Protein AF-A0A2D0NCG0-F1 (afdb_monomer)

Structure (mmCIF, N/CA/C/O backbone):
data_AF-A0A2D0NCG0-F1
#
_entry.id   AF-A0A2D0NCG0-F1
#
loop_
_atom_site.group_PDB
_atom_site.id
_atom_site.type_symbol
_atom_site.label_atom_id
_atom_site.label_alt_id
_atom_site.label_comp_id
_atom_site.label_asym_id
_atom_site.label_entity_id
_atom_site.label_seq_id
_atom_site.pdbx_PDB_ins_code
_atom_site.Cartn_x
_atom_site.Cartn_y
_atom_site.Cartn_z
_atom_site.occupancy
_atom_site.B_iso_or_equiv
_atom_site.auth_seq_id
_atom_site.auth_comp_id
_atom_site.auth_asym_id
_atom_site.auth_atom_id
_atom_site.pdbx_PDB_model_num
ATOM 1 N N . MET A 1 1 ? -64.533 64.036 40.578 1.00 41.78 1 MET A N 1
ATOM 2 C CA . MET A 1 1 ? -63.781 64.339 39.342 1.00 41.78 1 MET A CA 1
ATOM 3 C C . MET A 1 1 ? -62.380 64.785 39.728 1.00 41.78 1 MET A C 1
ATOM 5 O O . MET A 1 1 ? -62.274 65.614 40.617 1.00 41.78 1 MET A O 1
ATOM 9 N N . ILE A 1 2 ? -61.365 64.216 39.064 1.00 42.25 2 ILE A N 1
ATOM 10 C CA . ILE A 1 2 ? -59.929 64.567 39.103 1.00 42.25 2 ILE A CA 1
ATOM 11 C C . ILE A 1 2 ? -59.208 64.339 40.448 1.00 42.25 2 ILE A C 1
ATOM 13 O O . ILE A 1 2 ? -59.395 65.105 41.384 1.00 42.25 2 ILE A O 1
ATOM 17 N N . LYS A 1 3 ? -58.304 63.347 40.497 1.00 28.56 3 LYS A N 1
ATOM 18 C CA . LYS A 1 3 ? -57.125 63.273 41.398 1.00 28.56 3 LYS A CA 1
ATOM 19 C C . LYS A 1 3 ? -56.065 62.411 40.687 1.00 28.56 3 LYS A C 1
ATOM 21 O O . LYS A 1 3 ? -56.317 61.237 40.460 1.00 28.56 3 LYS A O 1
ATOM 26 N N . ILE A 1 4 ? -55.071 62.973 39.994 1.00 35.78 4 ILE A N 1
ATOM 27 C CA . ILE A 1 4 ? -53.805 63.598 40.443 1.00 35.78 4 ILE A CA 1
ATOM 28 C C . ILE A 1 4 ? -52.895 62.624 41.214 1.00 35.78 4 ILE A C 1
ATOM 30 O O . ILE A 1 4 ? -53.209 62.200 42.322 1.00 35.78 4 ILE A O 1
ATOM 34 N N . LYS A 1 5 ? -51.755 62.316 40.572 1.00 43.62 5 LYS A N 1
ATOM 35 C CA . LYS A 1 5 ? -50.549 61.659 41.102 1.00 43.62 5 LYS A CA 1
ATOM 36 C C . LYS A 1 5 ? -49.938 62.467 42.249 1.00 43.62 5 LYS A C 1
ATOM 38 O O . LYS A 1 5 ? -49.891 63.685 42.134 1.00 43.62 5 LYS A O 1
ATOM 43 N N . LEU A 1 6 ? -49.323 61.780 43.214 1.00 32.78 6 LEU A N 1
ATOM 44 C CA . LEU A 1 6 ? -47.978 62.085 43.733 1.00 32.78 6 LEU A CA 1
ATOM 45 C C . LEU A 1 6 ? -47.500 60.959 44.674 1.00 32.78 6 LEU A C 1
ATOM 47 O O . LEU A 1 6 ? -48.220 60.532 45.569 1.00 32.78 6 LEU A O 1
ATOM 51 N N . SER A 1 7 ? -46.281 60.488 44.413 1.00 32.47 7 SER A N 1
ATOM 52 C CA . SER A 1 7 ? -45.358 59.813 45.349 1.00 32.47 7 SER A CA 1
ATOM 53 C C . SER A 1 7 ? -44.471 60.914 45.996 1.00 32.47 7 SER A C 1
ATOM 55 O O . SER A 1 7 ? -44.597 62.052 45.527 1.00 32.47 7 SER A O 1
ATOM 57 N N . PRO A 1 8 ? -43.515 60.679 46.931 1.00 49.41 8 PRO A N 1
ATOM 58 C CA . PRO A 1 8 ? -43.059 59.416 47.534 1.00 49.41 8 PRO A CA 1
ATOM 59 C C . PRO A 1 8 ? -42.719 59.472 49.056 1.00 49.41 8 PRO A C 1
ATOM 61 O O . PRO A 1 8 ? -42.756 60.520 49.690 1.00 49.41 8 PRO A O 1
ATOM 64 N N . ALA A 1 9 ? -42.255 58.318 49.560 1.00 33.34 9 ALA A N 1
ATOM 65 C CA . ALA A 1 9 ? -41.178 58.126 50.550 1.00 33.34 9 ALA A CA 1
ATOM 66 C C . ALA A 1 9 ? -41.520 57.747 52.018 1.00 33.34 9 ALA A C 1
ATOM 68 O O . ALA A 1 9 ? -42.032 58.537 52.800 1.00 33.34 9 ALA A O 1
ATOM 69 N N . LEU A 1 10 ? -41.039 56.535 52.349 1.00 34.09 10 LEU A N 1
ATOM 70 C CA . LEU A 1 10 ? -40.643 55.938 53.639 1.00 34.09 10 LEU A CA 1
ATOM 71 C C . LEU A 1 10 ? -41.705 55.589 54.704 1.00 34.09 10 LEU A C 1
ATOM 73 O O . LEU A 1 10 ? -42.061 56.413 55.537 1.00 34.09 10 LEU A O 1
ATOM 77 N N . ALA A 1 11 ? -42.013 54.287 54.804 1.00 32.19 11 ALA A N 1
ATOM 78 C CA . ALA A 1 11 ? -42.102 53.570 56.085 1.00 32.19 11 ALA A CA 1
ATOM 79 C C . ALA A 1 11 ? -41.908 52.043 55.902 1.00 32.19 11 ALA A C 1
ATOM 81 O O . ALA A 1 11 ? -42.776 51.341 55.397 1.00 32.19 11 ALA A O 1
ATOM 82 N N . CYS A 1 12 ? -40.710 51.596 56.287 1.00 35.09 12 CYS A N 1
ATOM 83 C CA . CYS A 1 12 ? -40.287 50.336 56.912 1.00 35.09 12 CYS A CA 1
ATOM 84 C C . CYS A 1 12 ? -41.063 49.007 56.759 1.00 35.09 12 CYS A C 1
ATOM 86 O O . CYS A 1 12 ? -42.165 48.837 57.267 1.00 35.09 12 CYS A O 1
ATOM 88 N N . LEU A 1 13 ? -40.304 48.025 56.244 1.00 43.00 13 LEU A N 1
ATOM 89 C CA . LEU A 1 13 ? -39.963 46.725 56.854 1.00 43.00 13 LEU A CA 1
ATOM 90 C C . LEU A 1 13 ? -41.085 45.912 57.530 1.00 43.00 13 LEU A C 1
ATOM 92 O O . LEU A 1 13 ? -41.308 46.043 58.729 1.00 43.00 13 LEU A O 1
ATOM 96 N N . ALA A 1 14 ? -41.621 44.931 56.800 1.00 40.97 14 ALA A N 1
ATOM 97 C CA . ALA A 1 14 ? -41.814 43.557 57.283 1.00 40.97 14 ALA A CA 1
ATOM 98 C C . ALA A 1 14 ? -42.261 42.656 56.120 1.00 40.97 14 ALA A C 1
ATOM 100 O O . ALA A 1 14 ? -43.323 42.877 55.545 1.00 40.97 14 ALA A O 1
ATOM 101 N N . GLY A 1 15 ? -41.486 41.614 55.811 1.00 45.53 15 GLY A N 1
ATOM 102 C CA . GLY A 1 15 ? -41.980 40.468 55.044 1.00 45.53 15 GLY A CA 1
ATOM 103 C C . GLY A 1 15 ? -41.096 40.034 53.878 1.00 45.53 15 GLY A C 1
ATOM 104 O O . GLY A 1 15 ? -40.929 40.772 52.916 1.00 45.53 15 GLY A O 1
ATOM 105 N N . ILE A 1 16 ? -40.671 38.766 53.948 1.00 45.28 16 ILE A N 1
ATOM 106 C CA . ILE A 1 16 ? -40.065 37.937 52.890 1.00 45.28 16 ILE A CA 1
ATOM 107 C C . ILE A 1 16 ? -38.526 37.960 52.855 1.00 45.28 16 ILE A C 1
ATOM 109 O O . ILE A 1 16 ? -37.883 38.414 51.916 1.00 45.28 16 ILE A O 1
ATOM 113 N N . LEU A 1 17 ? -37.939 37.354 53.892 1.00 40.91 17 LEU A N 1
ATOM 114 C CA . LEU A 1 17 ? -36.701 36.582 53.773 1.00 40.91 17 LEU A CA 1
ATOM 115 C C . LEU A 1 17 ? -37.095 35.180 53.269 1.00 40.91 17 LEU A C 1
ATOM 117 O O . LEU A 1 17 ? -37.365 34.274 54.054 1.00 40.91 17 LEU A O 1
ATOM 121 N N . LEU A 1 18 ? -37.193 35.012 51.950 1.00 43.16 18 LEU A N 1
ATOM 122 C CA . LEU A 1 18 ? -37.042 33.693 51.339 1.00 43.16 18 LEU A CA 1
ATOM 123 C C . LEU A 1 18 ? -35.544 33.392 51.381 1.00 43.16 18 LEU A C 1
ATOM 125 O O . LEU A 1 18 ? -34.776 33.920 50.583 1.00 43.16 18 LEU A O 1
ATOM 129 N N . LEU A 1 19 ? -35.132 32.597 52.370 1.00 43.34 19 LEU A N 1
ATOM 130 C CA . LEU A 1 19 ? -33.838 31.927 52.372 1.00 43.34 19 LEU A CA 1
ATOM 131 C C . LEU A 1 19 ? -33.766 31.066 51.107 1.00 43.34 19 LEU A C 1
ATOM 133 O O . LEU A 1 19 ? -34.287 29.954 51.063 1.00 43.34 19 LEU A O 1
ATOM 137 N N . SER A 1 20 ? -33.141 31.600 50.063 1.00 39.00 20 SER A N 1
ATOM 138 C CA . SER A 1 20 ? -32.590 30.817 48.968 1.00 39.00 20 SER A CA 1
ATOM 139 C C . SER A 1 20 ? -31.473 29.957 49.554 1.00 39.00 20 SER A C 1
ATOM 141 O O . SER A 1 20 ? -30.324 30.390 49.638 1.00 39.00 20 SER A O 1
ATOM 143 N N . LEU A 1 21 ? -31.836 28.763 50.030 1.00 38.03 21 LEU A N 1
ATOM 144 C CA . LEU A 1 21 ? -30.880 27.687 50.256 1.00 38.03 21 LEU A CA 1
ATOM 145 C C . LEU A 1 21 ? -30.074 27.536 48.957 1.00 38.03 21 LEU A C 1
ATOM 147 O O . LEU A 1 21 ? -30.696 27.414 47.896 1.00 38.03 21 LEU A O 1
ATOM 151 N N . PRO A 1 22 ? -28.730 27.580 48.991 1.00 37.28 22 PRO A N 1
ATOM 152 C CA . PRO A 1 22 ? -27.956 27.184 47.829 1.00 37.28 22 PRO A CA 1
ATOM 153 C C . PRO A 1 22 ? -28.391 25.758 47.498 1.00 37.28 22 PRO A C 1
ATOM 155 O O . PRO A 1 22 ? -28.324 24.876 48.356 1.00 37.28 22 PRO A O 1
ATOM 158 N N . ALA A 1 23 ? -28.914 25.544 46.290 1.00 37.62 23 ALA A N 1
ATOM 159 C CA . ALA A 1 23 ? -29.113 24.197 45.788 1.00 37.62 23 ALA A CA 1
ATOM 160 C C . ALA A 1 23 ? -27.764 23.487 45.946 1.00 37.62 23 ALA A C 1
ATOM 162 O O . ALA A 1 23 ? -26.777 23.945 45.368 1.00 37.62 23 ALA A O 1
ATOM 163 N N . MET A 1 24 ? -27.694 22.449 46.790 1.00 40.62 24 MET A N 1
ATOM 164 C CA . MET A 1 24 ? -26.518 21.585 46.840 1.00 40.62 24 MET A CA 1
ATOM 165 C C . MET A 1 24 ? -26.271 21.141 45.403 1.00 40.62 24 MET A C 1
ATOM 167 O O . MET A 1 24 ? -27.109 20.447 44.824 1.00 40.62 24 MET A O 1
ATOM 171 N N . ALA A 1 25 ? -25.176 21.613 44.808 1.00 54.41 25 ALA A N 1
ATOM 172 C CA . ALA A 1 25 ? -24.754 21.138 43.507 1.00 54.41 25 ALA A CA 1
ATOM 173 C C . ALA A 1 25 ? -24.614 19.621 43.636 1.00 54.41 25 ALA A C 1
ATOM 175 O O . ALA A 1 25 ? -23.894 19.141 44.511 1.00 54.41 25 ALA A O 1
ATOM 176 N N . GLN A 1 26 ? -25.385 18.878 42.844 1.00 64.75 26 GLN A N 1
ATOM 177 C CA . GLN A 1 26 ? -25.327 17.427 42.859 1.00 64.75 26 GLN A CA 1
ATOM 178 C C . GLN A 1 26 ? -23.890 17.024 42.528 1.00 64.75 26 GLN A C 1
ATOM 180 O O . GLN A 1 26 ? -23.388 17.376 41.460 1.00 64.75 26 GLN A O 1
ATOM 185 N N . GLU A 1 27 ? -23.215 16.361 43.468 1.00 86.62 27 GLU A N 1
ATOM 186 C CA . GLU A 1 27 ? -21.856 15.882 43.244 1.00 86.62 27 GLU A CA 1
ATOM 187 C C . GLU A 1 27 ? -21.848 14.915 42.058 1.00 86.62 27 GLU A C 1
ATOM 189 O O . GLU A 1 27 ? -22.798 14.152 41.861 1.00 86.62 27 GLU A O 1
ATOM 194 N N . ARG A 1 28 ? -20.785 14.966 41.254 1.00 93.69 28 ARG A N 1
ATOM 195 C CA . ARG A 1 28 ? -20.628 14.124 40.069 1.00 93.69 28 ARG A CA 1
ATOM 196 C C . ARG A 1 28 ? -19.235 13.490 40.027 1.00 93.69 28 ARG A C 1
ATOM 198 O O . ARG A 1 28 ? -18.279 14.127 40.486 1.00 93.69 28 ARG A O 1
ATOM 205 N N . PRO A 1 29 ? -19.100 12.271 39.478 1.00 97.44 29 PRO A N 1
ATOM 206 C CA . PRO A 1 29 ? -17.802 11.630 39.336 1.00 97.44 29 PRO A CA 1
ATOM 207 C C . PRO A 1 29 ? -16.947 12.321 38.272 1.00 97.44 29 PRO A C 1
ATOM 209 O O . PRO A 1 29 ? -17.462 12.809 37.261 1.00 97.44 29 PRO A O 1
ATOM 212 N N . ASN A 1 30 ? -15.631 12.287 38.468 1.00 98.56 30 ASN A N 1
ATOM 213 C CA . ASN A 1 30 ? -14.687 12.447 37.367 1.00 98.56 30 ASN A CA 1
ATOM 214 C C . ASN A 1 30 ? -14.598 11.133 36.590 1.00 98.56 30 ASN A C 1
ATOM 216 O O . ASN A 1 30 ? -14.806 10.053 37.149 1.00 98.56 30 ASN A O 1
ATOM 220 N N . ILE A 1 31 ? -14.275 11.220 35.306 1.00 98.81 31 ILE A N 1
ATOM 221 C CA . ILE A 1 31 ? -14.173 10.047 34.442 1.00 98.81 31 ILE A CA 1
ATOM 222 C C . ILE A 1 31 ? -12.899 10.159 33.610 1.00 98.81 31 ILE A C 1
ATOM 224 O O . ILE A 1 31 ? -12.659 11.160 32.937 1.00 98.81 31 ILE A O 1
ATOM 228 N N . VAL A 1 32 ? -12.084 9.115 33.653 1.00 98.81 32 VAL A N 1
ATOM 229 C CA . VAL A 1 32 ? -10.842 8.997 32.899 1.00 98.81 32 VAL A CA 1
ATOM 230 C C . VAL A 1 32 ? -10.920 7.768 32.013 1.00 98.81 32 VAL A C 1
ATOM 232 O O . VAL A 1 32 ? -11.267 6.682 32.471 1.00 98.81 32 VAL A O 1
ATOM 235 N N . TRP A 1 33 ? -10.569 7.933 30.747 1.00 98.75 33 TRP A N 1
ATOM 236 C CA . TRP A 1 33 ? -10.332 6.847 29.810 1.00 98.75 33 TRP A CA 1
ATOM 237 C C . TRP A 1 33 ? -8.837 6.737 29.544 1.00 98.75 33 TRP A C 1
ATOM 239 O O . TRP A 1 33 ? -8.232 7.664 29.017 1.00 98.75 33 TRP A O 1
ATOM 249 N N . VAL A 1 34 ? -8.258 5.605 29.916 1.00 98.62 34 VAL A N 1
ATOM 250 C CA . VAL A 1 34 ? -6.883 5.203 29.635 1.00 98.62 34 VAL A CA 1
ATOM 251 C C . VAL A 1 34 ? -6.923 4.250 28.447 1.00 98.62 34 VAL A C 1
ATOM 253 O O . VAL A 1 34 ? -7.491 3.164 28.535 1.00 98.62 34 VAL A O 1
ATOM 256 N N . VAL A 1 35 ? -6.333 4.659 27.329 1.00 98.31 35 VAL A N 1
ATOM 257 C CA . VAL A 1 35 ? -6.440 3.938 26.058 1.00 98.31 35 VAL A CA 1
ATOM 258 C C . VAL A 1 35 ? -5.061 3.495 25.584 1.00 98.31 35 VAL A C 1
ATOM 260 O O . VAL A 1 35 ? -4.209 4.343 25.321 1.00 98.31 35 VAL A O 1
ATOM 263 N N . SER A 1 36 ? -4.835 2.189 25.429 1.00 96.31 36 SER A N 1
ATOM 264 C CA . SER A 1 36 ? -3.671 1.670 24.688 1.00 96.31 36 SER A CA 1
ATOM 265 C C . SER A 1 36 ? -4.043 1.456 23.223 1.00 96.31 36 SER A C 1
ATOM 267 O O . SER A 1 36 ? -5.031 0.781 22.945 1.00 96.31 36 SER A O 1
ATOM 269 N N . GLU A 1 37 ? -3.281 2.020 22.289 1.00 94.56 37 GLU A N 1
ATOM 270 C CA . GLU A 1 37 ? -3.592 1.900 20.859 1.00 94.56 37 GLU A CA 1
ATOM 271 C C . GLU A 1 37 ? -3.326 0.494 20.317 1.00 94.56 37 GLU A C 1
ATOM 273 O O . GLU A 1 37 ? -2.263 -0.073 20.547 1.00 94.56 37 GLU A O 1
ATOM 278 N N . ASP A 1 38 ? -4.272 -0.034 19.552 1.00 94.94 38 ASP A N 1
ATOM 279 C CA . ASP A 1 38 ? -4.209 -1.314 18.863 1.00 94.94 38 ASP A CA 1
ATOM 280 C C . ASP A 1 38 ? -3.875 -2.504 19.805 1.00 94.94 38 ASP A C 1
ATOM 282 O O . ASP A 1 38 ? -2.812 -3.128 19.713 1.00 94.94 38 ASP A O 1
ATOM 286 N N . ASN A 1 39 ? -4.775 -2.822 20.746 1.00 94.62 39 ASN A N 1
ATOM 287 C CA . ASN A 1 39 ? -4.548 -3.836 21.783 1.00 94.62 39 ASN A CA 1
ATOM 288 C C . ASN A 1 39 ? -5.781 -4.723 22.039 1.00 94.62 39 ASN A C 1
ATOM 290 O O . ASN A 1 39 ? -6.889 -4.243 22.270 1.00 94.62 39 ASN A O 1
ATOM 294 N N . SER A 1 40 ? -5.567 -6.039 22.065 1.00 94.69 40 SER A N 1
ATOM 295 C CA . SER A 1 40 ? -6.600 -7.046 22.313 1.00 94.69 40 SER A CA 1
ATOM 296 C C . SER A 1 40 ? -6.386 -7.768 23.641 1.00 94.69 40 SER A C 1
ATOM 298 O O . SER A 1 40 ? -5.254 -8.013 24.053 1.00 94.69 40 SER A O 1
ATOM 300 N N . MET A 1 41 ? -7.482 -8.197 24.277 1.00 95.12 41 MET A N 1
ATOM 301 C CA . MET A 1 41 ? -7.408 -8.937 25.539 1.00 95.12 41 MET A CA 1
ATOM 302 C C . MET A 1 41 ? -6.618 -10.250 25.432 1.00 95.12 41 MET A C 1
ATOM 304 O O . MET A 1 41 ? -6.055 -10.702 26.424 1.00 95.12 41 MET A O 1
ATOM 308 N N . HIS A 1 42 ? -6.513 -10.839 24.235 1.00 92.38 42 HIS A N 1
ATOM 309 C CA . HIS A 1 42 ? -5.815 -12.111 24.016 1.00 92.38 42 HIS A CA 1
ATOM 310 C C . HIS A 1 42 ? -4.316 -12.065 24.359 1.00 92.38 42 HIS A C 1
ATOM 312 O O . HIS A 1 42 ? -3.718 -13.117 24.600 1.00 92.38 42 HIS A O 1
ATOM 318 N N . TYR A 1 43 ? -3.719 -10.869 24.396 1.00 93.00 43 TYR A N 1
ATOM 319 C CA . TYR A 1 43 ? -2.297 -10.662 24.686 1.00 93.00 43 TYR A CA 1
ATOM 320 C C . TYR A 1 43 ? -2.019 -10.291 26.145 1.00 93.00 43 TYR A C 1
ATOM 322 O O . TYR A 1 43 ? -0.858 -10.111 26.506 1.00 93.00 43 TYR A O 1
ATOM 330 N N . LEU A 1 44 ? -3.045 -10.180 26.995 1.00 95.25 44 LEU A N 1
ATOM 331 C CA . LEU A 1 44 ? -2.914 -9.769 28.394 1.00 95.25 44 LEU A CA 1
ATOM 332 C C . LEU A 1 44 ? -3.057 -10.966 29.327 1.00 95.25 44 LEU A C 1
ATOM 334 O O . LEU A 1 44 ? -4.012 -11.734 29.219 1.00 95.25 44 LEU A O 1
ATOM 338 N N . GLN A 1 45 ? -2.144 -11.091 30.292 1.00 95.81 45 GLN A N 1
ATOM 339 C CA . GLN A 1 45 ? -2.166 -12.195 31.255 1.00 95.81 45 GLN A CA 1
ATOM 340 C C . GLN A 1 45 ? -3.452 -12.204 32.091 1.00 95.81 45 GLN A C 1
ATOM 342 O O . GLN A 1 45 ? -3.959 -13.276 32.404 1.00 95.81 45 GLN A O 1
ATOM 347 N N . LEU A 1 46 ? -4.023 -11.024 32.364 1.00 96.75 46 LEU A N 1
ATOM 348 C CA . LEU A 1 46 ? -5.301 -10.860 33.063 1.00 96.75 46 LEU A CA 1
ATOM 349 C C . LEU A 1 46 ? -6.452 -11.671 32.437 1.00 96.75 46 LEU A C 1
ATOM 351 O O . LEU A 1 46 ? -7.323 -12.133 33.164 1.00 96.75 46 LEU A O 1
ATOM 355 N N . TYR A 1 47 ? -6.456 -11.843 31.112 1.00 95.06 47 TYR A N 1
ATOM 356 C CA . TYR A 1 47 ? -7.498 -12.588 30.394 1.00 95.06 47 TYR A CA 1
ATOM 357 C C . TYR A 1 47 ? -6.993 -13.912 29.801 1.00 95.06 47 TYR A C 1
ATOM 359 O O . TYR A 1 47 ? -7.785 -14.751 29.378 1.00 95.06 47 TYR A O 1
ATOM 367 N N . ASN A 1 48 ? -5.674 -14.096 29.736 1.00 91.44 48 ASN A N 1
ATOM 368 C CA . ASN A 1 48 ? -5.013 -15.260 29.164 1.00 91.44 48 ASN A CA 1
ATOM 369 C C . ASN A 1 48 ? -3.811 -15.658 30.035 1.00 91.44 48 ASN A C 1
ATOM 371 O O . ASN A 1 48 ? -2.661 -15.352 29.712 1.00 91.44 48 ASN A O 1
ATOM 375 N N . GLU A 1 49 ? -4.083 -16.353 31.143 1.00 87.31 49 GLU A N 1
ATOM 376 C CA . GLU A 1 49 ? -3.098 -16.653 32.196 1.00 87.31 49 GLU A CA 1
ATOM 377 C C . GLU A 1 49 ? -1.823 -17.349 31.687 1.00 87.31 49 GLU A C 1
ATOM 379 O O . GLU A 1 49 ? -0.741 -17.119 32.226 1.00 87.31 49 GLU A O 1
ATOM 384 N N . ASN A 1 50 ? -1.939 -18.177 30.641 1.00 79.12 50 ASN A N 1
ATOM 385 C CA . ASN A 1 50 ? -0.853 -19.025 30.136 1.00 79.12 50 ASN A CA 1
ATOM 386 C C . ASN A 1 50 ? -0.173 -18.490 28.865 1.00 79.12 50 ASN A C 1
ATOM 388 O O . ASN A 1 50 ? 0.788 -19.097 28.395 1.00 79.12 50 ASN A O 1
ATOM 392 N N . GLY A 1 51 ? -0.666 -17.390 28.286 1.00 80.50 51 GLY A N 1
ATOM 393 C CA . GLY A 1 51 ? -0.186 -16.889 26.993 1.00 80.50 51 GLY A CA 1
ATOM 394 C C . GLY A 1 51 ? -0.111 -15.370 26.859 1.00 80.50 51 GLY A C 1
ATOM 395 O O . GLY A 1 51 ? 0.370 -14.891 25.834 1.00 80.50 51 GLY A O 1
ATOM 396 N N . GLY A 1 52 ? -0.571 -14.608 27.853 1.00 89.69 52 GLY A N 1
ATOM 397 C CA . GLY A 1 52 ? -0.542 -13.148 27.846 1.00 89.69 52 GLY A CA 1
ATOM 398 C C . GLY A 1 52 ? 0.668 -12.534 28.558 1.00 89.69 52 GLY A C 1
ATOM 399 O O . GLY A 1 52 ? 1.419 -13.200 29.268 1.00 89.69 52 GLY A O 1
ATOM 400 N N . THR A 1 53 ? 0.846 -11.229 28.367 1.00 93.19 53 THR A N 1
ATOM 401 C CA . THR A 1 53 ? 1.850 -10.397 29.041 1.00 93.19 53 THR A CA 1
ATOM 402 C C . THR A 1 53 ? 1.306 -9.881 30.373 1.00 93.19 53 THR A C 1
ATOM 404 O O . THR A 1 53 ? 0.175 -9.383 30.384 1.00 93.19 53 THR A O 1
ATOM 407 N N . PRO A 1 54 ? 2.076 -9.936 31.477 1.00 95.31 54 PRO A N 1
ATOM 408 C CA . PRO A 1 54 ? 1.694 -9.279 32.723 1.00 95.31 54 PRO A CA 1
ATOM 409 C C . PRO A 1 54 ? 1.598 -7.765 32.533 1.00 95.31 54 PRO A C 1
ATOM 411 O O . PRO A 1 54 ? 2.517 -7.139 31.998 1.00 95.31 54 PRO A O 1
ATOM 414 N N . MET A 1 55 ? 0.508 -7.182 33.021 1.00 97.31 55 MET A N 1
ATOM 415 C CA . MET A 1 55 ? 0.284 -5.735 33.049 1.00 97.31 55 MET A CA 1
ATOM 416 C C . MET A 1 55 ? -0.058 -5.334 34.491 1.00 97.31 55 MET A C 1
ATOM 418 O O . MET A 1 55 ? -1.231 -5.134 34.820 1.00 97.31 55 MET A O 1
ATOM 422 N N . PRO A 1 56 ? 0.942 -5.307 35.397 1.00 97.81 56 PRO A N 1
ATOM 423 C CA . PRO A 1 56 ? 0.714 -5.212 36.837 1.00 97.81 56 PRO A CA 1
ATOM 424 C C . PRO A 1 56 ? -0.047 -3.953 37.271 1.00 97.81 56 PRO A C 1
ATOM 426 O O . PRO A 1 56 ? -0.780 -4.014 38.263 1.00 97.81 56 PRO A O 1
ATOM 429 N N . ASN A 1 57 ? 0.086 -2.831 36.555 1.00 98.44 57 ASN A N 1
ATOM 430 C CA . ASN A 1 57 ? -0.668 -1.615 36.870 1.00 98.44 57 ASN A CA 1
ATOM 431 C C . ASN A 1 57 ? -2.152 -1.778 36.507 1.00 98.44 57 ASN A C 1
ATOM 433 O O . ASN A 1 57 ? -3.028 -1.446 37.309 1.00 98.44 57 ASN A O 1
ATOM 437 N N . ILE A 1 58 ? -2.457 -2.374 35.352 1.00 98.31 58 ILE A N 1
ATOM 438 C CA . ILE A 1 58 ? -3.839 -2.720 34.982 1.00 98.31 58 ILE A CA 1
ATOM 439 C C . ILE A 1 58 ? -4.438 -3.772 35.922 1.00 98.31 58 ILE A C 1
ATOM 441 O O . ILE A 1 58 ? -5.578 -3.632 36.366 1.00 98.31 58 ILE A O 1
ATOM 445 N N . GLU A 1 59 ? -3.676 -4.802 36.285 1.00 98.06 59 GLU A N 1
ATOM 446 C CA . GLU A 1 59 ? -4.095 -5.821 37.255 1.00 98.06 59 GLU A CA 1
ATOM 447 C C . GLU A 1 59 ? -4.354 -5.214 38.646 1.00 98.06 59 GLU A C 1
ATOM 449 O O . GLU A 1 59 ? -5.247 -5.653 39.378 1.00 98.06 59 GLU A O 1
ATOM 454 N N . ALA A 1 60 ? -3.610 -4.171 39.031 1.00 97.69 60 ALA A N 1
ATOM 455 C CA . ALA A 1 60 ? -3.882 -3.412 40.247 1.00 97.69 60 ALA A CA 1
ATOM 456 C C . ALA A 1 60 ? -5.220 -2.658 40.176 1.00 97.69 60 ALA A C 1
ATOM 458 O O . ALA A 1 60 ? -5.990 -2.738 41.136 1.00 97.69 60 ALA A O 1
ATOM 459 N N . LEU A 1 61 ? -5.540 -2.014 39.045 1.00 97.81 61 LEU A N 1
ATOM 460 C CA . LEU A 1 61 ? -6.857 -1.397 38.831 1.00 97.81 61 LEU A CA 1
ATOM 461 C C . LEU A 1 61 ? -7.984 -2.438 38.885 1.00 97.81 61 LEU A C 1
ATOM 463 O O . LEU A 1 61 ? -9.017 -2.185 39.503 1.00 97.81 61 LEU A O 1
ATOM 467 N N . ALA A 1 62 ? -7.773 -3.622 38.302 1.00 97.81 62 ALA A N 1
ATOM 468 C CA . ALA A 1 62 ? -8.754 -4.707 38.280 1.00 97.81 62 ALA A CA 1
ATOM 469 C C . ALA A 1 62 ? -9.135 -5.197 39.687 1.00 97.81 62 ALA A C 1
ATOM 471 O O . ALA A 1 62 ? -10.311 -5.436 39.959 1.00 97.81 62 ALA A O 1
ATOM 472 N N . ARG A 1 63 ? -8.175 -5.265 40.623 1.00 97.12 63 ARG A N 1
ATOM 473 C CA . ARG A 1 63 ? -8.432 -5.654 42.027 1.00 97.12 63 ARG A CA 1
ATOM 474 C C . ARG A 1 63 ? -9.403 -4.726 42.764 1.00 97.12 63 ARG A C 1
ATOM 476 O O . ARG A 1 63 ? -10.008 -5.149 43.744 1.00 97.12 63 ARG A O 1
ATOM 483 N N . GLN A 1 64 ? -9.543 -3.481 42.315 1.00 95.12 64 GLN A N 1
ATOM 484 C CA . GLN A 1 64 ? -10.479 -2.488 42.857 1.00 95.12 64 GLN A CA 1
ATOM 485 C C . GLN A 1 64 ? -11.497 -2.026 41.800 1.00 95.12 64 GLN A C 1
ATOM 487 O O . GLN A 1 64 ? -12.097 -0.957 41.914 1.00 95.12 64 GLN A O 1
ATOM 492 N N . GLY A 1 65 ? -11.691 -2.821 40.751 1.00 97.56 65 GLY A N 1
ATOM 493 C CA . GLY A 1 65 ? -12.505 -2.460 39.601 1.00 97.56 65 GLY A CA 1
ATOM 494 C C . GLY A 1 65 ? -13.413 -3.589 39.144 1.00 97.56 65 GLY A C 1
ATOM 495 O O . GLY A 1 65 ? -13.593 -4.585 39.832 1.00 97.56 65 GLY A O 1
ATOM 496 N N . LEU A 1 66 ? -14.003 -3.422 37.971 1.00 98.62 66 LEU A N 1
ATOM 497 C CA . LEU A 1 66 ? -14.768 -4.448 37.281 1.00 98.62 66 LEU A CA 1
ATOM 498 C C . LEU A 1 66 ? -14.000 -4.877 36.036 1.00 98.62 66 LEU A C 1
ATOM 500 O O . LEU A 1 66 ? -13.578 -4.025 35.251 1.00 98.62 66 LEU A O 1
ATOM 504 N N . VAL A 1 67 ? -13.829 -6.184 35.864 1.00 98.62 67 VAL A N 1
ATOM 505 C CA . VAL A 1 67 ? -13.235 -6.779 34.662 1.00 98.62 67 VAL A CA 1
ATOM 506 C C . VAL A 1 67 ? -14.363 -7.249 33.755 1.00 98.62 67 VAL A C 1
ATOM 508 O O . VAL A 1 67 ? -15.238 -7.990 34.196 1.00 98.62 67 VAL A O 1
ATOM 511 N N . PHE A 1 68 ? -14.364 -6.818 32.497 1.00 98.44 68 PHE A N 1
ATOM 512 C CA . PHE A 1 68 ? -15.359 -7.245 31.515 1.00 98.44 68 PHE A CA 1
ATOM 513 C C . PHE A 1 68 ? -14.723 -8.248 30.558 1.00 98.44 68 PHE A C 1
ATOM 515 O O . PHE A 1 68 ? -13.843 -7.892 29.775 1.00 98.44 68 PHE A O 1
ATOM 522 N N . ASN A 1 69 ? -15.197 -9.493 30.587 1.00 97.31 69 ASN A N 1
ATOM 523 C CA . ASN A 1 69 ? -14.648 -10.571 29.761 1.00 97.31 69 ASN A CA 1
ATOM 524 C C . ASN A 1 69 ? -15.060 -10.457 28.286 1.00 97.31 69 ASN A C 1
ATOM 526 O O . ASN A 1 69 ? -14.438 -11.063 27.418 1.00 97.31 69 ASN A O 1
ATOM 530 N N . HIS A 1 70 ? -16.091 -9.661 27.986 1.00 97.62 70 HIS A N 1
ATOM 531 C CA . HIS A 1 70 ? -16.713 -9.564 26.667 1.00 97.62 70 HIS A CA 1
ATOM 532 C C . HIS A 1 70 ? -16.920 -8.106 26.227 1.00 97.62 70 HIS A C 1
ATOM 534 O O . HIS A 1 70 ? -18.048 -7.641 26.061 1.00 97.62 70 HIS A O 1
ATOM 540 N N . ALA A 1 71 ? -15.811 -7.382 26.035 1.00 98.19 71 ALA A N 1
ATOM 541 C CA . ALA A 1 71 ? -15.801 -6.017 25.513 1.00 98.19 71 ALA A CA 1
ATOM 542 C C . ALA A 1 71 ? -15.341 -5.960 24.048 1.00 98.19 71 ALA A C 1
ATOM 544 O O . ALA A 1 71 ? -14.270 -6.457 23.698 1.00 98.19 71 ALA A O 1
ATOM 545 N N . PHE A 1 72 ? -16.132 -5.320 23.186 1.00 98.12 72 PHE A N 1
ATOM 546 C CA . PHE A 1 72 ? -15.901 -5.337 21.741 1.00 98.12 72 PHE A CA 1
ATOM 547 C C . PHE A 1 72 ? -15.828 -3.942 21.131 1.00 98.12 72 PHE A C 1
ATOM 549 O O . PHE A 1 72 ? -16.749 -3.129 21.263 1.00 98.12 72 PHE A O 1
ATOM 556 N N . SER A 1 73 ? -14.774 -3.716 20.352 1.00 97.75 73 SER A N 1
ATOM 557 C CA . SER A 1 73 ? -14.848 -2.756 19.260 1.00 97.75 73 SER A CA 1
ATOM 558 C C . SER A 1 73 ? -15.737 -3.333 18.161 1.00 97.75 73 SER A C 1
ATOM 560 O O . SER A 1 73 ? -15.598 -4.498 17.789 1.00 97.75 73 SER A O 1
ATOM 562 N N . GLN A 1 74 ? -16.639 -2.533 17.596 1.00 96.19 74 GLN A N 1
ATOM 563 C CA . GLN A 1 74 ? -17.427 -2.978 16.443 1.00 96.19 74 GLN A CA 1
ATOM 564 C C . GLN A 1 74 ? -16.651 -2.888 15.127 1.00 96.19 74 GLN A C 1
ATOM 566 O O . GLN A 1 74 ? -17.071 -3.500 14.149 1.00 96.19 74 GLN A O 1
ATOM 571 N N . ALA A 1 75 ? -15.534 -2.159 15.091 1.00 97.38 75 ALA A N 1
ATOM 572 C CA . ALA A 1 75 ? -14.693 -2.035 13.907 1.00 97.38 75 ALA A CA 1
ATOM 573 C C . ALA A 1 75 ? -13.221 -2.310 14.250 1.00 97.38 75 ALA A C 1
ATOM 575 O O . ALA A 1 75 ? -12.714 -1.785 15.242 1.00 97.38 75 ALA A O 1
ATOM 576 N N . PRO A 1 76 ? -12.486 -3.067 13.425 1.00 96.75 76 PRO A N 1
ATOM 577 C CA . PRO A 1 76 ? -11.122 -3.468 13.752 1.00 96.75 76 PRO A CA 1
ATOM 578 C C . PRO A 1 76 ? -10.069 -2.393 13.416 1.00 96.75 76 PRO A C 1
ATOM 580 O O . PRO A 1 76 ? -8.932 -2.725 13.108 1.00 96.75 76 PRO A O 1
ATOM 583 N N . VAL A 1 77 ? -10.424 -1.101 13.393 1.00 96.00 77 VAL A N 1
ATOM 584 C CA . VAL A 1 77 ? -9.515 -0.013 12.983 1.00 96.00 77 VAL A CA 1
ATOM 585 C C . VAL A 1 77 ? -9.848 1.329 13.641 1.00 96.00 77 VAL A C 1
ATOM 587 O O . VAL A 1 77 ? -11.020 1.679 13.795 1.00 96.00 77 VAL A O 1
ATOM 590 N N . CYS A 1 78 ? -8.811 2.106 13.981 1.00 94.94 78 CYS A N 1
ATOM 591 C CA . CYS A 1 78 ? -8.884 3.269 14.866 1.00 94.94 78 CYS A CA 1
ATOM 592 C C . CYS A 1 78 ? -9.944 4.302 14.473 1.00 94.94 78 CYS A C 1
ATOM 594 O O . CYS A 1 78 ? -10.808 4.611 15.289 1.00 94.94 78 CYS A O 1
ATOM 596 N N . SER A 1 79 ? -9.936 4.827 13.245 1.00 95.62 79 SER A N 1
ATOM 597 C CA . SER A 1 79 ? -10.828 5.941 12.889 1.00 95.62 79 SER A CA 1
ATOM 598 C C . SER A 1 79 ? -12.305 5.557 12.936 1.00 95.62 79 SER A C 1
ATOM 600 O O . SER A 1 79 ? -13.152 6.336 13.373 1.00 95.62 79 SER A O 1
ATOM 602 N N . VAL A 1 80 ? -12.620 4.322 12.553 1.00 97.69 80 VAL A N 1
ATOM 603 C CA . VAL A 1 80 ? -13.990 3.804 12.543 1.00 97.69 80 VAL A CA 1
ATOM 604 C C . VAL A 1 80 ? -14.428 3.428 13.960 1.00 97.69 80 VAL A C 1
ATOM 606 O O . VAL A 1 80 ? -15.512 3.820 14.399 1.00 97.69 80 VAL A O 1
ATOM 609 N N . ALA A 1 81 ? -13.565 2.748 14.719 1.00 97.56 81 ALA A N 1
ATOM 610 C CA . ALA A 1 81 ? -13.823 2.385 16.110 1.00 97.56 81 ALA A CA 1
ATOM 611 C C . ALA A 1 81 ? -14.027 3.629 16.991 1.00 97.56 81 ALA A C 1
ATOM 613 O O . ALA A 1 81 ? -15.023 3.739 17.705 1.00 97.56 81 ALA A O 1
ATOM 614 N N . ARG A 1 82 ? -13.156 4.637 16.864 1.00 97.44 82 ARG A N 1
ATOM 615 C CA . ARG A 1 82 ? -13.251 5.909 17.600 1.00 97.44 82 ARG A CA 1
ATOM 616 C C . ARG A 1 82 ? -14.468 6.729 17.187 1.00 97.44 82 ARG A C 1
ATOM 618 O O . ARG A 1 82 ? -15.102 7.337 18.046 1.00 97.44 82 ARG A O 1
ATOM 625 N N . SER A 1 83 ? -14.845 6.702 15.908 1.00 97.88 83 SER A N 1
ATOM 626 C CA . SER A 1 83 ? -16.090 7.317 15.424 1.00 97.88 83 SER A CA 1
ATOM 627 C C . SER A 1 83 ? -17.332 6.652 16.029 1.00 97.88 83 SER A C 1
ATOM 629 O O . SER A 1 83 ? -18.264 7.336 16.455 1.00 97.88 83 SER A O 1
ATOM 631 N N . THR A 1 84 ? -17.327 5.325 16.143 1.00 97.75 84 THR A N 1
ATOM 632 C CA . THR A 1 84 ? -18.389 4.546 16.805 1.00 97.75 84 THR A CA 1
ATOM 633 C C . THR A 1 84 ? -18.502 4.915 18.279 1.00 97.75 84 THR A C 1
ATOM 635 O O . THR A 1 84 ? -19.584 5.225 18.777 1.00 97.75 84 THR A O 1
ATOM 638 N N . LEU A 1 85 ? -17.357 4.947 18.956 1.00 97.00 85 LEU A N 1
ATOM 639 C CA . LEU A 1 85 ? -17.226 5.208 20.382 1.00 97.00 85 LEU A CA 1
ATOM 640 C C . LEU A 1 85 ? -17.657 6.633 20.761 1.00 97.00 85 LEU A C 1
ATOM 642 O O . LEU A 1 85 ? -18.418 6.824 21.707 1.00 97.00 85 LEU A O 1
ATOM 646 N N . ILE A 1 86 ? -17.229 7.643 19.998 1.00 97.75 86 ILE A N 1
ATOM 647 C CA . ILE A 1 86 ? -17.535 9.048 20.300 1.00 97.75 86 ILE A CA 1
ATOM 648 C C . ILE A 1 86 ? -18.984 9.436 19.959 1.00 97.75 86 ILE A C 1
ATOM 650 O O . ILE A 1 86 ? -19.550 10.337 20.584 1.00 97.75 86 ILE A O 1
ATOM 654 N N . SER A 1 87 ? -19.594 8.776 18.968 1.00 97.38 87 SER A N 1
ATOM 655 C CA . SER A 1 87 ? -20.970 9.054 18.530 1.00 97.38 87 SER A CA 1
ATOM 656 C C . SER A 1 87 ? -22.023 8.186 19.213 1.00 97.38 87 SER A C 1
ATOM 658 O O . SER A 1 87 ? -23.206 8.530 19.168 1.00 97.38 87 SER A O 1
ATOM 660 N N . GLY A 1 88 ? -21.624 7.051 19.795 1.00 97.31 88 GLY A N 1
ATOM 661 C CA . GLY A 1 88 ? -22.550 6.039 20.297 1.00 97.31 88 GLY A CA 1
ATOM 662 C C . GLY A 1 88 ? -23.418 5.430 19.192 1.00 97.31 88 GLY A C 1
ATOM 663 O O . GLY A 1 88 ? -24.561 5.076 19.455 1.00 97.31 88 GLY A O 1
ATOM 664 N N . SER A 1 89 ? -22.946 5.403 17.940 1.00 96.56 89 SER A N 1
ATOM 665 C CA . SER A 1 89 ? -23.737 5.001 16.765 1.00 96.56 89 SER A CA 1
ATOM 666 C C . SER A 1 89 ? -22.986 4.028 15.864 1.00 96.56 89 SER A C 1
ATOM 668 O O . SER A 1 89 ? -21.763 4.086 15.769 1.00 96.56 89 SER A O 1
ATOM 670 N N . PHE A 1 90 ? -23.716 3.176 15.142 1.00 96.94 90 PHE A N 1
ATOM 671 C CA . PHE A 1 90 ? -23.124 2.347 14.088 1.00 96.94 90 PHE A CA 1
ATOM 672 C C . PHE A 1 90 ? -22.521 3.233 12.989 1.00 96.94 90 PHE A C 1
ATOM 674 O O . PHE A 1 90 ? -23.253 3.972 12.325 1.00 96.94 90 PHE A O 1
ATOM 681 N N . ALA A 1 91 ? -21.210 3.139 12.746 1.00 97.00 91 ALA A N 1
ATOM 682 C CA . ALA A 1 91 ? -20.533 3.974 11.753 1.00 97.00 91 ALA A CA 1
ATOM 683 C C . ALA A 1 91 ? -21.145 3.861 10.336 1.00 97.00 91 ALA A C 1
ATOM 685 O O . ALA A 1 91 ? -21.395 4.907 9.730 1.00 97.00 91 ALA A O 1
ATOM 686 N N . PRO A 1 92 ? -21.519 2.660 9.835 1.00 96.56 92 PRO A N 1
ATOM 687 C CA . PRO A 1 92 ? -22.153 2.517 8.524 1.00 96.56 92 PRO A CA 1
ATOM 688 C C . PRO A 1 92 ? -23.546 3.150 8.420 1.00 96.56 92 PRO A C 1
ATOM 690 O O . PRO A 1 92 ? -24.007 3.448 7.322 1.00 96.56 92 PRO A O 1
ATOM 693 N N . ARG A 1 93 ? -24.235 3.387 9.548 1.00 95.12 93 ARG A N 1
ATOM 694 C CA . ARG A 1 93 ? -25.534 4.084 9.569 1.00 95.12 93 ARG A CA 1
ATOM 695 C C . ARG A 1 93 ? -25.375 5.592 9.363 1.00 95.12 93 ARG A C 1
ATOM 697 O O . ARG A 1 93 ? -26.305 6.242 8.884 1.00 95.12 93 ARG A O 1
ATOM 704 N N . ILE A 1 94 ? -24.242 6.151 9.787 1.00 95.81 94 ILE A N 1
ATOM 705 C CA . ILE A 1 94 ? -23.999 7.601 9.814 1.00 95.81 94 ILE A CA 1
ATOM 706 C C . ILE A 1 94 ? -22.967 8.069 8.780 1.00 95.81 94 ILE A C 1
ATOM 708 O O . ILE A 1 94 ? -22.715 9.264 8.704 1.00 95.81 94 ILE A O 1
ATOM 712 N N . GLY A 1 95 ? -22.399 7.163 7.975 1.00 95.81 95 GLY A N 1
ATOM 713 C CA . GLY A 1 95 ? -21.436 7.503 6.920 1.00 95.81 95 GLY A CA 1
ATOM 714 C C . GLY A 1 95 ? -19.983 7.600 7.399 1.00 95.81 95 GLY A C 1
ATOM 715 O O . GLY A 1 95 ? -19.181 8.286 6.778 1.00 95.81 95 GLY A O 1
ATOM 716 N N . ALA A 1 96 ? -19.644 6.958 8.521 1.00 96.69 96 ALA A N 1
ATOM 717 C CA . ALA A 1 96 ? -18.338 7.060 9.178 1.00 96.69 96 ALA A CA 1
ATOM 718 C C . ALA A 1 96 ? -17.483 5.775 9.078 1.00 96.69 96 ALA A C 1
ATOM 720 O O . ALA A 1 96 ? -16.566 5.580 9.877 1.00 96.69 96 ALA A O 1
ATOM 721 N N . GLN A 1 97 ? -17.789 4.881 8.135 1.00 95.69 97 GLN A N 1
ATOM 722 C CA . GLN A 1 97 ? -17.282 3.501 8.083 1.00 95.69 97 GLN A CA 1
ATOM 723 C C . GLN A 1 97 ? -15.880 3.300 7.479 1.00 95.69 97 GLN A C 1
ATOM 725 O O . GLN A 1 97 ? -15.340 2.205 7.593 1.00 95.69 97 GLN A O 1
ATOM 730 N N . TYR A 1 98 ? -15.272 4.306 6.844 1.00 94.94 98 TYR A N 1
ATOM 731 C CA . TYR A 1 98 ? -14.016 4.118 6.099 1.00 94.94 98 TYR A CA 1
ATOM 732 C C . TYR A 1 98 ? -12.772 4.517 6.902 1.00 94.94 98 TYR A C 1
ATOM 734 O O . TYR A 1 98 ? -12.743 5.576 7.537 1.00 94.94 98 TYR A O 1
ATOM 742 N N . HIS A 1 99 ? -11.714 3.699 6.869 1.00 93.94 99 HIS A N 1
ATOM 743 C CA . HIS A 1 99 ? -10.413 4.118 7.395 1.00 93.94 99 HIS A CA 1
ATOM 744 C C . HIS A 1 99 ? -9.732 5.081 6.427 1.00 93.94 99 HIS A C 1
ATOM 746 O O . HIS A 1 99 ? -9.734 4.836 5.224 1.00 93.94 99 HIS A O 1
ATOM 752 N N . ARG A 1 100 ? -9.155 6.178 6.938 1.00 87.00 100 ARG A N 1
ATOM 753 C CA . ARG A 1 100 ? -8.679 7.295 6.097 1.00 87.00 100 ARG A CA 1
ATOM 754 C C . ARG A 1 100 ? -9.784 7.760 5.146 1.00 87.00 100 ARG A C 1
ATOM 756 O O . ARG A 1 100 ? -9.614 7.746 3.929 1.00 87.00 100 ARG A O 1
ATOM 763 N N . ALA A 1 101 ? -10.945 8.090 5.714 1.00 87.38 101 ALA A N 1
ATOM 764 C CA . ALA A 1 101 ? -12.068 8.609 4.946 1.00 87.38 101 ALA A CA 1
ATOM 765 C C . ALA A 1 101 ? -11.603 9.798 4.093 1.00 87.38 101 ALA A C 1
ATOM 767 O O . ALA A 1 101 ? -10.947 10.705 4.613 1.00 87.38 101 ALA A O 1
ATOM 768 N N . THR A 1 102 ? -11.920 9.767 2.796 1.00 86.94 102 THR A N 1
ATOM 769 C CA . THR A 1 102 ? -11.538 10.840 1.866 1.00 86.94 102 THR A CA 1
ATOM 770 C C . THR A 1 102 ? -12.151 12.168 2.307 1.00 86.94 102 THR A C 1
ATOM 772 O O . THR A 1 102 ? -11.497 13.206 2.252 1.00 86.94 102 THR A O 1
ATOM 775 N N . GLU A 1 103 ? -13.381 12.120 2.819 1.00 90.19 103 GLU A N 1
ATOM 776 C CA . GLU A 1 103 ? -14.096 13.271 3.354 1.00 90.19 103 GLU A CA 1
ATOM 777 C C . GLU A 1 103 ? -14.718 12.927 4.709 1.00 90.19 103 GLU A C 1
ATOM 779 O O . GLU A 1 103 ? -15.126 11.791 4.960 1.00 90.19 103 GLU A O 1
ATOM 784 N N . ARG A 1 104 ? -14.794 13.922 5.598 1.00 93.62 104 ARG A N 1
ATOM 785 C CA . ARG A 1 104 ? -15.536 13.797 6.857 1.00 93.62 104 ARG A CA 1
ATOM 786 C C . ARG A 1 104 ? -16.998 14.144 6.629 1.00 93.62 104 ARG A C 1
ATOM 788 O O . ARG A 1 104 ? -17.300 15.102 5.925 1.00 93.62 104 ARG A O 1
ATOM 795 N N . VAL A 1 105 ? -17.885 13.441 7.318 1.00 95.94 105 VAL A N 1
ATOM 796 C CA . VAL A 1 105 ? -19.337 13.643 7.221 1.00 95.94 105 VAL A CA 1
ATOM 797 C C . VAL A 1 105 ? -19.886 14.460 8.396 1.00 95.94 105 VAL A C 1
ATOM 799 O O . VAL A 1 105 ? -19.297 14.450 9.478 1.00 95.94 105 VAL A O 1
ATOM 802 N N . PRO A 1 106 ? -21.007 15.181 8.254 1.00 96.50 106 PRO A N 1
ATOM 803 C CA . PRO A 1 106 ? -21.636 15.852 9.384 1.00 96.50 106 PRO A CA 1
ATOM 804 C C . PRO A 1 106 ? -22.189 14.842 10.401 1.00 96.50 106 PRO A C 1
ATOM 806 O O . PRO A 1 106 ? -22.563 13.718 10.061 1.00 96.50 106 PRO A O 1
ATOM 809 N N . MET A 1 107 ? -22.280 15.262 11.665 1.00 95.88 107 MET A N 1
ATOM 810 C CA . MET A 1 107 ? -23.017 14.501 12.678 1.00 95.88 107 MET A CA 1
ATOM 811 C C . MET A 1 107 ? -24.507 14.398 12.304 1.00 95.88 107 MET A C 1
ATOM 813 O O . MET A 1 107 ? -25.045 15.319 11.680 1.00 95.88 107 MET A O 1
ATOM 817 N N . PRO A 1 108 ? -25.212 13.317 12.700 1.00 94.38 108 PRO A N 1
ATOM 818 C CA . PRO A 1 108 ? -26.653 13.223 12.501 1.00 94.38 108 PRO A CA 1
ATOM 819 C C . PRO A 1 108 ? -27.377 14.440 13.081 1.00 94.38 108 PRO A C 1
ATOM 821 O O . PRO A 1 108 ? -27.088 14.866 14.197 1.00 94.38 108 PRO A O 1
ATOM 824 N N . GLU A 1 109 ? -28.356 14.975 12.349 1.00 92.31 109 GLU A N 1
ATOM 825 C CA . GLU A 1 109 ? -29.105 16.159 12.780 1.00 92.31 109 GLU A CA 1
ATOM 826 C C . GLU A 1 109 ? -29.627 15.994 14.215 1.00 92.31 109 GLU A C 1
ATOM 828 O O . GLU A 1 109 ? -30.311 15.015 14.528 1.00 92.31 109 GLU A O 1
ATOM 833 N N . GLY A 1 110 ? -29.323 16.955 15.093 1.00 90.94 110 GLY A N 1
ATOM 834 C CA . GLY A 1 110 ? -29.737 16.954 16.498 1.00 90.94 110 GLY A CA 1
ATOM 835 C C . GLY A 1 110 ? -29.086 15.862 17.356 1.00 90.94 110 GLY A C 1
ATOM 836 O O . GLY A 1 110 ? -29.681 15.459 18.354 1.00 90.94 110 GLY A O 1
ATOM 837 N N . GLN A 1 111 ? -27.925 15.354 16.948 1.00 94.88 111 GLN A N 1
ATOM 838 C CA . GLN A 1 111 ? -27.031 14.511 17.732 1.00 94.88 111 GLN A CA 1
ATOM 839 C C . GLN A 1 111 ? -25.626 15.120 17.688 1.00 94.88 111 GLN A C 1
ATOM 841 O O . GLN A 1 111 ? -25.202 15.651 16.669 1.00 94.88 111 GLN A O 1
ATOM 846 N N . GLU A 1 112 ? -24.899 15.024 18.792 1.00 96.62 112 GLU A N 1
ATOM 847 C CA . GLU A 1 112 ? -23.516 15.473 18.927 1.00 96.62 112 GLU A CA 1
ATOM 848 C C . GLU A 1 112 ? -22.651 14.334 19.469 1.00 96.62 112 GLU A C 1
ATOM 850 O O . GLU A 1 112 ? -23.149 13.310 19.947 1.00 96.62 112 GLU A O 1
ATOM 855 N N . MET A 1 113 ? -21.335 14.510 19.379 1.00 98.06 113 MET A N 1
ATOM 856 C CA . MET A 1 113 ? -20.368 13.633 20.039 1.00 98.06 113 MET A CA 1
ATOM 857 C C . MET A 1 113 ? -20.587 13.682 21.556 1.00 98.06 113 MET A C 1
ATOM 859 O O . MET A 1 113 ? -20.767 14.769 22.105 1.00 98.06 113 MET A O 1
ATOM 863 N N . PHE A 1 114 ? -20.560 12.543 22.258 1.00 98.31 114 PHE A N 1
ATOM 864 C CA . PHE A 1 114 ? -21.040 12.498 23.648 1.00 98.31 114 PHE A CA 1
ATOM 865 C C . PHE A 1 114 ? -20.370 13.496 24.627 1.00 98.31 114 PHE A C 1
ATOM 867 O O . PHE A 1 114 ? -21.079 13.984 25.516 1.00 98.31 114 PHE A O 1
ATOM 874 N N . PRO A 1 115 ? -19.075 13.879 24.488 1.00 98.50 115 PRO A N 1
ATOM 875 C CA . PRO A 1 115 ? -18.458 14.866 25.377 1.00 98.50 115 PRO A CA 1
ATOM 876 C C . PRO A 1 115 ? -19.124 16.243 25.312 1.00 98.50 115 PRO A C 1
ATOM 878 O O . PRO A 1 115 ? -19.111 16.977 26.300 1.00 98.50 115 PRO A O 1
ATOM 881 N N . HIS A 1 116 ? -19.794 16.564 24.201 1.00 98.31 116 HIS A N 1
ATOM 882 C CA . HIS A 1 116 ? -20.600 17.774 24.074 1.00 98.31 116 HIS A CA 1
ATOM 883 C C . HIS A 1 116 ? -21.653 17.877 25.183 1.00 98.31 116 HIS A C 1
ATOM 885 O O . HIS A 1 116 ? -21.795 18.918 25.827 1.00 98.31 116 HIS A O 1
ATOM 891 N N . TYR A 1 117 ? -22.366 16.783 25.460 1.00 98.25 117 TYR A N 1
ATOM 892 C CA . TYR A 1 117 ? -23.401 16.760 26.494 1.00 98.25 117 TYR A CA 1
ATOM 893 C C . TYR A 1 117 ? -22.808 16.856 27.907 1.00 98.25 117 TYR A C 1
ATOM 895 O O . TYR A 1 117 ? -23.411 17.470 28.788 1.00 98.25 117 TYR A O 1
ATOM 903 N N . LEU A 1 118 ? -21.600 16.326 28.128 1.00 98.44 118 LEU A N 1
ATOM 904 C CA . LEU A 1 118 ? -20.880 16.500 29.394 1.00 98.44 118 LEU A CA 1
ATOM 905 C C . LEU A 1 118 ? -20.499 17.965 29.624 1.00 98.44 118 LEU A C 1
ATOM 907 O O . LEU A 1 118 ? -20.710 18.489 30.721 1.00 98.44 118 LEU A O 1
ATOM 911 N N . ARG A 1 119 ? -19.990 18.654 28.596 1.00 97.81 119 ARG A N 1
ATOM 912 C CA . ARG A 1 119 ? -19.668 20.086 28.695 1.00 97.81 119 ARG A CA 1
ATOM 913 C C . ARG A 1 119 ? -20.900 20.928 28.972 1.00 97.81 119 ARG A C 1
ATOM 915 O O . ARG A 1 119 ? -20.850 21.801 29.834 1.00 97.81 119 ARG A O 1
ATOM 922 N N . GLN A 1 120 ? -22.024 20.627 28.321 1.00 97.31 120 GLN A N 1
ATOM 923 C CA . GLN A 1 120 ? -23.305 21.266 28.640 1.00 97.31 120 GLN A CA 1
ATOM 924 C C . GLN A 1 120 ? -23.720 21.036 30.100 1.00 97.31 120 GLN A C 1
ATOM 926 O O . GLN A 1 120 ? -24.295 21.924 30.726 1.00 97.31 120 GLN A O 1
ATOM 931 N N . ALA A 1 121 ? -23.385 19.876 30.671 1.00 96.88 121 ALA A N 1
ATOM 932 C CA . ALA A 1 121 ? -23.595 19.588 32.084 1.00 96.88 121 ALA A CA 1
ATOM 933 C C . ALA A 1 121 ? -22.558 20.253 33.015 1.00 96.88 121 ALA A C 1
ATOM 935 O O . ALA A 1 121 ? -22.725 20.188 34.230 1.00 96.88 121 ALA A O 1
ATOM 936 N N . GLY A 1 122 ? -21.524 20.919 32.495 1.00 96.94 122 GLY A N 1
ATOM 937 C CA . GLY A 1 122 ? -20.510 21.639 33.272 1.00 96.94 122 GLY A CA 1
ATOM 938 C C . GLY A 1 122 ? -19.191 20.889 33.477 1.00 96.94 122 GLY A C 1
ATOM 939 O O . GLY A 1 122 ? -18.347 21.362 34.241 1.00 96.94 122 GLY A O 1
ATOM 940 N N . TYR A 1 123 ? -18.991 19.749 32.810 1.00 98.44 123 TYR A N 1
ATOM 941 C CA . TYR A 1 123 ? -17.705 19.050 32.827 1.00 98.44 123 TYR A CA 1
ATOM 942 C C . TYR A 1 123 ? -16.630 19.828 32.071 1.00 98.44 123 TYR A C 1
ATOM 944 O O . TYR A 1 123 ? -16.906 20.449 31.047 1.00 98.44 123 TYR A O 1
ATOM 952 N N . TYR A 1 124 ? -15.393 19.722 32.550 1.00 98.62 124 TYR A N 1
ATOM 953 C CA . TYR A 1 124 ? -14.209 20.036 31.759 1.00 98.62 124 TYR A CA 1
ATOM 954 C C . TYR A 1 124 ? -13.779 18.795 30.970 1.00 98.62 124 TYR A C 1
ATOM 956 O O . TYR A 1 124 ? -13.568 17.735 31.558 1.00 98.62 124 TYR A O 1
ATOM 964 N N . THR A 1 125 ? -13.678 18.892 29.648 1.00 98.69 125 THR A N 1
ATOM 965 C CA . THR A 1 125 ? -13.481 17.729 28.767 1.00 98.69 125 THR A CA 1
ATOM 966 C C . THR A 1 125 ? -12.187 17.825 27.973 1.00 98.69 125 THR A C 1
ATOM 968 O O . THR A 1 125 ? -11.901 18.852 27.352 1.00 98.69 125 THR A O 1
ATOM 971 N N . THR A 1 126 ? -11.393 16.754 27.966 1.00 98.62 126 THR A N 1
ATOM 972 C CA . THR A 1 126 ? -10.075 16.769 27.314 1.00 98.62 126 THR A CA 1
ATOM 973 C C . THR A 1 126 ? -9.687 15.452 26.646 1.00 98.62 126 THR A C 1
ATOM 975 O O . THR A 1 126 ? -10.076 14.384 27.110 1.00 98.62 126 THR A O 1
ATOM 978 N N . ASN A 1 127 ? -8.878 15.535 25.581 1.00 98.38 127 ASN A N 1
ATOM 979 C CA . ASN A 1 127 ? -8.337 14.380 24.852 1.00 98.38 127 ASN A CA 1
ATOM 980 C C . ASN A 1 127 ? -6.835 14.548 24.535 1.00 98.38 127 ASN A C 1
ATOM 982 O O . ASN A 1 127 ? -6.456 15.447 23.781 1.00 98.38 127 ASN A O 1
ATOM 986 N N . ASN A 1 128 ? -5.979 13.676 25.074 1.00 96.56 128 ASN A N 1
ATOM 987 C CA . ASN A 1 128 ? -4.521 13.719 24.928 1.00 96.56 128 ASN A CA 1
ATOM 988 C C . ASN A 1 128 ? -3.969 12.407 24.358 1.00 96.56 128 ASN A C 1
ATOM 990 O O . ASN A 1 128 ? -4.021 11.376 25.011 1.00 96.56 128 ASN A O 1
ATOM 994 N N . ALA A 1 129 ? -3.403 12.374 23.158 1.00 86.69 129 ALA A N 1
ATOM 995 C CA . ALA A 1 129 ? -3.922 13.038 21.962 1.00 86.69 129 ALA A CA 1
ATOM 996 C C . ALA A 1 129 ? -4.551 11.954 21.061 1.00 86.69 129 ALA A C 1
ATOM 998 O O . ALA A 1 129 ? -4.628 10.812 21.481 1.00 86.69 129 ALA A O 1
ATOM 999 N N . LYS A 1 130 ? -4.911 12.287 19.814 1.00 92.38 130 LYS A N 1
ATOM 1000 C CA . LYS A 1 130 ? -5.545 11.408 18.802 1.00 92.38 130 LYS A CA 1
ATOM 1001 C C . LYS A 1 130 ? -7.065 11.332 18.938 1.00 92.38 130 LYS A C 1
ATOM 1003 O O . LYS A 1 130 ? -7.616 10.939 19.958 1.00 92.38 130 LYS A O 1
ATOM 1008 N N . GLU A 1 131 ? -7.737 11.761 17.877 1.00 92.75 131 GLU A N 1
ATOM 1009 C CA . GLU A 1 131 ? -9.196 11.716 17.734 1.00 92.75 131 GLU A CA 1
ATOM 1010 C C . GLU A 1 131 ? -9.571 10.709 16.645 1.00 92.75 131 GLU A C 1
ATOM 1012 O O . GLU A 1 131 ? -10.301 9.761 16.910 1.00 92.75 131 GLU A O 1
ATOM 1017 N N . ASP A 1 132 ? -9.019 10.896 15.438 1.00 91.88 132 ASP A N 1
ATOM 1018 C CA . ASP A 1 132 ? -9.306 10.100 14.237 1.00 91.88 132 ASP A CA 1
ATOM 1019 C C . ASP A 1 132 ? -10.808 9.988 13.912 1.00 91.88 132 ASP A C 1
ATOM 1021 O O . ASP A 1 132 ? -11.273 8.982 13.387 1.00 91.88 132 ASP A O 1
ATOM 1025 N N . TYR A 1 133 ? -11.590 11.033 14.192 1.00 95.69 133 TYR A N 1
ATOM 1026 C CA . TYR A 1 133 ? -13.014 11.035 13.863 1.00 95.69 133 TYR A CA 1
ATOM 1027 C C . TYR A 1 133 ? -13.255 11.224 12.364 1.00 95.69 133 TYR A C 1
ATOM 1029 O O . TYR A 1 133 ? -12.713 12.138 11.733 1.00 95.69 133 TYR A O 1
ATOM 1037 N N . ASN A 1 134 ? -14.147 10.393 11.829 1.00 95.94 134 ASN A N 1
ATOM 1038 C CA . ASN A 1 134 ? -14.652 10.485 10.462 1.00 95.94 134 ASN A CA 1
ATOM 1039 C C . ASN A 1 134 ? -15.822 11.474 10.335 1.00 95.94 134 ASN A C 1
ATOM 1041 O O . ASN A 1 134 ? -16.300 11.724 9.232 1.00 95.94 134 ASN A O 1
ATOM 1045 N N . MET A 1 135 ? -16.267 12.065 11.449 1.00 95.94 135 MET A N 1
ATOM 1046 C CA . MET A 1 135 ? -17.305 13.091 11.459 1.00 95.94 135 MET A CA 1
ATOM 1047 C C . MET A 1 135 ? -16.735 14.482 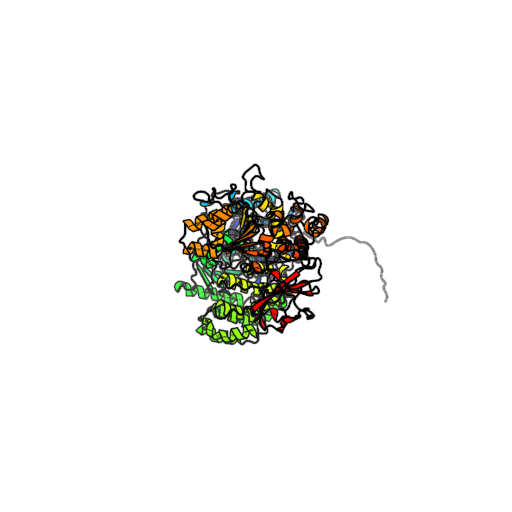11.735 1.00 95.94 135 MET A C 1
ATOM 1049 O O . MET A 1 135 ? -15.718 14.644 12.416 1.00 95.94 135 MET A O 1
ATOM 1053 N N . MET A 1 136 ? -17.424 15.506 11.237 1.00 95.50 136 MET A N 1
ATOM 1054 C CA . MET A 1 136 ? -17.149 16.901 11.554 1.00 95.50 136 MET A CA 1
ATOM 1055 C C . MET A 1 136 ? -17.386 17.145 13.049 1.00 95.50 136 MET A C 1
ATOM 1057 O O . MET A 1 136 ? -18.482 16.939 13.569 1.00 95.50 136 MET A O 1
ATOM 1061 N N . LYS A 1 137 ? -16.332 17.571 13.745 1.00 94.75 137 LYS A N 1
ATOM 1062 C CA . LYS A 1 137 ? -16.344 17.846 15.183 1.00 94.75 137 LYS A CA 1
ATOM 1063 C C . LYS A 1 137 ? -16.778 19.289 15.443 1.00 94.75 137 LYS A C 1
ATOM 1065 O O . LYS A 1 137 ? -16.155 20.203 14.909 1.00 94.75 137 LYS A O 1
ATOM 1070 N N . SER A 1 138 ? -17.775 19.495 16.304 1.00 94.25 138 SER A N 1
ATOM 1071 C CA . SER A 1 138 ? -18.166 20.832 16.764 1.00 94.25 138 SER A CA 1
ATOM 1072 C C . SER A 1 138 ? -17.185 21.392 17.811 1.00 94.25 138 SER A C 1
ATOM 1074 O O . SER A 1 138 ? -16.502 20.645 18.522 1.00 94.25 138 SER A O 1
ATOM 1076 N N . ASP A 1 139 ? -17.131 22.719 17.966 1.00 93.50 139 ASP A N 1
ATOM 1077 C CA . ASP A 1 139 ? -16.336 23.379 19.023 1.00 93.50 139 ASP A CA 1
ATOM 1078 C C . ASP A 1 139 ? -16.821 23.016 20.431 1.00 93.50 139 ASP A C 1
ATOM 1080 O O . ASP A 1 139 ? -16.096 23.148 21.417 1.00 93.50 139 ASP A O 1
ATOM 1084 N N . GLY A 1 140 ? -18.059 22.524 20.521 1.00 94.56 140 GLY A N 1
ATOM 1085 C CA . GLY A 1 140 ? -18.706 22.068 21.737 1.00 94.56 140 GLY A CA 1
ATOM 1086 C C . GLY A 1 140 ? -18.205 20.722 22.256 1.00 94.56 140 GLY A C 1
ATOM 1087 O O . GLY A 1 140 ? -18.635 20.347 23.330 1.00 94.56 140 GLY A O 1
ATOM 1088 N N . VAL A 1 141 ? -17.303 20.003 21.578 1.00 96.88 141 VAL A N 1
ATOM 1089 C CA . VAL A 1 141 ? -16.899 18.645 22.006 1.00 96.88 141 VAL A CA 1
ATOM 1090 C C . VAL A 1 141 ? -15.809 18.641 23.081 1.00 96.88 141 VAL A C 1
ATOM 1092 O O . VAL A 1 141 ? -15.963 17.954 24.081 1.00 96.88 141 VAL A O 1
ATOM 1095 N N . TRP A 1 142 ? -14.736 19.418 22.914 1.00 97.94 142 TRP A N 1
ATOM 1096 C CA . TRP A 1 142 ? -13.581 19.412 23.826 1.00 97.94 142 TRP A CA 1
ATOM 1097 C C . TRP A 1 142 ? -13.268 20.815 24.335 1.00 97.94 142 TRP A C 1
ATOM 1099 O O . TRP A 1 142 ? -13.324 21.772 23.565 1.00 97.94 142 TRP A O 1
ATOM 1109 N N . ASP A 1 143 ? -12.874 20.937 25.603 1.00 98.19 143 ASP A N 1
ATOM 1110 C CA . ASP A 1 143 ? -12.245 22.160 26.115 1.00 98.19 143 ASP A CA 1
ATOM 1111 C C . ASP A 1 143 ? -10.772 22.240 25.695 1.00 98.19 143 ASP A C 1
ATOM 1113 O O . ASP A 1 143 ? -10.288 23.313 25.340 1.00 98.19 143 ASP A O 1
ATOM 1117 N N . ALA A 1 144 ? -10.072 21.101 25.670 1.00 97.38 144 ALA A N 1
ATOM 1118 C CA . ALA A 1 144 ? -8.739 20.985 25.084 1.00 97.38 144 ALA A CA 1
ATOM 1119 C C . ALA A 1 144 ? -8.531 19.613 24.426 1.00 97.38 144 ALA A C 1
ATOM 1121 O O . ALA A 1 144 ? -8.853 18.575 24.997 1.00 97.38 144 ALA A O 1
ATOM 1122 N N . SER A 1 145 ? -7.942 19.595 23.232 1.00 96.69 145 SER A N 1
ATOM 1123 C CA . SER A 1 145 ? -7.558 18.364 22.531 1.00 96.69 145 SER A CA 1
ATOM 1124 C C . SER A 1 145 ? -6.163 18.525 21.936 1.00 96.69 145 SER A C 1
ATOM 1126 O O . SER A 1 145 ? -5.828 19.580 21.393 1.00 96.69 145 SER A O 1
ATOM 1128 N N . GLY A 1 146 ? -5.326 17.500 22.076 1.00 94.75 146 GLY A N 1
ATOM 1129 C CA . GLY A 1 146 ? -3.941 17.485 21.608 1.00 94.75 146 GLY A CA 1
ATOM 1130 C C . GLY A 1 146 ? -2.950 17.058 22.690 1.00 94.75 146 GLY A C 1
ATOM 1131 O 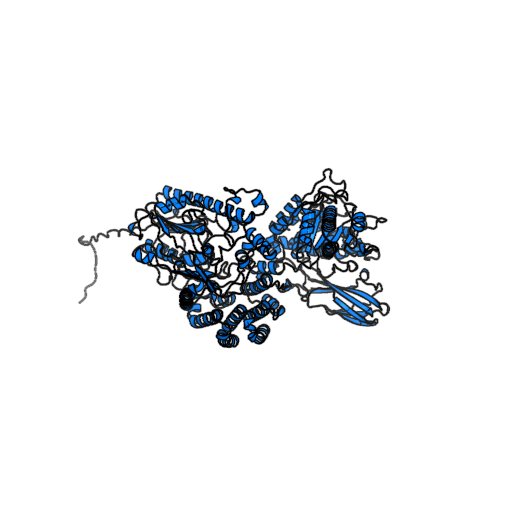O . GLY A 1 146 ? -3.313 16.829 23.837 1.00 94.75 146 GLY A O 1
ATOM 1132 N N . ARG A 1 147 ? -1.661 16.984 22.335 1.00 92.75 147 ARG A N 1
ATOM 1133 C CA . ARG A 1 147 ? -0.594 16.407 23.189 1.00 92.75 147 ARG A CA 1
ATOM 1134 C C . ARG A 1 147 ? -0.374 17.119 24.532 1.00 92.75 147 ARG A C 1
ATOM 1136 O O . ARG A 1 147 ? 0.330 16.607 25.392 1.00 92.75 147 ARG A O 1
ATOM 1143 N N . ARG A 1 148 ? -0.926 18.325 24.687 1.00 94.31 148 ARG A N 1
ATOM 1144 C CA . ARG A 1 148 ? -0.855 19.134 25.914 1.00 94.31 148 ARG A CA 1
ATOM 1145 C C . ARG A 1 148 ? -2.179 19.188 26.678 1.00 94.31 148 ARG A C 1
ATOM 1147 O O . ARG A 1 148 ? -2.226 19.824 27.721 1.00 94.31 148 ARG A O 1
ATOM 1154 N N . ALA A 1 149 ? -3.247 18.580 26.160 1.00 97.12 149 ALA A N 1
ATOM 1155 C CA . ALA A 1 149 ? -4.542 18.594 26.825 1.00 97.12 149 ALA A CA 1
ATOM 1156 C C . ALA A 1 149 ? -4.443 17.857 28.167 1.00 97.12 149 ALA A C 1
ATOM 1158 O O . ALA A 1 149 ? -3.897 16.758 28.244 1.00 97.12 149 ALA A O 1
ATOM 1159 N N . THR A 1 150 ? -4.952 18.463 29.234 1.00 97.69 150 THR A N 1
ATOM 1160 C CA . THR A 1 150 ? -4.847 17.914 30.587 1.00 97.69 150 THR A CA 1
ATOM 1161 C C . THR A 1 150 ? -6.077 18.273 31.398 1.00 97.69 150 THR A C 1
ATOM 1163 O O . THR A 1 150 ? -6.583 19.383 31.292 1.00 97.69 150 THR A O 1
ATOM 1166 N N . TYR A 1 151 ? -6.543 17.363 32.251 1.00 97.81 151 TYR A N 1
ATOM 1167 C CA . TYR A 1 151 ? -7.662 17.615 33.164 1.00 97.81 151 TYR A CA 1
ATOM 1168 C C . TYR A 1 151 ? -7.343 18.653 34.256 1.00 97.81 151 TYR A C 1
ATOM 1170 O O . TYR A 1 151 ? -8.235 19.087 34.991 1.00 97.81 151 TYR A O 1
ATOM 1178 N N . ARG A 1 152 ? -6.071 19.032 34.412 1.00 97.31 152 ARG A N 1
ATOM 1179 C CA . ARG A 1 152 ? -5.591 19.957 35.450 1.00 97.31 152 ARG A CA 1
ATOM 1180 C C . ARG A 1 152 ? -5.967 21.412 35.207 1.00 97.31 152 ARG A C 1
ATOM 1182 O O . ARG A 1 152 ? -6.034 22.172 36.163 1.00 97.31 152 ARG A O 1
ATOM 1189 N N . ASP A 1 153 ? -6.290 21.762 33.968 1.00 97.50 153 ASP A N 1
ATOM 1190 C CA . ASP A 1 153 ? -6.695 23.119 33.587 1.00 97.50 153 ASP A CA 1
ATOM 1191 C C . ASP A 1 153 ? -8.172 23.421 33.923 1.00 97.50 153 ASP A C 1
ATOM 1193 O O . ASP A 1 153 ? -8.676 24.517 33.663 1.00 97.50 153 ASP A O 1
ATOM 1197 N N . ARG A 1 154 ? -8.887 22.454 34.515 1.00 97.12 154 ARG A N 1
ATOM 1198 C CA . ARG A 1 154 ? -10.257 22.638 35.008 1.00 97.12 154 ARG A CA 1
ATOM 1199 C C . ARG A 1 154 ? -10.310 23.612 36.187 1.00 97.12 154 ARG A C 1
ATOM 1201 O O . ARG A 1 154 ? -9.340 23.796 36.920 1.00 97.12 154 ARG A O 1
ATOM 1208 N N . LYS A 1 155 ? -11.491 24.175 36.442 1.00 96.69 155 LYS A N 1
ATOM 1209 C CA . LYS A 1 155 ? -11.729 24.982 37.649 1.00 96.69 155 LYS A CA 1
ATOM 1210 C C . LYS A 1 155 ? -11.745 24.098 38.901 1.00 96.69 155 LYS A C 1
ATOM 1212 O O . LYS A 1 155 ? -12.131 22.932 38.843 1.00 96.69 155 LYS A O 1
ATOM 1217 N N . GLU A 1 156 ? -11.391 24.667 40.050 1.00 92.62 156 GLU A N 1
ATOM 1218 C CA . GLU A 1 156 ? -11.468 23.966 41.336 1.00 92.62 156 GLU A CA 1
ATOM 1219 C C . GLU A 1 156 ? -12.888 23.421 41.588 1.00 92.62 156 GLU A C 1
ATOM 1221 O O . GLU A 1 156 ? -13.882 24.116 41.373 1.00 92.62 156 GLU A O 1
ATOM 1226 N N . GLY A 1 157 ? -12.984 22.147 41.980 1.00 90.06 157 GLY A N 1
ATOM 1227 C CA . GLY A 1 157 ? -14.257 21.447 42.196 1.00 90.06 157 GLY A CA 1
ATOM 1228 C C . GLY A 1 157 ? -15.059 21.111 40.929 1.00 90.06 157 GLY A C 1
ATOM 1229 O O . GLY A 1 157 ? -16.106 20.474 41.033 1.00 90.06 157 GLY A O 1
ATOM 1230 N N . GLN A 1 158 ? -14.599 21.499 39.735 1.00 96.38 158 GLN A N 1
ATOM 1231 C CA . GLN A 1 158 ? -15.271 21.158 38.483 1.00 96.38 158 GLN A CA 1
ATOM 1232 C C . GLN A 1 158 ? -15.069 19.666 38.159 1.00 96.38 158 GLN A C 1
ATOM 1234 O O . GLN A 1 158 ? -13.923 19.201 38.180 1.00 96.38 158 GLN A O 1
ATOM 1239 N N . PRO A 1 159 ? -16.135 18.909 37.830 1.00 98.00 159 PRO A N 1
ATOM 1240 C CA . PRO A 1 159 ? -15.978 17.538 37.367 1.00 98.00 159 PRO A CA 1
ATOM 1241 C C . PRO A 1 159 ? -15.316 17.523 35.986 1.00 98.00 159 PRO A C 1
ATOM 1243 O O . PRO A 1 159 ? -15.482 18.459 35.196 1.00 98.00 159 PRO A O 1
ATOM 1246 N N . PHE A 1 160 ? -14.570 16.468 35.672 1.00 98.69 160 PHE A N 1
ATOM 1247 C CA . PHE A 1 160 ? -13.898 16.359 34.378 1.00 98.69 160 PHE A CA 1
ATOM 1248 C C . PHE A 1 160 ? -14.075 15.001 33.709 1.00 98.69 160 PHE A C 1
ATOM 1250 O O . PHE A 1 160 ? -14.309 13.982 34.359 1.00 98.69 160 PHE A O 1
ATOM 1257 N N . PHE A 1 161 ? -13.960 15.025 32.384 1.00 98.81 161 PHE A N 1
ATOM 1258 C CA . PHE A 1 161 ? -13.826 13.853 31.539 1.00 98.81 161 PHE A CA 1
ATOM 1259 C C . PHE A 1 161 ? -12.526 13.967 30.739 1.00 98.81 161 PHE A C 1
ATOM 1261 O O . PHE A 1 161 ? -12.297 14.966 30.055 1.00 98.81 161 PHE A O 1
ATOM 1268 N N . HIS A 1 162 ? -11.653 12.974 30.853 1.00 98.75 162 HIS A N 1
ATOM 1269 C CA . HIS A 1 162 ? -10.329 13.007 30.240 1.00 98.75 162 HIS A CA 1
ATOM 1270 C C . HIS A 1 162 ? -10.023 11.704 29.517 1.00 98.75 162 HIS A C 1
ATOM 1272 O O . HIS A 1 162 ? -10.190 10.631 30.089 1.00 98.75 162 HIS A O 1
ATOM 1278 N N . VAL A 1 163 ? -9.534 11.803 28.285 1.00 98.69 163 VAL A N 1
ATOM 1279 C CA . VAL A 1 163 ? -9.019 10.667 27.521 1.00 98.69 163 VAL A CA 1
ATOM 1280 C C . VAL A 1 163 ? -7.501 10.784 27.424 1.00 98.69 163 VAL A C 1
ATOM 1282 O O . VAL A 1 163 ? -6.990 11.762 26.876 1.00 98.69 163 VAL A O 1
ATOM 1285 N N . GLN A 1 164 ? -6.802 9.777 27.935 1.00 98.38 164 GLN A N 1
ATOM 1286 C CA . GLN A 1 164 ? -5.356 9.621 27.887 1.00 98.38 164 GLN A CA 1
ATOM 1287 C C . GLN A 1 164 ? -5.017 8.442 26.968 1.00 98.38 164 GLN A C 1
ATOM 1289 O O . GLN A 1 164 ? -5.284 7.290 27.299 1.00 98.38 164 GLN A O 1
ATOM 1294 N N . ASN A 1 165 ? -4.436 8.732 25.807 1.00 97.94 165 ASN A N 1
ATOM 1295 C CA . ASN A 1 165 ? -4.076 7.745 24.792 1.00 97.94 165 ASN A CA 1
ATOM 1296 C C . ASN A 1 165 ? -2.571 7.452 24.828 1.00 97.94 165 ASN A C 1
ATOM 1298 O O . ASN A 1 165 ? -1.753 8.368 24.960 1.00 97.94 165 ASN A O 1
ATOM 1302 N N . PHE A 1 166 ? -2.214 6.186 24.625 1.00 97.25 166 PHE A N 1
ATOM 1303 C CA . PHE A 1 166 ? -0.842 5.702 24.541 1.00 97.25 166 PHE A CA 1
ATOM 1304 C C . PHE A 1 166 ? -0.605 4.967 23.216 1.00 97.25 166 PHE A C 1
ATOM 1306 O O . PHE A 1 166 ? -1.086 3.856 23.006 1.00 97.25 166 PHE A O 1
ATOM 1313 N N . GLY A 1 167 ? 0.196 5.568 22.331 1.00 95.31 167 GLY A N 1
ATOM 1314 C CA . GLY A 1 167 ? 0.549 5.010 21.016 1.00 95.31 167 GLY A CA 1
ATOM 1315 C C . GLY A 1 167 ? 1.674 3.965 21.026 1.00 95.31 167 GLY A C 1
ATOM 1316 O O . GLY A 1 167 ? 2.242 3.673 19.978 1.00 95.31 167 GLY A O 1
ATOM 1317 N N . THR A 1 168 ? 2.077 3.451 22.193 1.00 96.62 168 THR A N 1
ATOM 1318 C CA . THR A 1 168 ? 3.263 2.580 22.333 1.00 96.62 168 THR A CA 1
ATOM 1319 C C . THR A 1 168 ? 3.059 1.184 21.756 1.00 96.62 168 THR A C 1
ATOM 1321 O O . THR A 1 168 ? 4.031 0.552 21.370 1.00 96.62 168 THR A O 1
ATOM 1324 N N . THR A 1 169 ? 1.820 0.727 21.626 1.00 96.31 169 THR A N 1
ATOM 1325 C CA . THR A 1 169 ? 1.464 -0.564 21.016 1.00 96.31 169 THR A CA 1
ATOM 1326 C C . THR A 1 169 ? 0.970 -0.424 19.570 1.00 96.31 169 THR A C 1
ATOM 1328 O O . THR A 1 169 ? 0.630 -1.425 18.947 1.00 96.31 169 THR A O 1
ATOM 1331 N N . HIS A 1 170 ? 0.972 0.793 19.009 1.00 95.50 170 HIS A N 1
ATOM 1332 C CA . HIS A 1 170 ? 0.478 1.062 17.657 1.00 95.50 170 HIS A CA 1
ATOM 1333 C C . HIS A 1 170 ? 1.276 0.301 16.587 1.00 95.50 170 HIS A C 1
ATOM 1335 O O . HIS A 1 170 ? 2.500 0.192 16.678 1.00 95.50 170 HIS A O 1
ATOM 1341 N N . GLU A 1 171 ? 0.600 -0.127 15.519 1.00 94.69 171 GLU A N 1
ATOM 1342 C CA . GLU A 1 171 ? 1.126 -0.970 14.427 1.00 94.69 171 GLU A CA 1
ATOM 1343 C C . GLU A 1 171 ? 2.507 -0.551 13.904 1.00 94.69 171 GLU A C 1
ATOM 1345 O O . GLU A 1 171 ? 3.395 -1.380 13.718 1.00 94.69 171 GLU A O 1
ATOM 1350 N N . GLY A 1 172 ? 2.730 0.758 13.751 1.00 92.69 172 GLY A N 1
ATOM 1351 C CA . GLY A 1 172 ? 4.007 1.309 13.292 1.00 92.69 172 GLY A CA 1
ATOM 1352 C C . GLY A 1 172 ? 5.225 0.953 14.159 1.00 92.69 172 GLY A C 1
ATOM 1353 O O . GLY A 1 172 ? 6.348 1.062 13.680 1.00 92.69 172 GLY A O 1
ATOM 1354 N N . GLN A 1 173 ? 5.041 0.503 15.405 1.00 95.12 173 GLN A N 1
ATOM 1355 C CA . GLN A 1 173 ? 6.126 0.010 16.268 1.00 95.12 173 GLN A CA 1
ATOM 1356 C C . GLN A 1 173 ? 6.636 -1.384 15.853 1.00 95.12 173 GLN A C 1
ATOM 1358 O O . GLN A 1 173 ? 7.733 -1.790 16.251 1.00 95.12 173 GLN A O 1
ATOM 1363 N N . LEU A 1 174 ? 5.874 -2.101 15.019 1.00 95.94 174 LEU A N 1
ATOM 1364 C CA . LEU A 1 174 ? 6.252 -3.379 14.415 1.00 95.94 174 LEU A CA 1
ATOM 1365 C C . LEU A 1 174 ? 6.837 -3.226 12.997 1.00 95.94 174 LEU A C 1
ATOM 1367 O O . LEU A 1 174 ? 7.229 -4.217 12.392 1.00 95.94 174 LEU A O 1
ATOM 1371 N N . HIS A 1 175 ? 6.970 -2.001 12.474 1.00 90.94 175 HIS A N 1
ATOM 1372 C CA . HIS A 1 175 ? 7.615 -1.727 11.179 1.00 90.94 175 HIS A CA 1
ATOM 1373 C C . HIS A 1 175 ? 9.139 -1.600 11.332 1.00 90.94 175 HIS A C 1
ATOM 1375 O O . HIS A 1 175 ? 9.722 -0.566 11.005 1.00 90.94 175 HIS A O 1
ATOM 1381 N N . PHE A 1 176 ? 9.770 -2.629 11.899 1.00 88.56 176 PHE A N 1
ATOM 1382 C CA . PHE A 1 176 ? 11.218 -2.674 12.090 1.00 88.56 176 PHE A CA 1
ATOM 1383 C C . PHE A 1 176 ? 11.938 -3.239 10.866 1.00 88.56 176 PHE A C 1
ATOM 1385 O O . PHE A 1 176 ? 11.392 -4.040 10.113 1.00 88.56 176 PHE A O 1
ATOM 1392 N N . THR A 1 177 ? 13.192 -2.843 10.701 1.00 79.81 177 THR A N 1
ATOM 1393 C CA . THR A 1 177 ? 14.091 -3.359 9.667 1.00 79.81 177 THR A CA 1
ATOM 1394 C C . THR A 1 177 ? 14.780 -4.652 10.111 1.00 79.81 177 THR A C 1
ATOM 1396 O O . THR A 1 177 ? 14.903 -4.938 11.304 1.00 79.81 177 THR A O 1
ATOM 1399 N N . THR A 1 178 ? 15.319 -5.414 9.158 1.00 75.75 178 THR A N 1
ATOM 1400 C CA . THR A 1 178 ? 16.133 -6.609 9.440 1.00 75.75 178 THR A CA 1
ATOM 1401 C C . THR A 1 178 ? 17.337 -6.284 10.330 1.00 75.75 178 THR A C 1
ATOM 1403 O O . THR A 1 178 ? 17.718 -7.085 11.180 1.00 75.75 178 THR A O 1
ATOM 1406 N N . GLU A 1 179 ? 17.934 -5.100 10.168 1.00 76.50 179 GLU A N 1
ATOM 1407 C CA . GLU A 1 179 ? 19.056 -4.655 11.000 1.00 76.50 179 GLU A CA 1
ATOM 1408 C C . GLU A 1 179 ? 18.619 -4.368 12.440 1.00 76.50 179 GLU A C 1
ATOM 1410 O O . GLU A 1 179 ? 19.283 -4.777 13.393 1.00 76.50 179 GLU A O 1
ATOM 1415 N N . GLU A 1 180 ? 17.463 -3.730 12.624 1.00 82.81 180 GLU A N 1
ATOM 1416 C CA . GLU A 1 180 ? 16.891 -3.530 13.956 1.00 82.81 180 GLU A CA 1
ATOM 1417 C C . GLU A 1 180 ? 16.560 -4.861 14.629 1.00 82.81 180 GLU A C 1
ATOM 1419 O O . GLU A 1 180 ? 16.860 -5.015 15.804 1.00 82.81 180 GLU A O 1
ATOM 1424 N N . MET A 1 181 ? 16.023 -5.847 13.903 1.00 91.12 181 MET A N 1
ATOM 1425 C CA . MET A 1 181 ? 15.798 -7.194 14.447 1.00 91.12 181 MET A CA 1
ATOM 1426 C C . MET A 1 181 ? 17.098 -7.868 14.917 1.00 91.12 181 MET A C 1
ATOM 1428 O O . MET A 1 181 ? 17.103 -8.555 15.934 1.00 91.12 181 MET A O 1
ATOM 1432 N N . LYS A 1 182 ? 18.211 -7.680 14.197 1.00 84.69 182 LYS A N 1
ATOM 1433 C CA . LYS A 1 182 ? 19.515 -8.258 14.571 1.00 84.69 182 LYS A CA 1
ATOM 1434 C C . LYS A 1 182 ? 20.156 -7.555 15.769 1.00 84.69 182 LYS A C 1
ATOM 1436 O O . LYS A 1 182 ? 20.883 -8.189 16.533 1.00 84.69 182 LYS A O 1
ATOM 1441 N N . THR A 1 183 ? 19.934 -6.249 15.909 1.00 88.94 183 THR A N 1
ATOM 1442 C CA . THR A 1 183 ? 20.636 -5.400 16.887 1.00 88.94 183 THR A CA 1
ATOM 1443 C C . THR A 1 183 ? 19.828 -5.119 18.152 1.00 88.94 183 THR A C 1
ATOM 1445 O O . THR A 1 183 ? 20.416 -4.933 19.220 1.00 88.94 183 THR A O 1
ATOM 1448 N N . GLN A 1 184 ? 18.497 -5.106 18.072 1.00 93.12 184 GLN A N 1
ATOM 1449 C CA . GLN A 1 184 ? 17.601 -4.865 19.200 1.00 93.12 184 GLN A CA 1
ATOM 1450 C C . GLN A 1 184 ? 17.174 -6.200 19.811 1.00 93.12 184 GLN A C 1
ATOM 1452 O O . GLN A 1 184 ? 16.562 -7.038 19.158 1.00 93.12 184 GLN A O 1
ATOM 1457 N N . LYS A 1 185 ? 17.496 -6.401 21.089 1.00 93.06 185 LYS A N 1
ATOM 1458 C CA . LYS A 1 185 ? 17.067 -7.587 21.837 1.00 93.06 185 LYS A CA 1
ATOM 1459 C C . LYS A 1 185 ? 15.701 -7.353 22.469 1.00 93.06 185 LYS A C 1
ATOM 1461 O O . LYS A 1 185 ? 15.451 -6.269 22.995 1.00 93.06 185 LYS A O 1
ATOM 1466 N N . THR A 1 186 ? 14.871 -8.387 22.465 1.00 95.56 186 THR A N 1
ATOM 1467 C CA . THR A 1 186 ? 13.622 -8.445 23.230 1.00 95.56 186 THR A CA 1
ATOM 1468 C C . THR A 1 186 ? 13.893 -8.831 24.685 1.00 95.56 186 THR A C 1
ATOM 1470 O O . THR A 1 186 ? 14.951 -9.384 25.001 1.00 95.56 186 THR A O 1
ATOM 1473 N N . SER A 1 187 ? 12.962 -8.525 25.590 1.00 93.00 187 SER A N 1
ATOM 1474 C CA . SER A 1 187 ? 13.112 -8.826 27.024 1.00 93.00 187 SER A CA 1
ATOM 1475 C C . SER A 1 187 ? 13.128 -10.332 27.310 1.00 93.00 187 SER A C 1
ATOM 1477 O O . SER A 1 187 ? 13.835 -10.792 28.208 1.00 93.00 187 SER A O 1
ATOM 1479 N N . ARG A 1 188 ? 12.373 -11.093 26.514 1.00 91.31 188 ARG A N 1
ATOM 1480 C CA . ARG A 1 188 ? 12.308 -12.557 26.514 1.00 91.31 188 ARG A CA 1
ATOM 1481 C C . ARG A 1 188 ? 12.900 -13.113 25.228 1.00 91.31 188 ARG A C 1
ATOM 1483 O O . ARG A 1 188 ? 12.894 -12.428 24.203 1.00 91.31 188 ARG A O 1
ATOM 1490 N N . ASP A 1 189 ? 13.385 -14.348 25.283 1.00 93.75 189 ASP A N 1
ATOM 1491 C CA . ASP A 1 189 ? 13.886 -15.042 24.099 1.00 93.75 189 ASP A CA 1
ATOM 1492 C C . ASP A 1 189 ? 12.733 -15.248 23.094 1.00 93.75 189 ASP A C 1
ATOM 1494 O O . ASP A 1 189 ? 11.704 -15.819 23.472 1.00 93.75 189 ASP A O 1
ATOM 1498 N N . PRO A 1 190 ? 12.854 -14.784 21.833 1.00 95.50 190 PRO A N 1
ATOM 1499 C CA . PRO A 1 190 ? 11.854 -15.037 20.801 1.00 95.50 190 PRO A CA 1
ATOM 1500 C C . PRO A 1 190 ? 11.462 -16.513 20.664 1.00 95.50 190 PRO A C 1
ATOM 1502 O O . PRO A 1 190 ? 10.299 -16.804 20.394 1.00 95.50 190 PRO A O 1
ATOM 1505 N N . ASP A 1 191 ? 12.381 -17.451 20.902 1.00 94.75 191 ASP A N 1
ATOM 1506 C CA . ASP A 1 191 ? 12.096 -18.886 20.793 1.00 94.75 191 ASP A CA 1
ATOM 1507 C C . ASP A 1 191 ? 11.151 -19.424 21.885 1.00 94.75 191 ASP A C 1
ATOM 1509 O O . ASP A 1 191 ? 10.629 -20.533 21.756 1.00 94.75 191 ASP A O 1
ATOM 1513 N N . GLU A 1 192 ? 10.850 -18.633 22.921 1.00 92.00 192 GLU A N 1
ATOM 1514 C CA . GLU A 1 192 ? 9.800 -18.941 23.902 1.00 92.00 192 GLU A CA 1
ATOM 1515 C C . GLU A 1 192 ? 8.381 -18.705 23.358 1.00 92.00 192 GLU A C 1
ATOM 1517 O O . GLU A 1 192 ? 7.405 -19.179 23.946 1.00 92.00 192 GLU A O 1
ATOM 1522 N N . PHE A 1 193 ? 8.238 -17.967 22.254 1.00 92.06 193 PHE A N 1
ATOM 1523 C CA . PHE A 1 193 ? 6.942 -17.622 21.681 1.00 92.06 193 PHE A CA 1
ATOM 1524 C C . PHE A 1 193 ? 6.527 -18.635 20.617 1.00 92.06 193 PHE A C 1
ATOM 1526 O O . PHE A 1 193 ? 7.278 -18.965 19.702 1.00 92.06 193 PHE A O 1
ATOM 1533 N N . THR A 1 194 ? 5.279 -19.092 20.702 1.00 92.50 194 THR A N 1
ATOM 1534 C CA . THR A 1 194 ? 4.640 -19.883 19.646 1.00 92.50 194 THR A CA 1
ATOM 1535 C C . THR A 1 194 ? 3.647 -18.990 18.905 1.00 92.50 194 THR A C 1
ATOM 1537 O O . THR A 1 194 ? 2.647 -18.591 19.507 1.00 92.50 194 THR A O 1
ATOM 1540 N N . PRO A 1 195 ? 3.899 -18.647 17.626 1.00 95.12 195 PRO A N 1
ATOM 1541 C CA . PRO A 1 195 ? 2.942 -17.895 16.823 1.00 95.12 195 PRO A CA 1
ATOM 1542 C C . PRO A 1 195 ? 1.592 -18.615 16.717 1.00 95.12 195 PRO A C 1
ATOM 1544 O O . PRO A 1 195 ? 1.526 -19.844 16.794 1.00 95.12 195 PRO A O 1
ATOM 1547 N N . PHE A 1 196 ? 0.511 -17.857 16.515 1.00 94.56 196 PHE A N 1
ATOM 1548 C CA . PHE A 1 196 ? -0.819 -18.443 16.323 1.00 94.56 196 PHE A CA 1
ATOM 1549 C C . PHE A 1 196 ? -0.865 -19.414 15.127 1.00 94.56 196 PHE A C 1
ATOM 1551 O O . PHE A 1 196 ? -0.100 -19.232 14.180 1.00 94.56 196 PHE A O 1
ATOM 1558 N N . PRO A 1 197 ? -1.782 -20.406 15.107 1.00 95.88 197 PRO A N 1
ATOM 1559 C CA . PRO A 1 197 ? -1.779 -21.480 14.102 1.00 95.88 197 PRO A CA 1
ATOM 1560 C C . PRO A 1 197 ? -1.876 -21.018 12.640 1.00 95.88 197 PRO A C 1
ATOM 1562 O O . PRO A 1 197 ? -1.429 -21.725 11.738 1.00 95.88 197 PRO A O 1
ATOM 1565 N N . TY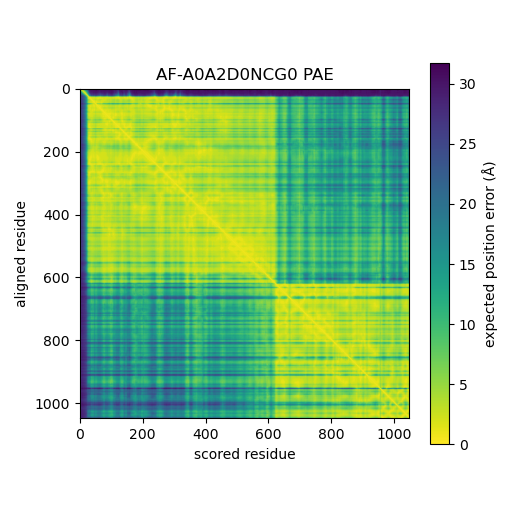R A 1 198 ? -2.461 -19.842 12.405 1.00 96.62 198 TYR A N 1
ATOM 1566 C CA . TYR A 1 198 ? -2.579 -19.231 11.080 1.00 96.62 198 TYR A CA 1
ATOM 1567 C C . TYR A 1 198 ? -1.333 -18.458 10.634 1.00 96.62 198 TYR A C 1
ATOM 1569 O O . TYR A 1 198 ? -1.275 -18.037 9.487 1.00 96.62 198 TYR A O 1
ATOM 1577 N N . HIS A 1 199 ? -0.321 -18.305 11.487 1.00 98.06 199 HIS A N 1
ATOM 1578 C CA . HIS A 1 199 ? 0.969 -17.731 11.116 1.00 98.06 199 HIS A CA 1
ATOM 1579 C C . HIS A 1 199 ? 2.030 -18.812 10.898 1.00 98.06 199 HIS A C 1
ATOM 1581 O O . HIS A 1 199 ? 1.981 -19.873 11.534 1.00 98.06 199 HIS A O 1
ATOM 1587 N N . PRO A 1 200 ? 3.014 -18.570 10.017 1.00 97.62 200 PRO A N 1
ATOM 1588 C CA . PRO A 1 200 ? 4.176 -19.435 9.906 1.00 97.62 200 PRO A CA 1
ATOM 1589 C C . PRO A 1 200 ? 5.055 -19.314 11.162 1.00 97.62 200 PRO A C 1
ATOM 1591 O O . PRO A 1 200 ? 5.201 -18.248 11.760 1.00 97.62 200 PRO A O 1
ATOM 1594 N N . ASN A 1 201 ? 5.630 -20.437 11.594 1.00 97.56 201 ASN A N 1
ATOM 1595 C CA . ASN A 1 201 ? 6.454 -20.500 12.801 1.00 97.56 201 ASN A CA 1
ATOM 1596 C C . ASN A 1 201 ? 7.934 -20.245 12.471 1.00 97.56 201 ASN A C 1
ATOM 1598 O O . ASN A 1 201 ? 8.767 -21.148 12.577 1.00 97.56 201 ASN A O 1
ATOM 1602 N N . THR A 1 202 ? 8.238 -19.022 12.036 1.00 97.38 202 THR A N 1
ATOM 1603 C CA . THR A 1 202 ? 9.587 -18.572 11.656 1.00 97.38 202 THR A CA 1
ATOM 1604 C C . THR A 1 202 ? 10.249 -17.764 12.780 1.00 97.38 202 THR A C 1
ATOM 1606 O O . THR A 1 202 ? 9.553 -17.227 13.651 1.00 97.38 202 THR A O 1
ATOM 1609 N N . PRO A 1 203 ? 11.589 -17.607 12.767 1.00 97.19 203 PRO A N 1
ATOM 1610 C CA . PRO A 1 203 ? 12.279 -16.700 13.686 1.00 97.19 203 PRO A CA 1
ATOM 1611 C C . PRO A 1 203 ? 11.752 -15.258 13.633 1.00 97.19 203 PRO A C 1
ATOM 1613 O O . PRO A 1 203 ? 11.663 -14.594 14.667 1.00 97.19 203 PRO A O 1
ATOM 1616 N N . LEU A 1 204 ? 11.360 -14.773 12.449 1.00 96.69 204 LEU A N 1
ATOM 1617 C CA . LEU A 1 204 ? 10.820 -13.425 12.275 1.00 96.69 204 LEU A CA 1
ATOM 1618 C C . LEU A 1 204 ? 9.447 -13.264 12.939 1.00 96.69 204 LEU A C 1
ATOM 1620 O O . LEU A 1 204 ? 9.225 -12.280 13.651 1.00 96.69 204 LEU A O 1
ATOM 1624 N N . PHE A 1 205 ? 8.535 -14.227 12.776 1.00 97.94 205 PHE A N 1
ATOM 1625 C CA . PHE A 1 205 ? 7.243 -14.190 13.467 1.00 97.94 205 PHE A CA 1
ATOM 1626 C C . PHE A 1 205 ? 7.411 -14.270 14.985 1.00 97.94 205 PHE A C 1
ATOM 1628 O O . PHE A 1 205 ? 6.809 -13.476 15.706 1.00 97.94 205 PHE A O 1
ATOM 1635 N N . ARG A 1 206 ? 8.280 -15.155 15.481 1.00 97.88 206 ARG A N 1
ATOM 1636 C CA . ARG A 1 206 ? 8.601 -15.250 16.914 1.00 97.88 206 ARG A CA 1
ATOM 1637 C C . ARG A 1 206 ? 9.119 -13.934 17.489 1.00 97.88 206 ARG A C 1
ATOM 1639 O O . ARG A 1 206 ? 8.615 -13.466 18.508 1.00 97.88 206 ARG A O 1
ATOM 1646 N N . TYR A 1 207 ? 10.060 -13.292 16.797 1.00 97.94 207 TYR A N 1
ATOM 1647 C CA . TYR A 1 207 ? 10.573 -11.980 17.192 1.00 97.94 207 TYR A CA 1
ATOM 1648 C C . TYR A 1 207 ? 9.486 -10.899 17.160 1.00 97.94 207 TYR A C 1
ATOM 1650 O O . TYR A 1 207 ? 9.396 -10.086 18.077 1.00 97.94 207 TYR A O 1
ATOM 1658 N N . THR A 1 208 ? 8.620 -10.908 16.143 1.00 97.62 208 THR A N 1
ATOM 1659 C CA . THR A 1 208 ? 7.499 -9.958 16.030 1.00 97.62 208 THR A CA 1
ATOM 1660 C C . THR A 1 208 ? 6.545 -10.074 17.224 1.00 97.62 208 THR A C 1
ATOM 1662 O O . THR A 1 208 ? 6.137 -9.054 17.783 1.00 97.62 208 THR A O 1
ATOM 1665 N N . TYR A 1 209 ? 6.238 -11.300 17.664 1.00 96.62 209 TYR A N 1
ATOM 1666 C CA . TYR A 1 209 ? 5.450 -11.552 18.876 1.00 96.62 209 TYR A CA 1
ATOM 1667 C C . TYR A 1 209 ? 6.180 -11.046 20.120 1.00 96.62 209 TYR A C 1
ATOM 1669 O O . TYR A 1 209 ? 5.619 -10.244 20.862 1.00 96.62 209 TYR A O 1
ATOM 1677 N N . ALA A 1 210 ? 7.437 -11.445 20.316 1.00 96.50 210 ALA A N 1
ATOM 1678 C CA . ALA A 1 210 ? 8.237 -11.024 21.464 1.00 96.50 210 ALA A CA 1
ATOM 1679 C C . ALA A 1 210 ? 8.313 -9.491 21.584 1.00 96.50 210 ALA A C 1
ATOM 1681 O O . ALA A 1 210 ? 8.038 -8.933 22.646 1.00 96.50 210 ALA A O 1
ATOM 1682 N N . LYS A 1 211 ? 8.575 -8.795 20.470 1.00 96.94 211 LYS A N 1
ATOM 1683 C CA . LYS A 1 211 ? 8.586 -7.329 20.415 1.00 96.94 211 LYS A CA 1
ATOM 1684 C C . LYS A 1 211 ? 7.233 -6.737 20.796 1.00 96.94 211 LYS A C 1
ATOM 1686 O O . LYS A 1 211 ? 7.187 -5.769 21.548 1.00 96.94 211 LYS A O 1
ATOM 1691 N N . TYR A 1 212 ? 6.128 -7.295 20.300 1.00 96.62 212 TYR A N 1
ATOM 1692 C CA . TYR A 1 212 ? 4.800 -6.798 20.654 1.00 96.62 212 TYR A CA 1
ATOM 1693 C C . TYR A 1 212 ? 4.501 -6.975 22.150 1.00 96.62 212 TYR A C 1
ATOM 1695 O O . TYR A 1 212 ? 3.954 -6.068 22.771 1.00 96.62 212 TYR A O 1
ATOM 1703 N N . TYR A 1 213 ? 4.916 -8.086 22.762 1.00 95.69 213 TYR A N 1
ATOM 1704 C CA . TYR A 1 213 ? 4.763 -8.322 24.203 1.00 95.69 213 TYR A CA 1
ATOM 1705 C C . TYR A 1 213 ? 5.591 -7.323 25.036 1.00 95.69 213 TYR A C 1
ATOM 1707 O O . TYR A 1 213 ? 5.078 -6.762 26.004 1.00 95.69 213 TYR A O 1
ATOM 1715 N N . ASP A 1 214 ? 6.814 -6.985 24.613 1.00 96.44 214 ASP A N 1
ATOM 1716 C CA . ASP A 1 214 ? 7.619 -5.933 25.261 1.00 96.44 214 ASP A CA 1
ATOM 1717 C C . ASP A 1 214 ? 6.922 -4.560 25.234 1.00 96.44 214 ASP A C 1
ATOM 1719 O O . ASP A 1 214 ? 6.976 -3.797 26.204 1.00 96.44 214 ASP A O 1
ATOM 1723 N N . LEU A 1 215 ? 6.221 -4.239 24.140 1.00 97.25 215 LEU A N 1
ATOM 1724 C CA . LEU A 1 215 ? 5.451 -2.995 24.035 1.00 97.25 215 LEU A CA 1
ATOM 1725 C C . LEU A 1 215 ? 4.279 -2.950 25.028 1.00 97.25 215 LEU A C 1
ATOM 1727 O O . LEU A 1 215 ? 3.965 -1.864 25.517 1.00 97.25 215 LEU A O 1
ATOM 1731 N N . HIS A 1 216 ? 3.678 -4.095 25.380 1.00 97.31 216 HIS A N 1
ATOM 1732 C CA . HIS A 1 216 ? 2.628 -4.161 26.406 1.00 97.31 216 HIS A CA 1
ATOM 1733 C C . HIS A 1 216 ? 3.170 -3.837 27.799 1.00 97.31 216 HIS A C 1
ATOM 1735 O O . HIS A 1 216 ? 2.574 -3.044 28.524 1.00 97.31 216 HIS A O 1
ATOM 1741 N N . GLN A 1 217 ? 4.332 -4.387 28.161 1.00 97.00 217 GLN A N 1
ATOM 1742 C CA . GLN A 1 217 ? 4.977 -4.053 29.436 1.00 97.00 217 GLN A CA 1
ATOM 1743 C C . GLN A 1 217 ? 5.340 -2.567 29.497 1.00 97.00 217 GLN A C 1
ATOM 1745 O O . GLN A 1 217 ? 5.123 -1.900 30.508 1.00 97.00 217 GLN A O 1
ATOM 1750 N N . LYS A 1 218 ? 5.847 -2.022 28.385 1.00 97.88 218 LYS A N 1
ATOM 1751 C CA . LYS A 1 218 ? 6.200 -0.605 28.290 1.00 97.88 218 LYS A CA 1
ATOM 1752 C C . LYS A 1 218 ? 4.982 0.310 28.423 1.00 97.88 218 LYS A C 1
ATOM 1754 O O . LYS A 1 218 ? 5.073 1.330 29.104 1.00 97.88 218 LYS A O 1
ATOM 1759 N N . VAL A 1 219 ? 3.859 -0.021 27.782 1.00 98.12 219 VAL A N 1
ATOM 1760 C CA . VAL A 1 219 ? 2.642 0.793 27.908 1.00 98.12 219 VAL A CA 1
ATOM 1761 C C . VAL A 1 219 ? 2.000 0.641 29.288 1.00 98.12 219 VAL A C 1
ATOM 1763 O O . VAL A 1 219 ? 1.513 1.634 29.816 1.00 98.12 219 VAL A O 1
ATOM 1766 N N . ASP A 1 220 ? 2.071 -0.532 29.929 1.00 98.56 220 ASP A N 1
ATOM 1767 C CA . ASP A 1 220 ? 1.621 -0.704 31.319 1.00 98.56 220 ASP A CA 1
ATOM 1768 C C . ASP A 1 220 ? 2.381 0.216 32.282 1.00 98.56 220 ASP A C 1
ATOM 1770 O O . ASP A 1 220 ? 1.766 0.865 33.125 1.00 98.56 220 ASP A O 1
ATOM 1774 N N . GLN A 1 221 ? 3.702 0.343 32.113 1.00 98.44 221 GLN A N 1
ATOM 1775 C CA . GLN A 1 221 ? 4.511 1.268 32.908 1.00 98.44 221 GLN A CA 1
ATOM 1776 C C . GLN A 1 221 ? 4.058 2.726 32.726 1.00 98.44 221 GLN A C 1
ATOM 1778 O O . GLN A 1 221 ? 3.866 3.438 33.708 1.00 98.44 221 GLN A O 1
ATOM 1783 N N . GLN A 1 222 ? 3.852 3.167 31.481 1.00 98.50 222 GLN A N 1
ATOM 1784 C CA . GLN A 1 222 ? 3.379 4.528 31.187 1.00 98.50 222 GLN A CA 1
ATOM 1785 C C . GLN A 1 222 ? 1.981 4.795 31.755 1.00 98.50 222 GLN A C 1
ATOM 1787 O O . GLN A 1 222 ? 1.677 5.908 32.188 1.00 98.50 222 GLN A O 1
ATOM 1792 N N . ILE A 1 223 ? 1.121 3.773 31.755 1.00 98.56 223 ILE A N 1
ATOM 1793 C CA . ILE A 1 223 ? -0.188 3.843 32.393 1.00 98.56 223 ILE A CA 1
ATOM 1794 C C . ILE A 1 223 ? -0.016 3.997 33.905 1.00 98.56 223 ILE A C 1
ATOM 1796 O O . ILE A 1 223 ? -0.627 4.899 34.470 1.00 98.56 223 ILE A O 1
ATOM 1800 N N . GLY A 1 224 ? 0.843 3.195 34.541 1.00 98.50 224 GLY A N 1
ATOM 1801 C CA . GLY A 1 224 ? 1.179 3.319 35.963 1.00 98.50 224 GLY A CA 1
ATOM 1802 C C . GLY A 1 224 ? 1.606 4.737 36.343 1.00 98.50 224 GLY A C 1
ATOM 1803 O O . GLY A 1 224 ? 1.010 5.332 37.233 1.00 98.50 224 GLY A O 1
ATOM 1804 N N . GLU A 1 225 ? 2.525 5.339 35.583 1.00 98.56 225 GLU A N 1
ATOM 1805 C CA . GLU A 1 225 ? 2.976 6.726 35.794 1.00 98.56 225 GLU A CA 1
ATOM 1806 C C . GLU A 1 225 ? 1.820 7.744 35.748 1.00 98.56 225 GLU A C 1
ATOM 1808 O O . GLU A 1 225 ? 1.793 8.721 36.502 1.00 98.56 225 GLU A O 1
ATOM 1813 N N . PHE A 1 226 ? 0.836 7.527 34.873 1.00 98.38 226 PHE A N 1
ATOM 1814 C CA . PHE A 1 226 ? -0.346 8.380 34.790 1.00 98.38 226 PHE A CA 1
ATOM 1815 C C . PHE A 1 226 ? -1.341 8.141 35.941 1.00 98.38 226 PHE A C 1
ATOM 1817 O O . PHE A 1 226 ? -1.957 9.095 36.424 1.00 98.38 226 PHE A O 1
ATOM 1824 N N . ILE A 1 227 ? -1.491 6.899 36.409 1.00 98.44 227 ILE A N 1
ATOM 1825 C CA . ILE A 1 227 ? -2.314 6.574 37.584 1.00 98.44 227 ILE A CA 1
ATOM 1826 C C . ILE A 1 227 ? -1.696 7.163 38.857 1.00 98.44 227 ILE A C 1
ATOM 1828 O O . ILE A 1 227 ? -2.403 7.848 39.598 1.00 98.44 227 ILE A O 1
ATOM 1832 N N . ASP A 1 228 ? -0.385 7.011 39.053 1.00 98.50 228 ASP A N 1
ATOM 1833 C CA . ASP A 1 228 ? 0.365 7.642 40.148 1.00 98.50 228 ASP A CA 1
ATOM 1834 C C . ASP A 1 228 ? 0.150 9.159 40.147 1.00 98.50 228 ASP A C 1
ATOM 1836 O O . ASP A 1 228 ? 0.031 9.803 41.192 1.00 98.50 228 ASP A O 1
ATOM 1840 N N . GLN A 1 229 ? 0.042 9.753 38.954 1.00 98.12 229 GLN A N 1
ATOM 1841 C CA . GLN A 1 229 ? -0.231 11.171 38.830 1.00 98.12 229 GLN A CA 1
ATOM 1842 C C . GLN A 1 229 ? -1.639 11.559 39.308 1.00 98.12 229 GLN A C 1
ATOM 1844 O O . GLN A 1 229 ? -1.775 12.591 39.970 1.00 98.12 229 GLN A O 1
ATOM 1849 N N . LEU A 1 230 ? -2.669 10.768 38.984 1.00 97.69 230 LEU A N 1
ATOM 1850 C CA . LEU A 1 230 ? -4.039 10.971 39.478 1.00 97.69 230 LEU A CA 1
ATOM 1851 C C . LEU A 1 230 ? -4.126 10.801 41.000 1.00 97.69 230 LEU A C 1
ATOM 1853 O O . LEU A 1 230 ? -4.872 11.531 41.660 1.00 97.69 230 LEU A O 1
ATOM 1857 N N . GLU A 1 231 ? -3.359 9.863 41.555 1.00 97.81 231 GLU A N 1
ATOM 1858 C CA . GLU A 1 231 ? -3.248 9.659 42.998 1.00 97.81 231 GLU A CA 1
ATOM 1859 C C . GLU A 1 231 ? -2.565 10.842 43.687 1.00 97.81 231 GLU A C 1
ATOM 1861 O O . GLU A 1 231 ? -3.114 11.384 44.647 1.00 97.81 231 GLU A O 1
ATOM 1866 N N . ALA A 1 232 ? -1.436 11.317 43.154 1.00 98.31 232 ALA A N 1
ATOM 1867 C CA . ALA A 1 232 ? -0.742 12.498 43.666 1.00 98.31 232 ALA A CA 1
ATOM 1868 C C . ALA A 1 232 ? -1.609 13.772 43.617 1.00 98.31 232 ALA A C 1
ATOM 1870 O O . ALA A 1 232 ? -1.463 14.653 44.465 1.00 98.31 232 ALA A O 1
ATOM 1871 N N . ASP A 1 233 ? -2.542 13.851 42.665 1.00 97.19 233 ASP A N 1
ATOM 1872 C CA . ASP A 1 233 ? -3.524 14.936 42.557 1.00 97.19 233 ASP A CA 1
ATOM 1873 C C . ASP A 1 233 ? -4.733 14.765 43.499 1.00 97.19 233 ASP A C 1
ATOM 1875 O O . ASP A 1 233 ? -5.623 15.621 43.525 1.00 97.19 233 ASP A O 1
ATOM 1879 N N . GLY A 1 234 ? -4.792 13.674 44.271 1.00 96.81 234 GLY A N 1
ATOM 1880 C CA . GLY A 1 234 ? -5.865 13.388 45.224 1.00 96.81 234 GLY A CA 1
ATOM 1881 C C . GLY A 1 234 ? -7.202 13.044 44.562 1.00 96.81 234 GLY A C 1
ATOM 1882 O O . GLY A 1 234 ? -8.259 13.340 45.118 1.00 96.81 234 GLY A O 1
ATOM 1883 N N . LEU A 1 235 ? -7.186 12.467 43.354 1.00 96.62 235 LEU A N 1
ATOM 1884 C CA . LEU A 1 235 ? -8.396 12.287 42.540 1.00 96.62 235 LEU A CA 1
ATOM 1885 C C . LEU A 1 235 ? -8.999 10.882 42.589 1.00 96.62 235 LEU A C 1
ATOM 1887 O O . LEU A 1 235 ? -10.131 10.708 42.129 1.00 96.62 235 LEU A O 1
ATOM 1891 N N . MET A 1 236 ? -8.303 9.898 43.160 1.00 96.12 236 MET A N 1
ATOM 1892 C CA . MET A 1 236 ? -8.716 8.488 43.119 1.00 96.12 236 MET A CA 1
ATOM 1893 C C . MET A 1 236 ? -10.087 8.235 43.759 1.00 96.12 236 MET A C 1
ATOM 1895 O O . MET A 1 236 ? -10.901 7.519 43.187 1.00 96.12 236 MET A O 1
ATOM 1899 N N . GLU A 1 237 ? -10.417 8.893 44.874 1.00 94.75 237 GLU A N 1
ATOM 1900 C CA . GLU A 1 237 ? -11.688 8.669 45.587 1.00 94.75 237 GLU A CA 1
ATOM 1901 C C . GLU A 1 237 ? -12.942 9.135 44.821 1.00 94.75 237 GLU A C 1
ATOM 1903 O O . GLU A 1 237 ? -14.062 8.787 45.200 1.00 94.75 237 GLU A O 1
ATOM 1908 N N . ASN A 1 238 ? -12.785 9.920 43.746 1.00 95.81 238 ASN A N 1
ATOM 1909 C CA . ASN A 1 238 ? -13.895 10.495 42.975 1.00 95.81 238 ASN A CA 1
ATOM 1910 C C . ASN A 1 238 ? -13.821 10.203 41.465 1.00 95.81 238 ASN A C 1
ATOM 1912 O O . ASN A 1 238 ? -14.606 10.776 40.706 1.00 95.81 238 ASN A O 1
ATOM 1916 N N . THR A 1 239 ? -12.891 9.361 41.007 1.00 98.31 239 THR A N 1
ATOM 1917 C CA . THR A 1 239 ? -12.618 9.183 39.572 1.00 98.31 239 THR A CA 1
ATOM 1918 C C . THR A 1 239 ? -12.827 7.741 39.132 1.00 98.31 239 THR A C 1
ATOM 1920 O O . THR A 1 239 ? -12.132 6.845 39.597 1.00 98.31 239 THR A O 1
ATOM 1923 N N . PHE A 1 240 ? -13.759 7.513 38.203 1.00 98.81 240 PHE A N 1
ATOM 1924 C CA . PHE A 1 240 ? -13.797 6.255 37.455 1.00 98.81 240 PHE A CA 1
ATOM 1925 C C . PHE A 1 240 ? -12.661 6.236 36.437 1.00 98.81 240 PHE A C 1
ATOM 1927 O O . PHE A 1 240 ? -12.478 7.218 35.715 1.00 98.81 240 PHE A O 1
ATOM 1934 N N . ILE A 1 241 ? -11.944 5.116 36.339 1.00 98.88 241 ILE A N 1
ATOM 1935 C CA . ILE A 1 241 ? -10.867 4.936 35.357 1.00 98.88 241 ILE A CA 1
ATOM 1936 C C . ILE A 1 241 ? -11.203 3.728 34.492 1.00 98.88 241 ILE A C 1
ATOM 1938 O O . ILE A 1 241 ? -11.278 2.611 34.990 1.00 98.88 241 ILE A O 1
ATOM 1942 N N . PHE A 1 242 ? -11.417 3.957 33.201 1.00 98.81 242 PHE A N 1
ATOM 1943 C CA . PHE A 1 242 ? -11.666 2.915 32.211 1.00 98.81 242 PHE A CA 1
ATOM 1944 C C . PHE A 1 242 ? -10.364 2.658 31.466 1.00 98.81 242 PHE A C 1
ATOM 1946 O O . PHE A 1 242 ? -9.887 3.550 30.771 1.00 98.81 242 PHE A O 1
ATOM 1953 N N . TYR A 1 243 ? -9.814 1.459 31.579 1.00 98.75 243 TYR A N 1
ATOM 1954 C CA . TYR A 1 243 ? -8.741 0.985 30.717 1.00 98.75 243 TYR A CA 1
ATOM 1955 C C . TYR A 1 243 ? -9.316 0.130 29.591 1.00 98.75 243 TYR A C 1
ATOM 1957 O O . TYR A 1 243 ? -10.051 -0.815 29.878 1.00 98.75 243 TYR A O 1
ATOM 1965 N N . TYR A 1 244 ? -8.975 0.442 28.338 1.00 98.44 244 TYR A N 1
ATOM 1966 C CA . TYR A 1 244 ? -9.336 -0.371 27.174 1.00 98.44 244 TYR A CA 1
ATOM 1967 C C . TYR A 1 244 ? -8.394 -0.159 25.975 1.00 98.44 244 TYR A C 1
ATOM 1969 O O . TYR A 1 244 ? -7.639 0.814 25.923 1.00 98.44 244 TYR A O 1
ATOM 1977 N N . GLY A 1 245 ? -8.430 -1.076 25.002 1.00 97.12 245 GLY A N 1
ATOM 1978 C CA . GLY A 1 245 ? -7.793 -0.894 23.687 1.00 97.12 245 GLY A CA 1
ATOM 1979 C C . GLY A 1 245 ? -8.734 -0.199 22.699 1.00 97.12 245 GLY A C 1
ATOM 1980 O O . GLY A 1 245 ? -9.928 -0.453 22.763 1.00 97.12 245 GLY A O 1
ATOM 1981 N N . ASP A 1 246 ? -8.260 0.659 21.785 1.00 93.25 246 ASP A N 1
ATOM 1982 C CA . ASP A 1 246 ? -9.140 1.363 20.818 1.00 93.25 246 ASP A CA 1
ATOM 1983 C C . ASP A 1 246 ? -9.637 0.498 19.643 1.00 93.25 246 ASP A C 1
ATOM 1985 O O . ASP A 1 246 ? -10.501 0.921 18.880 1.00 93.25 246 ASP A O 1
ATOM 1989 N N . HIS A 1 247 ? -9.087 -0.699 19.501 1.00 95.25 247 HIS A N 1
ATOM 1990 C CA . HIS A 1 247 ? -9.606 -1.890 18.826 1.00 95.25 247 HIS A CA 1
ATOM 1991 C C . HIS A 1 247 ? -8.640 -3.040 19.153 1.00 95.25 247 HIS A C 1
ATOM 1993 O O . HIS A 1 247 ? -7.735 -2.855 19.967 1.00 95.25 247 HIS A O 1
ATOM 1999 N N . GLY A 1 248 ? -8.804 -4.214 18.533 1.00 90.31 248 GLY A N 1
ATOM 2000 C CA . GLY A 1 248 ? -7.904 -5.352 18.737 1.00 90.31 248 GLY A CA 1
ATOM 2001 C C . GLY A 1 248 ? -6.453 -5.108 18.286 1.00 90.31 248 GLY A C 1
ATOM 2002 O O . GLY A 1 248 ? -6.077 -3.999 17.909 1.00 90.31 248 GLY A O 1
ATOM 2003 N N . GLY A 1 249 ? -5.621 -6.150 18.341 1.00 91.94 249 GLY A N 1
ATOM 2004 C CA . GLY A 1 249 ? -4.160 -6.032 18.237 1.00 91.94 249 GLY A CA 1
ATOM 2005 C C . GLY A 1 249 ? -3.598 -5.789 16.833 1.00 91.94 249 GLY A C 1
ATOM 2006 O O . GLY A 1 249 ? -4.336 -5.647 15.860 1.00 91.94 249 GLY A O 1
ATOM 2007 N N . VAL A 1 250 ? -2.264 -5.787 16.718 1.00 94.12 250 VAL A N 1
ATOM 2008 C CA . VAL A 1 250 ? -1.527 -5.412 15.480 1.00 94.12 250 VAL A CA 1
ATOM 2009 C C . VAL A 1 250 ? -0.753 -6.525 14.808 1.00 94.12 250 VAL A C 1
ATOM 2011 O O . VAL A 1 250 ? -0.176 -6.307 13.746 1.00 94.12 250 VAL A O 1
ATOM 2014 N N . LEU A 1 251 ? -0.738 -7.720 15.391 1.00 95.81 251 LEU A N 1
ATOM 2015 C CA . LEU A 1 251 ? -0.169 -8.863 14.687 1.00 95.81 251 LEU A CA 1
ATOM 2016 C C . LEU A 1 251 ? -0.949 -9.110 13.384 1.00 95.81 251 LEU A C 1
ATOM 2018 O O . LEU A 1 251 ? -2.131 -8.741 13.307 1.00 95.81 251 LEU A O 1
ATOM 2022 N N . PRO A 1 252 ? -0.314 -9.710 12.358 1.00 95.62 252 PRO A N 1
ATOM 2023 C CA . PRO A 1 252 ? -0.991 -9.969 11.098 1.00 95.62 252 PRO A CA 1
ATOM 2024 C C . PRO A 1 252 ? -2.348 -10.666 11.300 1.00 95.62 252 PRO A C 1
ATOM 2026 O O . PRO A 1 252 ? -2.527 -11.424 12.254 1.00 95.62 252 PRO A O 1
ATOM 2029 N N . ARG A 1 253 ? -3.334 -10.338 10.450 1.00 94.88 253 ARG A N 1
ATOM 2030 C CA . ARG A 1 253 ? -4.751 -10.765 10.559 1.00 94.88 253 ARG A CA 1
ATOM 2031 C C . ARG A 1 253 ? -5.569 -10.158 11.723 1.00 94.88 253 ARG A C 1
ATOM 2033 O O . ARG A 1 253 ? -6.768 -10.403 11.779 1.00 94.88 253 ARG A O 1
ATOM 2040 N N . SER A 1 254 ? -5.008 -9.317 12.598 1.00 95.19 254 SER A N 1
ATOM 2041 C CA . SER A 1 254 ? -5.782 -8.622 13.650 1.00 95.19 254 SER A CA 1
ATOM 2042 C C . SER A 1 254 ? -6.388 -7.295 13.162 1.00 95.19 254 SER A C 1
ATOM 2044 O O . SER A 1 254 ? -7.512 -7.266 12.658 1.00 95.19 254 SER A O 1
ATOM 2046 N N . LYS A 1 255 ? -5.655 -6.179 13.266 1.00 95.38 255 LYS A N 1
ATOM 2047 C CA . LYS A 1 255 ? -6.116 -4.846 12.846 1.00 95.38 255 LYS A CA 1
ATOM 2048 C C . LYS A 1 255 ? -6.614 -4.836 11.404 1.00 95.38 255 LYS A C 1
ATOM 2050 O O . LYS A 1 255 ? -5.926 -5.279 10.490 1.00 95.38 255 LYS A O 1
ATOM 2055 N N . GLY A 1 256 ? -7.798 -4.271 11.210 1.00 94.62 256 GLY A N 1
ATOM 2056 C CA . GLY A 1 256 ? -8.556 -4.127 9.970 1.00 94.62 256 GLY A CA 1
ATOM 2057 C C . GLY A 1 256 ? -9.191 -5.421 9.449 1.00 94.62 256 GLY A C 1
ATOM 2058 O O . GLY A 1 256 ? -9.644 -5.435 8.308 1.00 94.62 256 GLY A O 1
ATOM 2059 N N . TYR A 1 257 ? -9.246 -6.480 10.264 1.00 95.50 257 TYR A N 1
ATOM 2060 C CA . TYR A 1 257 ? -9.977 -7.716 9.983 1.00 95.50 257 TYR A CA 1
ATOM 2061 C C . TYR A 1 257 ? -10.958 -8.017 11.119 1.00 95.50 257 TYR A C 1
ATOM 2063 O O . TYR A 1 257 ? -10.672 -7.787 12.289 1.00 95.50 257 TYR A O 1
ATOM 2071 N N . ILE A 1 258 ? -12.140 -8.526 10.782 1.00 95.88 258 ILE A N 1
ATOM 2072 C CA . ILE A 1 258 ? -13.269 -8.673 11.717 1.00 95.88 258 ILE A CA 1
ATOM 2073 C C . ILE A 1 258 ? -13.180 -9.942 12.594 1.00 95.88 258 ILE A C 1
ATOM 2075 O O . ILE A 1 258 ? -14.190 -10.423 13.102 1.00 95.88 258 ILE A O 1
ATOM 2079 N N . TYR A 1 259 ? -11.982 -10.499 12.768 1.00 96.81 259 TYR A N 1
ATOM 2080 C CA . TYR A 1 259 ? -11.693 -11.615 13.675 1.00 96.81 259 TYR A CA 1
ATOM 2081 C C . TYR A 1 259 ? -11.662 -11.132 15.137 1.00 96.81 259 TYR A C 1
ATOM 2083 O O . TYR A 1 259 ? -11.555 -9.932 15.395 1.00 96.81 259 TYR A O 1
ATOM 2091 N N . GLU A 1 260 ? -11.778 -12.035 16.111 1.00 96.19 260 GLU A N 1
ATOM 2092 C CA . GLU A 1 260 ? -11.752 -11.693 17.543 1.00 96.19 260 GLU A CA 1
ATOM 2093 C C . GLU A 1 260 ? -10.474 -10.942 17.915 1.00 96.19 260 GLU A C 1
ATOM 2095 O O . GLU A 1 260 ? -10.531 -9.936 18.619 1.00 96.19 260 GLU A O 1
ATOM 2100 N N . SER A 1 261 ? -9.340 -11.316 17.317 1.00 94.88 261 SER A N 1
ATOM 2101 C CA . SER A 1 261 ? -8.067 -10.624 17.526 1.00 94.88 261 SER A CA 1
ATOM 2102 C C . SER A 1 261 ? -8.065 -9.154 17.087 1.00 94.88 261 SER A C 1
ATOM 2104 O O . SER A 1 261 ? -7.249 -8.380 17.588 1.00 94.88 261 SER A O 1
ATOM 2106 N N . GLY A 1 262 ? -8.978 -8.752 16.195 1.00 96.44 262 GLY A N 1
ATOM 2107 C CA . GLY A 1 262 ? -9.191 -7.370 15.756 1.00 96.44 262 GLY A CA 1
ATOM 2108 C C . GLY A 1 262 ? -10.314 -6.626 16.496 1.00 96.44 262 GLY A C 1
ATOM 2109 O O . GLY A 1 262 ? -10.382 -5.400 16.405 1.00 96.44 262 GLY A O 1
ATOM 2110 N N . LEU A 1 263 ? -11.178 -7.320 17.245 1.00 97.50 263 LEU A N 1
ATOM 2111 C CA . LEU A 1 263 ? -12.406 -6.750 17.825 1.00 97.50 263 LEU A CA 1
ATOM 2112 C C . LEU A 1 263 ? -12.493 -6.850 19.353 1.00 97.50 263 LEU A C 1
ATOM 2114 O O . LEU A 1 263 ? -13.051 -5.951 19.980 1.00 97.50 263 LEU A O 1
ATOM 2118 N N . HIS A 1 264 ? -11.986 -7.929 19.951 1.00 97.56 264 HIS A N 1
ATOM 2119 C CA . HIS A 1 264 ? -12.121 -8.226 21.378 1.00 97.56 264 HIS A CA 1
ATOM 2120 C C . HIS A 1 264 ? -11.048 -7.470 22.165 1.00 97.56 264 HIS A C 1
ATOM 2122 O O . HIS A 1 264 ? -9.865 -7.828 22.169 1.00 97.56 264 HIS A O 1
ATOM 2128 N N . VAL A 1 265 ? -11.456 -6.375 22.800 1.00 98.06 265 VAL A N 1
ATOM 2129 C CA . VAL A 1 265 ? -10.561 -5.468 23.528 1.00 98.06 265 VAL A CA 1
ATOM 2130 C C . VAL A 1 265 ? -10.543 -5.807 25.019 1.00 98.06 265 VAL A C 1
ATOM 2132 O O . VAL A 1 265 ? -11.522 -6.355 25.530 1.00 98.06 265 VAL A O 1
ATOM 2135 N N . PRO A 1 266 ? -9.471 -5.473 25.756 1.00 98.06 266 PRO A N 1
ATOM 2136 C CA . PRO A 1 266 ? -9.539 -5.508 27.211 1.00 98.06 266 PRO A CA 1
ATOM 2137 C C . PRO A 1 266 ? -10.461 -4.393 27.717 1.00 98.06 266 PRO A C 1
ATOM 2139 O O . PRO A 1 266 ? -10.505 -3.315 27.123 1.00 98.06 266 PRO A O 1
ATOM 2142 N N . LEU A 1 267 ? -11.162 -4.623 28.830 1.00 98.62 267 LEU A N 1
ATOM 2143 C CA . LEU A 1 267 ? -11.872 -3.568 29.551 1.00 98.62 267 LEU A CA 1
ATOM 2144 C C . LEU A 1 267 ? -11.815 -3.792 31.065 1.00 98.62 267 LEU A C 1
ATOM 2146 O O . LEU A 1 267 ? -12.415 -4.722 31.604 1.00 98.62 267 LEU A O 1
ATOM 2150 N N . VAL A 1 268 ? -11.135 -2.875 31.750 1.00 98.81 268 VAL A N 1
ATOM 2151 C CA . VAL A 1 268 ? -11.107 -2.790 33.215 1.00 98.81 268 VAL A CA 1
ATOM 2152 C C . VAL A 1 268 ? -11.652 -1.433 33.635 1.00 98.81 268 VAL A C 1
ATOM 2154 O O . VAL A 1 268 ? -11.189 -0.404 33.149 1.00 98.81 268 VAL A O 1
ATOM 2157 N N . VAL A 1 269 ? -12.620 -1.412 34.550 1.00 98.75 269 VAL A N 1
ATOM 2158 C CA . VAL A 1 269 ? -13.183 -0.170 35.096 1.00 98.75 269 VAL A CA 1
ATOM 2159 C C . VAL A 1 269 ? -12.885 -0.082 36.585 1.00 98.75 269 VAL A C 1
ATOM 2161 O O . VAL A 1 269 ? -13.544 -0.739 37.384 1.00 98.75 269 VAL A O 1
ATOM 2164 N N . TYR A 1 270 ? -11.914 0.741 36.974 1.00 98.69 270 TYR A N 1
ATOM 2165 C CA . TYR A 1 270 ? -11.676 1.087 38.376 1.00 98.69 270 TYR A CA 1
ATOM 2166 C C . TYR A 1 270 ? -12.888 1.824 38.952 1.00 98.69 270 TYR A C 1
ATOM 2168 O O . TYR A 1 270 ? -13.371 2.798 38.358 1.00 98.69 270 TYR A O 1
ATOM 2176 N N . VAL A 1 271 ? -13.359 1.371 40.116 1.00 98.25 271 VAL A N 1
ATOM 2177 C CA . VAL A 1 271 ? -14.546 1.916 40.776 1.00 98.25 271 VAL A CA 1
ATOM 2178 C C . VAL A 1 271 ? -14.123 2.687 42.030 1.00 98.25 271 VAL A C 1
ATOM 2180 O O . VAL A 1 271 ? -13.717 2.071 43.015 1.00 98.25 271 VAL A O 1
ATOM 2183 N N . PRO A 1 272 ? -14.252 4.023 42.046 1.00 97.06 272 PRO A N 1
ATOM 2184 C CA . PRO A 1 272 ? -13.910 4.821 43.215 1.00 97.06 272 PRO A CA 1
ATOM 2185 C C . PRO A 1 272 ? -14.905 4.581 44.360 1.00 97.06 272 PRO A C 1
ATOM 2187 O O . PRO A 1 272 ? -16.112 4.450 44.134 1.00 97.06 272 PRO A O 1
ATOM 2190 N N . GLU A 1 273 ? -14.412 4.600 45.603 1.00 92.88 273 GLU A N 1
ATOM 2191 C CA . GLU A 1 273 ? -15.198 4.303 46.814 1.00 92.88 273 GLU A CA 1
ATOM 2192 C C . GLU A 1 273 ? -16.523 5.075 46.872 1.00 92.88 273 GLU A C 1
ATOM 2194 O O . GLU A 1 273 ? -17.586 4.502 47.117 1.00 92.88 273 GLU A O 1
ATOM 2199 N N . LYS A 1 274 ? -16.474 6.375 46.560 1.00 95.31 274 LYS A N 1
ATOM 2200 C CA . LYS A 1 274 ? -17.624 7.284 46.609 1.00 95.31 274 LYS A CA 1
ATOM 2201 C C . LYS A 1 274 ? -18.782 6.864 45.697 1.00 95.31 274 LYS A C 1
ATOM 2203 O O . LYS A 1 274 ? -19.938 7.186 45.977 1.00 95.31 274 LYS A O 1
ATOM 2208 N N . TRP A 1 275 ? -18.493 6.132 44.622 1.00 96.31 275 TRP A N 1
ATOM 2209 C CA . TRP A 1 275 ? -19.452 5.823 43.562 1.00 96.31 275 TRP A CA 1
ATOM 2210 C C . TRP A 1 275 ? -19.736 4.327 43.396 1.00 96.31 275 TRP A C 1
ATOM 2212 O O . TRP A 1 275 ? -20.380 3.943 42.422 1.00 96.31 275 TRP A O 1
ATOM 2222 N N . LYS A 1 276 ? -19.355 3.480 44.363 1.00 95.69 276 LYS A N 1
ATOM 2223 C CA . LYS A 1 276 ? -19.652 2.031 44.342 1.00 95.69 276 LYS A CA 1
ATOM 2224 C C . LYS A 1 276 ? -21.138 1.696 44.169 1.00 95.69 276 LYS A C 1
ATOM 2226 O O . LYS A 1 276 ? -21.485 0.689 43.574 1.00 95.69 276 LYS A O 1
ATOM 2231 N N . HIS A 1 277 ? -22.033 2.564 44.630 1.00 95.00 277 HIS A N 1
ATOM 2232 C CA . HIS A 1 277 ? -23.481 2.388 44.476 1.00 95.00 277 HIS A CA 1
ATOM 2233 C C . HIS A 1 277 ? -23.997 2.586 43.034 1.00 95.00 277 HIS A C 1
ATOM 2235 O O . HIS A 1 277 ? -25.182 2.376 42.783 1.00 95.00 277 HIS A O 1
ATOM 2241 N N . LEU A 1 278 ? -23.149 3.043 42.102 1.00 96.50 278 LEU A N 1
ATOM 2242 C CA . LEU A 1 278 ? -23.483 3.241 40.685 1.00 96.50 278 LEU A CA 1
ATOM 2243 C C . LEU A 1 278 ? -23.049 2.075 39.789 1.00 96.50 278 LEU A C 1
ATOM 2245 O O . LEU A 1 278 ? -23.224 2.154 38.572 1.00 96.50 278 LEU A O 1
ATOM 2249 N N . VAL A 1 279 ? -22.465 1.021 40.356 1.00 97.44 279 VAL A N 1
ATOM 2250 C CA . VAL A 1 279 ? -22.024 -0.151 39.601 1.00 97.44 279 VAL A CA 1
ATOM 2251 C C . VAL A 1 279 ? -22.855 -1.387 39.964 1.00 97.44 279 VAL A C 1
ATOM 2253 O O . VAL A 1 279 ? -23.359 -1.473 41.083 1.00 97.44 279 VAL A O 1
ATOM 2256 N N . PRO A 1 280 ? -23.034 -2.342 39.035 1.00 95.94 280 PRO A N 1
ATOM 2257 C CA . PRO A 1 280 ? -23.928 -3.482 39.237 1.00 95.94 280 PRO A CA 1
ATOM 2258 C C . PRO A 1 280 ? -23.319 -4.603 40.096 1.00 95.94 280 PRO A C 1
ATOM 2260 O O . PRO A 1 280 ? -24.024 -5.536 40.469 1.00 95.94 280 PRO A O 1
ATOM 2263 N N . ALA A 1 281 ? -22.019 -4.550 40.392 1.00 96.44 281 ALA A N 1
ATOM 2264 C CA . ALA A 1 281 ? -21.306 -5.588 41.127 1.00 96.44 281 ALA A CA 1
ATOM 2265 C C . ALA A 1 281 ? -20.222 -4.991 42.031 1.00 96.44 281 ALA A C 1
ATOM 2267 O O . ALA A 1 281 ? -19.761 -3.870 41.812 1.00 96.44 281 ALA A O 1
ATOM 2268 N N . GLU A 1 282 ? -19.802 -5.764 43.032 1.00 95.88 282 GLU A N 1
ATOM 2269 C CA . GLU A 1 282 ? -18.726 -5.371 43.942 1.00 95.88 282 GLU A CA 1
ATOM 2270 C C . GLU A 1 282 ? -17.384 -5.249 43.196 1.00 95.88 282 GLU A C 1
ATOM 2272 O O . GLU A 1 282 ? -17.080 -6.094 42.344 1.00 95.88 282 GLU A O 1
ATOM 2277 N N . PRO A 1 283 ? -16.545 -4.249 43.517 1.00 95.88 283 PRO A N 1
ATOM 2278 C CA . PRO A 1 283 ? -15.189 -4.158 42.982 1.00 95.88 283 PRO A CA 1
ATOM 2279 C C . PRO A 1 283 ? -14.368 -5.433 43.234 1.00 95.88 283 PRO A C 1
ATOM 2281 O O . PRO A 1 283 ? -14.478 -6.064 44.284 1.00 95.88 283 PRO A O 1
ATOM 2284 N N . GLY A 1 284 ? -13.548 -5.809 42.257 1.00 95.88 284 GLY A N 1
ATOM 2285 C CA . GLY A 1 284 ? -12.862 -7.097 42.153 1.00 95.88 284 GLY A CA 1
ATOM 2286 C C . GLY A 1 284 ? -13.644 -8.166 41.376 1.00 95.88 284 GLY A C 1
ATOM 2287 O O . GLY A 1 284 ? -13.121 -9.258 41.163 1.00 95.88 284 GLY A O 1
ATOM 2288 N N . SER A 1 285 ? -14.881 -7.886 40.946 1.00 97.25 285 SER A N 1
ATOM 2289 C CA . SER A 1 285 ? -15.694 -8.839 40.175 1.00 97.25 285 SER A CA 1
ATOM 2290 C C . SER A 1 285 ? -15.313 -8.883 38.692 1.00 97.25 285 SER A C 1
ATOM 2292 O O . SER A 1 285 ? -14.948 -7.869 38.094 1.00 97.25 285 SER A O 1
ATOM 2294 N N . SER A 1 286 ? -15.486 -10.057 38.081 1.00 97.50 286 SER A N 1
ATOM 2295 C CA . SER A 1 286 ? -15.536 -10.226 36.622 1.00 97.50 286 SER A CA 1
ATOM 2296 C C . SER A 1 286 ? -16.988 -10.324 36.149 1.00 97.50 286 SER A C 1
ATOM 2298 O O . SER A 1 286 ? -17.832 -10.863 36.869 1.00 97.50 286 SER A O 1
ATOM 2300 N N . LEU A 1 287 ? -17.279 -9.778 34.969 1.00 98.00 287 LEU A N 1
ATOM 2301 C CA . LEU A 1 287 ? -18.609 -9.715 34.365 1.00 98.00 287 LEU A CA 1
ATOM 2302 C C . LEU A 1 287 ? -18.569 -10.259 32.932 1.00 98.00 287 LEU A C 1
ATOM 2304 O O . LEU A 1 287 ? -17.704 -9.871 32.142 1.00 98.00 287 LEU A O 1
ATOM 2308 N N . ASP A 1 288 ? -19.551 -11.097 32.595 1.00 96.88 288 ASP A N 1
ATOM 2309 C CA . ASP A 1 288 ? -19.653 -11.768 31.288 1.00 96.88 288 ASP A CA 1
ATOM 2310 C C . ASP A 1 288 ? -20.679 -11.119 30.339 1.00 96.88 288 ASP A C 1
ATOM 2312 O O . ASP A 1 288 ? -20.857 -11.552 29.202 1.00 96.88 288 ASP A O 1
ATOM 2316 N N . GLY A 1 289 ? -21.351 -10.051 30.775 1.00 97.06 289 GLY A N 1
ATOM 2317 C CA . GLY A 1 289 ? -22.248 -9.282 29.913 1.00 97.06 289 GLY A CA 1
ATOM 2318 C C . GLY A 1 289 ? -21.500 -8.623 28.754 1.00 97.06 289 GLY A C 1
ATOM 2319 O O . GLY A 1 289 ? -20.464 -7.986 28.957 1.00 97.06 289 GLY A O 1
ATOM 2320 N N . PHE A 1 290 ? -22.037 -8.741 27.539 1.00 98.12 290 PHE A N 1
ATOM 2321 C CA . PHE A 1 290 ? -21.438 -8.147 26.347 1.00 98.12 290 PHE A CA 1
ATOM 2322 C C . PHE A 1 290 ? -21.559 -6.621 26.387 1.00 98.12 290 PHE A C 1
ATOM 2324 O O . PHE A 1 290 ? -22.654 -6.070 26.537 1.00 98.12 290 PHE A O 1
ATOM 2331 N N . VAL A 1 291 ? -20.429 -5.944 26.188 1.00 97.94 291 VAL A N 1
ATOM 2332 C CA . VAL A 1 291 ? -20.343 -4.483 26.071 1.00 97.94 291 VAL A CA 1
ATOM 2333 C C . VAL A 1 291 ? -19.654 -4.096 24.768 1.00 97.94 291 VAL A C 1
ATOM 2335 O O . VAL A 1 291 ? -18.700 -4.738 24.328 1.00 97.94 291 VAL A O 1
ATOM 2338 N N . GLN A 1 292 ? -20.145 -3.045 24.120 1.00 97.19 292 GLN A N 1
ATOM 2339 C CA . GLN A 1 292 ? -19.672 -2.598 22.809 1.00 97.19 292 GLN A CA 1
ATOM 2340 C C . GLN A 1 292 ? -19.260 -1.125 22.868 1.00 97.19 292 GLN A C 1
ATOM 2342 O O . GLN A 1 292 ? -19.746 -0.379 23.714 1.00 97.19 292 GLN A O 1
ATOM 2347 N N . PHE A 1 293 ? -18.413 -0.633 21.959 1.00 97.56 293 PHE A N 1
ATOM 2348 C CA . PHE A 1 293 ? -17.959 0.770 22.048 1.00 97.56 293 PHE A CA 1
ATOM 2349 C C . PHE A 1 293 ? -19.081 1.797 21.951 1.00 97.56 293 PHE A C 1
ATOM 2351 O O . PHE A 1 293 ? -18.979 2.879 22.525 1.00 97.56 293 PHE A O 1
ATOM 2358 N N . MET A 1 294 ? -20.168 1.466 21.254 1.00 96.81 294 MET A N 1
ATOM 2359 C CA . MET A 1 294 ? -21.337 2.348 21.188 1.00 96.81 294 MET A CA 1
ATOM 2360 C C . MET A 1 294 ? -21.974 2.582 22.565 1.00 96.81 294 MET A C 1
ATOM 2362 O O . MET A 1 294 ? -22.642 3.595 22.749 1.00 96.81 294 MET A O 1
ATOM 2366 N N . ASP A 1 295 ? -21.733 1.689 23.528 1.00 98.38 295 ASP A N 1
ATOM 2367 C CA . ASP A 1 295 ? -22.271 1.739 24.886 1.00 98.38 295 ASP A CA 1
ATOM 2368 C C . ASP A 1 295 ? -21.457 2.653 25.818 1.00 98.38 295 ASP A C 1
ATOM 2370 O O . ASP A 1 295 ? -21.952 3.080 26.865 1.00 98.38 295 ASP A O 1
ATOM 2374 N N . PHE A 1 296 ? -20.217 2.999 25.453 1.00 98.62 296 PHE A N 1
ATOM 2375 C CA . PHE A 1 296 ? -19.301 3.769 26.303 1.00 98.62 296 PHE A CA 1
ATOM 2376 C C . PHE A 1 296 ? -19.793 5.202 26.526 1.00 98.62 296 PHE A C 1
ATOM 2378 O O . PHE A 1 296 ? -19.873 5.654 27.669 1.00 98.62 296 PHE A O 1
ATOM 2385 N N . GLY A 1 297 ? -20.175 5.906 25.456 1.00 98.00 297 GLY A N 1
ATOM 2386 C CA . GLY A 1 297 ? -20.755 7.251 25.543 1.00 98.00 297 GLY A CA 1
ATOM 2387 C C . GLY A 1 297 ? -22.009 7.297 26.433 1.00 98.00 297 GLY A C 1
ATOM 2388 O O . GLY A 1 297 ? -22.010 8.033 27.423 1.00 98.00 297 GLY A O 1
ATOM 2389 N N . PRO A 1 298 ? -23.047 6.480 26.155 1.00 98.38 298 PRO A N 1
ATOM 2390 C CA . PRO A 1 298 ? -24.216 6.316 27.023 1.00 98.38 298 PRO A CA 1
ATOM 2391 C C . PRO A 1 298 ? -23.869 6.015 28.486 1.00 98.38 298 PRO A C 1
ATOM 2393 O O . PRO A 1 298 ? -24.466 6.598 29.390 1.00 98.38 298 PRO A O 1
ATOM 2396 N N . THR A 1 299 ? -22.880 5.154 28.732 1.00 98.69 299 THR A N 1
ATOM 2397 C CA . THR A 1 299 ? -22.432 4.797 30.087 1.00 98.69 299 THR A CA 1
ATOM 2398 C C . THR A 1 299 ? -21.832 5.987 30.827 1.00 98.69 299 THR A C 1
ATOM 2400 O O . THR A 1 299 ? -22.191 6.248 31.975 1.00 98.69 299 THR A O 1
ATOM 2403 N N . VAL A 1 300 ? -20.965 6.756 30.167 1.00 98.69 300 VAL A N 1
ATOM 2404 C CA . VAL A 1 300 ? -20.354 7.957 30.749 1.00 98.69 300 VAL A CA 1
ATOM 2405 C C . VAL A 1 300 ? -21.406 9.020 31.065 1.00 98.69 300 VAL A C 1
ATOM 2407 O O . VAL A 1 300 ? -21.381 9.604 32.150 1.00 98.69 300 VAL A O 1
ATOM 2410 N N . LEU A 1 301 ? -22.368 9.240 30.165 1.00 98.50 301 LEU A N 1
ATOM 2411 C CA . LEU A 1 301 ? -23.483 10.157 30.414 1.00 98.50 301 LEU A CA 1
ATOM 2412 C C . LEU A 1 301 ? -24.335 9.693 31.604 1.00 98.50 301 LEU A C 1
ATOM 2414 O O . LEU A 1 301 ? -24.639 10.500 32.484 1.00 98.50 301 LEU A O 1
ATOM 2418 N N . ASN A 1 302 ? -24.650 8.397 31.686 1.00 97.94 302 ASN A N 1
ATOM 2419 C CA . ASN A 1 302 ? -25.453 7.841 32.774 1.00 97.94 302 ASN A CA 1
ATOM 2420 C C . ASN A 1 302 ? -24.746 7.939 34.140 1.00 97.94 302 ASN A C 1
ATOM 2422 O O . ASN A 1 302 ? -25.370 8.319 35.133 1.00 97.94 302 ASN A O 1
ATOM 2426 N N . LEU A 1 303 ? -23.434 7.672 34.198 1.00 98.25 303 LEU A N 1
ATOM 2427 C CA . LEU A 1 303 ? -22.611 7.871 35.401 1.00 98.25 303 LEU A CA 1
ATOM 2428 C C . LEU A 1 303 ? -22.567 9.342 35.841 1.00 98.25 303 LEU A C 1
ATOM 2430 O O . LEU A 1 303 ? -22.597 9.633 37.035 1.00 98.25 303 LEU A O 1
ATOM 2434 N N . ALA A 1 304 ? -22.546 10.274 34.886 1.00 97.50 304 ALA A N 1
ATOM 2435 C CA . ALA A 1 304 ? -22.590 11.712 35.144 1.00 97.50 304 ALA A CA 1
ATOM 2436 C C . ALA A 1 304 ? -23.994 12.236 35.522 1.00 97.50 304 ALA A C 1
ATOM 2438 O O . ALA A 1 304 ? -24.152 13.422 35.837 1.00 97.50 304 ALA A O 1
ATOM 2439 N N . GLY A 1 305 ? -25.028 11.385 35.472 1.00 96.19 305 GLY A N 1
ATOM 2440 C CA . GLY A 1 305 ? -26.424 11.785 35.661 1.00 96.19 305 GLY A CA 1
ATOM 2441 C C . GLY A 1 305 ? -26.954 12.688 34.540 1.00 96.19 305 GLY A C 1
ATOM 2442 O O . GLY A 1 305 ? -27.844 13.506 34.779 1.00 96.19 305 GLY A O 1
ATOM 2443 N N . VAL A 1 306 ? -26.382 12.582 33.339 1.00 96.69 306 VAL A N 1
ATOM 2444 C CA . VAL A 1 306 ? -26.797 13.294 32.124 1.00 96.69 306 VAL A CA 1
ATOM 2445 C C . VAL A 1 306 ? -27.707 12.382 31.303 1.00 96.69 306 VAL A C 1
ATOM 2447 O O . VAL A 1 306 ? -27.435 11.194 31.151 1.00 96.69 306 VAL A O 1
ATOM 2450 N N . ASN A 1 307 ? -28.793 12.935 30.757 1.00 94.69 307 ASN A N 1
ATOM 2451 C CA . ASN A 1 307 ? -29.707 12.171 29.910 1.00 94.69 307 ASN A CA 1
ATOM 2452 C C . ASN A 1 307 ? -28.982 11.661 28.656 1.00 94.69 307 ASN A C 1
ATOM 2454 O O . ASN A 1 307 ? -28.375 12.446 27.926 1.00 94.69 307 ASN A O 1
ATOM 2458 N N . VAL A 1 308 ? -29.091 10.359 28.392 1.00 95.88 308 VAL A N 1
ATOM 2459 C CA . VAL A 1 308 ? -28.589 9.739 27.161 1.00 95.88 308 VAL A CA 1
ATOM 2460 C C . VAL A 1 308 ? -29.515 10.130 25.998 1.00 95.88 308 VAL A C 1
ATOM 2462 O O . VAL A 1 308 ? -30.723 9.929 26.113 1.00 95.88 308 VAL A O 1
ATOM 2465 N N . PRO A 1 309 ? -29.004 10.696 24.889 1.00 94.25 309 PRO A N 1
ATOM 2466 C CA . PRO A 1 309 ? -29.833 11.028 23.732 1.00 94.25 309 PRO A CA 1
ATOM 2467 C C . PRO A 1 309 ? -30.425 9.788 23.047 1.00 94.25 309 PRO A C 1
ATOM 2469 O O . PRO A 1 309 ? -29.683 8.884 22.674 1.00 94.25 309 PRO A O 1
ATOM 2472 N N . ASP A 1 310 ? -31.726 9.817 22.733 1.00 92.19 310 ASP A N 1
ATOM 2473 C CA . ASP A 1 310 ? -32.465 8.717 22.070 1.00 92.19 310 ASP A CA 1
ATOM 2474 C C . ASP A 1 310 ? -31.912 8.297 20.690 1.00 92.19 310 ASP A C 1
ATOM 2476 O O . ASP A 1 310 ? -32.326 7.286 20.126 1.00 92.19 310 ASP A O 1
ATOM 2480 N N . LYS A 1 311 ? -31.034 9.111 20.091 1.00 90.62 311 LYS A N 1
ATOM 2481 C CA . LYS A 1 311 ? -30.433 8.861 18.769 1.00 90.62 311 LYS A CA 1
ATOM 2482 C C . LYS A 1 311 ? -29.139 8.045 18.825 1.00 90.62 311 LYS A C 1
ATOM 2484 O O . LYS A 1 311 ? -28.664 7.631 17.765 1.00 90.62 311 LYS A O 1
ATOM 2489 N N . MET A 1 312 ? -28.561 7.853 20.014 1.00 95.19 312 MET A N 1
ATOM 2490 C CA . MET A 1 312 ? -27.463 6.905 20.202 1.00 95.19 312 MET A CA 1
ATOM 2491 C C . MET A 1 312 ? -28.018 5.485 20.100 1.00 95.19 312 MET A C 1
ATOM 2493 O O . MET A 1 312 ? -29.086 5.189 20.628 1.00 95.19 312 MET A O 1
ATOM 2497 N N . ASP A 1 313 ? -27.298 4.617 19.399 1.00 95.19 313 ASP A N 1
ATOM 2498 C CA . ASP A 1 313 ? -27.689 3.221 19.220 1.00 95.19 313 ASP A CA 1
ATOM 2499 C C . ASP A 1 313 ? -27.311 2.370 20.454 1.00 95.19 313 ASP A C 1
ATOM 2501 O O . ASP A 1 313 ? -27.900 1.312 20.670 1.00 95.19 313 ASP A O 1
ATOM 2505 N N . GLY A 1 314 ? -26.303 2.796 21.230 1.00 95.69 314 GLY A N 1
ATOM 2506 C CA . GLY A 1 314 ? -25.776 2.060 22.387 1.00 95.69 314 GLY A CA 1
ATOM 2507 C C . GLY A 1 314 ? -26.565 2.259 23.679 1.00 95.69 314 GLY A C 1
ATOM 2508 O O . GLY A 1 314 ? -27.382 3.171 23.800 1.00 95.69 314 GLY A O 1
ATOM 2509 N N . GLN A 1 315 ? -26.290 1.415 24.673 1.00 95.88 315 GLN A N 1
ATOM 2510 C CA . GLN A 1 315 ? -26.991 1.408 25.960 1.00 95.88 315 GLN A CA 1
ATOM 2511 C C . GLN A 1 315 ? -26.014 1.425 27.136 1.00 95.88 315 GLN A C 1
ATOM 2513 O O . GLN A 1 315 ? -25.004 0.729 27.095 1.00 95.88 315 GLN A O 1
ATOM 2518 N N . PRO A 1 316 ? -26.304 2.156 28.227 1.00 97.69 316 PRO A N 1
ATOM 2519 C CA . PRO A 1 316 ? -25.408 2.188 29.375 1.00 97.69 316 PRO A CA 1
ATOM 2520 C C . PRO A 1 316 ? -25.209 0.785 29.975 1.00 97.69 316 PRO A C 1
ATOM 2522 O O . PRO A 1 316 ? -26.163 0.012 30.095 1.00 97.69 316 PRO A O 1
ATOM 2525 N N . PHE A 1 317 ? -23.972 0.461 30.358 1.00 97.94 317 PHE A N 1
ATOM 2526 C CA . PHE A 1 317 ? -23.614 -0.765 31.089 1.00 97.94 317 PHE A CA 1
ATOM 2527 C C . PHE A 1 317 ? -23.163 -0.495 32.535 1.00 97.94 317 PHE A C 1
ATOM 2529 O O . PHE A 1 317 ? -22.961 -1.433 33.298 1.00 97.94 317 PHE A O 1
ATOM 2536 N N . LEU A 1 318 ? -23.054 0.777 32.934 1.00 97.81 318 LEU A N 1
ATOM 2537 C CA . LEU A 1 318 ? -22.891 1.229 34.321 1.00 97.81 318 LEU A CA 1
ATOM 2538 C C . LEU A 1 318 ? -23.773 2.461 34.580 1.00 97.81 318 LEU A C 1
ATOM 2540 O O . LEU A 1 318 ? -24.291 3.096 33.653 1.00 97.81 318 LEU A O 1
ATOM 2544 N N . GLY A 1 319 ? -23.903 2.833 35.850 1.00 96.50 319 GLY A N 1
ATOM 2545 C CA . GLY A 1 319 ? -24.641 4.007 36.290 1.00 96.50 319 GLY A CA 1
ATOM 2546 C C . GLY A 1 319 ? -26.051 3.686 36.766 1.00 96.50 319 GLY A C 1
ATOM 2547 O O . GLY A 1 319 ? -26.449 2.537 36.959 1.00 96.50 319 GLY A O 1
ATOM 2548 N N . LYS A 1 320 ? -26.824 4.748 36.994 1.00 94.06 320 LYS A N 1
ATOM 2549 C CA . LYS A 1 320 ? -28.153 4.643 37.590 1.00 94.06 320 LYS A CA 1
ATOM 2550 C C . LYS A 1 320 ? -29.056 3.726 36.757 1.00 94.06 320 LYS A C 1
ATOM 2552 O O . LYS A 1 320 ? -29.218 3.935 35.560 1.00 94.06 320 LYS A O 1
ATOM 2557 N N . GLY A 1 321 ? -29.686 2.759 37.424 1.00 93.62 321 GLY A N 1
ATOM 2558 C CA . GLY A 1 321 ? -30.694 1.882 36.824 1.00 93.62 321 GLY A CA 1
ATOM 2559 C C . GLY A 1 321 ? -30.149 0.676 36.060 1.00 93.62 321 GLY A C 1
ATOM 2560 O O . GLY A 1 321 ? -30.961 -0.114 35.599 1.00 93.62 321 GLY A O 1
ATOM 2561 N N . VAL A 1 322 ? -28.827 0.499 35.962 1.00 96.50 322 VAL A N 1
ATOM 2562 C CA . VAL A 1 322 ? -28.241 -0.704 35.357 1.00 96.50 322 VAL A CA 1
ATOM 2563 C C . VAL A 1 322 ? -28.125 -1.801 36.414 1.00 96.50 322 VAL A C 1
ATOM 2565 O O . VAL A 1 322 ? -27.425 -1.632 37.412 1.00 96.50 322 VAL A O 1
ATOM 2568 N N . SER A 1 323 ? -28.823 -2.918 36.206 1.00 95.94 323 SER A N 1
ATOM 2569 C CA . SER A 1 323 ? -28.737 -4.102 37.073 1.00 95.94 323 SER A CA 1
ATOM 2570 C C . SER A 1 323 ? -27.712 -5.108 36.552 1.00 95.94 323 SER A C 1
ATOM 2572 O O . SER A 1 323 ? -27.418 -5.144 35.354 1.00 95.94 323 SER A O 1
ATOM 2574 N N . LYS A 1 324 ? -27.182 -5.947 37.449 1.00 96.25 324 LYS A N 1
ATOM 2575 C CA . LYS A 1 324 ? -26.270 -7.032 37.070 1.00 96.25 324 LYS A CA 1
ATOM 2576 C C . LYS A 1 324 ? -26.962 -8.030 36.150 1.00 96.25 324 LYS A C 1
ATOM 2578 O O . LYS A 1 324 ? -26.392 -8.420 35.140 1.00 96.25 324 LYS A O 1
ATOM 2583 N N . GLU A 1 325 ? -28.202 -8.385 36.470 1.00 96.62 325 GLU A N 1
ATOM 2584 C CA . GLU A 1 325 ? -28.994 -9.358 35.725 1.00 96.62 325 GLU A CA 1
ATOM 2585 C C . GLU A 1 325 ? -29.260 -8.895 34.287 1.00 96.62 325 GLU A C 1
ATOM 2587 O O . GLU A 1 325 ? -29.146 -9.682 33.351 1.00 96.62 325 GLU A O 1
ATOM 2592 N N . GLU A 1 326 ? -29.585 -7.613 34.093 1.00 94.94 326 GLU A N 1
ATOM 2593 C CA . GLU A 1 326 ? -29.766 -7.047 32.754 1.00 94.94 326 GLU A CA 1
ATOM 2594 C C . GLU A 1 326 ? -28.452 -7.048 31.967 1.00 94.94 326 GLU A C 1
ATOM 2596 O O . GLU A 1 326 ? -28.439 -7.452 30.804 1.00 94.94 326 GLU A O 1
ATOM 2601 N N . LEU A 1 327 ? -27.348 -6.628 32.591 1.00 96.25 327 LEU A N 1
ATOM 2602 C CA . LEU A 1 327 ? -26.035 -6.598 31.951 1.00 96.25 327 LEU A CA 1
ATOM 2603 C C . LEU A 1 327 ? -25.575 -8.001 31.531 1.00 96.25 327 LEU A C 1
ATOM 2605 O O . LEU A 1 327 ? -25.197 -8.192 30.380 1.00 96.25 327 LEU A O 1
ATOM 2609 N N . GLU A 1 328 ? -25.649 -8.984 32.429 1.00 96.06 328 GLU A N 1
ATOM 2610 C CA . GLU A 1 328 ? -25.231 -10.369 32.163 1.00 96.06 328 GLU A CA 1
ATOM 2611 C C . GLU A 1 328 ? -26.159 -11.105 31.185 1.00 96.06 328 GLU A C 1
ATOM 2613 O O . GLU A 1 328 ? -25.774 -12.128 30.628 1.00 96.06 328 GLU A O 1
ATOM 2618 N N . SER A 1 329 ? -27.359 -10.579 30.914 1.00 96.75 329 SER A N 1
ATOM 2619 C CA . SER A 1 329 ? -28.236 -11.116 29.866 1.00 96.75 329 SER A CA 1
ATOM 2620 C C . SER A 1 329 ? -27.821 -10.723 28.441 1.00 96.75 329 SER A C 1
ATOM 2622 O O . SER A 1 329 ? -28.351 -11.277 27.478 1.00 96.75 329 SER A O 1
ATOM 2624 N N . ARG A 1 330 ? -26.898 -9.762 28.286 1.00 97.12 330 ARG A N 1
ATOM 2625 C CA . ARG A 1 330 ? -26.407 -9.307 26.978 1.00 97.12 330 ARG A CA 1
ATOM 2626 C C . ARG A 1 330 ? -25.381 -10.301 26.446 1.00 97.12 330 ARG A C 1
ATOM 2628 O O . ARG A 1 330 ? -24.296 -10.417 27.005 1.00 97.12 330 ARG A O 1
ATOM 2635 N N . ASP A 1 331 ? -25.693 -10.957 25.334 1.00 97.50 331 ASP A N 1
ATOM 2636 C CA . ASP A 1 331 ? -24.833 -11.978 24.725 1.00 97.50 331 ASP A CA 1
ATOM 2637 C C . ASP A 1 331 ? -24.573 -11.756 23.226 1.00 97.50 331 ASP A C 1
ATOM 2639 O O . ASP A 1 331 ? -23.989 -12.629 22.590 1.00 97.50 331 ASP A O 1
ATOM 2643 N N . VAL A 1 332 ? -24.988 -10.618 22.648 1.00 97.81 332 VAL A N 1
ATOM 2644 C CA . VAL A 1 332 ? -24.888 -10.325 21.205 1.00 97.81 332 VAL A CA 1
ATOM 2645 C C . VAL A 1 332 ? -24.047 -9.079 20.921 1.00 97.81 332 VAL A C 1
ATOM 2647 O O . VAL A 1 332 ? -24.257 -8.030 21.526 1.00 97.81 332 VAL A O 1
ATOM 2650 N N . THR A 1 333 ? -23.161 -9.158 19.926 1.00 97.19 333 THR A N 1
ATOM 2651 C CA . THR A 1 333 ? -22.455 -8.002 19.342 1.00 97.19 333 THR A CA 1
ATOM 2652 C C . THR A 1 333 ? -22.506 -8.030 17.815 1.00 97.19 333 THR A C 1
ATOM 2654 O O . THR A 1 333 ? -22.531 -9.104 17.206 1.00 97.19 333 THR A O 1
ATOM 2657 N N . PHE A 1 334 ? -22.531 -6.845 17.199 1.00 97.75 334 PHE A N 1
ATOM 2658 C CA . PHE A 1 334 ? -22.496 -6.666 15.748 1.00 97.75 334 PHE A CA 1
ATOM 2659 C C . PHE A 1 334 ? -21.256 -5.879 15.341 1.00 97.75 334 PHE A C 1
ATOM 2661 O O . PHE A 1 334 ? -21.008 -4.788 15.854 1.00 97.75 334 PHE A O 1
ATOM 2668 N N . SER A 1 335 ? -20.533 -6.389 14.350 1.00 97.88 335 SER A N 1
ATOM 2669 C CA . SER A 1 335 ? -19.272 -5.800 13.898 1.00 97.88 335 SER A CA 1
ATOM 2670 C C . SER A 1 335 ? -19.267 -5.576 12.389 1.00 97.88 335 SER A C 1
ATOM 2672 O O . SER A 1 335 ? -20.015 -6.213 11.637 1.00 97.88 335 SER A O 1
ATOM 2674 N N . TYR A 1 336 ? -18.408 -4.669 11.937 1.00 97.81 336 TYR A N 1
ATOM 2675 C CA . TYR A 1 336 ? -18.291 -4.269 10.541 1.00 97.81 336 TYR A CA 1
ATOM 2676 C C . TYR A 1 336 ? -16.851 -3.905 10.177 1.00 97.81 336 TYR A C 1
ATOM 2678 O O . TYR A 1 336 ? -16.112 -3.308 10.960 1.00 97.81 336 TYR A O 1
ATOM 2686 N N . ALA A 1 337 ? -16.471 -4.270 8.956 1.00 97.06 337 ALA A N 1
ATOM 2687 C CA . ALA A 1 337 ? -15.243 -3.852 8.306 1.00 97.06 337 ALA A CA 1
ATOM 2688 C C . ALA A 1 337 ? -15.557 -3.462 6.858 1.00 97.06 337 ALA A C 1
ATOM 2690 O O . ALA A 1 337 ? -16.305 -4.157 6.164 1.00 97.06 337 ALA A O 1
ATOM 2691 N N . ASP A 1 338 ? -14.987 -2.339 6.441 1.00 95.88 338 ASP A N 1
ATOM 2692 C CA . ASP A 1 338 ? -15.145 -1.744 5.118 1.00 95.88 338 ASP A CA 1
ATOM 2693 C C . ASP A 1 338 ? -13.744 -1.471 4.543 1.00 95.88 338 ASP A C 1
ATOM 2695 O O . ASP A 1 338 ? -12.827 -2.278 4.718 1.00 95.88 338 ASP A O 1
ATOM 2699 N N . ARG A 1 339 ? -13.533 -0.322 3.892 1.00 94.19 339 ARG A N 1
ATOM 2700 C CA . ARG A 1 339 ? -12.214 0.066 3.397 1.00 94.19 339 ARG A CA 1
ATOM 2701 C C . ARG A 1 339 ? -11.211 0.293 4.532 1.00 94.19 339 ARG A C 1
ATOM 2703 O O . ARG A 1 339 ? -11.437 1.120 5.421 1.00 94.19 339 ARG A O 1
ATOM 2710 N N . PHE A 1 340 ? -10.067 -0.377 4.420 1.00 93.38 340 PHE A N 1
ATOM 2711 C CA . PHE A 1 340 ? -8.870 -0.166 5.227 1.00 93.38 340 PHE A CA 1
ATOM 2712 C C . PHE A 1 340 ? -7.748 0.360 4.319 1.00 93.38 340 PHE A C 1
ATOM 2714 O O . PHE A 1 340 ? -7.199 -0.397 3.519 1.00 93.38 340 PHE A O 1
ATOM 2721 N N . ASP A 1 341 ? -7.465 1.665 4.399 1.00 92.12 341 ASP A N 1
ATOM 2722 C CA . ASP A 1 341 ? -6.583 2.384 3.466 1.00 92.12 341 ASP A CA 1
ATOM 2723 C C . ASP A 1 341 ? -6.974 2.126 1.993 1.00 92.12 341 ASP A C 1
ATOM 2725 O O . ASP A 1 341 ? -8.091 2.443 1.604 1.00 92.12 341 ASP A O 1
ATOM 2729 N N . GLU A 1 342 ? -6.110 1.576 1.144 1.00 90.69 342 GLU A N 1
ATOM 2730 C CA . GLU A 1 342 ? -6.394 1.281 -0.268 1.00 90.69 342 GLU A CA 1
ATOM 2731 C C . GLU A 1 342 ? -7.115 -0.060 -0.496 1.00 90.69 342 GLU A C 1
ATOM 2733 O O . GLU A 1 342 ? -7.425 -0.419 -1.634 1.00 90.69 342 GLU A O 1
ATOM 2738 N N . LYS A 1 343 ? -7.336 -0.858 0.557 1.00 93.31 343 LYS A N 1
ATOM 2739 C CA . LYS A 1 343 ? -8.008 -2.162 0.470 1.00 93.31 343 LYS A CA 1
ATOM 2740 C C . LYS A 1 343 ? -9.503 -1.999 0.722 1.00 93.31 343 LYS A C 1
ATOM 2742 O O . LYS A 1 343 ? -9.912 -1.714 1.846 1.00 93.31 343 LYS A O 1
ATOM 2747 N N . TYR A 1 344 ? -10.316 -2.244 -0.303 1.00 93.69 344 TYR A N 1
ATOM 2748 C CA . TYR A 1 344 ? -11.765 -2.372 -0.171 1.00 93.69 344 TYR A CA 1
ATOM 2749 C C . TYR A 1 344 ? -12.157 -3.806 0.176 1.00 93.69 344 TYR A C 1
ATOM 2751 O O . TYR A 1 344 ? -11.764 -4.765 -0.488 1.00 93.69 344 TYR A O 1
ATOM 2759 N N . ASP A 1 345 ? -13.004 -3.923 1.188 1.00 92.19 345 ASP A N 1
ATOM 2760 C CA . ASP A 1 345 ? -13.748 -5.129 1.515 1.00 92.19 345 ASP A CA 1
ATOM 2761 C C . ASP A 1 345 ? -15.120 -4.714 2.067 1.00 92.19 345 ASP A C 1
ATOM 2763 O O . ASP A 1 345 ? -15.327 -3.543 2.393 1.00 92.19 345 ASP A O 1
ATOM 2767 N N . LEU A 1 346 ? -16.055 -5.657 2.174 1.00 96.75 346 LEU A N 1
ATOM 2768 C CA . LEU A 1 346 ? -17.320 -5.450 2.880 1.00 96.75 346 LEU A CA 1
ATOM 2769 C C . LEU A 1 346 ? -17.647 -6.704 3.682 1.00 96.75 346 LEU A C 1
ATOM 2771 O O . LEU A 1 346 ? -18.137 -7.705 3.143 1.00 96.75 346 LEU A O 1
ATOM 2775 N N . VAL A 1 347 ? -17.386 -6.635 4.986 1.00 98.19 347 VAL A N 1
ATOM 2776 C CA . VAL A 1 347 ? -17.593 -7.753 5.908 1.00 98.19 347 VAL A CA 1
ATOM 2777 C C . VAL A 1 347 ? -18.427 -7.303 7.097 1.00 98.19 347 VAL A C 1
ATOM 2779 O O . VAL A 1 347 ? -18.270 -6.200 7.632 1.00 98.19 347 VAL A O 1
ATOM 2782 N N . ARG A 1 348 ? -19.357 -8.163 7.504 1.00 98.25 348 ARG A N 1
ATOM 2783 C CA . ARG A 1 348 ? -20.213 -7.966 8.677 1.00 98.25 348 ARG A CA 1
ATOM 2784 C C . ARG A 1 348 ? -20.190 -9.222 9.528 1.00 98.25 348 ARG A C 1
ATOM 2786 O O . ARG A 1 348 ? -20.123 -10.323 8.986 1.00 98.25 348 ARG A O 1
ATOM 2793 N N . ALA A 1 349 ? -20.276 -9.065 10.840 1.00 98.44 349 ALA A N 1
ATOM 2794 C CA . ALA A 1 349 ? -20.324 -10.196 11.754 1.00 98.44 349 ALA A CA 1
ATOM 2795 C C . ALA A 1 349 ? -21.376 -9.996 12.840 1.00 98.44 349 ALA A C 1
ATOM 2797 O O . ALA A 1 349 ? -21.682 -8.867 13.230 1.00 98.44 349 ALA A O 1
ATOM 2798 N N . VAL A 1 350 ? -21.904 -11.111 13.335 1.00 98.50 350 VAL A N 1
ATOM 2799 C CA . VAL A 1 350 ? -22.646 -11.173 14.592 1.00 98.50 350 VAL A CA 1
ATOM 2800 C C . VAL A 1 350 ? -22.035 -12.266 15.458 1.00 98.50 350 VAL A C 1
ATOM 2802 O O . VAL A 1 350 ? -21.860 -13.397 15.001 1.00 98.50 350 VAL A O 1
ATOM 2805 N N . ARG A 1 351 ? -21.703 -11.936 16.705 1.00 98.00 351 ARG A N 1
ATOM 2806 C CA . ARG A 1 351 ? -21.324 -12.919 17.727 1.00 98.00 351 ARG A CA 1
ATOM 2807 C C . ARG A 1 351 ? -22.467 -13.028 18.726 1.00 98.00 351 ARG A C 1
ATOM 2809 O O . ARG A 1 351 ? -22.973 -11.999 19.163 1.00 98.00 351 ARG A O 1
ATOM 2816 N N . LYS A 1 352 ? -22.866 -14.261 19.049 1.00 97.94 352 LYS A N 1
ATOM 2817 C CA . LYS A 1 352 ? -23.841 -14.603 20.089 1.00 97.94 352 LYS A CA 1
ATOM 2818 C C . LYS A 1 352 ? -23.245 -15.666 21.014 1.00 97.94 352 LYS A C 1
ATOM 2820 O O . LYS A 1 352 ? -23.058 -16.810 20.593 1.00 97.94 352 LYS A O 1
ATOM 2825 N N . GLY A 1 353 ? -22.912 -15.289 22.246 1.00 96.94 353 GLY A N 1
ATOM 2826 C CA . GLY A 1 353 ? -22.153 -16.143 23.164 1.00 96.94 353 GLY A CA 1
ATOM 2827 C C . GLY A 1 353 ? -20.826 -16.609 22.544 1.00 96.94 353 GLY A C 1
ATOM 2828 O O . GLY A 1 353 ? -19.992 -15.789 22.147 1.00 96.94 353 GLY A O 1
ATOM 2829 N N . ASN A 1 354 ? -20.644 -17.928 22.422 1.00 96.94 354 ASN A N 1
ATOM 2830 C CA . ASN A 1 354 ? -19.433 -18.545 21.856 1.00 96.94 354 ASN A CA 1
ATOM 2831 C C . ASN A 1 354 ? -19.469 -18.697 20.328 1.00 96.94 354 ASN A C 1
ATOM 2833 O O . ASN A 1 354 ? -18.460 -19.061 19.732 1.00 96.94 354 ASN A O 1
ATOM 2837 N N . LEU A 1 355 ? -20.605 -18.427 19.679 1.00 98.56 355 LEU A N 1
ATOM 2838 C CA . LEU A 1 355 ? -20.736 -18.579 18.233 1.00 98.56 355 LEU A CA 1
ATOM 2839 C C . LEU A 1 355 ? -20.596 -17.241 17.527 1.00 98.56 355 LEU A C 1
ATOM 2841 O O . LEU A 1 355 ? -21.225 -16.252 17.909 1.00 98.56 355 LEU A O 1
ATOM 2845 N N . LYS A 1 356 ? -19.828 -17.229 16.441 1.00 98.69 356 LYS A N 1
ATOM 2846 C CA . LYS A 1 356 ? -19.665 -16.053 15.592 1.00 98.69 356 LYS A CA 1
ATOM 2847 C C . LYS A 1 356 ? -19.940 -16.380 14.142 1.00 98.69 356 LYS A C 1
ATOM 2849 O O . LYS A 1 356 ? -19.312 -17.259 13.562 1.00 98.69 356 LYS A O 1
ATOM 2854 N N . TYR A 1 357 ? -20.867 -15.633 13.562 1.00 98.81 357 TYR A N 1
ATOM 2855 C CA . TYR A 1 357 ? -21.203 -15.678 12.151 1.00 98.81 357 TYR A CA 1
ATOM 2856 C C . TYR A 1 357 ? -20.584 -14.484 11.428 1.00 98.81 357 TYR A C 1
ATOM 2858 O O . TYR A 1 357 ? -20.760 -13.341 11.851 1.00 98.81 357 TYR A O 1
ATOM 2866 N N . MET A 1 358 ? -19.899 -14.746 10.319 1.00 98.50 358 MET A N 1
ATOM 2867 C CA . MET A 1 358 ? -19.292 -13.745 9.445 1.00 98.50 358 MET A CA 1
ATOM 2868 C C . MET A 1 358 ? -19.900 -13.827 8.045 1.00 98.50 358 MET A C 1
ATOM 2870 O O . MET A 1 358 ? -20.060 -14.910 7.486 1.00 98.50 358 MET A O 1
ATOM 2874 N N . ARG A 1 359 ? -20.210 -12.671 7.458 1.00 98.50 359 ARG A N 1
ATOM 2875 C CA . ARG A 1 359 ? -20.740 -12.522 6.100 1.00 98.50 359 ARG A CA 1
ATOM 2876 C C . ARG A 1 359 ? -19.751 -11.729 5.249 1.00 98.50 359 ARG A C 1
ATOM 2878 O O . ARG A 1 359 ? -19.544 -10.544 5.502 1.00 98.50 359 ARG A O 1
ATOM 2885 N N . ASN A 1 360 ? -19.214 -12.378 4.217 1.00 97.94 360 ASN A N 1
ATOM 2886 C CA . ASN A 1 360 ? -18.302 -11.790 3.235 1.00 97.94 360 ASN A CA 1
ATOM 2887 C C . ASN A 1 360 ? -19.090 -11.399 1.980 1.00 97.94 360 ASN A C 1
ATOM 2889 O O . ASN A 1 360 ? -19.463 -12.266 1.189 1.00 97.94 360 ASN A O 1
ATOM 2893 N N . PHE A 1 361 ? -19.371 -10.111 1.780 1.00 98.12 361 PHE A N 1
ATOM 2894 C CA . PHE A 1 361 ? -20.173 -9.658 0.634 1.00 98.12 361 PHE A CA 1
ATOM 2895 C C . PHE A 1 361 ? -19.398 -9.664 -0.692 1.00 98.12 361 PHE A C 1
ATOM 2897 O O . PHE A 1 361 ? -20.012 -9.649 -1.756 1.00 98.12 361 PHE A O 1
ATOM 2904 N N . GLN A 1 362 ? -18.068 -9.749 -0.624 1.00 96.69 362 GLN A N 1
ATOM 2905 C CA . GLN A 1 362 ? -17.163 -9.931 -1.760 1.00 96.69 362 GLN A CA 1
ATOM 2906 C C . GLN A 1 362 ? -16.255 -11.149 -1.500 1.00 96.69 362 GLN A C 1
ATOM 2908 O O . GLN A 1 362 ? -15.069 -10.994 -1.220 1.00 96.69 362 GLN A O 1
ATOM 2913 N N . PRO A 1 363 ? -16.798 -12.380 -1.520 1.00 95.62 363 PRO A N 1
ATOM 2914 C CA . PRO A 1 363 ? -16.070 -13.588 -1.113 1.00 95.62 363 PRO A CA 1
ATOM 2915 C C . PRO A 1 363 ? -14.861 -13.911 -1.999 1.00 95.62 363 PRO A C 1
ATOM 2917 O O . PRO A 1 363 ? -13.898 -14.510 -1.542 1.00 95.62 363 PRO A O 1
ATOM 2920 N N . PHE A 1 364 ? -14.876 -13.462 -3.252 1.00 95.19 364 PHE A N 1
ATOM 2921 C CA . PHE A 1 364 ? -13.742 -13.579 -4.167 1.00 95.19 364 PHE A CA 1
ATOM 2922 C C . PHE A 1 364 ? -12.539 -12.696 -3.782 1.00 95.19 364 PHE A C 1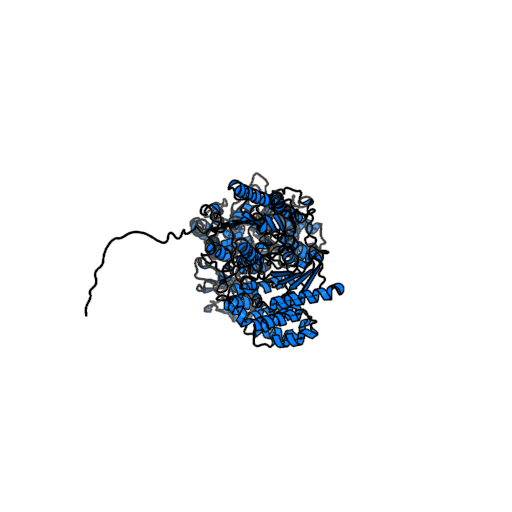
ATOM 2924 O O . PHE A 1 364 ? -11.452 -12.924 -4.301 1.00 95.19 364 PHE A O 1
ATOM 2931 N N . ASN A 1 365 ? -12.704 -11.716 -2.880 1.00 93.75 365 ASN A N 1
ATOM 2932 C CA . ASN A 1 365 ? -11.573 -10.990 -2.301 1.00 93.75 365 ASN A CA 1
ATOM 2933 C C . ASN A 1 365 ? -10.765 -11.895 -1.362 1.00 93.75 365 ASN A C 1
ATOM 2935 O O . ASN A 1 365 ? -11.328 -12.710 -0.623 1.00 93.75 365 ASN A O 1
ATOM 2939 N N . ILE A 1 366 ? -9.460 -11.639 -1.315 1.00 94.56 366 ILE A N 1
ATOM 2940 C CA . ILE A 1 366 ? -8.511 -12.283 -0.402 1.00 94.56 366 ILE A CA 1
ATOM 2941 C C . ILE A 1 366 ? -8.186 -11.361 0.785 1.00 94.56 366 ILE A C 1
ATOM 2943 O O . ILE A 1 366 ? -8.205 -10.130 0.662 1.00 94.56 366 ILE A O 1
ATOM 2947 N N . ASP A 1 367 ? -7.889 -11.933 1.955 1.00 95.00 367 ASP A N 1
ATOM 2948 C CA . ASP A 1 367 ? -7.546 -11.134 3.138 1.00 95.00 367 ASP A CA 1
ATOM 2949 C C . ASP A 1 367 ? -6.172 -10.454 2.976 1.00 95.00 367 ASP A C 1
ATOM 2951 O O . ASP A 1 367 ? -6.044 -9.266 3.277 1.00 95.00 367 ASP A O 1
ATOM 2955 N N . GLY A 1 368 ? -5.197 -11.159 2.404 1.00 94.69 368 GLY A N 1
ATOM 2956 C CA . GLY A 1 368 ? -3.825 -10.719 2.151 1.00 94.69 368 GLY A CA 1
ATOM 2957 C C . GLY A 1 368 ? -3.620 -9.888 0.889 1.00 94.69 368 GLY A C 1
ATOM 2958 O O . GLY A 1 368 ? -2.498 -9.831 0.392 1.00 94.69 368 GLY A O 1
ATOM 2959 N N . LEU A 1 369 ? -4.681 -9.254 0.374 1.00 94.25 369 LEU A N 1
ATOM 2960 C CA . LEU A 1 369 ? -4.579 -8.310 -0.738 1.00 94.25 369 LEU A CA 1
ATOM 2961 C C . LEU A 1 369 ? -3.601 -7.198 -0.354 1.00 94.25 369 LEU A C 1
ATOM 2963 O O . LEU A 1 369 ? -3.726 -6.651 0.750 1.00 94.25 369 LEU A O 1
ATOM 2967 N N . TYR A 1 370 ? -2.675 -6.850 -1.253 1.00 89.75 370 TYR A N 1
ATOM 2968 C CA . TYR A 1 370 ? -1.624 -5.881 -0.954 1.00 89.75 370 TYR A CA 1
ATOM 2969 C C . TYR A 1 370 ? -2.189 -4.602 -0.323 1.00 89.75 370 TYR A C 1
ATOM 2971 O O . TYR A 1 370 ? -3.225 -4.075 -0.741 1.00 89.75 370 TYR A O 1
ATOM 2979 N N . ASN A 1 371 ? -1.514 -4.128 0.716 1.00 90.38 371 ASN A N 1
ATOM 2980 C CA . ASN A 1 371 ? -1.811 -2.891 1.422 1.00 90.38 371 ASN A CA 1
ATOM 2981 C C . ASN A 1 371 ? -0.485 -2.332 1.942 1.00 90.38 371 ASN A C 1
ATOM 2983 O O . ASN A 1 371 ? 0.120 -2.908 2.846 1.00 90.38 371 ASN A O 1
ATOM 2987 N N . PHE A 1 372 ? -0.032 -1.229 1.366 1.00 87.56 372 PHE A N 1
ATOM 2988 C CA . PHE A 1 372 ? 1.283 -0.646 1.559 1.00 87.56 372 PHE A CA 1
ATOM 2989 C C . PHE A 1 372 ? 1.649 -0.512 3.029 1.00 87.56 372 PHE A C 1
ATOM 2991 O O . PHE A 1 372 ? 2.707 -0.986 3.432 1.00 87.56 372 PHE A O 1
ATOM 2998 N N . TYR A 1 373 ? 0.781 0.095 3.849 1.00 87.19 373 TYR A N 1
ATOM 2999 C CA . TYR A 1 373 ? 1.130 0.370 5.242 1.00 87.19 373 TYR A CA 1
ATOM 3000 C C . TYR A 1 373 ? 1.404 -0.919 6.024 1.00 87.19 373 TYR A C 1
ATOM 3002 O O . TYR A 1 373 ? 2.420 -0.986 6.712 1.00 87.19 373 TYR A O 1
ATOM 3010 N N . ARG A 1 374 ? 0.573 -1.955 5.855 1.00 89.75 374 ARG A N 1
ATOM 3011 C CA . ARG A 1 374 ? 0.769 -3.274 6.480 1.00 89.75 374 ARG A CA 1
ATOM 3012 C C . ARG A 1 374 ? 1.987 -4.007 5.947 1.00 89.75 374 ARG A C 1
ATOM 3014 O O . ARG A 1 374 ? 2.753 -4.570 6.724 1.00 89.75 374 ARG A O 1
ATOM 3021 N N . PHE A 1 375 ? 2.193 -3.976 4.633 1.00 89.06 375 PHE A N 1
ATOM 3022 C CA . PHE A 1 375 ? 3.323 -4.642 3.990 1.00 89.06 375 PHE A CA 1
ATOM 3023 C C . PHE A 1 375 ? 4.665 -3.952 4.272 1.00 89.06 375 PHE A C 1
ATOM 3025 O O . PHE A 1 375 ? 5.699 -4.463 3.863 1.00 89.06 375 PHE A O 1
ATOM 3032 N N . ARG A 1 376 ? 4.704 -2.859 5.050 1.00 84.56 376 ARG A N 1
ATOM 3033 C CA . ARG A 1 376 ? 5.944 -2.378 5.687 1.00 84.56 376 ARG A CA 1
ATOM 3034 C C . ARG A 1 376 ? 6.420 -3.266 6.839 1.00 84.56 376 ARG A C 1
ATOM 3036 O O . ARG A 1 376 ? 7.580 -3.170 7.228 1.00 84.56 376 ARG A O 1
ATOM 3043 N N . MET A 1 377 ? 5.546 -4.089 7.414 1.00 92.25 377 MET A N 1
ATOM 3044 C CA . MET A 1 377 ? 5.917 -5.064 8.433 1.00 92.25 377 MET A CA 1
ATOM 3045 C C . MET A 1 377 ? 6.531 -6.293 7.758 1.00 92.25 377 MET A C 1
ATOM 3047 O O . MET A 1 377 ? 5.867 -6.965 6.968 1.00 92.25 377 MET A O 1
ATOM 3051 N N . LEU A 1 378 ? 7.771 -6.630 8.120 1.00 89.88 378 LEU A N 1
ATOM 3052 C CA . LEU A 1 378 ? 8.487 -7.776 7.546 1.00 89.88 378 LEU A CA 1
ATOM 3053 C C . LEU A 1 378 ? 7.711 -9.097 7.690 1.00 89.88 378 LEU A C 1
ATOM 3055 O O . LEU A 1 378 ? 7.782 -9.940 6.806 1.00 89.88 378 LEU A O 1
ATOM 3059 N N . ALA A 1 379 ? 6.926 -9.270 8.759 1.00 96.62 379 ALA A N 1
ATOM 3060 C CA . ALA A 1 379 ? 6.106 -10.467 8.956 1.00 96.62 379 ALA A CA 1
ATOM 3061 C C . ALA A 1 379 ? 5.028 -10.653 7.865 1.00 96.62 379 ALA A C 1
ATOM 3063 O O . ALA A 1 379 ? 4.776 -11.780 7.449 1.00 96.62 379 ALA A O 1
ATOM 3064 N N . TYR A 1 380 ? 4.411 -9.573 7.363 1.00 96.19 380 TYR A N 1
ATOM 3065 C CA . TYR A 1 380 ? 3.486 -9.668 6.223 1.00 96.19 380 TYR A CA 1
ATOM 3066 C C . TYR A 1 380 ? 4.225 -10.029 4.926 1.00 96.19 380 TYR A C 1
ATOM 3068 O O . TYR A 1 380 ? 3.705 -10.822 4.144 1.00 96.19 380 TYR A O 1
ATOM 3076 N N . GLN A 1 381 ? 5.430 -9.480 4.722 1.00 90.94 381 GLN A N 1
ATOM 3077 C CA . GLN A 1 381 ? 6.268 -9.780 3.554 1.00 90.94 381 GLN A CA 1
ATOM 3078 C C . GLN A 1 381 ? 6.681 -11.258 3.540 1.00 90.94 381 GLN A C 1
ATOM 3080 O O . GLN A 1 381 ? 6.372 -11.956 2.581 1.00 90.94 381 GLN A O 1
ATOM 3085 N N . GLU A 1 382 ? 7.267 -11.766 4.631 1.00 94.12 382 GLU A N 1
ATOM 3086 C CA . GLU A 1 382 ? 7.675 -13.177 4.742 1.00 94.12 382 GLU A CA 1
ATOM 3087 C C . GLU A 1 382 ? 6.473 -14.121 4.587 1.00 94.12 382 GLU A C 1
ATOM 3089 O O . GLU A 1 382 ? 6.573 -15.159 3.939 1.00 94.12 382 GLU A O 1
ATOM 3094 N N . TRP A 1 383 ? 5.302 -13.762 5.125 1.00 97.38 383 TRP A N 1
ATOM 3095 C CA . TRP A 1 383 ? 4.106 -14.590 4.967 1.00 97.38 383 TRP A CA 1
ATOM 3096 C C . TRP A 1 383 ? 3.659 -14.697 3.500 1.00 97.38 383 TRP A C 1
ATOM 3098 O O . TRP A 1 383 ? 3.284 -15.787 3.068 1.00 97.38 383 TRP A O 1
ATOM 3108 N N . ARG A 1 384 ? 3.741 -13.604 2.724 1.00 93.25 384 ARG A N 1
ATOM 3109 C CA . ARG A 1 384 ? 3.476 -13.615 1.274 1.00 93.25 384 ARG A CA 1
ATOM 3110 C C . ARG A 1 384 ? 4.547 -14.398 0.514 1.00 93.25 384 ARG A C 1
ATOM 3112 O O . ARG A 1 384 ? 4.190 -15.248 -0.289 1.00 93.25 384 ARG A O 1
ATOM 3119 N N . GLU A 1 385 ? 5.828 -14.198 0.823 1.00 87.50 385 GLU A N 1
ATOM 3120 C CA . GLU A 1 385 ? 6.932 -14.946 0.200 1.00 87.50 385 GLU A CA 1
ATOM 3121 C C . GLU A 1 385 ? 6.771 -16.464 0.381 1.00 87.50 385 GLU A C 1
ATOM 3123 O O . GLU A 1 385 ? 6.910 -17.228 -0.572 1.00 87.50 385 GLU A O 1
ATOM 3128 N N . LEU A 1 386 ? 6.410 -16.912 1.588 1.00 92.25 386 LEU A N 1
ATOM 3129 C CA . LEU A 1 386 ? 6.155 -18.326 1.875 1.00 92.25 386 LEU A CA 1
ATOM 3130 C C . LEU A 1 386 ? 4.903 -18.860 1.161 1.00 92.25 386 LEU A C 1
ATOM 3132 O O . LEU A 1 386 ? 4.850 -20.045 0.821 1.00 92.25 386 LEU A O 1
ATOM 3136 N N . TYR A 1 387 ? 3.885 -18.017 0.954 1.00 94.50 387 TYR A N 1
ATOM 3137 C CA . TYR A 1 387 ? 2.705 -18.378 0.165 1.00 94.50 387 TYR A CA 1
ATOM 3138 C C . TYR A 1 387 ? 3.079 -18.605 -1.300 1.00 94.50 387 TYR A C 1
ATOM 3140 O O . TYR A 1 387 ? 2.767 -19.665 -1.844 1.00 94.50 387 TYR A O 1
ATOM 3148 N N . ASP A 1 388 ? 3.803 -17.657 -1.895 1.00 86.75 388 ASP A N 1
ATOM 3149 C CA . ASP A 1 388 ? 4.239 -17.713 -3.291 1.00 86.75 388 ASP A CA 1
ATOM 3150 C C . ASP A 1 388 ? 5.209 -18.892 -3.527 1.00 86.75 388 ASP A C 1
ATOM 3152 O O . ASP A 1 388 ? 5.162 -19.547 -4.568 1.00 86.75 388 ASP A O 1
ATOM 3156 N N . ALA A 1 389 ? 6.024 -19.243 -2.523 1.00 83.12 389 ALA A N 1
ATOM 3157 C CA . ALA A 1 389 ? 6.896 -20.422 -2.535 1.00 83.12 389 ALA A CA 1
ATOM 3158 C C . ALA A 1 389 ? 6.159 -21.764 -2.313 1.00 83.12 389 ALA A C 1
ATOM 3160 O O . ALA A 1 389 ? 6.757 -22.832 -2.455 1.00 83.12 389 ALA A O 1
ATOM 3161 N N . GLY A 1 390 ? 4.868 -21.745 -1.961 1.00 92.94 390 GLY A N 1
ATOM 3162 C CA . GLY A 1 390 ? 4.086 -22.952 -1.679 1.00 92.94 390 GLY A CA 1
ATOM 3163 C C . GLY A 1 390 ? 4.462 -23.659 -0.369 1.00 92.94 390 GLY A C 1
ATOM 3164 O O . GLY A 1 390 ? 4.197 -24.853 -0.220 1.00 92.94 390 GLY A O 1
ATOM 3165 N N . GLU A 1 391 ? 5.065 -22.944 0.584 1.00 95.31 391 GLU A N 1
ATOM 3166 C CA . GLU A 1 391 ? 5.594 -23.495 1.843 1.00 95.31 391 GLU A CA 1
ATOM 3167 C C . GLU A 1 391 ? 4.591 -23.444 3.013 1.00 95.31 391 GLU A C 1
ATOM 3169 O O . GLU A 1 391 ? 4.836 -24.002 4.085 1.00 95.31 391 GLU A O 1
ATOM 3174 N N . LEU A 1 392 ? 3.437 -22.800 2.821 1.00 97.69 392 LEU A N 1
ATOM 3175 C CA . LEU A 1 392 ? 2.401 -22.654 3.845 1.00 97.69 392 LEU A CA 1
ATOM 3176 C C . LEU A 1 392 ? 1.438 -23.845 3.912 1.00 97.69 392 LEU A C 1
ATOM 3178 O O . LEU A 1 392 ? 1.024 -24.416 2.901 1.00 97.69 392 LEU A O 1
ATOM 3182 N N . ASN A 1 393 ? 0.979 -24.167 5.126 1.00 97.56 393 ASN A N 1
ATOM 3183 C CA . ASN A 1 393 ? -0.117 -25.120 5.312 1.00 97.56 393 ASN A CA 1
ATOM 3184 C C . ASN A 1 393 ? -1.490 -24.503 4.960 1.00 97.56 393 ASN A C 1
ATOM 3186 O O . ASN A 1 393 ? -1.610 -23.295 4.770 1.00 97.56 393 ASN A O 1
ATOM 3190 N N . ALA A 1 394 ? -2.546 -25.327 4.918 1.00 97.06 394 ALA A N 1
ATOM 3191 C CA . ALA A 1 394 ? -3.903 -24.906 4.540 1.00 97.06 394 ALA A CA 1
ATOM 3192 C C . ALA A 1 394 ? -4.470 -23.745 5.384 1.00 97.06 394 ALA A C 1
ATOM 3194 O O . ALA A 1 394 ? -5.140 -22.869 4.844 1.00 97.06 394 ALA A O 1
ATOM 3195 N N . VAL A 1 395 ? -4.187 -23.714 6.689 1.00 97.56 395 VAL A N 1
ATOM 3196 C CA . VAL A 1 395 ? -4.664 -22.651 7.591 1.00 97.56 395 VAL A CA 1
ATOM 3197 C C . VAL A 1 395 ? -3.917 -21.344 7.322 1.00 97.56 395 VAL A C 1
ATOM 3199 O O . VAL A 1 395 ? -4.523 -20.279 7.291 1.00 97.56 395 VAL A O 1
ATOM 3202 N N . GLN A 1 396 ? -2.607 -21.424 7.091 1.00 98.12 396 GLN A N 1
ATOM 3203 C CA . GLN A 1 396 ? -1.751 -20.263 6.841 1.00 98.12 396 GLN A CA 1
ATOM 3204 C C . GLN A 1 396 ? -1.981 -19.649 5.456 1.00 98.12 396 GLN A C 1
ATOM 3206 O O . GLN A 1 396 ? -1.988 -18.428 5.324 1.00 98.12 396 GLN A O 1
ATOM 3211 N N . ARG A 1 397 ? -2.174 -20.472 4.417 1.00 97.25 397 ARG A N 1
ATOM 3212 C CA . ARG A 1 397 ? -2.387 -19.983 3.045 1.00 97.25 397 ARG A CA 1
ATOM 3213 C C . ARG A 1 397 ? -3.761 -19.353 2.831 1.00 97.25 397 ARG A C 1
ATOM 3215 O O . ARG A 1 397 ? -3.875 -18.494 1.967 1.00 97.25 397 ARG A O 1
ATOM 3222 N N . GLN A 1 398 ? -4.773 -19.721 3.629 1.00 96.69 398 GLN A N 1
ATOM 3223 C CA . GLN A 1 398 ? -6.147 -19.213 3.489 1.00 96.69 398 GLN A CA 1
ATOM 3224 C C . GLN A 1 398 ? -6.202 -17.681 3.457 1.00 96.69 398 GLN A C 1
ATOM 3226 O O . GLN A 1 398 ? -7.039 -17.112 2.759 1.00 96.69 398 GLN A O 1
ATOM 3231 N N . PHE A 1 399 ? -5.298 -17.010 4.175 1.00 96.81 399 PHE A N 1
ATOM 3232 C CA . PHE A 1 399 ? -5.203 -15.554 4.191 1.00 96.81 399 PHE A CA 1
ATOM 3233 C C . PHE A 1 399 ? -5.016 -14.947 2.789 1.00 96.81 399 PHE A C 1
ATOM 3235 O O . PHE A 1 399 ? -5.554 -13.880 2.509 1.00 96.81 399 PHE A O 1
ATOM 3242 N N . PHE A 1 400 ? -4.330 -15.641 1.882 1.00 96.44 400 PHE A N 1
ATOM 3243 C CA . PHE A 1 400 ? -4.081 -15.205 0.505 1.00 96.44 400 PHE A CA 1
ATOM 3244 C C . PHE A 1 400 ? -5.063 -15.811 -0.509 1.00 96.44 400 PHE A C 1
ATOM 3246 O O . PHE A 1 400 ? -4.879 -15.668 -1.715 1.00 96.44 400 PHE A O 1
ATOM 3253 N N . GLU A 1 401 ? -6.128 -16.462 -0.038 1.00 95.56 401 GLU A N 1
ATOM 3254 C CA . GLU A 1 401 ? -7.110 -17.147 -0.876 1.00 95.56 401 GLU A CA 1
ATOM 3255 C C . GLU A 1 401 ? -8.510 -16.551 -0.735 1.00 95.56 401 GLU A C 1
ATOM 3257 O O . GLU A 1 401 ? -8.851 -15.885 0.248 1.00 95.56 401 GLU A O 1
ATOM 3262 N N . ALA A 1 402 ? -9.343 -16.802 -1.748 1.00 95.12 402 ALA A N 1
ATOM 3263 C CA . ALA A 1 402 ? -10.739 -16.395 -1.728 1.00 95.12 402 ALA A CA 1
ATOM 3264 C C . ALA A 1 402 ? -11.480 -17.053 -0.553 1.00 95.12 402 ALA A C 1
ATOM 3266 O O . ALA A 1 402 ? -11.254 -18.213 -0.198 1.00 95.12 402 ALA A O 1
ATOM 3267 N N . ARG A 1 403 ? -12.409 -16.305 0.037 1.00 93.38 403 ARG A N 1
ATOM 3268 C CA . ARG A 1 403 ? -13.184 -16.711 1.212 1.00 93.38 403 ARG A CA 1
ATOM 3269 C C . ARG A 1 403 ? -14.559 -17.234 0.794 1.00 93.38 403 ARG A C 1
ATOM 3271 O O . ARG A 1 403 ? -15.093 -16.834 -0.236 1.00 93.38 403 ARG A O 1
ATOM 3278 N N . PRO A 1 404 ? -15.208 -18.090 1.595 1.00 95.50 404 PRO A N 1
ATOM 3279 C CA . PRO A 1 404 ? -16.610 -18.417 1.367 1.00 95.50 404 PRO A CA 1
ATOM 3280 C C . PRO A 1 404 ? -17.517 -17.194 1.625 1.00 95.50 404 PRO A C 1
ATOM 3282 O O . PRO A 1 404 ? -17.153 -16.313 2.408 1.00 95.50 404 PRO A O 1
ATOM 3285 N N . PRO A 1 405 ? -18.729 -17.134 1.033 1.00 97.75 405 PRO A N 1
ATOM 3286 C CA . PRO A 1 405 ? -19.699 -16.057 1.278 1.00 97.75 405 PRO A CA 1
ATOM 3287 C C . PRO A 1 405 ? -20.082 -15.879 2.751 1.00 97.75 405 PRO A C 1
ATOM 3289 O O . PRO A 1 405 ? -20.484 -14.789 3.165 1.00 97.75 405 PRO A O 1
ATOM 3292 N N . GLU A 1 406 ? -19.968 -16.943 3.538 1.00 98.25 406 GLU A N 1
ATOM 3293 C CA . GLU A 1 406 ? -20.248 -16.949 4.964 1.00 98.25 406 GLU A CA 1
ATOM 3294 C C . GLU A 1 406 ? -19.301 -17.884 5.720 1.00 98.25 406 GLU A C 1
ATOM 3296 O O . GLU A 1 406 ? -18.788 -18.866 5.170 1.00 98.25 406 GLU A O 1
ATOM 3301 N N . ALA A 1 407 ? -19.089 -17.575 6.994 1.00 98.31 407 ALA A N 1
ATOM 3302 C CA . ALA A 1 407 ? -18.366 -18.425 7.919 1.00 98.31 407 ALA A CA 1
ATOM 3303 C C . ALA A 1 407 ? -19.053 -18.475 9.284 1.00 98.31 407 ALA A C 1
ATOM 3305 O O . ALA A 1 407 ? -19.710 -17.518 9.696 1.00 98.31 407 ALA A O 1
ATOM 3306 N N . LEU A 1 408 ? -18.897 -19.600 9.977 1.00 98.75 408 LEU A N 1
ATOM 3307 C CA . LEU A 1 408 ? -19.346 -19.789 11.351 1.00 98.75 408 LEU A CA 1
ATOM 3308 C C . LEU A 1 408 ? -18.196 -20.363 12.174 1.00 98.75 408 LEU A C 1
ATOM 3310 O O . LEU A 1 408 ? -17.593 -21.351 11.764 1.00 98.75 408 LEU A O 1
ATOM 3314 N N . TYR A 1 409 ? -17.935 -19.776 13.334 1.00 98.62 409 TYR A N 1
ATOM 3315 C CA . TYR A 1 409 ? -16.887 -20.211 14.251 1.00 98.62 409 TYR A CA 1
ATOM 3316 C C . TYR A 1 409 ? -17.465 -20.487 15.637 1.00 98.62 409 TYR A C 1
ATOM 3318 O O . TYR A 1 409 ? -18.372 -19.787 16.095 1.00 98.62 409 TYR A O 1
ATOM 3326 N N . ASP A 1 410 ? -16.922 -21.511 16.290 1.00 98.44 410 ASP A N 1
ATOM 3327 C CA . ASP A 1 410 ? -17.171 -21.856 17.690 1.00 98.44 410 ASP A CA 1
ATOM 3328 C C . ASP A 1 410 ? -15.925 -21.467 18.492 1.00 98.44 410 ASP A C 1
ATOM 3330 O O . ASP A 1 410 ? -14.931 -22.192 18.506 1.00 98.44 410 ASP A O 1
ATOM 3334 N N . LEU A 1 411 ? -15.967 -20.285 19.107 1.00 96.88 411 LEU A N 1
ATOM 3335 C CA . LEU A 1 411 ? -14.812 -19.624 19.722 1.00 96.88 411 LEU A CA 1
ATOM 3336 C C . LEU A 1 411 ? -14.299 -20.343 20.976 1.00 96.88 411 LEU A C 1
ATOM 3338 O O . LEU A 1 411 ? -13.173 -20.104 21.402 1.00 96.88 411 LEU A O 1
ATOM 3342 N N . GLU A 1 412 ? -15.105 -21.229 21.564 1.00 95.31 412 GLU A N 1
ATOM 3343 C CA . GLU A 1 412 ? -14.682 -22.064 22.690 1.00 95.31 412 GLU A CA 1
ATOM 3344 C C . GLU A 1 412 ? -13.763 -23.201 22.223 1.00 95.31 412 GLU A C 1
ATOM 3346 O O . GLU A 1 412 ? -12.794 -23.546 22.898 1.00 95.31 412 GLU A O 1
ATOM 3351 N N . LYS A 1 413 ? -14.045 -23.773 21.045 1.00 97.06 413 LYS A N 1
ATOM 3352 C CA . LYS A 1 413 ? -13.264 -24.877 20.461 1.00 97.06 413 LYS A CA 1
ATOM 3353 C C . LYS A 1 413 ? -12.135 -24.394 19.556 1.00 97.06 413 LYS A C 1
ATOM 3355 O O . LYS A 1 413 ? -11.130 -25.085 19.416 1.00 97.06 413 LYS A O 1
ATOM 3360 N N . ASP A 1 414 ? -12.325 -23.246 18.921 1.00 97.25 414 ASP A N 1
ATOM 3361 C CA . ASP A 1 414 ? -11.413 -22.641 17.955 1.00 97.25 414 ASP A CA 1
ATOM 3362 C C . ASP A 1 414 ? -11.297 -21.128 18.220 1.00 97.25 414 ASP A C 1
ATOM 3364 O O . ASP A 1 414 ? -11.882 -20.311 17.503 1.00 97.25 414 ASP A O 1
ATOM 3368 N N . PRO A 1 415 ? -10.525 -20.726 19.248 1.00 93.50 415 PRO A N 1
ATOM 3369 C CA . PRO A 1 415 ? -10.358 -19.317 19.621 1.00 93.50 415 PRO A CA 1
ATOM 3370 C C . PRO A 1 415 ? -9.597 -18.489 18.572 1.00 93.50 415 PRO A C 1
ATOM 3372 O O . PRO A 1 415 ? -9.469 -17.276 18.714 1.00 93.50 415 PRO A O 1
ATOM 3375 N N . HIS A 1 416 ? -9.057 -19.132 17.533 1.00 94.94 416 HIS A N 1
ATOM 3376 C CA . HIS A 1 416 ? -8.293 -18.495 16.463 1.00 94.94 416 HIS A CA 1
ATOM 3377 C C . HIS A 1 416 ? -9.086 -18.339 15.156 1.00 94.94 416 HIS A C 1
ATOM 3379 O O . HIS A 1 416 ? -8.558 -17.765 14.197 1.00 94.94 416 HIS A O 1
ATOM 3385 N N . GLU A 1 417 ? -10.335 -18.819 15.120 1.00 97.56 417 GLU A N 1
ATOM 3386 C CA . GLU A 1 417 ? -11.242 -18.735 13.967 1.00 97.56 417 GLU A CA 1
ATOM 3387 C C . GLU A 1 417 ? -10.614 -19.329 12.693 1.00 97.56 417 GLU A C 1
ATOM 3389 O O . GLU A 1 417 ? -10.598 -18.710 11.627 1.00 97.56 417 GLU A O 1
ATOM 3394 N N . THR A 1 418 ? -10.032 -20.521 12.822 1.00 97.06 418 THR A N 1
ATOM 3395 C CA . THR A 1 418 ? -9.343 -21.263 11.755 1.00 97.06 418 THR A CA 1
ATOM 3396 C C . THR A 1 418 ? -10.205 -22.350 11.109 1.00 97.06 418 THR A C 1
ATOM 3398 O O . THR A 1 418 ? -9.912 -22.785 9.996 1.00 97.06 418 THR A O 1
ATOM 3401 N N . ASN A 1 419 ? -11.290 -22.769 11.761 1.00 97.19 419 ASN A N 1
ATOM 3402 C CA . ASN A 1 419 ? -12.182 -23.829 11.312 1.00 97.19 419 ASN A CA 1
ATOM 3403 C C . ASN A 1 419 ? -13.585 -23.285 11.007 1.00 97.19 419 ASN A C 1
ATOM 3405 O O . ASN A 1 419 ? -14.397 -23.073 11.907 1.00 97.19 419 ASN A O 1
ATOM 3409 N N . ASN A 1 420 ? -13.890 -23.085 9.723 1.00 97.81 420 ASN A N 1
ATOM 3410 C CA . ASN A 1 420 ? -15.210 -22.625 9.297 1.00 97.81 420 ASN A CA 1
ATOM 3411 C C . ASN A 1 420 ? -16.253 -23.762 9.322 1.00 97.81 420 ASN A C 1
ATOM 3413 O O . ASN A 1 420 ? -16.227 -24.672 8.494 1.00 97.81 420 ASN A O 1
ATOM 3417 N N . LEU A 1 421 ? -17.235 -23.637 10.214 1.00 98.44 421 LEU A N 1
ATOM 3418 C CA . LEU A 1 421 ? -18.318 -24.589 10.467 1.00 98.44 421 LEU A CA 1
ATOM 3419 C C . LEU A 1 421 ? -19.573 -24.359 9.608 1.00 98.44 421 LEU A C 1
ATOM 3421 O O . LEU A 1 421 ? -20.566 -25.059 9.784 1.00 98.44 421 LEU A O 1
ATOM 3425 N N . ALA A 1 422 ? -19.577 -23.397 8.679 1.00 97.69 422 ALA A N 1
ATOM 3426 C CA . ALA A 1 422 ? -20.781 -23.040 7.917 1.00 97.69 422 ALA A CA 1
ATOM 3427 C C . ALA A 1 422 ? -21.347 -24.187 7.056 1.00 97.69 422 ALA A C 1
ATOM 3429 O O . ALA A 1 422 ? -22.534 -24.192 6.744 1.00 97.69 422 ALA A O 1
ATOM 3430 N N . ASN A 1 423 ? -20.519 -25.169 6.689 1.00 96.56 423 ASN A N 1
ATOM 3431 C CA . ASN A 1 423 ? -20.953 -26.358 5.949 1.00 96.56 423 ASN A CA 1
ATOM 3432 C C . ASN A 1 423 ? -21.152 -27.592 6.845 1.00 96.56 423 ASN A C 1
ATOM 3434 O O . ASN A 1 423 ? -21.446 -28.670 6.327 1.00 96.56 423 ASN A O 1
ATOM 3438 N N . ASP A 1 424 ? -20.976 -27.466 8.165 1.00 97.81 424 ASP A N 1
ATOM 3439 C CA . ASP A 1 424 ? -21.177 -28.565 9.107 1.00 97.81 424 ASP A CA 1
ATOM 3440 C C . ASP A 1 424 ? -22.683 -28.759 9.382 1.00 97.81 424 ASP A C 1
ATOM 3442 O O . ASP A 1 424 ? -23.331 -27.867 9.946 1.00 97.81 424 ASP A O 1
ATOM 3446 N N . PRO A 1 425 ? -23.267 -29.928 9.045 1.00 97.31 425 PRO A N 1
ATOM 3447 C CA . PRO A 1 425 ? -24.679 -30.205 9.295 1.00 97.31 425 PRO A CA 1
ATOM 3448 C C . PRO A 1 425 ? -25.094 -30.074 10.767 1.00 97.31 425 PRO A C 1
ATOM 3450 O O . PRO A 1 425 ? -26.259 -29.778 11.037 1.00 97.31 425 PRO A O 1
ATOM 3453 N N . PHE A 1 426 ? -24.175 -30.284 11.719 1.00 97.81 426 PHE A N 1
ATOM 3454 C CA . PHE A 1 426 ? -24.447 -30.149 13.152 1.00 97.81 426 PHE A CA 1
ATOM 3455 C C . PHE A 1 426 ? -24.764 -28.700 13.548 1.00 97.81 426 PHE A C 1
ATOM 3457 O O . PHE A 1 426 ? -25.623 -28.473 14.400 1.00 97.81 426 PHE A O 1
ATOM 3464 N N . TYR A 1 427 ? -24.119 -27.726 12.901 1.00 98.06 427 TYR A N 1
ATOM 3465 C CA . TYR A 1 427 ? -24.258 -26.300 13.204 1.00 98.06 427 TYR A CA 1
ATOM 3466 C C . TYR A 1 427 ? -25.289 -25.577 12.319 1.00 98.06 427 TYR A C 1
ATOM 3468 O O . TYR A 1 427 ? -25.484 -24.366 12.445 1.00 98.06 427 TYR A O 1
ATOM 3476 N N . GLN A 1 428 ? -25.990 -26.294 11.434 1.00 98.00 428 GLN A N 1
ATOM 3477 C CA . GLN A 1 428 ? -26.884 -25.697 10.437 1.00 98.00 428 GLN A CA 1
ATOM 3478 C C . GLN A 1 428 ? -27.995 -24.825 11.050 1.00 98.00 428 GLN A C 1
ATOM 3480 O O . GLN A 1 428 ? -28.357 -23.794 10.481 1.00 98.00 428 GLN A O 1
ATOM 3485 N N . THR A 1 429 ? -28.551 -25.222 12.198 1.00 98.38 429 THR A N 1
ATOM 3486 C CA . THR A 1 429 ? -29.607 -24.450 12.877 1.00 98.38 429 THR A CA 1
ATOM 3487 C C . THR A 1 429 ? -29.060 -23.120 13.394 1.00 98.38 429 THR A C 1
ATOM 3489 O O . THR A 1 429 ? -29.656 -22.073 13.149 1.00 98.38 429 THR A O 1
ATOM 3492 N N . GLN A 1 430 ? -27.901 -23.155 14.051 1.00 98.44 430 GLN A N 1
ATOM 3493 C CA . GLN A 1 430 ? -27.226 -21.988 14.611 1.00 98.44 430 GLN A CA 1
ATOM 3494 C C . GLN A 1 430 ? -26.752 -21.041 13.505 1.00 98.44 430 GLN A C 1
ATOM 3496 O O . GLN A 1 430 ? -26.922 -19.830 13.619 1.00 98.44 430 GLN A O 1
ATOM 3501 N N . LEU A 1 431 ? -26.235 -21.586 12.398 1.00 98.56 431 LEU A N 1
ATOM 3502 C CA . LEU A 1 431 ? -25.888 -20.812 11.207 1.00 98.56 431 LEU A CA 1
ATOM 3503 C C . LEU A 1 431 ? -27.087 -20.000 10.704 1.00 98.56 431 LEU A C 1
ATOM 3505 O O . LEU A 1 431 ? -26.973 -18.798 10.481 1.00 98.56 431 LEU A O 1
ATOM 3509 N N . LEU A 1 432 ? -28.244 -20.649 10.530 1.00 98.44 432 LEU A N 1
ATOM 3510 C CA . LEU A 1 432 ? -29.451 -19.992 10.024 1.00 98.44 432 LEU A CA 1
ATOM 3511 C C . LEU A 1 432 ? -30.008 -18.957 11.011 1.00 98.44 432 LEU A C 1
ATOM 3513 O O . LEU A 1 432 ? -30.482 -17.909 10.570 1.00 98.44 432 LEU A O 1
ATOM 3517 N N . GLU A 1 433 ? -29.929 -19.219 12.318 1.00 98.50 433 GLU A N 1
ATOM 3518 C CA . GLU A 1 433 ? -30.312 -18.258 13.358 1.00 98.50 433 GLU A CA 1
ATOM 3519 C C . GLU A 1 433 ? -29.452 -16.990 13.284 1.00 98.50 433 GLU A C 1
ATOM 3521 O O . GLU A 1 433 ? -29.988 -15.888 13.153 1.00 98.50 433 GLU A O 1
ATOM 3526 N N . LEU A 1 434 ? -28.123 -17.133 13.308 1.00 98.75 434 LEU A N 1
ATOM 3527 C CA . LEU A 1 434 ? -27.205 -15.992 13.299 1.00 98.75 434 LEU A CA 1
ATOM 3528 C C . LEU A 1 434 ? -27.211 -15.249 11.961 1.00 98.75 434 LEU A C 1
ATOM 3530 O O . LEU A 1 434 ? -27.184 -14.016 11.943 1.00 98.75 434 LEU A O 1
ATOM 3534 N N . ARG A 1 435 ? -27.350 -15.966 10.840 1.00 98.56 435 ARG A N 1
ATOM 3535 C CA . ARG A 1 435 ? -27.587 -15.356 9.526 1.00 98.56 435 ARG A CA 1
ATOM 3536 C C . ARG A 1 435 ? -28.847 -14.494 9.542 1.00 98.56 435 ARG A C 1
ATOM 3538 O O . ARG A 1 435 ? -28.805 -13.347 9.098 1.00 98.56 435 ARG A O 1
ATOM 3545 N N . GLY A 1 436 ? -29.954 -15.027 10.060 1.00 98.31 436 GLY A N 1
ATOM 3546 C CA . GLY A 1 436 ? -31.219 -14.302 10.174 1.00 98.31 436 GLY A CA 1
ATOM 3547 C C . GLY A 1 436 ? -31.102 -13.066 11.068 1.00 98.31 436 GLY A C 1
ATOM 3548 O O . GLY A 1 436 ? -31.587 -11.995 10.700 1.00 98.31 436 GLY A O 1
ATOM 3549 N N . LEU A 1 437 ? -30.397 -13.189 12.197 1.00 98.25 437 LEU A N 1
ATOM 3550 C CA . LEU A 1 437 ? -30.137 -12.088 13.122 1.00 98.25 437 LEU A CA 1
ATOM 3551 C C . LEU A 1 437 ? -29.337 -10.960 12.455 1.00 98.25 437 LEU A C 1
ATOM 3553 O O . LEU A 1 437 ? -29.731 -9.794 12.537 1.00 98.25 437 LEU A O 1
ATOM 3557 N N . LEU A 1 438 ? -28.265 -11.295 11.727 1.00 97.94 438 LEU A N 1
ATOM 3558 C CA . LEU A 1 438 ? -27.483 -10.303 10.989 1.00 97.94 438 LEU A CA 1
ATOM 3559 C C . LEU A 1 438 ? -28.312 -9.635 9.883 1.00 97.94 438 LEU A C 1
ATOM 3561 O O . LEU A 1 438 ? -28.308 -8.412 9.765 1.00 97.94 438 LEU A O 1
ATOM 3565 N N . GLN A 1 439 ? -29.067 -10.409 9.099 1.00 96.94 439 GLN A N 1
ATOM 3566 C CA . GLN A 1 439 ? -29.936 -9.868 8.047 1.00 96.94 439 GLN A CA 1
ATOM 3567 C C . GLN A 1 439 ? -31.002 -8.921 8.608 1.00 96.94 439 GLN A C 1
ATOM 3569 O O . GLN A 1 439 ? -31.281 -7.875 8.015 1.00 96.94 439 GLN A O 1
ATOM 3574 N N . GLN A 1 440 ? -31.601 -9.266 9.750 1.00 96.81 440 GLN A N 1
ATOM 3575 C CA . GLN A 1 440 ? -32.566 -8.407 10.425 1.00 96.81 440 GLN A CA 1
ATOM 3576 C C . GLN A 1 440 ? -31.920 -7.082 10.843 1.00 96.81 440 GLN A C 1
ATOM 3578 O O . GLN A 1 440 ? -32.511 -6.027 10.600 1.00 96.81 440 GLN A O 1
ATOM 3583 N N . GLN A 1 441 ? -30.710 -7.125 11.406 1.00 95.50 441 GLN A N 1
ATOM 3584 C CA . GLN A 1 441 ? -29.972 -5.929 11.804 1.00 95.50 441 GLN A CA 1
ATOM 3585 C C . GLN A 1 441 ? -29.606 -5.052 10.597 1.00 95.50 441 GLN A C 1
ATOM 3587 O O . GLN A 1 441 ? -29.926 -3.864 10.574 1.00 95.50 441 GLN A O 1
ATOM 3592 N N . LEU A 1 442 ? -29.031 -5.635 9.543 1.00 94.12 442 LEU A N 1
ATOM 3593 C CA . LEU A 1 442 ? -28.649 -4.901 8.330 1.00 94.12 442 LEU A CA 1
ATOM 3594 C C . LEU A 1 442 ? -29.843 -4.283 7.596 1.00 94.12 442 LEU A C 1
ATOM 3596 O O . LEU A 1 442 ? -29.699 -3.260 6.945 1.00 94.12 442 LEU A O 1
ATOM 3600 N N . LYS A 1 443 ? -31.039 -4.877 7.677 1.00 93.50 443 LYS A N 1
ATOM 3601 C CA . LYS A 1 443 ? -32.256 -4.313 7.061 1.00 93.50 443 LYS A CA 1
ATOM 3602 C C . LYS A 1 443 ? -32.993 -3.335 7.978 1.00 93.50 443 LYS A C 1
ATOM 3604 O O . LYS A 1 443 ? -33.885 -2.600 7.509 1.00 93.50 443 LYS A O 1
ATOM 3609 N N . SER A 1 444 ? -32.698 -3.348 9.279 1.00 92.69 444 SER A N 1
ATOM 3610 C CA . SER A 1 444 ? -33.252 -2.398 10.245 1.00 92.69 444 SER A CA 1
ATOM 3611 C C . SER A 1 444 ? -32.532 -1.051 10.128 1.00 92.69 444 SER A C 1
ATOM 3613 O O . SER A 1 444 ? -33.222 -0.028 10.026 1.00 92.69 444 SER A O 1
ATOM 3615 N N . LEU A 1 445 ? -31.202 -1.081 10.002 1.00 87.75 445 LEU A N 1
ATOM 3616 C CA . LEU A 1 445 ? -30.315 0.059 9.780 1.00 87.75 445 LEU A CA 1
ATOM 3617 C C . LEU A 1 445 ? -30.141 0.316 8.273 1.00 87.75 445 LEU A C 1
ATOM 3619 O O . LEU A 1 445 ? -29.910 -0.624 7.528 1.00 87.75 445 LEU A O 1
ATOM 3623 N N . PRO A 1 446 ? -30.241 1.549 7.759 1.00 89.38 446 PRO A N 1
ATOM 3624 C CA . PRO A 1 446 ? -29.776 1.825 6.403 1.00 89.38 446 PRO A CA 1
ATOM 3625 C C . PRO A 1 446 ? -28.236 1.807 6.383 1.00 89.38 446 PRO A C 1
ATOM 3627 O O . PRO A 1 446 ? -27.620 2.849 6.578 1.00 89.38 446 PRO A O 1
ATOM 3630 N N . ASP A 1 447 ? -27.624 0.629 6.207 1.00 95.56 447 ASP A N 1
ATOM 3631 C CA . ASP A 1 447 ? -26.167 0.482 6.051 1.00 95.56 447 ASP A CA 1
ATOM 3632 C C . ASP A 1 447 ? -25.731 1.119 4.724 1.00 95.56 447 ASP A C 1
ATOM 3634 O O . ASP A 1 447 ? -26.040 0.621 3.637 1.00 95.56 447 ASP A O 1
ATOM 3638 N N . LEU A 1 448 ? -25.049 2.260 4.819 1.00 96.50 448 LEU A N 1
ATOM 3639 C CA . LEU A 1 448 ? -24.669 3.077 3.668 1.00 96.50 448 LEU A CA 1
ATOM 3640 C C . LEU A 1 448 ? -23.561 2.442 2.826 1.00 96.50 448 LEU A C 1
ATOM 3642 O O . LEU A 1 448 ? -23.355 2.861 1.691 1.00 96.50 448 LEU A O 1
ATOM 3646 N N . SER A 1 449 ? -22.915 1.393 3.328 1.00 95.88 449 SER A N 1
ATOM 3647 C CA . SER A 1 449 ? -21.810 0.706 2.650 1.00 95.88 449 SER A CA 1
ATOM 3648 C C . SER A 1 449 ? -22.261 -0.151 1.465 1.00 95.88 449 SER A C 1
ATOM 3650 O O . SER A 1 449 ? -21.440 -0.616 0.680 1.00 95.88 449 SER A O 1
ATOM 3652 N N . PHE A 1 450 ? -23.576 -0.340 1.293 1.00 97.00 450 PHE A N 1
ATOM 3653 C CA . PHE A 1 450 ? -24.141 -0.934 0.076 1.00 97.00 450 PHE A CA 1
ATOM 3654 C C . PHE A 1 450 ? -24.113 0.017 -1.129 1.00 97.00 450 PHE A C 1
ATOM 3656 O O . PHE A 1 450 ? -24.373 -0.422 -2.252 1.00 97.00 450 PHE A O 1
ATOM 3663 N N . PHE A 1 451 ? -23.761 1.287 -0.917 1.00 96.88 451 PHE A N 1
ATOM 3664 C CA . PHE A 1 451 ? -23.266 2.165 -1.968 1.00 96.88 451 PHE A CA 1
ATOM 3665 C C . PHE A 1 451 ? -21.730 2.157 -1.930 1.00 96.88 451 PHE A C 1
ATOM 3667 O O . PHE A 1 451 ? -21.158 2.358 -0.857 1.00 96.88 451 PHE A O 1
ATOM 3674 N N . PRO A 1 452 ? -21.047 1.938 -3.068 1.00 95.56 452 PRO A N 1
ATOM 3675 C CA . PRO A 1 452 ? -19.602 2.136 -3.157 1.00 95.56 452 PRO A CA 1
ATOM 3676 C C . PRO A 1 452 ? -19.202 3.530 -2.658 1.00 95.56 452 PRO A C 1
ATOM 3678 O O . PRO A 1 452 ? -19.967 4.476 -2.818 1.00 95.56 452 PRO A O 1
ATOM 3681 N N . GLU A 1 453 ? -18.011 3.685 -2.077 1.00 94.81 453 GLU A N 1
ATOM 3682 C CA . GLU A 1 453 ? -17.621 4.947 -1.423 1.00 94.81 453 GLU A CA 1
ATOM 3683 C C . GLU A 1 453 ? -17.713 6.161 -2.358 1.00 94.81 453 GLU A C 1
ATOM 3685 O O . GLU A 1 453 ? -18.205 7.202 -1.942 1.00 94.81 453 GLU A O 1
ATOM 3690 N N . SER A 1 454 ? -17.326 6.029 -3.631 1.00 94.50 454 SER A N 1
ATOM 3691 C CA . SER A 1 454 ? -17.469 7.111 -4.615 1.00 94.50 454 SER A CA 1
ATOM 3692 C C . SER A 1 454 ? -18.932 7.505 -4.860 1.00 94.50 454 SER A C 1
ATOM 3694 O O . SER A 1 454 ? -19.242 8.691 -4.928 1.00 94.50 454 SER A O 1
ATOM 3696 N N . GLU A 1 455 ? -19.847 6.533 -4.919 1.00 95.75 455 GLU A N 1
ATOM 3697 C CA . GLU A 1 455 ? -21.294 6.771 -5.033 1.00 95.75 455 GLU A CA 1
ATOM 3698 C C . GLU A 1 455 ? -21.866 7.415 -3.769 1.00 95.75 455 GLU A C 1
ATOM 3700 O O . GLU A 1 455 ? -22.711 8.308 -3.843 1.00 95.75 455 GLU A O 1
ATOM 3705 N N . PHE A 1 456 ? -21.406 6.967 -2.600 1.00 95.81 456 PHE A N 1
ATOM 3706 C CA . PHE A 1 456 ? -21.772 7.554 -1.319 1.00 95.81 456 PHE A CA 1
ATOM 3707 C C . PHE A 1 456 ? -21.333 9.023 -1.250 1.00 95.81 456 PHE A C 1
ATOM 3709 O O . PHE A 1 456 ? -22.165 9.894 -0.987 1.00 95.81 456 PHE A O 1
ATOM 3716 N N . LEU A 1 457 ? -20.065 9.310 -1.558 1.00 94.44 457 LEU A N 1
ATOM 3717 C CA . LEU A 1 457 ? -19.513 10.664 -1.510 1.00 94.44 457 LEU A CA 1
ATOM 3718 C C . LEU A 1 457 ? -20.192 11.608 -2.511 1.00 94.44 457 LEU A C 1
ATOM 3720 O O . LEU A 1 457 ? -20.458 12.764 -2.198 1.00 94.44 457 LEU A O 1
ATOM 3724 N N . ALA A 1 458 ? -20.549 11.115 -3.696 1.00 94.00 458 ALA A N 1
ATOM 3725 C CA . ALA A 1 458 ? -21.221 11.931 -4.702 1.00 94.00 458 ALA A CA 1
ATOM 3726 C C . ALA A 1 458 ? -22.670 12.308 -4.330 1.00 94.00 458 ALA A C 1
ATOM 3728 O O . ALA A 1 458 ? -23.230 13.236 -4.916 1.00 94.00 458 ALA A O 1
ATOM 3729 N N . ARG A 1 459 ? -23.323 11.571 -3.416 1.00 93.50 459 ARG A N 1
ATOM 3730 C CA . ARG A 1 459 ? -24.792 11.622 -3.250 1.00 93.50 459 ARG A CA 1
ATOM 3731 C C . ARG A 1 459 ? -25.279 11.845 -1.822 1.00 93.50 459 ARG A C 1
ATOM 3733 O O . ARG A 1 459 ? -26.446 12.197 -1.647 1.00 93.50 459 ARG A O 1
ATOM 3740 N N . ALA A 1 460 ? -24.450 11.580 -0.815 1.00 93.31 460 ALA A N 1
ATOM 3741 C CA . ALA A 1 460 ? -24.910 11.436 0.564 1.00 93.31 460 ALA A CA 1
ATOM 3742 C C . ALA A 1 460 ? -24.127 12.258 1.598 1.00 93.31 460 ALA A C 1
ATOM 3744 O O . ALA A 1 460 ? -24.618 12.384 2.720 1.00 93.31 460 ALA A O 1
ATOM 3745 N N . THR A 1 461 ? -22.965 12.825 1.260 1.00 88.75 461 THR A N 1
ATOM 3746 C CA . THR A 1 461 ? -22.050 13.463 2.230 1.00 88.75 461 THR A CA 1
ATOM 3747 C C . THR A 1 461 ? -22.694 14.608 3.009 1.00 88.75 461 THR A C 1
ATOM 3749 O O . THR A 1 461 ? -22.437 14.738 4.202 1.00 88.75 461 THR A O 1
ATOM 3752 N N . ASP A 1 462 ? -23.594 15.378 2.391 1.00 91.94 462 ASP A N 1
ATOM 3753 C CA . ASP A 1 462 ? -24.284 16.499 3.049 1.00 91.94 462 ASP A CA 1
ATOM 3754 C C . ASP A 1 462 ? -25.208 16.056 4.195 1.00 91.94 462 ASP A C 1
ATOM 3756 O O . ASP A 1 462 ? -25.373 16.769 5.185 1.00 91.94 462 ASP A O 1
ATOM 3760 N N . ASN A 1 463 ? -25.855 14.891 4.066 1.00 94.88 463 ASN A N 1
ATOM 3761 C CA . ASN A 1 463 ? -26.712 14.329 5.112 1.00 94.88 463 ASN A CA 1
ATOM 3762 C C . ASN A 1 463 ? -26.843 12.798 4.973 1.00 94.88 463 ASN A C 1
ATOM 3764 O O . ASN A 1 463 ? -27.873 12.296 4.494 1.00 94.88 463 ASN A O 1
ATOM 3768 N N . PRO A 1 464 ? -25.837 12.031 5.438 1.00 96.12 464 PRO A N 1
ATOM 3769 C CA . PRO A 1 464 ? -25.785 10.582 5.237 1.00 96.12 464 PRO A CA 1
ATOM 3770 C C . PRO A 1 464 ? -26.999 9.852 5.814 1.00 96.12 464 PRO A C 1
ATOM 3772 O O . PRO A 1 464 ? -27.562 8.946 5.198 1.00 96.12 464 PRO A O 1
ATOM 3775 N N . VAL A 1 465 ? -27.461 10.281 6.993 1.00 95.38 465 VAL A N 1
ATOM 3776 C CA . VAL A 1 465 ? -28.591 9.651 7.687 1.00 95.38 465 VAL A CA 1
ATOM 3777 C C . VAL A 1 465 ? -29.903 9.884 6.940 1.00 95.38 465 VAL A C 1
ATOM 3779 O O . VAL A 1 465 ? -30.718 8.963 6.824 1.00 95.38 465 VAL A O 1
ATOM 3782 N N . GLN A 1 466 ? -30.138 11.095 6.425 1.00 95.88 466 GLN A N 1
ATOM 3783 C CA . GLN A 1 466 ? -31.323 11.372 5.614 1.00 95.88 466 GLN A CA 1
ATOM 3784 C C . GLN A 1 466 ? -31.287 10.591 4.301 1.00 95.88 466 GLN A C 1
ATOM 3786 O O . GLN A 1 466 ? -32.293 9.964 3.952 1.00 95.88 466 GLN A O 1
ATOM 3791 N N . PHE A 1 467 ? -30.137 10.566 3.623 1.00 96.94 467 PHE A N 1
ATOM 3792 C CA . PHE A 1 467 ? -29.941 9.772 2.414 1.00 96.94 467 PHE A CA 1
ATOM 3793 C C . PHE A 1 467 ? -30.248 8.289 2.667 1.00 96.94 467 PHE A C 1
ATOM 3795 O O . PHE A 1 467 ? -31.036 7.685 1.934 1.00 96.94 467 PHE A O 1
ATOM 3802 N N . GLY A 1 468 ? -29.721 7.711 3.751 1.00 96.12 468 GLY A N 1
ATOM 3803 C CA . GLY A 1 468 ? -29.997 6.328 4.143 1.00 96.12 468 GLY A CA 1
ATOM 3804 C C . GLY A 1 468 ? -31.481 6.063 4.407 1.00 96.12 468 GLY A C 1
ATOM 3805 O O . GLY A 1 468 ? -32.026 5.047 3.973 1.00 96.12 468 GLY A O 1
ATOM 3806 N N . ARG A 1 469 ? -32.188 6.996 5.060 1.00 95.00 469 ARG A N 1
ATOM 3807 C CA . ARG A 1 469 ? -33.643 6.891 5.286 1.00 95.00 469 ARG A CA 1
ATOM 3808 C C . ARG A 1 469 ? -34.436 6.917 3.979 1.00 95.00 469 ARG A C 1
ATOM 3810 O O . ARG A 1 469 ? -35.346 6.105 3.820 1.00 95.00 469 ARG A O 1
ATOM 3817 N N . GLN A 1 470 ? -34.092 7.814 3.056 1.00 96.94 470 GLN A N 1
ATOM 3818 C CA . GLN A 1 470 ? -34.750 7.936 1.749 1.00 96.94 470 GLN A CA 1
ATOM 3819 C C . GLN A 1 470 ? -34.506 6.702 0.871 1.00 96.94 470 GLN A C 1
ATOM 3821 O O . GLN A 1 470 ? -35.424 6.220 0.209 1.00 96.94 470 GLN A O 1
ATOM 3826 N N . ASN A 1 471 ? -33.299 6.134 0.932 1.00 96.88 471 ASN A N 1
ATOM 3827 C CA . ASN A 1 471 ? -32.892 4.979 0.131 1.00 96.88 471 ASN A CA 1
ATOM 3828 C C . ASN A 1 471 ? -33.088 3.631 0.840 1.00 96.88 471 ASN A C 1
ATOM 3830 O O . ASN A 1 471 ? -32.697 2.597 0.304 1.00 96.88 471 ASN A O 1
ATOM 3834 N N . ARG A 1 472 ? -33.745 3.592 2.008 1.00 96.88 472 ARG A N 1
ATOM 3835 C CA . ARG A 1 472 ? -33.906 2.373 2.825 1.00 96.88 472 ARG A CA 1
ATOM 3836 C C . ARG A 1 472 ? -34.455 1.181 2.041 1.00 96.88 472 ARG A C 1
ATOM 3838 O O . ARG A 1 472 ? -34.045 0.047 2.271 1.00 96.88 472 ARG A O 1
ATOM 3845 N N . ARG A 1 473 ? -35.407 1.421 1.134 1.00 97.50 473 ARG A N 1
ATOM 3846 C CA . ARG A 1 473 ? -35.962 0.364 0.277 1.00 97.50 473 ARG A CA 1
ATOM 3847 C C . ARG A 1 473 ? -34.910 -0.178 -0.686 1.00 97.50 473 ARG A C 1
ATOM 3849 O O . ARG A 1 473 ? -34.776 -1.391 -0.781 1.00 97.50 473 ARG A O 1
ATOM 3856 N N . LEU A 1 474 ? -34.182 0.706 -1.366 1.00 97.69 474 LEU A N 1
ATOM 3857 C CA . LEU A 1 474 ? -33.133 0.305 -2.296 1.00 97.69 474 LEU A CA 1
ATOM 3858 C C . LEU A 1 474 ? -32.036 -0.469 -1.560 1.00 97.69 474 LEU A C 1
ATOM 3860 O O . LEU A 1 474 ? -31.730 -1.572 -1.980 1.00 97.69 474 LEU A O 1
ATOM 3864 N N . ILE A 1 475 ? -31.544 0.024 -0.418 1.00 97.56 475 ILE A N 1
ATOM 3865 C CA . ILE A 1 475 ? -30.524 -0.668 0.395 1.00 97.56 475 ILE A CA 1
ATOM 3866 C C . ILE A 1 475 ? -30.964 -2.098 0.741 1.00 97.56 475 ILE A C 1
ATOM 3868 O O . ILE A 1 475 ? -30.195 -3.038 0.575 1.00 97.56 475 ILE A O 1
ATOM 3872 N N . ARG A 1 476 ? -32.226 -2.295 1.148 1.00 97.94 476 ARG A N 1
ATOM 3873 C CA . ARG A 1 476 ? -32.775 -3.640 1.402 1.00 97.94 476 ARG A CA 1
ATOM 3874 C C . ARG A 1 476 ? -32.760 -4.526 0.160 1.00 97.94 476 ARG A C 1
ATOM 3876 O O . ARG A 1 476 ? -32.399 -5.690 0.267 1.00 97.94 476 ARG A O 1
ATOM 3883 N N . GLU A 1 477 ? -33.130 -3.975 -0.994 1.00 98.31 477 GLU A N 1
ATOM 3884 C CA . GLU A 1 477 ? -33.085 -4.692 -2.270 1.00 98.31 477 GLU A CA 1
ATOM 3885 C C . GLU A 1 477 ? -31.635 -5.029 -2.682 1.00 98.31 477 GLU A C 1
ATOM 3887 O O . GLU A 1 477 ? -31.407 -6.102 -3.230 1.00 98.31 477 GLU A O 1
ATOM 3892 N N . LEU A 1 478 ? -30.648 -4.171 -2.383 1.00 98.50 478 LEU A N 1
ATOM 3893 C CA . LEU A 1 478 ? -29.223 -4.454 -2.617 1.00 98.50 478 LEU A CA 1
ATOM 3894 C C . LEU A 1 478 ? -28.708 -5.577 -1.704 1.00 98.50 478 LEU A C 1
ATOM 3896 O O . LEU A 1 478 ? -28.044 -6.490 -2.190 1.00 98.50 478 LEU A O 1
ATOM 3900 N N . ILE A 1 479 ? -29.083 -5.563 -0.418 1.00 98.19 479 ILE A N 1
ATOM 3901 C CA . ILE A 1 479 ? -28.801 -6.660 0.527 1.00 98.19 479 ILE A CA 1
ATOM 3902 C C . ILE A 1 479 ? -29.398 -7.975 0.006 1.00 98.19 479 ILE A C 1
ATOM 3904 O O . ILE A 1 479 ? -28.712 -8.993 -0.018 1.00 98.19 479 ILE A O 1
ATOM 3908 N N . ASP A 1 480 ? -30.653 -7.952 -0.458 1.00 98.50 480 ASP A N 1
ATOM 3909 C CA . ASP A 1 480 ? -31.325 -9.138 -1.004 1.00 98.50 480 ASP A CA 1
ATOM 3910 C C . ASP A 1 480 ? -30.608 -9.702 -2.240 1.00 98.50 480 ASP A C 1
ATOM 3912 O O . ASP A 1 480 ? -30.516 -10.921 -2.380 1.00 98.50 480 ASP A O 1
ATOM 3916 N N . ILE A 1 481 ? -30.094 -8.839 -3.126 1.00 98.81 481 ILE A N 1
ATOM 3917 C CA . ILE A 1 481 ? -29.300 -9.259 -4.291 1.00 98.81 481 ILE A CA 1
ATOM 3918 C C . ILE A 1 481 ? -27.976 -9.871 -3.836 1.00 98.81 481 ILE A C 1
ATOM 3920 O O . ILE A 1 481 ? -27.620 -10.952 -4.298 1.00 98.81 481 ILE A O 1
ATOM 3924 N N . ALA A 1 482 ? -27.269 -9.230 -2.905 1.00 98.38 482 ALA A N 1
ATOM 3925 C CA . ALA A 1 482 ? -26.001 -9.744 -2.405 1.00 98.38 482 ALA A CA 1
ATOM 3926 C C . ALA A 1 482 ? -26.167 -11.117 -1.727 1.00 98.38 482 ALA A C 1
ATOM 3928 O O . ALA A 1 482 ? -25.364 -12.024 -1.945 1.00 98.38 482 ALA A O 1
ATOM 3929 N N . ASP A 1 483 ? -27.247 -11.316 -0.966 1.00 98.38 483 ASP A N 1
ATOM 3930 C CA . ASP A 1 483 ? -27.567 -12.577 -0.286 1.00 98.38 483 ASP A CA 1
ATOM 3931 C C . ASP A 1 483 ? -27.976 -13.720 -1.224 1.00 98.38 483 ASP A C 1
ATOM 3933 O O . ASP A 1 483 ? -28.022 -14.876 -0.796 1.00 98.38 483 ASP A O 1
ATOM 3937 N N . LEU A 1 484 ? -28.181 -13.457 -2.520 1.00 98.69 484 LEU A N 1
ATOM 3938 C CA . LEU A 1 484 ? -28.311 -14.525 -3.512 1.00 98.69 484 LEU A CA 1
ATOM 3939 C C . LEU A 1 484 ? -27.071 -15.432 -3.542 1.00 98.69 484 LEU A C 1
ATOM 3941 O O . LEU A 1 484 ? -27.212 -16.606 -3.876 1.00 98.69 484 LEU A O 1
ATOM 3945 N N . SER A 1 485 ? -25.892 -14.937 -3.134 1.00 98.00 485 SER A N 1
ATOM 3946 C CA . SER A 1 485 ? -24.666 -15.741 -3.021 1.00 98.00 485 SER A CA 1
ATOM 3947 C C . SER A 1 485 ? -24.716 -16.800 -1.909 1.00 98.00 485 SER A C 1
ATOM 3949 O O . SER A 1 485 ? -23.843 -17.659 -1.857 1.00 98.00 485 SER A O 1
ATOM 3951 N N . LEU A 1 486 ? -25.707 -16.749 -1.009 1.00 98.00 486 LEU A N 1
ATOM 3952 C CA . LEU A 1 486 ? -25.926 -17.746 0.053 1.00 98.00 486 LEU A CA 1
ATOM 3953 C C . LEU A 1 486 ? -26.810 -18.918 -0.411 1.00 98.00 486 LEU A C 1
ATOM 3955 O O . LEU A 1 486 ? -27.087 -19.844 0.353 1.00 98.00 486 LEU A O 1
ATOM 3959 N N . LEU A 1 487 ? -27.325 -18.863 -1.643 1.00 97.50 487 LEU A N 1
ATOM 3960 C CA . LEU A 1 487 ? -28.191 -19.886 -2.219 1.00 97.50 487 LEU A CA 1
ATOM 3961 C C . LEU A 1 487 ? -27.421 -20.749 -3.227 1.00 97.50 487 LEU A C 1
ATOM 3963 O O . LEU A 1 487 ? -26.506 -20.261 -3.886 1.00 97.50 487 LEU A O 1
ATOM 3967 N N . PRO A 1 488 ? -27.846 -22.003 -3.467 1.00 97.12 488 PRO A N 1
ATOM 3968 C CA . PRO A 1 488 ? -27.387 -22.745 -4.634 1.00 97.12 488 PRO A CA 1
ATOM 3969 C C . PRO A 1 488 ? -27.672 -21.961 -5.922 1.00 97.12 488 PRO A C 1
ATOM 3971 O O . PRO A 1 488 ? -28.790 -21.465 -6.103 1.00 97.12 488 PRO A O 1
ATOM 3974 N N . PHE A 1 489 ? -26.705 -21.913 -6.846 1.00 98.19 489 PHE A N 1
ATOM 3975 C CA . PHE A 1 489 ? -26.779 -21.096 -8.066 1.00 98.19 489 PHE A CA 1
ATOM 3976 C C . PHE A 1 489 ? -28.100 -21.259 -8.833 1.00 98.19 489 PHE A C 1
ATOM 3978 O O . PHE A 1 489 ? -28.717 -20.274 -9.226 1.00 98.19 489 PHE A O 1
ATOM 3985 N N . GLN A 1 490 ? -28.605 -22.491 -8.975 1.00 97.94 490 GLN A N 1
ATOM 3986 C CA . GLN A 1 490 ? -29.856 -22.758 -9.699 1.00 97.94 490 GLN A CA 1
ATOM 3987 C C . GLN A 1 490 ? -31.076 -22.036 -9.105 1.00 97.94 490 GLN A C 1
ATOM 3989 O O . GLN A 1 490 ? -31.993 -21.669 -9.839 1.00 97.94 490 GLN A O 1
ATOM 3994 N N . ARG A 1 491 ? -31.091 -21.799 -7.787 1.00 98.50 491 ARG A N 1
ATOM 3995 C CA . ARG A 1 491 ? -32.153 -21.039 -7.111 1.00 98.50 491 ARG A CA 1
ATOM 3996 C C . ARG A 1 491 ? -31.934 -19.531 -7.211 1.00 98.50 491 ARG A C 1
ATOM 3998 O O . ARG A 1 491 ? -32.910 -18.793 -7.297 1.00 98.50 491 ARG A O 1
ATOM 4005 N N . ALA A 1 492 ? -30.679 -19.087 -7.206 1.00 98.50 492 ALA A N 1
ATOM 4006 C CA . ALA A 1 492 ? -30.313 -17.677 -7.314 1.00 98.50 492 ALA A CA 1
ATOM 4007 C C . ALA A 1 492 ? -30.484 -17.124 -8.741 1.00 98.50 492 ALA A C 1
ATOM 4009 O O . ALA A 1 492 ? -30.889 -15.975 -8.921 1.00 98.50 492 ALA A O 1
ATOM 4010 N N . ARG A 1 493 ? -30.221 -17.952 -9.761 1.00 98.56 493 ARG A N 1
ATOM 4011 C CA . ARG A 1 493 ? -30.114 -17.564 -11.175 1.00 98.56 493 ARG A CA 1
ATOM 4012 C C . ARG A 1 493 ? -31.256 -16.665 -11.679 1.00 98.56 493 ARG A C 1
ATOM 4014 O O . ARG A 1 493 ? -30.940 -15.636 -12.273 1.00 98.56 493 ARG A O 1
ATOM 4021 N N . PRO A 1 494 ? -32.555 -16.953 -11.454 1.00 98.62 494 PRO A N 1
ATOM 4022 C CA . PRO A 1 494 ? -33.623 -16.083 -11.961 1.00 98.62 494 PRO A CA 1
ATOM 4023 C C . PRO A 1 494 ? -33.598 -14.670 -11.358 1.00 98.62 494 PRO A C 1
ATOM 4025 O O . PRO A 1 494 ? -33.896 -13.695 -12.046 1.00 98.62 494 PRO A O 1
ATOM 4028 N N . ALA A 1 495 ? -33.231 -14.550 -10.080 1.00 98.75 495 ALA A N 1
ATOM 4029 C CA . ALA A 1 495 ? -33.142 -13.264 -9.396 1.00 98.75 495 ALA A CA 1
ATOM 4030 C C . ALA A 1 495 ? -31.899 -12.472 -9.830 1.00 98.75 495 ALA A C 1
ATOM 4032 O O . ALA A 1 495 ? -32.006 -11.264 -10.033 1.00 98.75 495 ALA A O 1
ATOM 4033 N N . ILE A 1 496 ? -30.768 -13.153 -10.065 1.00 98.81 496 ILE A N 1
ATOM 4034 C CA . ILE A 1 496 ? -29.559 -12.538 -10.640 1.00 98.81 496 ILE A CA 1
ATOM 4035 C C . ILE A 1 496 ? -29.868 -11.975 -12.030 1.00 98.81 496 ILE A C 1
ATOM 4037 O O . ILE A 1 496 ? -29.607 -10.803 -12.282 1.00 98.81 496 ILE A O 1
ATOM 4041 N N . ALA A 1 497 ? -30.503 -12.766 -12.903 1.00 98.75 497 ALA A N 1
ATOM 4042 C CA . ALA A 1 497 ? -30.879 -12.328 -14.249 1.00 98.75 497 ALA A CA 1
ATOM 4043 C C . ALA A 1 497 ? -31.748 -11.059 -14.213 1.00 98.75 497 ALA A C 1
ATOM 4045 O O . ALA A 1 497 ? -31.490 -10.095 -14.927 1.00 98.75 497 ALA A O 1
ATOM 4046 N N . LYS A 1 498 ? -32.745 -11.028 -13.318 1.00 98.69 498 LYS A N 1
ATOM 4047 C CA . LYS A 1 498 ? -33.603 -9.854 -13.118 1.00 98.69 498 LYS A CA 1
ATOM 4048 C C . LYS A 1 498 ? -32.815 -8.626 -12.647 1.00 98.69 498 LYS A C 1
ATOM 4050 O O . LYS A 1 498 ? -33.140 -7.514 -13.052 1.00 98.69 498 LYS A O 1
ATOM 4055 N N . ALA A 1 499 ? -31.830 -8.811 -11.770 1.00 98.75 499 ALA A N 1
ATOM 4056 C CA . ALA A 1 499 ? -31.015 -7.720 -11.251 1.00 98.75 499 ALA A CA 1
ATOM 4057 C C . ALA A 1 499 ? -30.028 -7.177 -12.301 1.00 98.75 499 ALA A C 1
ATOM 4059 O O . ALA A 1 499 ? -29.884 -5.961 -12.396 1.00 98.75 499 ALA A O 1
ATOM 4060 N N . LEU A 1 500 ? -29.436 -8.040 -13.138 1.00 98.75 500 LEU A N 1
ATOM 4061 C CA . LEU A 1 500 ? -28.568 -7.644 -14.258 1.00 98.75 500 LEU A CA 1
ATOM 4062 C C . LEU A 1 500 ? -29.304 -6.808 -15.318 1.00 98.75 500 LEU A C 1
ATOM 4064 O O . LEU A 1 500 ? -28.703 -5.928 -15.919 1.00 98.75 500 LEU A O 1
ATOM 4068 N N . SER A 1 501 ? -30.604 -7.039 -15.520 1.00 97.88 501 SER A N 1
ATOM 4069 C CA . SER A 1 501 ? -31.441 -6.263 -16.453 1.00 97.88 501 SER A CA 1
ATOM 4070 C C . SER A 1 501 ? -32.156 -5.064 -15.812 1.00 97.88 501 SER A C 1
ATOM 4072 O O . SER A 1 501 ? -33.080 -4.510 -16.400 1.00 97.88 501 SER A O 1
ATOM 4074 N N . SER A 1 502 ? -31.810 -4.693 -14.578 1.00 98.31 502 SER A N 1
ATOM 4075 C CA . SER A 1 502 ? -32.425 -3.558 -13.882 1.00 98.31 502 SER A CA 1
ATOM 4076 C C . SER A 1 502 ? -31.950 -2.224 -14.458 1.00 98.31 502 SER A C 1
ATOM 4078 O O . SER A 1 502 ? -30.762 -2.081 -14.702 1.00 98.31 502 SER A O 1
ATOM 4080 N N . GLU A 1 503 ? -32.818 -1.211 -14.538 1.00 97.56 503 GLU A N 1
ATOM 4081 C CA . GLU A 1 503 ? -32.430 0.180 -14.852 1.00 97.56 503 GLU A CA 1
ATOM 4082 C C . GLU A 1 503 ? -31.589 0.828 -13.735 1.00 97.56 503 GLU A C 1
ATOM 4084 O O . GLU A 1 503 ? -30.711 1.643 -14.001 1.00 97.56 503 GLU A O 1
ATOM 4089 N N . GLU A 1 504 ? -31.806 0.427 -12.476 1.00 97.94 504 GLU A N 1
ATOM 4090 C CA . GLU A 1 504 ? -31.018 0.896 -11.326 1.00 97.94 504 GLU A CA 1
ATOM 4091 C C . GLU A 1 504 ? -29.587 0.315 -11.366 1.00 97.94 504 GLU A C 1
ATOM 4093 O O . GLU A 1 504 ? -29.441 -0.903 -11.182 1.00 97.94 504 GLU A O 1
ATOM 4098 N N . PRO A 1 505 ? -28.537 1.140 -11.565 1.00 98.12 505 PRO A N 1
ATOM 4099 C CA . PRO A 1 505 ? -27.160 0.672 -11.726 1.00 98.12 505 PRO A CA 1
ATOM 4100 C C . PRO A 1 505 ? -26.627 -0.071 -10.503 1.00 98.12 505 PRO A C 1
ATOM 4102 O O . PRO A 1 505 ? -25.922 -1.066 -10.665 1.00 98.12 505 PRO A O 1
ATOM 4105 N N . MET A 1 506 ? -27.009 0.320 -9.281 1.00 98.19 506 MET A N 1
ATOM 4106 C CA . MET A 1 506 ? -26.519 -0.364 -8.078 1.00 98.19 506 MET A CA 1
ATOM 4107 C C . MET A 1 506 ? -27.022 -1.808 -7.977 1.00 98.19 506 MET A C 1
ATOM 4109 O O . MET A 1 506 ? -26.338 -2.664 -7.418 1.00 98.19 506 MET A O 1
ATOM 4113 N N . LYS A 1 507 ? -28.176 -2.131 -8.577 1.00 98.81 507 LYS A N 1
ATOM 4114 C CA . LYS A 1 507 ? -28.646 -3.523 -8.660 1.00 98.81 507 LYS A CA 1
ATOM 4115 C C . LYS A 1 507 ? -27.809 -4.347 -9.631 1.00 98.81 507 LYS A C 1
ATOM 4117 O O . LYS A 1 507 ? -27.503 -5.494 -9.315 1.00 98.81 507 LYS A O 1
ATOM 4122 N N . ARG A 1 508 ? -27.410 -3.769 -10.772 1.00 98.75 508 ARG A N 1
ATOM 4123 C CA . ARG A 1 508 ? -26.507 -4.425 -11.733 1.00 98.75 508 ARG A CA 1
ATOM 4124 C C . ARG A 1 508 ? -25.119 -4.626 -11.125 1.00 98.75 508 ARG A C 1
ATOM 4126 O O . ARG A 1 508 ? -24.588 -5.729 -11.188 1.00 98.75 508 ARG A O 1
ATOM 4133 N N . TYR A 1 509 ? -24.595 -3.602 -10.450 1.00 98.75 509 TYR A N 1
ATOM 4134 C CA . TYR A 1 509 ? -23.336 -3.650 -9.703 1.00 98.75 509 TYR A CA 1
ATOM 4135 C C . TYR A 1 509 ? -23.307 -4.816 -8.701 1.00 98.75 509 TYR A C 1
ATOM 4137 O O . TYR A 1 509 ? -22.420 -5.667 -8.764 1.00 98.75 509 TYR A O 1
ATOM 4145 N N . TRP A 1 510 ? -24.316 -4.914 -7.828 1.00 98.75 510 TRP A N 1
ATOM 4146 C CA . TRP A 1 510 ? -24.400 -6.003 -6.850 1.00 98.75 510 TRP A CA 1
ATOM 4147 C C . TRP A 1 510 ? -24.656 -7.370 -7.492 1.00 98.75 510 TRP A C 1
ATOM 4149 O O . TRP A 1 510 ? -24.097 -8.362 -7.034 1.00 98.75 510 TRP A O 1
ATOM 4159 N N . ALA A 1 511 ? -25.426 -7.442 -8.582 1.00 98.88 511 ALA A N 1
ATOM 4160 C CA . ALA A 1 511 ? -25.638 -8.696 -9.303 1.00 98.88 511 ALA A CA 1
ATOM 4161 C C . ALA A 1 511 ? -24.344 -9.247 -9.924 1.00 98.88 511 ALA A C 1
ATOM 4163 O O . ALA A 1 511 ? -24.148 -10.462 -9.937 1.00 98.88 511 ALA A O 1
ATOM 4164 N N . LEU A 1 512 ? -23.449 -8.377 -10.401 1.00 98.81 512 LEU A N 1
ATOM 4165 C CA . LEU A 1 512 ? -22.136 -8.771 -10.919 1.00 98.81 512 LEU A CA 1
ATOM 4166 C C . LEU A 1 512 ? -21.205 -9.258 -9.802 1.00 98.81 512 LEU A C 1
ATOM 4168 O O . LEU A 1 512 ? -20.564 -10.289 -9.972 1.00 98.81 512 LEU A O 1
ATOM 4172 N N . ILE A 1 513 ? -21.219 -8.622 -8.624 1.00 98.56 513 ILE A N 1
ATOM 4173 C CA . ILE A 1 513 ? -20.530 -9.140 -7.424 1.00 98.56 513 ILE A CA 1
ATOM 4174 C C . ILE A 1 513 ? -21.060 -10.535 -7.053 1.00 98.56 513 ILE A C 1
ATOM 4176 O O . ILE A 1 513 ? -20.285 -11.449 -6.751 1.00 98.56 513 ILE A O 1
ATOM 4180 N N . THR A 1 514 ? -22.377 -10.750 -7.116 1.00 98.69 514 THR A N 1
ATOM 4181 C CA . THR A 1 514 ? -22.970 -12.079 -6.915 1.00 98.69 514 THR A CA 1
ATOM 4182 C C . THR A 1 514 ? -22.491 -13.077 -7.976 1.00 98.69 514 THR A C 1
ATOM 4184 O O . THR A 1 514 ? -22.189 -14.216 -7.629 1.00 98.69 514 THR A O 1
ATOM 4187 N N . CYS A 1 515 ? -22.372 -12.677 -9.248 1.00 98.69 515 CYS A N 1
ATOM 4188 C CA . CYS A 1 515 ? -21.816 -13.534 -10.302 1.00 98.69 515 CYS A CA 1
ATOM 4189 C C . CYS A 1 515 ? -20.362 -13.925 -10.002 1.00 98.69 515 CYS A C 1
ATOM 4191 O O . CYS A 1 515 ? -20.054 -15.116 -10.000 1.00 98.69 515 CYS A O 1
ATOM 4193 N N . SER A 1 516 ? -19.506 -12.961 -9.642 1.00 98.06 516 SER A N 1
ATOM 4194 C CA . SER A 1 516 ? -18.123 -13.212 -9.206 1.00 98.06 516 SER A CA 1
ATOM 4195 C C . SER A 1 516 ? -18.054 -14.171 -8.017 1.00 98.06 516 SER A C 1
ATOM 4197 O O . SER A 1 516 ? -17.193 -15.043 -7.980 1.00 98.06 516 SER A O 1
ATOM 4199 N N . SER A 1 517 ? -19.011 -14.089 -7.087 1.00 97.75 517 SER A N 1
ATOM 4200 C CA . SER A 1 517 ? -19.103 -15.001 -5.935 1.00 97.75 517 SER A CA 1
ATOM 4201 C C . SER A 1 517 ? -19.403 -16.452 -6.329 1.00 97.75 517 SER A C 1
ATOM 4203 O O . SER A 1 517 ? -18.969 -17.376 -5.648 1.00 97.75 517 SER A O 1
ATOM 4205 N N . PHE A 1 518 ? -20.149 -16.667 -7.417 1.00 97.94 518 PHE A N 1
ATOM 4206 C CA . PHE A 1 518 ? -20.419 -18.000 -7.968 1.00 97.94 518 PHE A CA 1
ATOM 4207 C C . PHE A 1 518 ? -19.309 -18.505 -8.903 1.00 97.94 518 PHE A C 1
ATOM 4209 O O . PHE A 1 518 ? -19.306 -19.688 -9.258 1.00 97.94 518 PHE A O 1
ATOM 4216 N N . GLY A 1 519 ? -18.385 -17.634 -9.317 1.00 96.31 519 GLY A N 1
ATOM 4217 C CA . GLY A 1 519 ? -17.304 -17.965 -10.239 1.00 96.31 519 GLY A CA 1
ATOM 4218 C C . GLY A 1 519 ? -17.824 -18.616 -11.524 1.00 96.31 519 GLY A C 1
ATOM 4219 O O . GLY A 1 519 ? -18.797 -18.159 -12.126 1.00 96.31 519 GLY A O 1
ATOM 4220 N N . ALA A 1 520 ? -17.202 -19.723 -11.935 1.00 96.19 520 ALA A N 1
ATOM 4221 C CA . ALA A 1 520 ? -17.555 -20.434 -13.166 1.00 96.19 520 ALA A CA 1
ATOM 4222 C C . ALA A 1 520 ? -19.016 -20.931 -13.212 1.00 96.19 520 ALA A C 1
ATOM 4224 O O . ALA A 1 520 ? -19.578 -21.075 -14.294 1.00 96.19 520 ALA A O 1
ATOM 4225 N N . ALA A 1 521 ? -19.681 -21.139 -12.066 1.00 97.75 521 ALA A N 1
ATOM 4226 C CA . ALA A 1 521 ? -21.091 -21.541 -12.060 1.00 97.75 521 ALA A CA 1
ATOM 4227 C C . ALA A 1 521 ? -22.018 -20.469 -12.667 1.00 97.75 521 ALA A C 1
ATOM 4229 O O . ALA A 1 521 ? -23.098 -20.801 -13.154 1.00 97.75 521 ALA A O 1
ATOM 4230 N N . ALA A 1 522 ? -21.590 -19.201 -12.675 1.00 98.12 522 ALA A N 1
ATOM 4231 C CA . ALA A 1 522 ? -22.300 -18.087 -13.294 1.00 98.12 522 ALA A CA 1
ATOM 4232 C C . ALA A 1 522 ? -22.024 -17.924 -14.805 1.00 98.12 522 ALA A C 1
ATOM 4234 O O . ALA A 1 522 ? -22.456 -16.928 -15.383 1.00 98.12 522 ALA A O 1
ATOM 4235 N N . GLU A 1 523 ? -21.401 -18.909 -15.469 1.00 97.94 523 GLU A N 1
ATOM 4236 C CA . GLU A 1 523 ? -21.197 -18.951 -16.930 1.00 97.94 523 GLU A CA 1
ATOM 4237 C C . GLU A 1 523 ? -22.416 -18.521 -17.771 1.00 97.94 523 GLU A C 1
ATOM 4239 O O . GLU A 1 523 ? -22.224 -17.776 -18.735 1.00 97.94 523 GLU A O 1
ATOM 4244 N N . PRO A 1 524 ? -23.676 -18.875 -17.426 1.00 98.50 524 PRO A N 1
ATOM 4245 C CA . PRO A 1 524 ? -24.842 -18.420 -18.188 1.00 98.50 524 PRO A CA 1
ATOM 4246 C C . PRO A 1 524 ? -25.017 -16.896 -18.291 1.00 98.50 524 PRO A C 1
ATOM 4248 O O . PRO A 1 524 ? -25.907 -16.450 -19.012 1.00 98.50 524 PRO A O 1
ATOM 4251 N N . PHE A 1 525 ? -24.236 -16.107 -17.547 1.00 98.69 525 PHE A N 1
ATOM 4252 C CA . PHE A 1 525 ? -24.244 -14.647 -17.573 1.00 98.69 525 PHE A CA 1
ATOM 4253 C C . PHE A 1 525 ? -23.038 -14.028 -18.291 1.00 98.69 525 PHE A C 1
ATOM 4255 O O . PHE A 1 525 ? -22.962 -12.804 -18.341 1.00 98.69 525 PHE A O 1
ATOM 4262 N N . TYR A 1 526 ? -22.122 -14.812 -18.874 1.00 98.50 526 TYR A N 1
ATOM 4263 C CA . TYR A 1 526 ? -20.936 -14.266 -19.549 1.00 98.50 526 TYR A CA 1
ATOM 4264 C C . TYR A 1 526 ? -21.264 -13.324 -20.706 1.00 98.50 526 TYR A C 1
ATOM 4266 O O . TYR A 1 526 ? -20.653 -12.264 -20.789 1.00 98.50 526 TYR A O 1
ATOM 4274 N N . ASP A 1 527 ? -22.242 -13.652 -21.553 1.00 97.56 527 ASP A N 1
ATOM 4275 C CA . ASP A 1 527 ? -22.606 -12.784 -22.683 1.00 97.56 527 ASP A CA 1
ATOM 4276 C C . ASP A 1 527 ? -23.184 -11.446 -22.199 1.00 97.56 527 ASP A C 1
ATOM 4278 O O . ASP A 1 527 ? -22.836 -10.386 -22.715 1.00 97.56 527 ASP A O 1
ATOM 4282 N N . ILE A 1 528 ? -24.010 -11.487 -21.146 1.00 98.19 528 ILE A N 1
ATOM 4283 C CA . ILE A 1 528 ? -24.555 -10.281 -20.508 1.00 98.19 528 ILE A CA 1
ATOM 4284 C C . ILE A 1 528 ? -23.425 -9.474 -19.862 1.00 98.19 528 ILE A C 1
ATOM 4286 O O . ILE A 1 528 ? -23.390 -8.259 -20.005 1.00 98.19 528 ILE A O 1
ATOM 4290 N N . ALA A 1 529 ? -22.488 -10.124 -19.169 1.00 98.38 529 ALA A N 1
ATOM 4291 C CA . ALA A 1 529 ? -21.351 -9.448 -18.555 1.00 98.38 529 ALA A CA 1
ATOM 4292 C C . ALA A 1 529 ? -20.431 -8.811 -19.605 1.00 98.38 529 ALA A C 1
ATOM 4294 O O . ALA A 1 529 ? -19.999 -7.681 -19.412 1.00 98.38 529 ALA A O 1
ATOM 4295 N N . LEU A 1 530 ? -20.174 -9.477 -20.734 1.00 97.62 530 LEU A N 1
ATOM 4296 C CA . LEU A 1 530 ? -19.387 -8.905 -21.825 1.00 97.62 530 LEU A CA 1
ATOM 4297 C C . LEU A 1 530 ? -20.064 -7.653 -22.388 1.00 97.62 530 LEU A C 1
ATOM 4299 O O . LEU A 1 530 ? -19.408 -6.625 -22.526 1.00 97.62 530 LEU A O 1
ATOM 4303 N N . GLN A 1 531 ? -21.379 -7.719 -22.622 1.00 97.62 531 GLN A N 1
ATOM 4304 C CA . GLN A 1 531 ? -22.159 -6.563 -23.055 1.00 97.62 531 GLN A CA 1
ATOM 4305 C C . GLN A 1 531 ? -22.097 -5.423 -22.027 1.00 97.62 531 GLN A C 1
ATOM 4307 O O . GLN A 1 531 ? -21.813 -4.282 -22.382 1.00 97.62 531 GLN A O 1
ATOM 4312 N N . LEU A 1 532 ? -22.325 -5.720 -20.743 1.00 98.44 532 LEU A N 1
ATOM 4313 C CA . LEU A 1 532 ? -22.281 -4.720 -19.676 1.00 98.44 532 LEU A CA 1
ATOM 4314 C C . LEU A 1 532 ? -20.886 -4.112 -19.518 1.00 98.44 532 LEU A C 1
ATOM 4316 O O . LEU A 1 532 ? -20.800 -2.919 -19.271 1.00 98.44 532 LEU A O 1
ATOM 4320 N N . ALA A 1 533 ? -19.808 -4.884 -19.684 1.00 97.94 533 ALA A N 1
ATOM 4321 C CA . ALA A 1 533 ? -18.435 -4.384 -19.605 1.00 97.94 533 ALA A CA 1
ATOM 4322 C C . ALA A 1 533 ? -18.146 -3.311 -20.667 1.00 97.94 533 ALA A C 1
ATOM 4324 O O . ALA A 1 533 ? -17.438 -2.345 -20.386 1.00 97.94 533 ALA A O 1
ATOM 4325 N N . THR A 1 534 ? -18.712 -3.451 -21.868 1.00 95.00 534 THR A N 1
ATOM 4326 C CA . THR A 1 534 ? -18.452 -2.541 -22.991 1.00 95.00 534 THR A CA 1
ATOM 4327 C C . THR A 1 534 ? -19.488 -1.428 -23.140 1.00 95.00 534 THR A C 1
ATOM 4329 O O . THR A 1 534 ? -19.133 -0.329 -23.559 1.00 95.00 534 THR A O 1
ATOM 4332 N N . GLU A 1 535 ? -20.755 -1.687 -22.808 1.00 96.38 535 GLU A N 1
ATOM 4333 C CA . GLU A 1 535 ? -21.884 -0.815 -23.168 1.00 96.38 535 GLU A CA 1
ATOM 4334 C C . GLU A 1 535 ? -22.583 -0.151 -21.971 1.00 96.38 535 GLU A C 1
ATOM 4336 O O . GLU A 1 535 ? -23.323 0.812 -22.181 1.00 96.38 535 GLU A O 1
ATOM 4341 N N . ASP A 1 536 ? -22.392 -0.622 -20.728 1.00 98.19 536 ASP A N 1
ATOM 4342 C CA . ASP A 1 536 ? -23.117 -0.038 -19.590 1.00 98.19 536 ASP A CA 1
ATOM 4343 C C . ASP A 1 536 ? -22.696 1.427 -19.365 1.00 98.19 536 ASP A C 1
ATOM 4345 O O . ASP A 1 536 ? -21.497 1.721 -19.282 1.00 98.19 536 ASP A O 1
ATOM 4349 N N . PRO A 1 537 ? -23.649 2.368 -19.223 1.00 96.69 537 PRO A N 1
ATOM 4350 C CA . PRO A 1 537 ? -23.318 3.775 -19.015 1.00 96.69 537 PRO A CA 1
ATOM 4351 C C . PRO A 1 537 ? -22.602 4.027 -17.680 1.00 96.69 537 PRO A C 1
ATOM 4353 O O . PRO A 1 537 ? -21.930 5.044 -17.523 1.00 96.69 537 PRO A O 1
ATOM 4356 N N . HIS A 1 538 ? -22.733 3.123 -16.705 1.00 97.56 538 HIS A N 1
ATOM 4357 C CA . HIS A 1 538 ? -22.149 3.269 -15.383 1.00 97.56 538 HIS A CA 1
ATOM 4358 C C . HIS A 1 538 ? -20.773 2.596 -15.305 1.00 97.56 538 HIS A C 1
ATOM 4360 O O . HIS A 1 538 ? -20.645 1.371 -15.354 1.00 97.56 538 HIS A O 1
ATOM 4366 N N . ARG A 1 539 ? -19.719 3.392 -15.091 1.00 97.50 539 ARG A N 1
ATOM 4367 C CA . ARG A 1 539 ? -18.317 2.933 -15.019 1.00 97.50 539 ARG A CA 1
ATOM 4368 C C . ARG A 1 539 ? -18.110 1.771 -14.044 1.00 97.50 539 ARG A C 1
ATOM 4370 O O . ARG A 1 539 ? -17.576 0.740 -14.437 1.00 97.50 539 ARG A O 1
ATOM 4377 N N . LEU A 1 540 ? -18.600 1.884 -12.808 1.00 97.75 540 LEU A N 1
ATOM 4378 C CA . LEU A 1 540 ? -18.454 0.805 -11.820 1.00 97.75 540 LEU A CA 1
ATOM 4379 C C . LEU A 1 540 ? -19.181 -0.499 -12.195 1.00 97.75 540 LEU A C 1
ATOM 4381 O O . LEU A 1 540 ? -18.744 -1.569 -11.777 1.00 97.75 540 LEU A O 1
ATOM 4385 N N . VAL A 1 541 ? -20.256 -0.446 -12.993 1.00 98.62 541 VAL A N 1
ATOM 4386 C CA . VAL A 1 541 ? -20.909 -1.661 -13.514 1.00 98.62 541 VAL A CA 1
ATOM 4387 C C . VAL A 1 541 ? -20.010 -2.316 -14.560 1.00 98.62 541 VAL A C 1
ATOM 4389 O O . VAL A 1 541 ? -19.774 -3.521 -14.476 1.00 98.62 541 VAL A O 1
ATOM 4392 N N . ARG A 1 542 ? -19.422 -1.523 -15.470 1.00 98.56 542 ARG A N 1
ATOM 4393 C CA . ARG A 1 542 ? -18.433 -2.014 -16.445 1.00 98.56 542 ARG A CA 1
ATOM 4394 C C . ARG A 1 542 ? -17.251 -2.706 -15.761 1.00 98.56 542 ARG A C 1
ATOM 4396 O O . ARG A 1 542 ? -16.884 -3.815 -16.139 1.00 98.56 542 ARG A O 1
ATOM 4403 N N . VAL A 1 543 ? -16.717 -2.095 -14.701 1.00 98.25 543 VAL A N 1
ATOM 4404 C CA . VAL A 1 543 ? -15.596 -2.641 -13.914 1.00 98.25 543 VAL A CA 1
ATOM 4405 C C . VAL A 1 543 ? -15.972 -3.952 -13.222 1.00 98.25 543 VAL A C 1
ATOM 4407 O O . VAL A 1 543 ? -15.213 -4.910 -13.313 1.00 98.25 543 VAL A O 1
ATOM 4410 N N . ARG A 1 544 ? -17.151 -4.055 -12.588 1.00 98.25 544 ARG A N 1
ATOM 4411 C CA . ARG A 1 544 ? -17.595 -5.325 -11.974 1.00 98.25 544 ARG A CA 1
ATOM 4412 C C . ARG A 1 544 ? -17.860 -6.425 -12.999 1.00 98.25 544 ARG A C 1
ATOM 4414 O O . ARG A 1 544 ? -17.668 -7.600 -12.695 1.00 98.25 544 ARG A O 1
ATOM 4421 N N . ALA A 1 545 ? -18.279 -6.067 -14.209 1.00 98.62 545 ALA A N 1
ATOM 4422 C CA . ALA A 1 545 ? -18.457 -7.029 -15.287 1.00 98.62 545 ALA A CA 1
ATOM 4423 C C . ALA A 1 545 ? -17.107 -7.544 -15.805 1.00 98.62 545 ALA A C 1
ATOM 4425 O O . ALA A 1 545 ? -16.931 -8.754 -15.953 1.00 98.62 545 ALA A O 1
ATOM 4426 N N . ALA A 1 546 ? -16.140 -6.643 -15.993 1.00 98.12 546 ALA A N 1
ATOM 4427 C CA . ALA A 1 546 ? -14.758 -6.988 -16.305 1.00 98.12 546 ALA A CA 1
ATOM 4428 C C . ALA A 1 546 ? -14.123 -7.871 -15.217 1.00 98.12 546 ALA A C 1
ATOM 4430 O O . ALA A 1 546 ? -13.550 -8.906 -15.538 1.00 98.12 546 ALA A O 1
ATOM 4431 N N . GLU A 1 547 ? -14.293 -7.522 -13.937 1.00 97.62 547 GLU A N 1
ATOM 4432 C CA . GLU A 1 547 ? -13.828 -8.313 -12.791 1.00 97.62 547 GLU A CA 1
ATOM 4433 C C . GLU A 1 547 ? -14.370 -9.746 -12.834 1.00 97.62 547 GLU A C 1
ATOM 4435 O O . GLU A 1 547 ? -13.597 -10.695 -12.736 1.00 97.62 547 GLU A O 1
ATOM 4440 N N . PHE A 1 548 ? -15.681 -9.920 -13.034 1.00 98.25 548 PHE A N 1
ATOM 4441 C CA . PHE A 1 548 ? -16.302 -11.244 -13.122 1.00 98.25 548 PHE A CA 1
ATOM 4442 C C . PHE A 1 548 ? -15.711 -12.098 -14.259 1.00 98.25 548 PHE A C 1
ATOM 4444 O O . PHE A 1 548 ? -15.409 -13.283 -14.072 1.00 98.25 548 PHE A O 1
ATOM 4451 N N . LEU A 1 549 ? -15.522 -11.505 -15.440 1.00 97.88 549 LEU A N 1
ATOM 4452 C CA . LEU A 1 549 ? -14.943 -12.195 -16.595 1.00 97.88 549 LEU A CA 1
ATOM 4453 C C . LEU A 1 549 ? -13.479 -12.589 -16.342 1.00 97.88 549 LEU A C 1
ATOM 4455 O O . LEU A 1 549 ? -13.106 -13.739 -16.599 1.00 97.88 549 LEU A O 1
ATOM 4459 N N . SER A 1 550 ? -12.684 -11.680 -15.770 1.00 96.38 550 SER A N 1
ATOM 4460 C CA . SER A 1 550 ? -11.269 -11.908 -15.460 1.00 96.38 550 SER A CA 1
ATOM 4461 C C . SER A 1 550 ? -11.097 -12.965 -14.364 1.00 96.38 550 SER A C 1
ATOM 4463 O O . SER A 1 550 ? -10.361 -13.937 -14.541 1.00 96.38 550 SER A O 1
ATOM 4465 N N . LEU A 1 551 ? -11.857 -12.865 -13.265 1.00 95.19 551 LEU A N 1
ATOM 4466 C CA . LEU A 1 551 ? -11.842 -13.824 -12.150 1.00 95.19 551 LEU A CA 1
ATOM 4467 C C . LEU A 1 551 ? -12.311 -15.228 -12.540 1.00 95.19 551 LEU A C 1
ATOM 4469 O O . LEU A 1 551 ? -12.088 -16.175 -11.792 1.00 95.19 551 LEU A O 1
ATOM 4473 N N . THR A 1 552 ? -12.954 -15.405 -13.691 1.00 94.50 552 THR A N 1
ATOM 4474 C CA . THR A 1 552 ? -13.333 -16.730 -14.200 1.00 94.50 552 THR A CA 1
ATOM 4475 C C . THR A 1 552 ? -12.447 -17.214 -15.345 1.00 94.50 552 THR A C 1
ATOM 4477 O O . THR A 1 552 ? -12.612 -18.340 -15.802 1.00 94.50 552 THR A O 1
ATOM 4480 N N . GLY A 1 553 ? -11.467 -16.410 -15.777 1.00 91.81 553 GLY A N 1
ATOM 4481 C CA . GLY A 1 553 ? -10.611 -16.714 -16.927 1.00 91.81 553 GLY A CA 1
ATOM 4482 C C . GLY A 1 553 ? -11.357 -16.711 -18.265 1.00 91.81 553 GLY A C 1
ATOM 4483 O O . GLY A 1 553 ? -10.848 -17.248 -19.245 1.00 91.81 553 GLY A O 1
ATOM 4484 N N . LYS A 1 554 ? -12.571 -16.146 -18.319 1.00 92.12 554 LYS A N 1
ATOM 4485 C CA . LYS A 1 554 ? -13.385 -16.113 -19.539 1.00 92.12 554 LYS A CA 1
ATOM 4486 C C . LYS A 1 554 ? -12.854 -15.092 -20.545 1.00 92.12 554 LYS A C 1
ATOM 4488 O O . LYS A 1 554 ? -12.858 -15.358 -21.744 1.00 92.12 554 LYS A O 1
ATOM 4493 N N . SER A 1 555 ? -12.466 -13.920 -20.054 1.00 90.62 555 SER A N 1
ATOM 4494 C CA . SER A 1 555 ? -11.878 -12.816 -20.813 1.00 90.62 555 SER A CA 1
ATOM 4495 C C . SER A 1 555 ? -11.265 -11.831 -19.826 1.00 90.62 555 SER A C 1
ATOM 4497 O O . SER A 1 555 ? -11.851 -11.607 -18.773 1.00 90.62 555 SER A O 1
ATOM 4499 N N . THR A 1 556 ? -10.169 -11.181 -20.200 1.00 85.50 556 THR A N 1
ATOM 4500 C CA . THR A 1 556 ? -9.595 -10.059 -19.447 1.00 85.50 556 THR A CA 1
ATOM 4501 C C . THR A 1 556 ? -9.768 -8.804 -20.297 1.00 85.50 556 THR A C 1
ATOM 4503 O O . THR A 1 556 ? -8.910 -8.532 -21.134 1.00 85.50 556 THR A O 1
ATOM 4506 N N . PRO A 1 557 ? -10.900 -8.076 -20.204 1.00 88.50 557 PRO A N 1
ATOM 4507 C CA . PRO A 1 557 ? -11.119 -6.867 -20.998 1.00 88.50 557 PRO A CA 1
ATOM 4508 C C . PRO A 1 557 ? -10.255 -5.719 -20.448 1.00 88.50 557 PRO A C 1
ATOM 4510 O O . PRO A 1 557 ? -10.751 -4.786 -19.823 1.00 88.50 557 PRO A O 1
ATOM 4513 N N . GLU A 1 558 ? -8.944 -5.824 -20.654 1.00 87.62 558 GLU A N 1
ATOM 4514 C CA . GLU A 1 558 ? -7.912 -4.951 -20.093 1.00 87.62 558 GLU A CA 1
ATOM 4515 C C . GLU A 1 558 ? -8.170 -3.478 -20.411 1.00 87.62 558 GLU A C 1
ATOM 4517 O O . GLU A 1 558 ? -8.141 -2.641 -19.511 1.00 87.62 558 GLU A O 1
ATOM 4522 N N . SER A 1 559 ? -8.550 -3.175 -21.656 1.00 88.12 559 SER A N 1
ATOM 4523 C CA . SER A 1 559 ? -8.894 -1.815 -22.077 1.00 88.12 559 SER A CA 1
ATOM 4524 C C . SER A 1 559 ? -10.022 -1.206 -21.244 1.00 88.12 559 SER A C 1
ATOM 4526 O O . SER A 1 559 ? -9.936 -0.039 -20.885 1.00 88.12 559 SER A O 1
ATOM 4528 N N . VAL A 1 560 ? -11.037 -1.990 -20.854 1.00 93.56 560 VAL A N 1
ATOM 4529 C CA . VAL A 1 560 ? -12.133 -1.510 -19.995 1.00 93.56 560 VAL A CA 1
ATOM 4530 C C . VAL A 1 560 ? -11.605 -1.105 -18.622 1.00 93.56 560 VAL A C 1
ATOM 4532 O O . VAL A 1 560 ? -12.015 -0.073 -18.097 1.00 93.56 560 VAL A O 1
ATOM 4535 N N . LEU A 1 561 ? -10.703 -1.895 -18.035 1.00 93.56 561 LEU A N 1
ATOM 4536 C CA . LEU A 1 561 ? -10.153 -1.620 -16.707 1.00 93.56 561 LEU A CA 1
ATOM 4537 C C . LEU A 1 561 ? -9.175 -0.436 -16.733 1.00 93.56 561 LEU A C 1
ATOM 4539 O O . LEU A 1 561 ? -9.292 0.461 -15.897 1.00 93.56 561 LEU A O 1
ATOM 4543 N N . VAL A 1 562 ? -8.275 -0.388 -17.720 1.00 90.88 562 VAL A N 1
ATOM 4544 C CA . VAL A 1 562 ? -7.324 0.720 -17.909 1.00 90.88 562 VAL A CA 1
ATOM 4545 C C . VAL A 1 562 ? -8.064 2.029 -18.201 1.00 90.88 562 VAL A C 1
ATOM 4547 O O . VAL A 1 562 ? -7.786 3.049 -17.569 1.00 90.88 562 VAL A O 1
ATOM 4550 N N . ASP A 1 563 ? -9.058 2.016 -19.096 1.00 91.31 563 ASP A N 1
ATOM 4551 C CA . ASP A 1 563 ? -9.852 3.211 -19.394 1.00 91.31 563 ASP A CA 1
ATOM 4552 C C . ASP A 1 563 ? -10.728 3.630 -18.211 1.00 91.31 563 ASP A C 1
ATOM 4554 O O . ASP A 1 563 ? -10.933 4.827 -17.999 1.00 91.31 563 ASP A O 1
ATOM 4558 N N . ALA A 1 564 ? -11.223 2.687 -17.404 1.00 94.75 564 ALA A N 1
ATOM 4559 C CA . ALA A 1 564 ? -11.973 3.017 -16.198 1.00 94.75 564 ALA A CA 1
ATOM 4560 C C . ALA A 1 564 ? -11.105 3.759 -15.172 1.00 94.75 564 ALA A C 1
ATOM 4562 O O . ALA A 1 564 ? -11.580 4.748 -14.618 1.00 94.75 564 ALA A O 1
ATOM 4563 N N . VAL A 1 565 ? -9.848 3.346 -14.953 1.00 93.12 565 VAL A N 1
ATOM 4564 C CA . VAL A 1 565 ? -8.910 4.096 -14.093 1.00 93.12 565 VAL A CA 1
ATOM 4565 C C . VAL A 1 565 ? -8.656 5.485 -14.677 1.00 93.12 565 VAL A C 1
ATOM 4567 O O . VAL A 1 565 ? -8.830 6.485 -13.985 1.00 93.12 565 VAL A O 1
ATOM 4570 N N . ALA A 1 566 ? -8.315 5.561 -15.964 1.00 89.19 566 ALA A N 1
ATOM 4571 C CA . ALA A 1 566 ? -7.948 6.816 -16.618 1.00 89.19 566 ALA A CA 1
ATOM 4572 C C . ALA A 1 566 ? -9.077 7.855 -16.643 1.00 89.19 566 ALA A C 1
ATOM 4574 O O . ALA A 1 566 ? -8.833 9.060 -16.594 1.00 89.19 566 ALA A O 1
ATOM 4575 N N . THR A 1 567 ? -10.322 7.386 -16.728 1.00 92.06 567 THR A N 1
ATOM 4576 C CA . THR A 1 567 ? -11.519 8.232 -16.808 1.00 92.06 567 THR A CA 1
ATOM 4577 C C . THR A 1 567 ? -12.295 8.303 -15.497 1.00 92.06 567 THR A C 1
ATOM 4579 O O . THR A 1 567 ? -13.427 8.783 -15.513 1.00 92.06 567 THR A O 1
ATOM 4582 N N . ALA A 1 568 ? -11.740 7.818 -14.380 1.00 94.19 568 ALA A N 1
ATOM 4583 C CA . ALA A 1 568 ? -12.390 7.888 -13.074 1.00 94.19 568 ALA A CA 1
ATOM 4584 C C . ALA A 1 568 ? -12.698 9.346 -12.691 1.00 94.19 568 ALA A C 1
ATOM 4586 O O . ALA A 1 568 ? -11.878 10.241 -12.908 1.00 94.19 568 ALA A O 1
ATOM 4587 N N . ASP A 1 569 ? -13.874 9.589 -12.111 1.00 92.50 569 ASP A N 1
ATOM 4588 C CA . ASP A 1 569 ? -14.349 10.946 -11.796 1.00 92.50 569 ASP A CA 1
ATOM 4589 C C . ASP A 1 569 ? -13.668 11.525 -10.551 1.00 92.50 569 ASP A C 1
ATOM 4591 O O . ASP A 1 569 ? -13.640 12.739 -10.349 1.00 92.50 569 ASP A O 1
ATOM 4595 N N . SER A 1 570 ? -13.113 10.657 -9.705 1.00 91.38 570 SER A N 1
ATOM 4596 C CA . SER A 1 570 ? -12.442 11.041 -8.467 1.00 91.38 570 SER A CA 1
ATOM 4597 C C . SER A 1 570 ? -11.323 10.063 -8.107 1.00 91.38 570 SER A C 1
ATOM 4599 O O . SER A 1 570 ? -11.386 8.890 -8.491 1.00 91.38 570 SER A O 1
ATOM 4601 N N . PRO A 1 571 ? -10.345 10.492 -7.289 1.00 89.81 571 PRO A N 1
ATOM 4602 C CA . PRO A 1 571 ? -9.337 9.587 -6.746 1.00 89.81 571 PRO A CA 1
ATOM 4603 C C . PRO A 1 571 ? -9.932 8.413 -5.946 1.00 89.81 571 PRO A C 1
ATOM 4605 O O . PRO A 1 571 ? -9.420 7.298 -5.995 1.00 89.81 571 PRO A O 1
ATOM 4608 N N . THR A 1 572 ? -11.059 8.624 -5.254 1.00 92.19 572 THR A N 1
ATOM 4609 C CA . THR A 1 572 ? -11.764 7.565 -4.511 1.00 92.19 572 THR A CA 1
ATOM 4610 C C . THR A 1 572 ? -12.317 6.486 -5.440 1.00 92.19 572 THR A C 1
ATOM 4612 O O . THR A 1 572 ? -12.188 5.296 -5.159 1.00 92.19 572 THR A O 1
ATOM 4615 N N . GLU A 1 573 ? -12.915 6.884 -6.566 1.00 94.75 573 GLU A N 1
ATOM 4616 C CA . GLU A 1 573 ? -13.371 5.926 -7.572 1.00 94.75 573 GLU A CA 1
ATOM 4617 C C . GLU A 1 573 ? -12.183 5.191 -8.209 1.00 94.75 573 GLU A C 1
ATOM 4619 O O . GLU A 1 573 ? -12.222 3.967 -8.321 1.00 94.75 573 GLU A O 1
ATOM 4624 N N . ALA A 1 574 ? -11.101 5.909 -8.539 1.00 94.44 574 ALA A N 1
ATOM 4625 C CA . ALA A 1 574 ? -9.873 5.306 -9.054 1.00 94.44 574 ALA A CA 1
ATOM 4626 C C . ALA A 1 574 ? -9.324 4.241 -8.091 1.00 94.44 574 ALA A C 1
ATOM 4628 O O . ALA A 1 574 ? -9.045 3.126 -8.516 1.00 94.44 574 ALA A O 1
ATOM 4629 N N . ASN A 1 575 ? -9.261 4.525 -6.785 1.00 94.12 575 ASN A N 1
ATOM 4630 C CA . ASN A 1 575 ? -8.823 3.570 -5.764 1.00 94.12 575 ASN A CA 1
ATOM 4631 C C . ASN A 1 575 ? -9.690 2.292 -5.727 1.00 94.12 575 ASN A C 1
ATOM 4633 O O . ASN A 1 575 ? -9.164 1.188 -5.595 1.00 94.12 575 ASN A O 1
ATOM 4637 N N . LEU A 1 576 ? -11.015 2.408 -5.893 1.00 94.69 576 LEU A N 1
ATOM 4638 C CA . LEU A 1 576 ? -11.910 1.244 -5.962 1.00 94.69 576 LEU A CA 1
ATOM 4639 C C . LEU A 1 576 ? -11.653 0.384 -7.209 1.00 94.69 576 LEU A C 1
ATOM 4641 O O . LEU A 1 576 ? -11.697 -0.848 -7.141 1.00 94.69 576 LEU A O 1
ATOM 4645 N N . ILE A 1 577 ? -11.370 1.019 -8.346 1.00 96.19 577 ILE A N 1
ATOM 4646 C CA . ILE A 1 577 ? -11.023 0.321 -9.590 1.00 96.19 577 ILE A CA 1
ATOM 4647 C C . ILE A 1 577 ? -9.649 -0.347 -9.444 1.00 96.19 577 ILE A C 1
ATOM 4649 O O . ILE A 1 577 ? -9.498 -1.527 -9.752 1.00 96.19 577 ILE A O 1
ATOM 4653 N N . LEU A 1 578 ? -8.672 0.358 -8.874 1.00 94.88 578 LEU A N 1
ATOM 4654 C CA . LEU A 1 578 ? -7.335 -0.159 -8.587 1.00 94.88 578 LEU A CA 1
ATOM 4655 C C . LEU A 1 578 ? -7.351 -1.338 -7.602 1.00 94.88 578 LEU A C 1
ATOM 4657 O O . LEU A 1 578 ? -6.535 -2.245 -7.728 1.00 94.88 578 LEU A O 1
ATOM 4661 N N . ASN A 1 579 ? -8.308 -1.396 -6.669 1.00 95.12 579 ASN A N 1
ATOM 4662 C CA . ASN A 1 579 ? -8.513 -2.574 -5.821 1.00 95.12 579 ASN A CA 1
ATOM 4663 C C . ASN A 1 579 ? -8.887 -3.822 -6.640 1.00 95.12 579 ASN A C 1
ATOM 4665 O O . ASN A 1 579 ? -8.453 -4.920 -6.307 1.00 95.12 579 ASN A O 1
ATOM 4669 N N . THR A 1 580 ? -9.674 -3.659 -7.710 1.00 95.50 580 THR A N 1
ATOM 4670 C CA . THR A 1 580 ? -10.008 -4.756 -8.639 1.00 95.50 580 THR A CA 1
ATOM 4671 C C . THR A 1 580 ? -8.751 -5.244 -9.353 1.00 95.50 580 THR A C 1
ATOM 4673 O O . THR A 1 580 ? -8.493 -6.440 -9.409 1.00 95.50 580 THR A O 1
ATOM 4676 N N . LEU A 1 581 ? -7.935 -4.319 -9.858 1.00 94.94 581 LEU A N 1
ATOM 4677 C CA . LEU A 1 581 ? -6.687 -4.653 -10.543 1.00 94.94 581 LEU A CA 1
ATOM 4678 C C . LEU A 1 581 ? -5.691 -5.349 -9.615 1.00 94.94 581 LEU A C 1
ATOM 4680 O O . LEU A 1 581 ? -5.129 -6.375 -9.982 1.00 94.94 581 LEU A O 1
ATOM 4684 N N . ALA A 1 582 ? -5.540 -4.856 -8.385 1.00 94.25 582 ALA A N 1
ATOM 4685 C CA . ALA A 1 582 ? -4.683 -5.499 -7.399 1.00 94.25 582 ALA A CA 1
ATOM 4686 C C . ALA A 1 582 ? -5.176 -6.907 -7.044 1.00 94.25 582 ALA A C 1
ATOM 4688 O O . ALA A 1 582 ? -4.359 -7.802 -6.865 1.00 94.25 582 ALA A O 1
ATOM 4689 N N . LEU A 1 583 ? -6.496 -7.129 -6.983 1.00 95.12 583 LEU A N 1
ATOM 4690 C CA . LEU A 1 583 ? -7.051 -8.467 -6.790 1.00 95.12 583 LEU A CA 1
ATOM 4691 C C . LEU A 1 583 ? -6.678 -9.393 -7.952 1.00 95.12 583 LEU A C 1
ATOM 4693 O O . LEU A 1 583 ? -6.290 -10.533 -7.712 1.00 95.12 583 LEU A O 1
ATOM 4697 N N . LEU A 1 584 ? -6.799 -8.930 -9.197 1.00 93.44 584 LEU A N 1
ATOM 4698 C CA . LEU A 1 584 ? -6.449 -9.728 -10.375 1.00 93.44 584 LEU A CA 1
ATOM 4699 C C . LEU A 1 584 ? -4.954 -10.078 -10.404 1.00 93.44 584 LEU A C 1
ATOM 4701 O O . LEU A 1 584 ? -4.623 -11.233 -10.674 1.00 93.44 584 LEU A O 1
ATOM 4705 N N . LYS A 1 585 ? -4.083 -9.132 -10.034 1.00 91.06 585 LYS A N 1
ATOM 4706 C CA . LYS A 1 585 ? -2.645 -9.375 -9.866 1.00 91.06 585 LYS A CA 1
ATOM 4707 C C . LYS A 1 585 ? -2.383 -10.405 -8.761 1.00 91.06 585 LYS A C 1
ATOM 4709 O O . LYS A 1 585 ? -1.850 -11.472 -9.031 1.00 91.06 585 LYS A O 1
ATOM 4714 N N . ASP A 1 586 ? -2.853 -10.148 -7.540 1.00 89.81 586 ASP A N 1
ATOM 4715 C CA . ASP A 1 586 ? -2.505 -10.954 -6.359 1.00 89.81 586 ASP A CA 1
ATOM 4716 C C . ASP A 1 586 ? -3.161 -12.342 -6.308 1.00 89.81 586 ASP A C 1
ATOM 4718 O O . ASP A 1 586 ? -2.613 -13.251 -5.691 1.00 89.81 586 ASP A O 1
ATOM 4722 N N . SER A 1 587 ? -4.348 -12.521 -6.898 1.00 87.50 587 SER A N 1
ATOM 4723 C CA . SER A 1 587 ? -5.107 -13.783 -6.784 1.00 87.50 587 SER A CA 1
ATOM 4724 C C . SER A 1 587 ? -5.101 -14.640 -8.047 1.00 87.50 587 SER A C 1
ATOM 4726 O O . SER A 1 587 ? -5.431 -15.827 -7.985 1.00 87.50 587 SER A O 1
ATOM 4728 N N . ARG A 1 588 ? -4.790 -14.050 -9.206 1.00 83.62 588 ARG A N 1
ATOM 4729 C CA . ARG A 1 588 ? -4.878 -14.717 -10.511 1.00 83.62 588 ARG A CA 1
ATOM 4730 C C . ARG A 1 588 ? -3.628 -14.579 -11.361 1.00 83.62 588 ARG A C 1
ATOM 4732 O O . ARG A 1 588 ? -3.630 -15.167 -12.441 1.00 83.62 588 ARG A O 1
ATOM 4739 N N . ASP A 1 589 ? -2.620 -13.854 -10.878 1.00 82.50 589 ASP A N 1
ATOM 4740 C CA . ASP A 1 589 ? -1.391 -13.564 -11.616 1.00 82.50 589 ASP A CA 1
ATOM 4741 C C . ASP A 1 589 ? -1.690 -12.924 -12.986 1.00 82.50 589 ASP A C 1
ATOM 4743 O O . ASP A 1 589 ? -1.082 -13.222 -14.011 1.00 82.50 589 ASP A O 1
ATOM 4747 N N . ILE A 1 590 ? -2.734 -12.086 -13.024 1.00 85.12 590 ILE A N 1
ATOM 4748 C CA . ILE A 1 590 ? -3.098 -11.308 -14.208 1.00 85.12 590 ILE A CA 1
ATOM 4749 C C . ILE A 1 590 ? -2.469 -9.933 -14.038 1.00 85.12 590 ILE A C 1
ATOM 4751 O O . ILE A 1 590 ? -2.994 -9.096 -13.298 1.00 85.12 590 ILE A O 1
ATOM 4755 N N . ASP A 1 591 ? -1.361 -9.712 -14.734 1.00 80.00 591 ASP A N 1
ATOM 4756 C CA . ASP A 1 591 ? -0.678 -8.427 -14.731 1.00 80.00 591 ASP A CA 1
ATOM 4757 C C . ASP A 1 591 ? -1.293 -7.495 -15.779 1.00 80.00 591 ASP A C 1
ATOM 4759 O O . ASP A 1 591 ? -1.329 -7.806 -16.971 1.00 80.00 591 ASP A O 1
ATOM 4763 N N . ILE A 1 592 ? -1.840 -6.371 -15.318 1.00 82.00 592 ILE A N 1
ATOM 4764 C CA . ILE A 1 592 ? -2.444 -5.347 -16.172 1.00 82.00 592 ILE A CA 1
ATOM 4765 C C . ILE A 1 592 ? -1.588 -4.103 -16.041 1.00 82.00 592 ILE A C 1
ATOM 4767 O O . ILE A 1 592 ? -1.588 -3.443 -14.999 1.00 82.00 592 ILE A O 1
ATOM 4771 N N . ASN A 1 593 ? -0.889 -3.775 -17.121 1.00 76.19 593 ASN A N 1
ATOM 4772 C CA . ASN A 1 593 ? -0.067 -2.585 -17.164 1.00 76.19 593 ASN A CA 1
ATOM 4773 C C . ASN A 1 593 ? -0.974 -1.359 -17.314 1.00 76.19 593 ASN A C 1
ATOM 4775 O O . ASN A 1 593 ? -1.666 -1.207 -18.323 1.00 76.19 593 ASN A O 1
ATOM 4779 N N . ILE A 1 594 ? -0.965 -0.470 -16.320 1.00 79.75 594 ILE A N 1
ATOM 4780 C CA . ILE A 1 594 ? -1.523 0.871 -16.477 1.00 79.75 594 ILE A CA 1
ATOM 4781 C C . ILE A 1 594 ? -0.358 1.760 -16.887 1.00 79.75 594 ILE A C 1
ATOM 4783 O O . ILE A 1 594 ? 0.490 2.049 -16.046 1.00 79.75 594 ILE A O 1
ATOM 4787 N N . PRO A 1 595 ? -0.310 2.236 -18.140 1.00 71.12 595 PRO A N 1
ATOM 4788 C CA . PRO A 1 595 ? 0.732 3.165 -18.527 1.00 71.12 595 PRO A CA 1
ATOM 4789 C C . PRO A 1 595 ? 0.698 4.399 -17.624 1.00 71.12 595 PRO A C 1
ATOM 4791 O O . PRO A 1 595 ? -0.389 4.928 -17.385 1.00 71.12 595 PRO A O 1
ATOM 4794 N N . ASP A 1 596 ? 1.860 4.904 -17.200 1.00 68.62 596 ASP A N 1
ATOM 4795 C CA . ASP A 1 596 ? 1.960 6.090 -16.331 1.00 68.62 596 ASP A CA 1
ATOM 4796 C C . ASP A 1 596 ? 1.145 7.273 -16.873 1.00 68.62 596 ASP A C 1
ATOM 4798 O O . ASP A 1 596 ? 0.527 8.026 -16.129 1.00 68.62 596 ASP A O 1
ATOM 4802 N N . PHE A 1 597 ? 1.024 7.378 -18.195 1.00 66.94 597 PHE A N 1
ATOM 4803 C CA . PHE A 1 597 ? 0.217 8.404 -18.832 1.00 66.94 597 PHE A CA 1
ATOM 4804 C C . PHE A 1 597 ? -1.302 8.260 -18.541 1.00 66.94 597 PHE A C 1
ATOM 4806 O O . PHE A 1 597 ? -2.058 9.223 -18.419 1.00 66.94 597 PHE A O 1
ATOM 4813 N N . LYS A 1 598 ? -1.832 7.057 -18.370 1.00 76.56 598 LYS A N 1
ATOM 4814 C CA . LYS A 1 598 ? -3.242 6.887 -17.983 1.00 76.56 598 LYS A CA 1
ATOM 4815 C C . LYS A 1 598 ? -3.494 7.292 -16.520 1.00 76.56 598 LYS A C 1
ATOM 4817 O O . LYS A 1 598 ? -4.655 7.420 -16.134 1.00 76.56 598 LYS A O 1
ATOM 4822 N N . ILE A 1 599 ? -2.448 7.534 -15.728 1.00 81.00 599 ILE A N 1
ATOM 4823 C CA . ILE A 1 599 ? -2.543 7.971 -14.337 1.00 81.00 599 ILE A CA 1
ATOM 4824 C C . ILE A 1 599 ? -2.686 9.492 -14.297 1.00 81.00 599 ILE A C 1
ATOM 4826 O O . ILE A 1 599 ? -1.838 10.236 -14.781 1.00 81.00 599 ILE A O 1
ATOM 4830 N N . ARG A 1 600 ? -3.779 9.965 -13.700 1.00 83.19 600 ARG A N 1
ATOM 4831 C CA . ARG A 1 600 ? -3.990 11.391 -13.451 1.00 83.19 600 ARG A CA 1
ATOM 4832 C C . ARG A 1 600 ? -3.197 11.816 -12.198 1.00 83.19 600 ARG A C 1
ATOM 4834 O O . ARG A 1 600 ? -3.336 11.131 -11.179 1.00 83.19 600 ARG A O 1
ATOM 4841 N N . PRO A 1 601 ? -2.393 12.897 -12.222 1.00 76.06 601 PRO A N 1
ATOM 4842 C CA . PRO A 1 601 ? -1.531 13.286 -11.094 1.00 76.06 601 PRO A CA 1
ATOM 4843 C C . PRO A 1 601 ? -2.268 13.452 -9.755 1.00 76.06 601 PRO A C 1
ATOM 4845 O O . PRO A 1 601 ? -1.762 13.088 -8.696 1.00 76.06 601 PRO A O 1
ATOM 4848 N N . GLU A 1 602 ? -3.516 13.919 -9.779 1.00 82.00 602 GLU A N 1
ATOM 4849 C CA . GLU A 1 602 ? -4.376 14.049 -8.599 1.00 82.00 602 GLU A CA 1
ATOM 4850 C C . GLU A 1 602 ? -4.705 12.717 -7.909 1.00 82.00 602 GLU A C 1
ATOM 4852 O O . GLU A 1 602 ? -5.124 12.709 -6.752 1.00 82.00 602 GLU A O 1
ATOM 4857 N N . PHE A 1 603 ? -4.518 11.574 -8.572 1.00 83.75 603 PHE A N 1
ATOM 4858 C CA . PHE A 1 603 ? -4.671 10.273 -7.922 1.00 83.75 603 PHE A CA 1
ATOM 4859 C C . PHE A 1 603 ? -3.528 10.019 -6.931 1.00 83.75 603 PHE A C 1
ATOM 4861 O O . PHE A 1 603 ? -3.730 9.365 -5.907 1.00 83.75 603 PHE A O 1
ATOM 4868 N N . LEU A 1 604 ? -2.350 10.602 -7.166 1.00 77.31 604 LEU A N 1
ATOM 4869 C CA . LEU A 1 604 ? -1.187 10.475 -6.286 1.00 77.31 604 LEU A CA 1
ATOM 4870 C C . LEU A 1 604 ? -1.302 11.356 -5.030 1.00 77.31 604 LEU A C 1
ATOM 4872 O O . LEU A 1 604 ? -0.649 11.083 -4.023 1.00 77.31 604 LEU A O 1
ATOM 4876 N N . SER A 1 605 ? -2.171 12.374 -5.042 1.00 70.19 605 SER A N 1
ATOM 4877 C CA . SER A 1 605 ? -2.331 13.331 -3.937 1.00 70.19 605 SER A CA 1
ATOM 4878 C C . SER A 1 605 ? -3.378 12.932 -2.886 1.00 70.19 605 SER A C 1
ATOM 4880 O O . SER A 1 605 ? -3.612 13.683 -1.934 1.00 70.19 605 SER A O 1
ATOM 4882 N N . MET A 1 606 ? -3.991 11.744 -3.000 1.00 71.12 606 MET A N 1
ATOM 4883 C CA . MET A 1 606 ? -4.957 11.255 -2.008 1.00 71.12 606 MET A CA 1
ATOM 4884 C C . MET A 1 606 ? -4.371 11.220 -0.588 1.00 71.12 606 MET A C 1
ATOM 4886 O O . MET A 1 606 ? -3.224 10.796 -0.404 1.00 71.12 606 MET A O 1
ATOM 4890 N N . PRO A 1 607 ? -5.164 11.553 0.452 1.00 66.25 607 PRO A N 1
ATOM 4891 C CA . PRO A 1 607 ? -4.744 11.382 1.836 1.00 66.25 607 PRO A CA 1
ATOM 4892 C C . PRO A 1 607 ? -4.250 9.957 2.099 1.00 66.25 607 PRO A C 1
ATOM 4894 O O . PRO A 1 607 ? -4.981 8.990 1.913 1.00 66.25 607 PRO A O 1
AT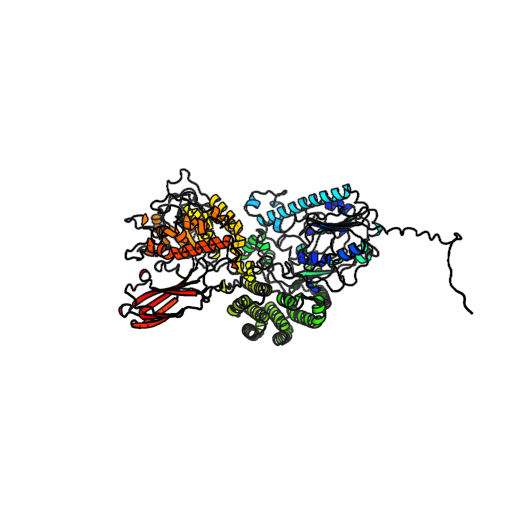OM 4897 N N . GLY A 1 608 ? -3.000 9.831 2.542 1.00 65.88 608 GLY A N 1
ATOM 4898 C CA . GLY A 1 608 ? -2.382 8.532 2.808 1.00 65.88 608 GLY A CA 1
ATOM 4899 C C . GLY A 1 608 ? -1.797 7.820 1.585 1.00 65.88 608 GLY A C 1
ATOM 4900 O O . GLY A 1 608 ? -1.271 6.733 1.772 1.00 65.88 608 GLY A O 1
ATOM 4901 N N . GLY A 1 609 ? -1.830 8.412 0.383 1.00 70.25 609 GLY A N 1
ATOM 4902 C CA . GLY A 1 609 ? -1.203 7.867 -0.831 1.00 70.25 609 GLY A CA 1
ATOM 4903 C C . GLY A 1 609 ? -1.940 6.683 -1.465 1.00 70.25 609 GLY A C 1
ATOM 4904 O O . GLY A 1 609 ? -1.334 5.936 -2.221 1.00 70.25 609 GLY A O 1
ATOM 4905 N N . LEU A 1 610 ? -3.231 6.501 -1.161 1.00 83.38 610 LEU A N 1
ATOM 4906 C CA . LEU A 1 610 ? -3.985 5.264 -1.425 1.00 83.38 610 LEU A CA 1
ATOM 4907 C C . LEU A 1 610 ? -3.870 4.748 -2.870 1.00 83.38 610 LEU A C 1
ATOM 4909 O O . LEU A 1 610 ? -3.461 3.609 -3.089 1.00 83.38 610 LEU A O 1
ATOM 4913 N N . ALA A 1 611 ? -4.193 5.586 -3.861 1.00 85.12 611 ALA A N 1
ATOM 4914 C CA . ALA A 1 611 ? -4.101 5.185 -5.263 1.00 85.12 611 ALA A CA 1
ATOM 4915 C C . ALA A 1 611 ? -2.642 5.088 -5.744 1.00 85.12 611 ALA A C 1
ATOM 4917 O O . ALA A 1 611 ? -2.318 4.163 -6.481 1.00 85.12 611 ALA A O 1
ATOM 4918 N N . GLY A 1 612 ? -1.748 5.969 -5.278 1.00 80.25 612 GLY A N 1
ATOM 4919 C CA . GLY A 1 612 ? -0.315 5.899 -5.591 1.00 80.25 612 GLY A CA 1
ATOM 4920 C C . GLY A 1 612 ? 0.320 4.570 -5.170 1.00 80.25 612 GLY A C 1
ATOM 4921 O O . GLY A 1 612 ? 1.046 3.963 -5.951 1.00 80.25 612 GLY A O 1
ATOM 4922 N N . TRP A 1 613 ? -0.028 4.056 -3.988 1.00 82.44 613 TRP A N 1
ATOM 4923 C CA . TRP A 1 613 ? 0.428 2.745 -3.514 1.00 82.44 613 TRP A CA 1
ATOM 4924 C C . TRP A 1 613 ? -0.076 1.585 -4.358 1.00 82.44 613 TRP A C 1
ATOM 4926 O O . TRP A 1 613 ? 0.683 0.662 -4.645 1.00 82.44 613 TRP A O 1
ATOM 4936 N N . ARG A 1 614 ? -1.336 1.638 -4.797 1.00 86.81 614 ARG A N 1
ATOM 4937 C CA . ARG A 1 614 ? -1.878 0.633 -5.715 1.00 86.81 614 ARG A CA 1
ATOM 4938 C C . ARG A 1 614 ? -1.183 0.662 -7.067 1.00 86.81 614 ARG A C 1
ATOM 4940 O O . ARG A 1 614 ? -0.883 -0.395 -7.600 1.00 86.81 614 ARG A O 1
ATOM 4947 N N . LEU A 1 615 ? -0.943 1.849 -7.611 1.00 85.62 615 LEU A N 1
ATOM 4948 C CA . LEU A 1 615 ? -0.273 2.011 -8.898 1.00 85.62 615 LEU A CA 1
ATOM 4949 C C . LEU A 1 615 ? 1.167 1.500 -8.841 1.00 85.62 615 LEU A C 1
ATOM 4951 O O . LEU A 1 615 ? 1.573 0.777 -9.740 1.00 85.62 615 LEU A O 1
ATOM 4955 N N . ALA A 1 616 ? 1.885 1.781 -7.749 1.00 78.31 616 ALA A N 1
ATOM 4956 C CA . ALA A 1 616 ? 3.217 1.232 -7.509 1.00 78.31 616 ALA A CA 1
ATOM 4957 C C . ALA A 1 616 ? 3.205 -0.307 -7.509 1.00 78.31 616 ALA A C 1
ATOM 4959 O O . ALA A 1 616 ? 3.973 -0.917 -8.241 1.00 78.31 616 ALA A O 1
ATOM 4960 N N . HIS A 1 617 ? 2.283 -0.924 -6.757 1.00 84.31 617 HIS A N 1
ATOM 4961 C CA . HIS A 1 617 ? 2.107 -2.386 -6.719 1.00 84.31 617 HIS A CA 1
ATOM 4962 C C . HIS A 1 617 ? 1.773 -2.975 -8.095 1.00 84.31 617 HIS A C 1
ATOM 4964 O O . HIS A 1 617 ? 2.261 -4.035 -8.471 1.00 84.31 617 HIS A O 1
ATOM 4970 N N . LEU A 1 618 ? 0.931 -2.292 -8.874 1.00 83.75 618 LEU A N 1
ATOM 4971 C CA . LEU A 1 618 ? 0.552 -2.749 -10.211 1.00 83.75 618 LEU A CA 1
ATOM 4972 C C . LEU A 1 618 ? 1.710 -2.649 -11.210 1.00 83.75 618 LEU A C 1
ATOM 4974 O O . LEU A 1 618 ? 1.817 -3.530 -12.054 1.00 83.75 618 LEU A O 1
ATOM 4978 N N . ALA A 1 619 ? 2.587 -1.654 -11.073 1.00 74.25 619 ALA A N 1
ATOM 4979 C CA . ALA A 1 619 ? 3.777 -1.485 -11.908 1.00 74.25 619 ALA A CA 1
ATOM 4980 C C . ALA A 1 619 ? 4.931 -2.455 -11.566 1.00 74.25 619 ALA A C 1
ATOM 4982 O O . ALA A 1 619 ? 5.898 -2.569 -12.322 1.00 74.25 619 ALA A O 1
ATOM 4983 N N . GLU A 1 620 ? 4.872 -3.181 -10.445 1.00 72.12 620 GLU A N 1
ATOM 4984 C CA . GLU A 1 620 ? 5.833 -4.261 -10.177 1.00 72.12 620 GLU A CA 1
ATOM 4985 C C . GLU A 1 620 ? 5.766 -5.295 -11.311 1.00 72.12 620 GLU A C 1
ATOM 4987 O O . GLU A 1 620 ? 4.677 -5.684 -11.714 1.00 72.12 620 GLU A O 1
ATOM 4992 N N . GLY A 1 621 ? 6.892 -5.759 -11.857 1.00 68.50 621 GLY A N 1
ATOM 4993 C CA . GLY A 1 621 ? 6.850 -6.697 -12.988 1.00 68.50 621 GLY A CA 1
ATOM 4994 C C . GLY A 1 621 ? 6.786 -6.060 -14.387 1.00 68.50 621 GLY A C 1
ATOM 4995 O O . GLY A 1 621 ? 7.000 -6.763 -15.377 1.00 68.50 621 GLY A O 1
ATOM 4996 N N . THR A 1 622 ? 6.620 -4.735 -14.517 1.00 73.12 622 THR A N 1
ATOM 4997 C CA . THR A 1 622 ? 6.577 -4.073 -15.841 1.00 73.12 622 THR A CA 1
ATOM 4998 C C . THR A 1 622 ? 7.912 -3.469 -16.286 1.00 73.12 622 THR A C 1
ATOM 5000 O O . THR A 1 622 ? 8.160 -3.339 -17.484 1.00 73.12 622 THR A O 1
ATOM 5003 N N . HIS A 1 623 ? 8.796 -3.127 -15.345 1.00 85.31 623 HIS A N 1
ATOM 5004 C CA . HIS A 1 623 ? 10.056 -2.411 -15.613 1.00 85.31 623 HIS A CA 1
ATOM 5005 C C . HIS A 1 623 ? 11.264 -3.338 -15.790 1.00 85.31 623 HIS A C 1
ATOM 5007 O O . HIS A 1 623 ? 11.331 -4.363 -15.118 1.00 85.31 623 HIS A O 1
ATOM 5013 N N . PRO A 1 624 ? 12.263 -3.013 -16.631 1.00 90.62 624 PRO A N 1
ATOM 5014 C CA . PRO A 1 624 ? 13.475 -3.820 -16.764 1.00 90.62 624 PRO A CA 1
ATOM 5015 C C . PRO A 1 624 ? 14.127 -4.161 -15.414 1.00 90.62 624 PRO A C 1
ATOM 5017 O O . PRO A 1 624 ? 14.372 -3.289 -14.581 1.00 90.62 624 PRO A O 1
ATOM 5020 N N . ARG A 1 625 ? 14.438 -5.446 -15.222 1.00 95.75 625 ARG A N 1
ATOM 5021 C CA . ARG A 1 625 ? 15.117 -5.975 -14.032 1.00 95.75 625 ARG A CA 1
ATOM 5022 C C . ARG A 1 625 ? 16.588 -5.565 -14.048 1.00 95.75 625 ARG A C 1
ATOM 5024 O O . ARG A 1 625 ? 17.266 -5.862 -15.033 1.00 95.75 625 ARG A O 1
ATOM 5031 N N . LEU A 1 626 ? 17.096 -4.923 -12.998 1.00 98.12 626 LEU A N 1
ATOM 5032 C CA . LEU A 1 626 ? 18.465 -4.394 -12.945 1.00 98.12 626 LEU A CA 1
ATOM 5033 C C . LEU A 1 626 ? 19.214 -4.852 -11.690 1.00 98.12 626 LEU A C 1
ATOM 5035 O O . LEU A 1 626 ? 18.745 -4.682 -10.567 1.00 98.12 626 LEU A O 1
ATOM 5039 N N . LEU A 1 627 ? 20.426 -5.367 -11.869 1.00 98.62 627 LEU A N 1
ATOM 5040 C CA . LEU A 1 627 ? 21.365 -5.670 -10.793 1.00 98.62 627 LEU A CA 1
ATOM 5041 C C . LEU A 1 627 ? 22.719 -5.024 -11.102 1.00 98.62 627 LEU A C 1
ATOM 5043 O O . LEU A 1 627 ? 23.232 -5.144 -12.212 1.00 98.62 627 LEU A O 1
ATOM 5047 N N . VAL A 1 628 ? 23.303 -4.350 -10.112 1.00 98.69 628 VAL A N 1
ATOM 5048 C CA . VAL A 1 628 ? 24.558 -3.600 -10.255 1.00 98.69 628 VAL A CA 1
ATOM 5049 C C . VAL A 1 628 ? 25.666 -4.247 -9.427 1.00 98.69 628 VAL A C 1
ATOM 5051 O O . VAL A 1 628 ? 25.472 -4.505 -8.238 1.00 98.69 628 VAL A O 1
ATOM 5054 N N . LEU A 1 629 ? 26.831 -4.476 -10.040 1.00 98.38 629 LEU A N 1
ATOM 5055 C CA . LEU A 1 629 ? 28.095 -4.773 -9.357 1.00 98.38 629 LEU A CA 1
ATOM 5056 C C . LEU A 1 629 ? 28.969 -3.523 -9.431 1.00 98.38 629 LEU A C 1
ATOM 5058 O O . LEU A 1 629 ? 29.346 -3.106 -10.522 1.00 98.38 629 LEU A O 1
ATOM 5062 N N . THR A 1 630 ? 29.295 -2.934 -8.286 1.00 97.50 630 THR A N 1
ATOM 5063 C CA . THR A 1 630 ? 30.012 -1.653 -8.198 1.00 97.50 630 THR A CA 1
ATOM 5064 C C . THR A 1 630 ? 31.246 -1.770 -7.322 1.00 97.50 630 THR A C 1
ATOM 5066 O O . THR A 1 630 ? 31.209 -2.420 -6.279 1.00 97.50 630 THR A O 1
ATOM 5069 N N . ASP A 1 631 ? 32.355 -1.172 -7.741 1.00 95.06 631 ASP A N 1
ATOM 5070 C CA . ASP A 1 631 ? 33.598 -1.037 -6.978 1.00 95.06 631 ASP A CA 1
ATOM 5071 C C . ASP A 1 631 ? 33.667 0.313 -6.242 1.00 95.06 631 ASP A C 1
ATOM 5073 O O . ASP A 1 631 ? 34.749 0.840 -5.963 1.00 95.06 631 ASP A O 1
ATOM 5077 N N . ILE A 1 632 ? 32.501 0.844 -5.853 1.00 95.12 632 ILE A N 1
ATOM 5078 C CA . ILE A 1 632 ? 32.354 2.095 -5.108 1.00 95.12 632 ILE A CA 1
ATOM 5079 C C . ILE A 1 632 ? 33.380 2.235 -3.978 1.00 95.12 632 ILE A C 1
ATOM 5081 O O . ILE A 1 632 ? 33.652 1.304 -3.214 1.00 95.12 632 ILE A O 1
ATOM 5085 N N . GLY A 1 633 ? 33.940 3.438 -3.854 1.00 89.69 633 GLY A N 1
ATOM 5086 C CA . GLY A 1 633 ? 34.924 3.793 -2.831 1.00 89.69 633 GLY A CA 1
ATOM 5087 C C . GLY A 1 633 ? 36.362 3.926 -3.337 1.00 89.69 633 GLY A C 1
ATOM 5088 O O . GLY A 1 633 ? 37.197 4.392 -2.563 1.00 89.69 633 GLY A O 1
ATOM 5089 N N . GLY A 1 634 ? 36.643 3.557 -4.593 1.00 82.19 634 GLY A N 1
ATOM 5090 C CA . GLY A 1 634 ? 37.879 3.921 -5.297 1.00 82.19 634 GLY A CA 1
ATOM 5091 C C . GLY A 1 634 ? 37.765 5.281 -5.986 1.00 82.19 634 GLY A C 1
ATOM 5092 O O . GLY A 1 634 ? 38.165 6.300 -5.416 1.00 82.19 634 GLY A O 1
ATOM 5093 N N . ASP A 1 635 ? 37.166 5.303 -7.180 1.00 83.38 635 ASP A N 1
ATOM 5094 C CA . ASP A 1 635 ? 36.874 6.534 -7.917 1.00 83.38 635 ASP A CA 1
ATOM 5095 C C . ASP A 1 635 ? 35.490 7.096 -7.510 1.00 83.38 635 ASP A C 1
ATOM 5097 O O . ASP A 1 635 ? 34.570 6.351 -7.159 1.00 83.38 635 ASP A O 1
ATOM 5101 N N . PRO A 1 636 ? 35.325 8.428 -7.471 1.00 89.62 636 PRO A N 1
ATOM 5102 C CA . PRO A 1 636 ? 34.036 9.059 -7.200 1.00 89.62 636 PRO A CA 1
ATOM 5103 C C . PRO A 1 636 ? 32.932 8.778 -8.237 1.00 89.62 636 PRO A C 1
ATOM 5105 O O . PRO A 1 636 ? 31.777 9.093 -7.940 1.00 89.62 636 PRO A O 1
ATOM 5108 N N . ASP A 1 637 ? 33.221 8.233 -9.424 1.00 91.88 637 ASP A N 1
ATOM 5109 C CA . ASP A 1 637 ? 32.189 8.029 -10.447 1.00 91.88 637 ASP A CA 1
ATOM 5110 C C . ASP A 1 637 ? 31.123 6.997 -10.110 1.00 91.88 637 ASP A C 1
ATOM 5112 O O . ASP A 1 637 ? 29.970 7.285 -10.404 1.00 91.88 637 ASP A O 1
ATOM 5116 N N . ASP A 1 638 ? 31.413 5.901 -9.408 1.00 96.31 638 ASP A N 1
ATOM 5117 C CA . ASP A 1 638 ? 30.361 4.979 -8.948 1.00 96.31 638 ASP A CA 1
ATOM 5118 C C . ASP A 1 638 ? 29.315 5.688 -8.077 1.00 96.31 638 ASP A C 1
ATOM 5120 O O . ASP A 1 638 ? 28.120 5.397 -8.136 1.00 96.31 638 ASP A O 1
ATOM 5124 N N . THR A 1 639 ? 29.754 6.657 -7.265 1.00 97.12 639 THR A N 1
ATOM 5125 C CA . THR A 1 639 ? 28.845 7.460 -6.435 1.00 97.12 639 THR A CA 1
ATOM 5126 C C . THR A 1 639 ? 28.001 8.387 -7.308 1.00 97.12 639 THR A C 1
ATOM 5128 O O . THR A 1 639 ? 26.796 8.501 -7.087 1.00 97.12 639 THR A O 1
ATOM 5131 N N . GLN A 1 640 ? 28.607 9.010 -8.325 1.00 97.56 640 GLN A N 1
ATOM 5132 C CA . GLN A 1 640 ? 27.893 9.835 -9.304 1.00 97.56 640 GLN A CA 1
ATOM 5133 C C . GLN A 1 640 ? 26.855 9.006 -10.087 1.00 97.56 640 GLN A C 1
ATOM 5135 O O . GLN A 1 640 ? 25.678 9.371 -10.127 1.00 97.56 640 GLN A O 1
ATOM 5140 N N . SER A 1 641 ? 27.274 7.859 -10.631 1.00 98.31 641 SER A N 1
ATOM 5141 C CA . SER A 1 641 ? 26.452 6.915 -11.393 1.00 98.31 641 SER A CA 1
ATOM 5142 C C . SER A 1 641 ? 25.290 6.374 -10.552 1.00 98.31 641 SER A C 1
ATOM 5144 O O . SER A 1 641 ? 24.160 6.300 -11.039 1.00 98.31 641 SER A O 1
ATOM 5146 N N . LEU A 1 642 ? 25.526 6.048 -9.272 1.00 98.56 642 LEU A N 1
ATOM 5147 C CA . LEU A 1 642 ? 24.479 5.573 -8.363 1.00 98.56 642 LEU A CA 1
ATOM 5148 C C . LEU A 1 642 ? 23.470 6.667 -8.013 1.00 98.56 642 LEU A C 1
ATOM 5150 O O . LEU A 1 642 ? 22.273 6.392 -8.009 1.00 98.56 642 LEU A O 1
ATOM 5154 N N . ILE A 1 643 ? 23.912 7.901 -7.756 1.00 98.38 643 ILE A N 1
ATOM 5155 C CA . ILE A 1 643 ? 22.991 9.021 -7.516 1.00 98.38 643 ILE A CA 1
ATOM 5156 C C . ILE A 1 643 ? 22.089 9.229 -8.737 1.00 98.38 643 ILE A C 1
ATOM 5158 O O . ILE A 1 643 ? 20.867 9.285 -8.581 1.00 98.38 643 ILE A O 1
ATOM 5162 N N . ARG A 1 644 ? 22.654 9.256 -9.954 1.00 98.44 644 ARG A N 1
ATOM 5163 C CA . ARG A 1 644 ? 21.851 9.373 -11.178 1.00 98.44 644 ARG A CA 1
ATOM 5164 C C . ARG A 1 644 ? 20.889 8.194 -11.334 1.00 98.44 644 ARG A C 1
ATOM 5166 O O . ARG A 1 644 ? 19.708 8.432 -11.583 1.00 98.44 644 ARG A O 1
ATOM 5173 N N . LEU A 1 645 ? 21.342 6.955 -11.124 1.00 98.62 645 LEU A N 1
ATOM 5174 C CA . LEU A 1 645 ? 20.478 5.771 -11.178 1.00 98.62 645 LEU A CA 1
ATOM 5175 C C . LEU A 1 645 ? 19.297 5.884 -10.203 1.00 98.62 645 LEU A C 1
ATOM 5177 O O . LEU A 1 645 ? 18.168 5.598 -10.586 1.00 98.62 645 LEU A O 1
ATOM 5181 N N . LEU A 1 646 ? 19.516 6.353 -8.969 1.00 98.44 646 LEU A N 1
ATOM 5182 C CA . LEU A 1 646 ? 18.436 6.485 -7.985 1.00 98.44 646 LEU A CA 1
ATOM 5183 C C . LEU A 1 646 ? 17.382 7.533 -8.375 1.00 98.44 646 LEU A C 1
ATOM 5185 O O . LEU A 1 646 ? 16.207 7.347 -8.068 1.00 98.44 646 LEU A O 1
ATOM 5189 N N . THR A 1 647 ? 17.756 8.582 -9.112 1.00 97.94 647 THR A N 1
ATOM 5190 C CA . THR A 1 647 ? 16.783 9.536 -9.693 1.00 97.94 647 THR A CA 1
ATOM 5191 C C . THR A 1 647 ? 16.007 8.971 -10.895 1.00 97.94 647 THR A C 1
ATOM 5193 O O . THR A 1 647 ? 14.988 9.530 -11.298 1.00 97.94 647 THR A O 1
ATOM 5196 N N . HIS A 1 648 ? 16.454 7.838 -11.446 1.00 97.69 648 HIS A N 1
ATOM 5197 C CA . HIS A 1 648 ? 15.791 7.078 -12.515 1.00 97.69 648 HIS A CA 1
ATOM 5198 C C . HIS A 1 648 ? 15.227 5.741 -12.016 1.00 97.69 648 HIS A C 1
ATOM 5200 O O . HIS A 1 648 ? 14.831 4.895 -12.813 1.00 97.69 648 HIS A O 1
ATOM 5206 N N . ALA A 1 649 ? 15.192 5.514 -10.700 1.00 96.50 649 ALA A N 1
ATOM 5207 C CA . ALA A 1 649 ? 14.842 4.208 -10.155 1.00 96.50 649 ALA A CA 1
ATOM 5208 C C . ALA A 1 649 ? 13.385 3.799 -10.427 1.00 96.50 649 ALA A C 1
ATOM 5210 O O . ALA A 1 649 ? 13.069 2.625 -10.305 1.00 96.50 649 ALA A O 1
ATOM 5211 N N . ASN A 1 650 ? 12.511 4.732 -10.825 1.00 92.62 650 ASN A N 1
ATOM 5212 C CA . ASN A 1 650 ? 11.156 4.429 -11.290 1.00 92.62 650 ASN A CA 1
ATOM 5213 C C . ASN A 1 650 ? 11.111 3.689 -12.639 1.00 92.62 650 ASN A C 1
ATOM 5215 O O . ASN A 1 650 ? 10.066 3.155 -12.986 1.00 92.62 650 ASN A O 1
ATOM 5219 N N . GLU A 1 651 ? 12.211 3.687 -13.396 1.00 92.00 651 GLU A N 1
ATOM 5220 C CA . GLU A 1 651 ? 12.321 3.057 -14.720 1.00 92.00 651 GLU A CA 1
ATOM 5221 C C . GLU A 1 651 ? 12.849 1.616 -14.644 1.00 92.00 651 GLU A C 1
ATOM 5223 O O . GLU A 1 651 ? 13.020 0.960 -15.672 1.00 92.00 651 GLU A O 1
ATOM 5228 N N . PHE A 1 652 ? 13.164 1.126 -13.439 1.00 94.00 652 PHE A N 1
ATOM 5229 C CA . PHE A 1 652 ? 13.803 -0.168 -13.221 1.00 94.00 652 PHE A CA 1
ATOM 5230 C C . PHE A 1 652 ? 13.201 -0.906 -12.029 1.00 94.00 652 PHE A C 1
ATOM 5232 O O . PHE A 1 652 ? 12.941 -0.325 -10.979 1.00 94.00 652 PHE A O 1
ATOM 5239 N N . GLU A 1 653 ? 13.113 -2.230 -12.140 1.00 93.12 653 GLU A N 1
ATOM 5240 C CA . GLU A 1 653 ? 13.047 -3.089 -10.960 1.00 93.12 653 GLU A CA 1
ATOM 5241 C C . GLU A 1 653 ? 14.485 -3.373 -10.507 1.00 93.12 653 GLU A C 1
ATOM 5243 O O . GLU A 1 653 ? 15.152 -4.274 -11.018 1.00 93.12 653 GLU A O 1
ATOM 5248 N N . ILE A 1 654 ? 15.004 -2.557 -9.584 1.00 97.00 654 ILE A N 1
ATOM 5249 C CA . ILE A 1 654 ? 16.332 -2.784 -9.002 1.00 97.00 654 ILE A CA 1
ATOM 5250 C C . ILE A 1 654 ? 16.255 -4.014 -8.094 1.00 97.00 654 ILE A C 1
ATOM 5252 O O . ILE A 1 654 ? 15.455 -4.053 -7.166 1.00 97.00 654 ILE A O 1
ATOM 5256 N N . GLU A 1 655 ? 17.122 -4.996 -8.329 1.00 96.12 655 GLU A N 1
ATOM 5257 C CA . GLU A 1 655 ? 17.131 -6.289 -7.635 1.00 96.12 655 GLU A CA 1
ATOM 5258 C C . GLU A 1 655 ? 18.443 -6.602 -6.919 1.00 96.12 655 GLU A C 1
ATOM 5260 O O . GLU A 1 655 ? 18.557 -7.614 -6.226 1.00 96.12 655 GLU A O 1
ATOM 5265 N N . GLY A 1 656 ? 19.449 -5.745 -7.050 1.00 97.69 656 GLY A N 1
ATOM 5266 C CA . GLY A 1 656 ? 20.694 -5.895 -6.311 1.00 97.69 656 GLY A CA 1
ATOM 5267 C C . GLY A 1 656 ? 21.626 -4.713 -6.505 1.00 97.69 656 GLY A C 1
ATOM 5268 O O . GLY A 1 656 ? 21.829 -4.256 -7.627 1.00 97.69 656 GLY A O 1
ATOM 5269 N N . LEU A 1 657 ? 22.213 -4.256 -5.401 1.00 98.50 657 LEU A N 1
ATOM 5270 C CA . LEU A 1 657 ? 23.311 -3.292 -5.378 1.00 98.50 657 LEU A CA 1
ATOM 5271 C C . LEU A 1 657 ? 24.487 -3.965 -4.661 1.00 98.50 657 LEU A C 1
ATOM 5273 O O . LEU A 1 657 ? 24.569 -3.966 -3.430 1.00 98.50 657 LEU A O 1
ATOM 5277 N N . ILE A 1 658 ? 25.347 -4.634 -5.426 1.00 98.31 658 ILE A N 1
ATOM 5278 C CA . ILE A 1 658 ? 26.429 -5.470 -4.903 1.00 98.31 658 ILE A CA 1
ATOM 5279 C C . ILE A 1 658 ? 27.725 -4.662 -4.882 1.00 98.31 658 ILE A C 1
ATOM 5281 O O . ILE A 1 658 ? 28.250 -4.292 -5.931 1.00 98.31 658 ILE A O 1
ATOM 5285 N N . ALA A 1 659 ? 28.265 -4.424 -3.687 1.00 97.44 659 ALA A N 1
ATOM 5286 C CA . ALA A 1 659 ? 29.590 -3.835 -3.526 1.00 97.44 659 ALA A CA 1
ATOM 5287 C C . ALA A 1 659 ? 30.668 -4.898 -3.797 1.00 97.44 659 ALA A C 1
ATOM 5289 O O . ALA A 1 659 ? 30.908 -5.762 -2.953 1.00 97.44 659 ALA A O 1
ATOM 5290 N N . SER A 1 660 ? 31.291 -4.838 -4.969 1.00 94.38 660 SER A N 1
ATOM 5291 C CA . SER A 1 660 ? 32.486 -5.603 -5.347 1.00 94.38 660 SER A CA 1
ATOM 5292 C C . SER A 1 660 ? 33.771 -4.956 -4.799 1.00 94.38 660 SER A C 1
ATOM 5294 O O . SER A 1 660 ? 33.710 -3.927 -4.120 1.00 94.38 660 SER A O 1
ATOM 5296 N N . ALA A 1 661 ? 34.931 -5.578 -5.040 1.00 93.56 661 ALA A N 1
ATOM 5297 C CA . ALA A 1 661 ? 36.233 -5.081 -4.589 1.00 93.56 661 ALA A CA 1
ATOM 5298 C C . ALA A 1 661 ? 36.461 -3.619 -5.012 1.00 93.56 661 ALA A C 1
ATOM 5300 O O . ALA A 1 661 ? 36.553 -3.339 -6.202 1.00 93.56 661 ALA A O 1
ATOM 5301 N N . SER A 1 662 ? 36.597 -2.710 -4.045 1.00 89.75 662 SER A N 1
ATOM 5302 C CA . SER A 1 662 ? 36.596 -1.265 -4.292 1.00 89.75 662 SER A CA 1
ATOM 5303 C C . SER A 1 662 ? 37.791 -0.768 -5.117 1.00 89.75 662 SER A C 1
ATOM 5305 O O . SER A 1 662 ? 38.928 -1.206 -4.908 1.00 89.75 662 SER A O 1
ATOM 5307 N N . GLY A 1 663 ? 37.522 0.190 -6.007 1.00 84.06 663 GLY A N 1
ATOM 5308 C CA . GLY A 1 663 ? 38.460 0.810 -6.943 1.00 84.06 663 GLY A CA 1
ATOM 5309 C C . GLY A 1 663 ? 38.993 -0.117 -8.027 1.00 84.06 663 GLY A C 1
ATOM 5310 O O . GLY A 1 663 ? 38.656 -1.294 -8.104 1.00 84.06 663 GLY A O 1
ATOM 5311 N N . THR A 1 664 ? 39.911 0.392 -8.837 1.00 78.81 664 THR A N 1
ATOM 5312 C CA . THR A 1 664 ? 40.616 -0.382 -9.866 1.00 78.81 664 THR A CA 1
ATOM 5313 C C . THR A 1 664 ? 41.845 -1.114 -9.290 1.00 78.81 664 THR A C 1
ATOM 5315 O O . THR A 1 664 ? 42.312 -0.793 -8.189 1.00 78.81 664 THR A O 1
ATOM 5318 N N . PRO A 1 665 ? 42.418 -2.126 -9.981 1.00 75.56 665 PRO A N 1
ATOM 5319 C CA . PRO A 1 665 ? 43.572 -2.864 -9.463 1.00 75.56 665 PRO A CA 1
ATOM 5320 C C . PRO A 1 665 ? 44.763 -1.956 -9.100 1.00 75.56 665 PRO A C 1
ATOM 5322 O O . PRO A 1 665 ? 45.390 -1.350 -9.969 1.00 75.56 665 PRO A O 1
ATOM 5325 N N . GLY A 1 666 ? 45.111 -1.918 -7.808 1.00 72.25 666 GLY A N 1
ATOM 5326 C CA . GLY A 1 666 ? 46.228 -1.128 -7.269 1.00 72.25 666 GLY A CA 1
ATOM 5327 C C . GLY A 1 666 ? 45.893 0.323 -6.903 1.00 72.25 666 GLY A C 1
ATOM 5328 O O . GLY A 1 666 ? 46.805 1.065 -6.546 1.00 72.25 666 GLY A O 1
ATOM 5329 N N . GLU A 1 667 ? 44.623 0.728 -6.986 1.00 78.25 667 GLU A N 1
ATOM 5330 C CA . GLU A 1 667 ? 44.165 2.076 -6.624 1.00 78.25 667 GLU A CA 1
ATOM 5331 C C . GLU A 1 667 ? 44.069 2.292 -5.109 1.00 78.25 667 GLU A C 1
ATOM 5333 O O . GLU A 1 667 ? 44.461 3.345 -4.607 1.00 78.25 667 GLU A O 1
ATOM 5338 N N . LEU A 1 668 ? 43.596 1.280 -4.378 1.00 81.62 668 LEU A N 1
ATOM 5339 C CA . LEU A 1 668 ? 43.528 1.278 -2.918 1.00 81.62 668 LEU A CA 1
ATOM 5340 C C . LEU A 1 668 ? 44.626 0.386 -2.324 1.00 81.62 668 LEU A C 1
ATOM 5342 O O . LEU A 1 668 ? 44.952 -0.670 -2.869 1.00 81.62 668 LEU A O 1
ATOM 5346 N N . GLU A 1 669 ? 45.182 0.799 -1.181 1.00 78.25 669 GLU A N 1
ATOM 5347 C CA . GLU A 1 669 ? 46.166 -0.003 -0.435 1.00 78.25 669 GLU A CA 1
ATOM 5348 C C . GLU A 1 669 ? 45.522 -1.227 0.241 1.00 78.25 669 GLU A C 1
ATOM 5350 O O . GLU A 1 669 ? 46.160 -2.272 0.381 1.00 78.25 669 GLU A O 1
ATOM 5355 N N . GLU A 1 670 ? 44.252 -1.113 0.637 1.00 86.69 670 GLU A N 1
ATOM 5356 C CA . GLU A 1 670 ? 43.493 -2.165 1.313 1.00 86.69 670 GLU A CA 1
ATOM 5357 C C . GLU A 1 670 ? 42.501 -2.847 0.360 1.00 86.69 670 GLU A C 1
ATOM 5359 O O . GLU A 1 670 ? 41.780 -2.192 -0.392 1.00 86.69 670 GLU A O 1
ATOM 5364 N N . LYS A 1 671 ? 42.427 -4.182 0.430 1.00 90.25 671 LYS A N 1
ATOM 5365 C CA . LYS A 1 671 ? 41.417 -4.984 -0.273 1.00 90.25 671 LYS A CA 1
ATOM 5366 C C . LYS A 1 671 ? 40.109 -4.956 0.517 1.00 90.25 671 LYS A C 1
ATOM 5368 O O . LYS A 1 671 ? 40.005 -5.614 1.553 1.00 90.25 671 LYS A O 1
ATOM 5373 N N . VAL A 1 672 ? 39.131 -4.185 0.055 1.00 94.19 672 VAL A N 1
ATOM 5374 C CA . VAL A 1 672 ? 37.872 -3.941 0.776 1.00 94.19 672 VAL A CA 1
ATOM 5375 C C . VAL A 1 672 ? 36.676 -3.916 -0.171 1.00 94.19 672 VAL A C 1
ATOM 5377 O O . VAL A 1 672 ? 36.830 -3.720 -1.372 1.00 94.19 672 VAL A O 1
ATOM 5380 N N . VAL A 1 673 ? 35.482 -4.083 0.394 1.00 95.56 673 VAL A N 1
ATOM 5381 C CA . VAL A 1 673 ? 34.201 -3.727 -0.235 1.00 95.56 673 VAL A CA 1
ATOM 5382 C C . VAL A 1 673 ? 33.565 -2.595 0.571 1.00 95.56 673 VAL A C 1
ATOM 5384 O O . VAL A 1 673 ? 33.746 -2.540 1.791 1.00 95.56 673 VAL A O 1
ATOM 5387 N N . ARG A 1 674 ? 32.809 -1.699 -0.076 1.00 96.19 674 ARG A N 1
ATOM 5388 C CA . ARG A 1 674 ? 32.208 -0.515 0.578 1.00 96.19 674 ARG A CA 1
ATOM 5389 C C . ARG A 1 674 ? 30.679 -0.425 0.450 1.00 96.19 674 ARG A C 1
ATOM 5391 O O . ARG A 1 674 ? 30.145 0.583 -0.016 1.00 96.19 674 ARG A O 1
ATOM 5398 N N . PRO A 1 675 ? 29.923 -1.442 0.910 1.00 96.31 675 PRO A N 1
ATOM 5399 C CA . PRO A 1 675 ? 28.460 -1.383 0.909 1.00 96.31 675 PRO A CA 1
ATOM 5400 C C . PRO A 1 675 ? 27.914 -0.277 1.830 1.00 96.31 675 PRO A C 1
ATOM 5402 O O . PRO A 1 675 ? 26.767 0.131 1.688 1.00 96.31 675 PRO A O 1
ATOM 5405 N N . ASP A 1 676 ? 28.704 0.223 2.786 1.00 96.00 676 ASP A N 1
ATOM 5406 C CA . ASP A 1 676 ? 28.366 1.372 3.633 1.00 96.00 676 ASP A CA 1
ATOM 5407 C C . ASP A 1 676 ? 28.117 2.658 2.830 1.00 96.00 676 ASP A C 1
ATOM 5409 O O . ASP A 1 676 ? 27.187 3.394 3.165 1.00 96.00 676 ASP A O 1
ATOM 5413 N N . LEU A 1 677 ? 28.864 2.881 1.743 1.00 97.19 677 LEU A N 1
ATOM 5414 C CA . LEU A 1 677 ? 28.674 4.036 0.859 1.00 97.19 677 LEU A CA 1
ATOM 5415 C C . LEU A 1 677 ? 27.356 3.933 0.082 1.00 97.19 677 LEU A C 1
ATOM 5417 O O . LEU A 1 677 ? 26.593 4.895 0.020 1.00 97.19 677 LEU A O 1
ATOM 5421 N N . ILE A 1 678 ? 27.016 2.738 -0.413 1.00 98.19 678 ILE A N 1
ATOM 5422 C CA . ILE A 1 678 ? 25.710 2.481 -1.043 1.00 98.19 678 ILE A CA 1
ATOM 5423 C C . ILE A 1 678 ? 24.582 2.783 -0.043 1.00 98.19 678 ILE A C 1
ATOM 5425 O O . ILE A 1 678 ? 23.617 3.476 -0.369 1.00 98.19 678 ILE A O 1
ATOM 5429 N N . ARG A 1 679 ? 24.719 2.331 1.214 1.00 97.44 679 ARG A N 1
ATOM 5430 C CA . ARG A 1 679 ? 23.730 2.597 2.274 1.00 97.44 679 ARG A CA 1
ATOM 5431 C C . ARG A 1 679 ? 23.591 4.081 2.592 1.00 97.44 679 ARG A C 1
ATOM 5433 O O . ARG A 1 679 ? 22.492 4.517 2.929 1.00 97.44 679 ARG A O 1
ATOM 5440 N N . GLU A 1 680 ? 24.672 4.855 2.546 1.00 97.62 680 GLU A N 1
ATOM 5441 C CA . GLU A 1 680 ? 24.640 6.310 2.720 1.00 97.62 680 GLU A CA 1
ATOM 5442 C C . GLU A 1 680 ? 23.819 6.992 1.624 1.00 97.62 680 GLU A C 1
ATOM 5444 O O . GLU A 1 680 ? 22.895 7.743 1.938 1.00 97.62 680 GLU A O 1
ATOM 5449 N N . ILE A 1 681 ? 24.070 6.645 0.364 1.00 98.44 681 ILE A N 1
ATOM 5450 C CA . ILE A 1 681 ? 23.364 7.222 -0.784 1.00 98.44 681 ILE A CA 1
ATOM 5451 C C . ILE A 1 681 ? 21.877 6.833 -0.755 1.00 98.44 681 ILE A C 1
ATOM 5453 O O . ILE A 1 681 ? 21.007 7.692 -0.891 1.00 98.44 681 ILE A O 1
ATOM 5457 N N . VAL A 1 682 ? 21.551 5.570 -0.454 1.00 97.88 682 VAL A N 1
ATOM 5458 C CA . VAL A 1 682 ? 20.151 5.123 -0.307 1.00 97.88 682 VAL A CA 1
ATOM 5459 C C . VAL A 1 682 ? 19.453 5.806 0.883 1.00 97.88 682 VAL A C 1
ATOM 5461 O O . VAL A 1 682 ? 18.251 6.068 0.831 1.00 97.88 682 VAL A O 1
ATOM 5464 N N . ARG A 1 683 ? 20.176 6.156 1.959 1.00 95.44 683 ARG A N 1
ATOM 5465 C CA . ARG A 1 683 ? 19.617 6.970 3.059 1.00 95.44 683 ARG A CA 1
ATOM 5466 C C . ARG A 1 683 ? 19.327 8.410 2.631 1.00 95.44 683 ARG A C 1
ATOM 5468 O O . ARG A 1 683 ? 18.358 8.984 3.123 1.00 95.44 683 ARG A O 1
ATOM 5475 N N . ALA A 1 684 ? 20.132 8.999 1.749 1.00 96.88 684 ALA A N 1
ATOM 5476 C CA . ALA A 1 684 ? 19.834 10.307 1.165 1.00 96.88 684 ALA A CA 1
ATOM 5477 C C . ALA A 1 684 ? 18.626 10.242 0.221 1.00 96.88 684 ALA A C 1
ATOM 5479 O O . ALA A 1 684 ? 17.731 11.075 0.334 1.00 96.88 684 ALA A O 1
ATOM 5480 N N . TYR A 1 685 ? 18.532 9.200 -0.611 1.00 98.06 685 TYR A N 1
ATOM 5481 C CA . TYR A 1 685 ? 17.345 8.924 -1.426 1.00 98.06 685 TYR A CA 1
ATOM 5482 C C . TYR A 1 685 ? 16.072 8.820 -0.574 1.00 98.06 685 TYR A C 1
ATOM 5484 O O . TYR A 1 685 ? 15.071 9.461 -0.877 1.00 98.06 685 TYR A O 1
ATOM 5492 N N . GLY A 1 686 ? 16.117 8.110 0.559 1.00 93.62 686 GLY A N 1
ATOM 5493 C CA . GLY A 1 686 ? 14.971 7.993 1.471 1.00 93.62 686 GLY A CA 1
ATOM 5494 C C . GLY A 1 686 ? 14.460 9.319 2.050 1.00 93.62 686 GLY A C 1
ATOM 5495 O O . GLY A 1 686 ? 13.330 9.373 2.529 1.00 93.62 686 GLY A O 1
ATOM 5496 N N . GLN A 1 687 ? 15.251 10.396 1.993 1.00 94.25 687 GLN A N 1
ATOM 5497 C CA . GLN A 1 687 ? 14.815 11.735 2.406 1.00 94.25 687 GLN A CA 1
ATOM 5498 C C . GLN A 1 687 ? 14.016 12.462 1.314 1.00 94.25 687 GLN A C 1
ATOM 5500 O O . GLN A 1 687 ? 13.203 13.320 1.646 1.00 94.25 687 GLN A O 1
ATOM 5505 N N . VAL A 1 688 ? 14.211 12.100 0.041 1.00 95.12 688 VAL A N 1
ATOM 5506 C CA . VAL A 1 688 ? 13.516 12.682 -1.125 1.00 95.12 688 VAL A CA 1
ATOM 5507 C C . VAL A 1 688 ? 12.507 11.724 -1.765 1.00 95.12 688 VAL A C 1
ATOM 5509 O O . VAL A 1 688 ? 11.725 12.141 -2.611 1.00 95.12 688 VAL A O 1
ATOM 5512 N N . GLU A 1 689 ? 12.448 10.464 -1.313 1.00 91.19 689 GLU A N 1
ATOM 5513 C CA . GLU A 1 689 ? 11.545 9.413 -1.810 1.00 91.19 689 GLU A CA 1
ATOM 5514 C C . GLU A 1 689 ? 10.089 9.891 -1.916 1.00 91.19 689 GLU A C 1
ATOM 5516 O O . GLU A 1 689 ? 9.405 9.610 -2.897 1.00 91.19 689 GLU A O 1
ATOM 5521 N N . ARG A 1 690 ? 9.603 10.636 -0.913 1.00 84.56 690 ARG A N 1
ATOM 5522 C CA . ARG A 1 690 ? 8.235 11.164 -0.929 1.00 84.56 690 ARG A CA 1
ATOM 5523 C C . ARG A 1 690 ? 8.008 12.135 -2.088 1.00 84.56 690 ARG A C 1
ATOM 5525 O O . ARG A 1 690 ? 6.934 12.074 -2.671 1.00 84.56 690 ARG A O 1
ATOM 5532 N N . SER A 1 691 ? 8.974 13.011 -2.370 1.00 89.56 691 SER A N 1
ATOM 5533 C CA . SER A 1 691 ? 8.899 13.986 -3.466 1.00 89.56 691 SER A CA 1
ATOM 5534 C C . SER A 1 691 ? 8.878 13.256 -4.801 1.00 89.56 691 SER A C 1
ATOM 5536 O O . SER A 1 691 ? 7.916 13.377 -5.552 1.00 89.56 691 SER A O 1
ATOM 5538 N N . LEU A 1 692 ? 9.847 12.359 -5.012 1.00 91.62 692 LEU A N 1
ATOM 5539 C CA . LEU A 1 692 ? 9.960 11.531 -6.216 1.00 91.62 692 LEU A CA 1
ATOM 5540 C C . LEU A 1 692 ? 8.669 10.754 -6.517 1.00 91.62 692 LEU A C 1
ATOM 5542 O O . LEU A 1 692 ? 8.203 10.719 -7.654 1.00 91.62 692 LEU A O 1
ATOM 5546 N N . LYS A 1 693 ? 8.026 10.201 -5.484 1.00 86.69 693 LYS A N 1
ATOM 5547 C CA . LYS A 1 693 ? 6.760 9.466 -5.618 1.00 86.69 693 LYS A CA 1
ATOM 5548 C C . LYS A 1 693 ? 5.544 10.317 -5.974 1.00 86.69 693 LYS A C 1
ATOM 5550 O O . LYS A 1 693 ? 4.512 9.756 -6.337 1.00 86.69 693 LYS A O 1
ATOM 5555 N N . THR A 1 694 ? 5.643 11.643 -5.885 1.00 84.06 694 THR A N 1
ATOM 5556 C CA . THR A 1 694 ? 4.618 12.532 -6.449 1.00 84.06 694 THR A CA 1
ATOM 5557 C C . THR A 1 694 ? 4.710 12.623 -7.972 1.00 84.06 694 THR A C 1
ATOM 5559 O O . THR A 1 694 ? 3.685 12.860 -8.602 1.00 84.06 694 THR A O 1
ATOM 5562 N N . HIS A 1 695 ? 5.893 12.374 -8.549 1.00 88.38 695 HIS A N 1
ATOM 5563 C CA . HIS A 1 695 ? 6.154 12.397 -9.993 1.00 88.38 695 HIS A CA 1
ATOM 5564 C C . HIS A 1 695 ? 5.904 11.043 -10.658 1.00 88.38 695 HIS A C 1
ATOM 5566 O O . HIS A 1 695 ? 5.328 10.980 -11.741 1.00 88.38 695 HIS A O 1
ATOM 5572 N N . SER A 1 696 ? 6.287 9.946 -10.000 1.00 87.38 696 SER A N 1
ATOM 5573 C CA . SER A 1 696 ? 5.944 8.594 -10.451 1.00 87.38 696 SER A CA 1
ATOM 5574 C C . SER A 1 696 ? 5.770 7.645 -9.261 1.00 87.38 696 SER A C 1
ATOM 5576 O O . SER A 1 696 ? 6.663 7.548 -8.416 1.00 87.38 696 SER A O 1
ATOM 5578 N N . PRO A 1 697 ? 4.660 6.889 -9.172 1.00 79.56 697 PRO A N 1
ATOM 5579 C CA . PRO A 1 697 ? 4.471 5.919 -8.095 1.00 79.56 697 PRO A CA 1
ATOM 5580 C C . PRO A 1 697 ? 5.478 4.757 -8.154 1.00 79.56 697 PRO A C 1
ATOM 5582 O O . PRO A 1 697 ? 5.708 4.112 -7.133 1.00 79.56 697 PRO A O 1
ATOM 5585 N N . SER A 1 698 ? 6.109 4.521 -9.310 1.00 85.38 698 SER A N 1
ATOM 5586 C CA . SER A 1 698 ? 7.032 3.405 -9.562 1.00 85.38 698 SER A CA 1
ATOM 5587 C C . SER A 1 698 ? 8.392 3.540 -8.860 1.00 85.38 698 SER A C 1
ATOM 5589 O O . SER A 1 698 ? 9.181 2.599 -8.868 1.00 85.38 698 SER A O 1
ATOM 5591 N N . PHE A 1 699 ? 8.698 4.682 -8.230 1.00 89.88 699 PHE A N 1
ATOM 5592 C CA . PHE A 1 699 ? 9.933 4.832 -7.455 1.00 89.88 699 PHE A CA 1
ATOM 5593 C C . PHE A 1 699 ? 9.997 3.822 -6.286 1.00 89.88 699 PHE A C 1
ATOM 5595 O O . PHE A 1 699 ? 9.077 3.772 -5.457 1.00 89.88 699 PHE A O 1
ATOM 5602 N N . PRO A 1 700 ? 11.090 3.044 -6.143 1.00 89.75 700 PRO A N 1
ATOM 5603 C CA . PRO A 1 700 ? 11.200 2.029 -5.100 1.00 89.75 700 PRO A CA 1
ATOM 5604 C C . PRO A 1 700 ? 11.303 2.652 -3.707 1.00 89.75 700 PRO A C 1
ATOM 5606 O O . PRO A 1 700 ? 11.768 3.777 -3.523 1.00 89.75 700 PRO A O 1
ATOM 5609 N N . GLN A 1 701 ? 10.899 1.901 -2.684 1.00 84.19 701 GLN A N 1
ATOM 5610 C CA . GLN A 1 701 ? 11.096 2.337 -1.303 1.00 84.19 701 GLN A CA 1
ATOM 5611 C C . GLN A 1 701 ? 12.575 2.277 -0.923 1.00 84.19 701 GLN A C 1
ATOM 5613 O O . GLN A 1 701 ? 13.255 1.286 -1.200 1.00 84.19 701 GLN A O 1
ATOM 5618 N N . ALA A 1 702 ? 13.059 3.278 -0.187 1.00 88.06 702 ALA A N 1
ATOM 5619 C CA . ALA A 1 702 ? 14.429 3.287 0.310 1.00 88.06 702 ALA A CA 1
ATOM 5620 C C . ALA A 1 702 ? 14.718 2.064 1.190 1.00 88.06 702 ALA A C 1
ATOM 5622 O O . ALA A 1 702 ? 15.797 1.488 1.105 1.00 88.06 702 ALA A O 1
ATOM 5623 N N . HIS A 1 703 ? 13.751 1.620 2.002 1.00 78.19 703 HIS A N 1
ATOM 5624 C CA . HIS A 1 703 ? 13.918 0.414 2.816 1.00 78.19 703 HIS A CA 1
ATOM 5625 C C . HIS A 1 703 ? 14.080 -0.855 1.964 1.00 78.19 703 HIS A C 1
ATOM 5627 O O . HIS A 1 703 ? 14.945 -1.675 2.266 1.00 78.19 703 HIS A O 1
ATOM 5633 N N . THR A 1 704 ? 13.314 -0.988 0.876 1.00 81.06 704 THR A N 1
ATOM 5634 C CA . THR A 1 704 ? 13.487 -2.089 -0.081 1.00 81.06 704 THR A CA 1
ATOM 5635 C C . THR A 1 704 ? 14.893 -2.056 -0.668 1.00 81.06 704 THR A C 1
ATOM 5637 O O . THR A 1 704 ? 15.602 -3.053 -0.581 1.00 81.06 704 THR A O 1
ATOM 5640 N N . LEU A 1 705 ? 15.350 -0.894 -1.149 1.00 90.88 705 LEU A N 1
ATOM 5641 C CA . LEU A 1 705 ? 16.710 -0.733 -1.672 1.00 90.88 705 LEU A CA 1
ATOM 5642 C C . LEU A 1 705 ? 17.784 -1.107 -0.639 1.00 90.88 705 LEU A C 1
ATOM 5644 O O . LEU A 1 705 ? 18.740 -1.788 -0.992 1.00 90.88 705 LEU A O 1
ATOM 5648 N N . GLN A 1 706 ? 17.615 -0.744 0.639 1.00 87.50 706 GLN A N 1
ATOM 5649 C CA . GLN A 1 706 ? 18.547 -1.133 1.710 1.00 87.50 706 GLN A CA 1
ATOM 5650 C C . GLN A 1 706 ? 18.689 -2.658 1.834 1.00 87.50 706 GLN A C 1
ATOM 5652 O O . GLN A 1 706 ? 19.796 -3.158 2.044 1.00 87.50 706 GLN A O 1
ATOM 5657 N N . ASN A 1 707 ? 17.593 -3.405 1.672 1.00 84.31 707 ASN A N 1
ATOM 5658 C CA . ASN A 1 707 ? 17.598 -4.868 1.753 1.00 84.31 707 ASN A CA 1
ATOM 5659 C C . ASN A 1 707 ? 18.280 -5.531 0.540 1.00 84.31 707 ASN A C 1
ATOM 5661 O O . ASN A 1 707 ? 18.736 -6.674 0.647 1.00 84.31 707 ASN A O 1
ATOM 5665 N N . LEU A 1 708 ? 18.399 -4.817 -0.583 1.00 94.69 708 LEU A N 1
ATOM 5666 C CA . LEU A 1 708 ? 19.047 -5.276 -1.817 1.00 94.69 708 LEU A CA 1
ATOM 5667 C C . LEU A 1 708 ? 20.563 -5.030 -1.849 1.00 94.69 708 LEU A C 1
ATOM 5669 O O . LEU A 1 708 ? 21.234 -5.479 -2.779 1.00 94.69 708 LEU A O 1
ATOM 5673 N N . ILE A 1 709 ? 21.118 -4.347 -0.844 1.00 97.56 709 ILE A N 1
ATOM 5674 C CA . ILE A 1 709 ? 22.558 -4.078 -0.757 1.00 97.56 709 ILE A CA 1
ATOM 5675 C C . ILE A 1 709 ? 23.279 -5.328 -0.258 1.00 97.56 709 ILE A C 1
ATOM 5677 O O . ILE A 1 709 ? 22.980 -5.813 0.838 1.00 97.56 709 ILE A O 1
ATOM 5681 N N . LYS A 1 710 ? 24.244 -5.826 -1.038 1.00 97.31 710 LYS A N 1
ATOM 5682 C CA . LYS A 1 710 ? 25.028 -7.035 -0.728 1.00 97.31 710 LYS A CA 1
ATOM 5683 C C . LYS A 1 710 ? 26.523 -6.765 -0.774 1.00 97.31 710 LYS A C 1
ATOM 5685 O O . LYS A 1 710 ? 26.983 -5.892 -1.510 1.00 97.31 710 LYS A O 1
ATOM 5690 N N . SER A 1 711 ? 27.276 -7.545 -0.010 1.00 96.69 711 SER A N 1
ATOM 5691 C CA . SER A 1 711 ? 28.738 -7.545 -0.055 1.00 96.69 711 SER A CA 1
ATOM 5692 C C . SER A 1 711 ? 29.253 -8.629 -1.005 1.00 96.69 711 SER A C 1
ATOM 5694 O O . SER A 1 711 ? 28.948 -9.813 -0.842 1.00 96.69 711 SER A O 1
ATOM 5696 N N . GLY A 1 712 ? 30.040 -8.228 -1.998 1.00 95.38 712 GLY A N 1
ATOM 5697 C CA . GLY A 1 712 ? 30.782 -9.124 -2.878 1.00 95.38 712 GLY A CA 1
ATOM 5698 C C . GLY A 1 712 ? 32.124 -9.556 -2.284 1.00 95.38 712 GLY A C 1
ATOM 5699 O O . GLY A 1 712 ? 32.328 -9.520 -1.065 1.00 95.38 712 GLY A O 1
ATOM 5700 N N . ASN A 1 713 ? 33.049 -9.964 -3.150 1.00 93.56 713 ASN A N 1
ATOM 5701 C CA . ASN A 1 713 ? 34.396 -10.360 -2.744 1.00 93.56 713 ASN A CA 1
ATOM 5702 C C . ASN A 1 713 ? 35.317 -9.126 -2.609 1.00 93.56 713 ASN A C 1
ATOM 5704 O O . ASN A 1 713 ? 35.433 -8.365 -3.569 1.00 93.56 713 ASN A O 1
ATOM 5708 N N . PRO A 1 714 ? 36.003 -8.904 -1.466 1.00 92.69 714 PRO A N 1
ATOM 5709 C CA . PRO A 1 714 ? 37.025 -7.855 -1.356 1.00 92.69 714 PRO A CA 1
ATOM 5710 C C . PRO A 1 714 ? 38.288 -8.164 -2.171 1.00 92.69 714 PRO A C 1
ATOM 5712 O O . PRO A 1 714 ? 39.076 -7.264 -2.466 1.00 92.69 714 PRO A O 1
ATOM 5715 N N . GLU A 1 715 ? 38.504 -9.431 -2.526 1.00 91.88 715 GLU A N 1
ATOM 5716 C CA . GLU A 1 715 ? 39.559 -9.861 -3.430 1.00 91.88 715 GLU A CA 1
ATOM 5717 C C . GLU A 1 715 ? 38.991 -10.065 -4.838 1.00 91.88 715 GLU A C 1
ATOM 5719 O O . GLU A 1 715 ? 37.968 -10.720 -5.023 1.00 91.88 715 GLU A O 1
ATOM 5724 N N . ARG A 1 716 ? 39.681 -9.523 -5.843 1.00 90.31 716 ARG A N 1
ATOM 5725 C CA . ARG A 1 716 ? 39.312 -9.661 -7.257 1.00 90.31 716 ARG A CA 1
ATOM 5726 C C . ARG A 1 716 ? 40.205 -10.667 -7.967 1.00 90.31 716 ARG A C 1
ATOM 5728 O O . ARG A 1 716 ? 41.347 -10.839 -7.551 1.00 90.31 716 ARG A O 1
ATOM 5735 N N . GLY A 1 717 ? 39.725 -11.237 -9.068 1.00 92.56 717 GLY A N 1
ATOM 5736 C CA . GLY A 1 717 ? 40.519 -12.082 -9.960 1.00 92.56 717 GLY A CA 1
ATOM 5737 C C . GLY A 1 717 ? 39.998 -13.513 -10.078 1.00 92.56 717 GLY A C 1
ATOM 5738 O O . GLY A 1 717 ? 39.156 -13.974 -9.310 1.00 92.56 717 GLY A O 1
ATOM 5739 N N . TRP A 1 718 ? 40.505 -14.247 -11.071 1.00 96.62 718 TRP A N 1
ATOM 5740 C CA . TRP A 1 718 ? 40.033 -15.603 -11.384 1.00 96.62 718 TRP A CA 1
ATOM 5741 C C . TRP A 1 718 ? 40.399 -16.618 -10.294 1.00 96.62 718 TRP A C 1
ATOM 5743 O O . TRP A 1 718 ? 39.732 -17.633 -10.126 1.00 96.62 718 TRP A O 1
ATOM 5753 N N . GLU A 1 719 ? 41.453 -16.345 -9.530 1.00 95.81 719 GLU A N 1
ATOM 5754 C CA . GLU A 1 719 ? 41.848 -17.112 -8.352 1.00 95.81 719 GLU A CA 1
ATOM 5755 C C . GLU A 1 719 ? 40.813 -17.069 -7.222 1.00 95.81 719 GLU A C 1
ATOM 5757 O O . GLU A 1 719 ? 40.860 -17.915 -6.335 1.00 95.81 719 GLU A O 1
ATOM 5762 N N . GLN A 1 720 ? 39.878 -16.118 -7.277 1.00 96.62 720 GLN A N 1
ATOM 5763 C CA . GLN A 1 720 ? 38.765 -15.981 -6.344 1.00 96.62 720 GLN A CA 1
ATOM 5764 C C . GLN A 1 720 ? 37.477 -16.626 -6.873 1.00 96.62 720 GLN A C 1
ATOM 5766 O O . GLN A 1 720 ? 36.396 -16.361 -6.354 1.00 96.62 720 GLN A O 1
ATOM 5771 N N . VAL A 1 721 ? 37.579 -17.456 -7.917 1.00 97.38 721 VAL A N 1
ATOM 5772 C CA . VAL A 1 721 ? 36.462 -18.197 -8.507 1.00 97.38 721 VAL A CA 1
ATOM 5773 C C . VAL A 1 721 ? 36.695 -19.692 -8.310 1.00 97.38 721 VAL A C 1
ATOM 5775 O O . VAL A 1 721 ? 37.648 -20.270 -8.838 1.00 97.38 721 VAL A O 1
ATOM 5778 N N . GLY A 1 722 ? 35.813 -20.346 -7.558 1.00 97.25 722 GLY A N 1
ATOM 5779 C CA . GLY A 1 722 ? 35.906 -21.772 -7.276 1.00 97.25 722 GLY A CA 1
ATOM 5780 C C . GLY A 1 722 ? 35.261 -22.203 -5.961 1.00 97.25 722 GLY A C 1
ATOM 5781 O O . GLY A 1 722 ? 34.496 -21.479 -5.321 1.00 97.25 722 GLY A O 1
ATOM 5782 N N . ALA A 1 723 ? 35.592 -23.424 -5.538 1.00 96.00 723 ALA A N 1
ATOM 5783 C CA . ALA A 1 723 ? 35.125 -23.971 -4.271 1.00 96.00 723 ALA A CA 1
ATOM 5784 C C . ALA A 1 723 ? 35.654 -23.134 -3.094 1.00 96.00 723 ALA A C 1
ATOM 5786 O O . ALA A 1 723 ? 36.855 -22.902 -2.997 1.00 96.00 723 ALA A O 1
ATOM 5787 N N . GLY A 1 724 ? 34.764 -22.732 -2.183 1.00 94.88 724 GLY A N 1
ATOM 5788 C CA . GLY A 1 724 ? 35.123 -21.949 -0.995 1.00 94.88 724 GLY A CA 1
ATOM 5789 C C . GLY A 1 724 ? 35.159 -20.430 -1.193 1.00 94.88 724 GLY A C 1
ATOM 5790 O O . GLY A 1 724 ? 35.442 -19.728 -0.230 1.00 94.88 724 GLY A O 1
ATOM 5791 N N . HIS A 1 725 ? 34.831 -19.929 -2.389 1.00 96.81 725 HIS A N 1
ATOM 5792 C CA . HIS A 1 725 ? 34.807 -18.494 -2.699 1.00 96.81 725 HIS A CA 1
ATOM 5793 C C . HIS A 1 725 ? 33.390 -17.908 -2.822 1.00 96.81 725 HIS A C 1
ATOM 5795 O O . HIS A 1 725 ? 33.213 -16.841 -3.402 1.00 96.81 725 HIS A O 1
ATOM 5801 N N . ASP A 1 726 ? 32.365 -18.590 -2.298 1.00 96.31 726 ASP A N 1
ATOM 5802 C CA . ASP A 1 726 ? 31.014 -18.021 -2.286 1.00 96.31 726 ASP A CA 1
ATOM 5803 C C . ASP A 1 726 ? 30.965 -16.773 -1.398 1.00 96.31 726 ASP A C 1
ATOM 5805 O O . ASP A 1 726 ? 31.526 -16.727 -0.302 1.00 96.31 726 ASP A O 1
ATOM 5809 N N . THR A 1 727 ? 30.228 -15.782 -1.869 1.00 97.06 727 THR A N 1
ATOM 5810 C CA . THR A 1 727 ? 30.003 -14.490 -1.219 1.00 97.06 727 THR A CA 1
ATOM 5811 C C . THR A 1 727 ? 28.507 -14.251 -1.066 1.00 97.06 727 THR A C 1
ATOM 5813 O O . THR A 1 727 ? 27.686 -14.927 -1.693 1.00 97.06 727 THR A O 1
ATOM 5816 N N . GLU A 1 728 ? 28.131 -13.254 -0.263 1.00 96.88 728 GLU A N 1
ATOM 5817 C CA . GLU A 1 728 ? 26.739 -12.798 -0.226 1.00 96.88 728 GLU A CA 1
ATOM 5818 C C . GLU A 1 728 ? 26.287 -12.336 -1.624 1.00 96.88 728 GLU A C 1
ATOM 5820 O O . GLU A 1 728 ? 25.198 -12.701 -2.063 1.00 96.88 728 GLU A O 1
ATOM 5825 N N . GLY A 1 729 ? 27.141 -11.604 -2.351 1.00 97.06 729 GLY A N 1
ATOM 5826 C CA . GLY A 1 729 ? 26.874 -11.137 -3.712 1.00 97.06 729 GLY A CA 1
ATOM 5827 C C . GLY A 1 729 ? 26.632 -12.264 -4.723 1.00 97.06 729 GLY A C 1
ATOM 5828 O O . GLY A 1 729 ? 25.599 -12.280 -5.389 1.00 97.06 729 GLY A O 1
ATOM 5829 N N . SER A 1 730 ? 27.536 -13.241 -4.817 1.00 98.00 730 SER A N 1
ATOM 5830 C CA . SER A 1 730 ? 27.398 -14.368 -5.756 1.00 98.00 730 SER A CA 1
ATOM 5831 C C . SER A 1 730 ? 26.188 -15.252 -5.441 1.00 98.00 730 SER A C 1
ATOM 5833 O O . SER A 1 730 ? 25.454 -15.631 -6.355 1.00 98.00 730 SER A O 1
ATOM 5835 N N . ALA A 1 731 ? 25.909 -15.520 -4.161 1.00 97.56 731 ALA A N 1
ATOM 5836 C CA . ALA A 1 731 ? 24.697 -16.229 -3.752 1.00 97.56 731 ALA A CA 1
ATOM 5837 C C . ALA A 1 731 ? 23.424 -15.440 -4.103 1.00 97.56 731 ALA A C 1
ATOM 5839 O O . ALA A 1 731 ? 22.433 -16.026 -4.547 1.00 97.56 731 ALA A O 1
ATOM 5840 N N . TRP A 1 732 ? 23.455 -14.112 -3.945 1.00 97.81 732 TRP A N 1
ATOM 5841 C CA . TRP A 1 732 ? 22.338 -13.245 -4.305 1.00 97.81 732 TRP A CA 1
ATOM 5842 C C . TRP A 1 732 ? 22.068 -13.252 -5.809 1.00 97.81 732 TRP A C 1
ATOM 5844 O O . TRP A 1 732 ? 20.923 -13.445 -6.197 1.00 97.81 732 TRP A O 1
ATOM 5854 N N . ILE A 1 733 ? 23.100 -13.153 -6.658 1.00 98.31 733 ILE A N 1
ATOM 5855 C CA . ILE A 1 733 ? 22.949 -13.254 -8.122 1.00 98.31 733 ILE A CA 1
ATOM 5856 C C . ILE A 1 733 ? 22.210 -14.544 -8.499 1.00 98.31 733 ILE A C 1
ATOM 5858 O O . ILE A 1 733 ? 21.266 -14.501 -9.286 1.00 98.31 733 ILE A O 1
ATOM 5862 N N . ILE A 1 734 ? 22.596 -15.682 -7.911 1.00 98.00 734 ILE A N 1
ATOM 5863 C CA . ILE A 1 734 ? 21.936 -16.969 -8.169 1.00 98.00 734 ILE A CA 1
ATOM 5864 C C . ILE A 1 734 ? 20.458 -16.903 -7.775 1.00 98.00 734 ILE A C 1
ATOM 5866 O O . ILE A 1 734 ? 19.594 -17.195 -8.602 1.00 98.00 734 ILE A O 1
ATOM 5870 N N . LYS A 1 735 ? 20.169 -16.463 -6.543 1.00 94.94 735 LYS A N 1
ATOM 5871 C CA . LYS A 1 735 ? 18.799 -16.325 -6.029 1.00 94.94 735 LYS A CA 1
ATOM 5872 C C . LYS A 1 735 ? 17.938 -15.441 -6.939 1.00 94.94 735 LYS A C 1
ATOM 5874 O O . LYS A 1 735 ? 16.796 -15.783 -7.227 1.00 94.94 735 LYS A O 1
ATOM 5879 N N . THR A 1 736 ? 18.485 -14.320 -7.397 1.00 94.06 736 THR A N 1
ATOM 5880 C CA . THR A 1 736 ? 17.774 -13.335 -8.216 1.00 94.06 736 THR A CA 1
ATOM 5881 C C . THR A 1 736 ? 17.457 -13.874 -9.611 1.00 94.06 736 THR A C 1
ATOM 5883 O O . THR A 1 736 ? 16.334 -13.722 -10.095 1.00 94.06 736 THR A O 1
ATOM 5886 N N . VAL A 1 737 ? 18.408 -14.552 -10.259 1.00 95.25 737 VAL A N 1
ATOM 5887 C CA . VAL A 1 737 ? 18.182 -15.174 -11.577 1.00 95.25 737 VAL A CA 1
ATOM 5888 C C . VAL A 1 737 ? 17.184 -16.335 -11.488 1.00 95.25 737 VAL A C 1
ATOM 5890 O O . VAL A 1 737 ? 16.445 -16.587 -12.441 1.00 95.25 737 VAL A O 1
ATOM 5893 N N . ASP A 1 738 ? 17.116 -17.027 -10.350 1.00 92.06 738 ASP A N 1
ATOM 5894 C CA . ASP A 1 738 ? 16.214 -18.164 -10.133 1.00 92.06 738 ASP A CA 1
ATOM 5895 C C . ASP A 1 738 ? 14.749 -17.796 -9.878 1.00 92.06 738 ASP A C 1
ATOM 5897 O O . ASP A 1 738 ? 13.907 -18.695 -9.909 1.00 92.06 738 ASP A O 1
ATOM 5901 N N . ARG A 1 739 ? 14.422 -16.511 -9.680 1.00 87.88 739 ARG A N 1
ATOM 5902 C CA . ARG A 1 739 ? 13.024 -16.051 -9.596 1.00 87.88 739 ARG A CA 1
ATOM 5903 C C . ARG A 1 739 ? 12.212 -16.573 -10.790 1.00 87.88 739 ARG A C 1
ATOM 5905 O O . ARG A 1 739 ? 12.728 -16.670 -11.908 1.00 87.88 739 ARG A O 1
ATOM 5912 N N . THR A 1 740 ? 10.934 -16.869 -10.557 1.00 77.69 740 THR A N 1
ATOM 5913 C CA . THR A 1 740 ? 9.953 -17.323 -11.564 1.00 77.69 740 THR A CA 1
ATOM 5914 C C . THR A 1 740 ? 9.473 -16.180 -12.464 1.00 77.69 740 THR A C 1
ATOM 5916 O O . THR A 1 740 ? 8.291 -16.058 -12.757 1.00 77.69 740 THR A O 1
ATOM 5919 N N . ASP A 1 741 ? 10.400 -15.316 -12.866 1.00 79.94 741 ASP A N 1
ATOM 5920 C CA . ASP A 1 741 ? 10.167 -14.170 -13.731 1.00 79.94 741 ASP A CA 1
ATOM 5921 C C . ASP A 1 741 ? 10.843 -14.428 -15.080 1.00 79.94 741 ASP A C 1
ATOM 5923 O O . ASP A 1 741 ? 12.046 -14.703 -15.145 1.00 79.94 741 ASP A O 1
ATOM 5927 N N . GLU A 1 742 ? 10.056 -14.366 -16.152 1.00 83.31 742 GLU A N 1
ATOM 5928 C CA . GLU A 1 742 ? 10.506 -14.644 -17.519 1.00 83.31 742 GLU A CA 1
ATOM 5929 C C . GLU A 1 742 ? 11.336 -13.495 -18.118 1.00 83.31 742 GLU A C 1
ATOM 5931 O O . GLU A 1 742 ? 12.044 -13.683 -19.113 1.00 83.31 742 GLU A O 1
ATOM 5936 N N . ARG A 1 743 ? 11.286 -12.292 -17.531 1.00 89.88 743 ARG A N 1
ATOM 5937 C CA . ARG A 1 743 ? 12.107 -11.163 -17.977 1.00 89.88 743 ARG A CA 1
ATOM 5938 C C . ARG A 1 743 ? 13.570 -11.433 -17.611 1.00 89.88 743 ARG A C 1
ATOM 5940 O O . ARG A 1 743 ? 13.862 -11.878 -16.493 1.00 89.88 743 ARG A O 1
ATOM 5947 N N . PRO A 1 744 ? 14.522 -11.133 -18.514 1.00 93.44 744 PRO A N 1
ATOM 5948 C CA . PRO A 1 744 ? 15.929 -11.313 -18.207 1.00 93.44 744 PRO A CA 1
ATOM 5949 C C . PRO A 1 744 ? 16.381 -10.349 -17.105 1.00 93.44 744 PRO A C 1
ATOM 5951 O O . PRO A 1 744 ? 15.968 -9.190 -17.076 1.00 93.44 744 PRO A O 1
ATOM 5954 N N . LEU A 1 745 ? 17.286 -10.814 -16.245 1.00 97.06 745 LEU A N 1
ATOM 5955 C CA . LEU A 1 745 ? 18.024 -9.972 -15.314 1.00 97.06 745 LEU A CA 1
ATOM 5956 C C . LEU A 1 745 ? 19.151 -9.250 -16.063 1.00 97.06 745 LEU A C 1
ATOM 5958 O O . LEU A 1 745 ? 20.057 -9.893 -16.607 1.00 97.06 745 LEU A O 1
ATOM 5962 N N . ASN A 1 746 ? 19.106 -7.920 -16.070 1.00 97.88 746 ASN A N 1
ATOM 5963 C CA . ASN A 1 746 ? 20.151 -7.089 -16.651 1.00 97.88 746 ASN A CA 1
ATOM 5964 C C . ASN A 1 746 ? 21.205 -6.786 -15.581 1.00 97.88 746 ASN A C 1
ATOM 5966 O O . ASN A 1 746 ? 20.895 -6.220 -14.536 1.00 97.88 746 ASN A O 1
ATOM 5970 N N . ILE A 1 747 ? 22.443 -7.204 -15.827 1.00 98.44 747 ILE A N 1
ATOM 5971 C CA . ILE A 1 747 ? 23.567 -7.095 -14.900 1.00 98.44 747 ILE A CA 1
ATOM 5972 C C . ILE A 1 747 ? 24.533 -6.041 -15.436 1.00 98.44 747 ILE A C 1
ATOM 5974 O O . ILE A 1 747 ? 25.208 -6.267 -16.444 1.00 98.44 747 ILE A O 1
ATOM 5978 N N . SER A 1 748 ? 24.607 -4.908 -14.746 1.00 98.50 748 SER A N 1
ATOM 5979 C CA . SER A 1 748 ? 25.562 -3.835 -15.016 1.00 98.50 748 SER A CA 1
ATOM 5980 C C . SER A 1 748 ? 26.783 -4.006 -14.116 1.00 98.50 748 SER A C 1
ATOM 5982 O O . SER A 1 748 ? 26.666 -3.985 -12.890 1.00 98.50 748 SER A O 1
ATOM 5984 N N . ILE A 1 749 ? 27.955 -4.187 -14.718 1.00 98.31 749 ILE A N 1
ATOM 5985 C CA . ILE A 1 749 ? 29.227 -4.320 -14.007 1.00 98.31 749 ILE A CA 1
ATOM 5986 C C . ILE A 1 749 ? 29.990 -3.012 -14.176 1.00 98.31 749 ILE A C 1
ATOM 5988 O O . ILE A 1 749 ? 30.476 -2.707 -15.265 1.00 98.31 749 ILE A O 1
ATOM 5992 N N . TRP A 1 750 ? 30.027 -2.235 -13.101 1.00 96.69 750 TRP A N 1
ATOM 5993 C CA . TRP A 1 750 ? 30.747 -0.967 -13.014 1.00 96.69 750 TRP A CA 1
ATOM 5994 C C . TRP A 1 750 ? 32.204 -1.253 -12.664 1.00 96.69 750 TRP A C 1
ATOM 5996 O O . TRP A 1 750 ? 33.093 -0.822 -13.384 1.00 96.69 750 TRP A O 1
ATOM 6006 N N . GLY A 1 751 ? 32.419 -2.129 -11.677 1.00 89.44 751 GLY A N 1
ATOM 6007 C CA . GLY A 1 751 ? 33.735 -2.584 -11.238 1.00 89.44 751 GLY A CA 1
ATOM 6008 C C . GLY A 1 751 ? 34.143 -3.951 -11.780 1.00 89.44 751 GLY A C 1
ATOM 6009 O O . GLY A 1 751 ? 34.395 -4.134 -12.969 1.00 89.44 751 GLY A O 1
ATOM 6010 N N . GLY A 1 752 ? 34.257 -4.927 -10.877 1.00 90.81 752 GLY A N 1
ATOM 6011 C CA . GLY A 1 752 ? 34.812 -6.251 -11.166 1.00 90.81 752 GLY A CA 1
ATOM 6012 C C . GLY A 1 752 ? 33.780 -7.346 -11.459 1.00 90.81 752 GLY A C 1
ATOM 6013 O O . GLY A 1 752 ? 32.683 -7.363 -10.899 1.00 90.81 752 GLY A O 1
ATOM 6014 N N . GLN A 1 753 ? 34.144 -8.320 -12.303 1.00 96.50 753 GLN A N 1
ATOM 6015 C CA . GLN A 1 753 ? 33.278 -9.448 -12.675 1.00 96.50 753 GLN A CA 1
ATOM 6016 C C . GLN A 1 753 ? 33.350 -10.646 -11.709 1.00 96.50 753 GLN A C 1
ATOM 6018 O O . GLN A 1 753 ? 32.620 -11.624 -11.896 1.00 96.50 753 GLN A O 1
ATOM 6023 N N . THR A 1 754 ? 34.227 -10.608 -10.701 1.00 97.19 754 THR A N 1
ATOM 6024 C CA . THR A 1 754 ? 34.553 -11.759 -9.834 1.00 97.19 754 THR A CA 1
ATOM 6025 C C . THR A 1 754 ? 33.316 -12.446 -9.229 1.00 97.19 754 THR A C 1
ATOM 6027 O O . THR A 1 754 ? 33.167 -13.662 -9.362 1.00 97.19 754 THR A O 1
ATOM 6030 N N . ASP A 1 755 ? 32.380 -11.699 -8.633 1.00 97.94 755 ASP A N 1
ATOM 6031 C CA . ASP A 1 755 ? 31.171 -12.276 -8.020 1.00 97.94 755 ASP A CA 1
ATOM 6032 C C . ASP A 1 755 ? 30.219 -12.921 -9.045 1.00 97.94 755 ASP A C 1
ATOM 6034 O O . ASP A 1 755 ? 29.625 -13.969 -8.772 1.00 97.94 755 ASP A O 1
ATOM 6038 N N . LEU A 1 756 ? 30.105 -12.351 -10.252 1.00 98.19 756 LEU A N 1
ATOM 6039 C CA . LEU A 1 756 ? 29.331 -12.955 -11.341 1.00 98.19 756 LEU A CA 1
ATOM 6040 C C . LEU A 1 756 ? 29.994 -14.247 -11.834 1.00 98.19 756 LEU A C 1
ATOM 6042 O O . LEU A 1 756 ? 29.314 -15.252 -12.050 1.00 98.19 756 LEU A O 1
ATOM 6046 N N . ALA A 1 757 ? 31.318 -14.245 -11.993 1.00 98.31 757 ALA A N 1
ATOM 6047 C CA . ALA A 1 757 ? 32.067 -15.436 -12.373 1.00 98.31 757 ALA A CA 1
ATOM 6048 C C . ALA A 1 757 ? 31.917 -16.555 -11.326 1.00 98.31 757 ALA A C 1
ATOM 6050 O O . ALA A 1 757 ? 31.722 -17.712 -11.705 1.00 98.31 757 ALA A O 1
ATOM 6051 N N . GLN A 1 758 ? 31.922 -16.215 -10.032 1.00 98.56 758 GLN A N 1
ATOM 6052 C CA . GLN A 1 758 ? 31.647 -17.158 -8.946 1.00 98.56 758 GLN A CA 1
ATOM 6053 C C . GLN A 1 758 ? 30.225 -17.725 -9.019 1.00 98.56 758 GLN A C 1
ATOM 6055 O O . GLN A 1 758 ? 30.049 -18.942 -8.921 1.00 98.56 758 GLN A O 1
ATOM 6060 N N . ALA A 1 759 ? 29.213 -16.881 -9.245 1.00 98.44 759 ALA A N 1
ATOM 6061 C CA . ALA A 1 759 ? 27.829 -17.329 -9.401 1.00 98.44 759 ALA A CA 1
ATOM 6062 C C . ALA A 1 759 ? 27.680 -18.312 -10.577 1.00 98.44 759 ALA A C 1
ATOM 6064 O O . ALA A 1 759 ? 27.117 -19.398 -10.425 1.00 98.44 759 ALA A O 1
ATOM 6065 N N . LEU A 1 760 ? 28.253 -17.975 -11.737 1.00 98.31 760 LEU A N 1
ATOM 6066 C CA . LEU A 1 760 ? 28.259 -18.840 -12.920 1.00 98.31 760 LEU A CA 1
ATOM 6067 C C . LEU A 1 760 ? 28.994 -20.159 -12.667 1.00 98.31 760 LEU A C 1
ATOM 6069 O O . LEU A 1 760 ? 28.514 -21.214 -13.086 1.00 98.31 760 LEU A O 1
ATOM 6073 N N . TRP A 1 761 ? 30.135 -20.116 -11.972 1.00 98.50 761 TRP A N 1
ATOM 6074 C CA . TRP A 1 761 ? 30.891 -21.309 -11.596 1.00 98.50 761 TRP A CA 1
ATOM 6075 C C . TRP A 1 761 ? 30.056 -22.239 -10.714 1.00 98.50 761 TRP A C 1
ATOM 6077 O O . TRP A 1 761 ? 29.945 -23.427 -11.015 1.00 98.50 761 TRP A O 1
ATOM 6087 N N . ARG A 1 762 ? 29.411 -21.689 -9.678 1.00 98.06 762 ARG A N 1
ATOM 6088 C CA . ARG A 1 762 ? 28.565 -22.427 -8.734 1.00 98.06 762 ARG A CA 1
ATOM 6089 C C . ARG A 1 762 ? 27.398 -23.112 -9.442 1.00 98.06 762 ARG A C 1
ATOM 6091 O O . ARG A 1 762 ? 27.240 -24.320 -9.320 1.00 98.06 762 ARG A O 1
ATOM 6098 N N . VAL A 1 763 ? 26.631 -22.379 -10.252 1.00 97.81 763 VAL A N 1
ATOM 6099 C CA . VAL A 1 763 ? 25.493 -22.940 -11.006 1.00 97.81 763 VAL A CA 1
ATOM 6100 C C . VAL A 1 763 ? 25.957 -24.029 -11.973 1.00 97.81 763 VAL A C 1
ATOM 6102 O O . VAL A 1 763 ? 25.332 -25.084 -12.045 1.00 97.81 763 VAL A O 1
ATOM 6105 N N . LYS A 1 764 ? 27.064 -23.807 -12.690 1.00 97.19 764 LYS A N 1
ATOM 6106 C CA . LYS A 1 764 ? 27.607 -24.788 -13.636 1.00 97.19 764 LYS A CA 1
ATOM 6107 C C . LYS A 1 764 ? 28.069 -26.079 -12.953 1.00 97.19 764 LYS A C 1
ATOM 6109 O O . LYS A 1 764 ? 27.947 -27.148 -13.544 1.00 97.19 764 LYS A O 1
ATOM 6114 N N . ASN A 1 765 ? 28.627 -25.980 -11.748 1.00 97.12 765 ASN A N 1
ATOM 6115 C CA . ASN A 1 765 ? 29.117 -27.133 -10.996 1.00 97.12 765 ASN A CA 1
ATOM 6116 C C . ASN A 1 765 ? 28.009 -27.875 -10.237 1.00 97.12 765 ASN A C 1
ATOM 6118 O O . ASN A 1 765 ? 28.106 -29.092 -10.078 1.00 97.12 765 ASN A O 1
ATOM 6122 N N . ASP A 1 766 ? 26.985 -27.158 -9.777 1.00 97.12 766 ASP A N 1
ATOM 6123 C CA . ASP A 1 766 ? 25.958 -27.714 -8.894 1.00 97.12 766 ASP A CA 1
ATOM 6124 C C . ASP A 1 766 ? 24.712 -28.206 -9.650 1.00 97.12 766 ASP A C 1
ATOM 6126 O O . ASP A 1 766 ? 23.929 -28.983 -9.100 1.00 97.12 766 ASP A O 1
ATOM 6130 N N . ARG A 1 767 ? 24.495 -27.769 -10.900 1.00 97.06 767 ARG A N 1
ATOM 6131 C CA . ARG A 1 767 ? 23.278 -28.070 -11.679 1.00 97.06 767 ARG A CA 1
ATOM 6132 C C . ARG A 1 767 ? 23.558 -28.885 -12.939 1.00 97.06 767 ARG A C 1
ATOM 6134 O O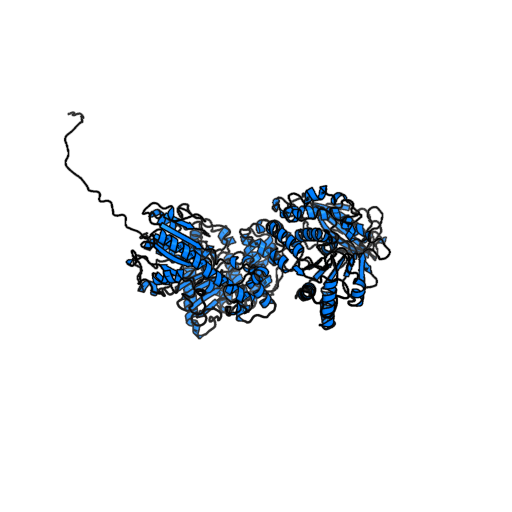 . ARG A 1 767 ? 24.695 -29.013 -13.386 1.00 97.06 767 ARG A O 1
ATOM 6141 N N . SER A 1 768 ? 22.495 -29.443 -13.530 1.00 97.06 768 SER A N 1
ATOM 6142 C CA . SER A 1 768 ? 22.595 -30.097 -14.839 1.00 97.06 768 SER A CA 1
ATOM 6143 C C . SER A 1 768 ? 22.937 -29.078 -15.939 1.00 97.06 768 SER A C 1
ATOM 6145 O O . SER A 1 768 ? 22.653 -27.886 -15.775 1.00 97.06 768 SER A O 1
ATOM 6147 N N . PRO A 1 769 ? 23.500 -29.520 -17.078 1.00 95.69 769 PRO A N 1
ATOM 6148 C CA . PRO A 1 769 ? 23.767 -28.642 -18.216 1.00 95.69 769 PRO A CA 1
ATOM 6149 C C . PRO A 1 769 ? 22.535 -27.855 -18.681 1.00 95.69 769 PRO A C 1
ATOM 6151 O O . PRO A 1 769 ? 22.635 -26.657 -18.913 1.00 95.69 769 PRO A O 1
ATOM 6154 N N . GLU A 1 770 ? 21.362 -28.489 -18.728 1.00 95.69 770 GLU A N 1
ATOM 6155 C CA . GLU A 1 770 ? 20.103 -27.859 -19.147 1.00 95.69 770 GLU A CA 1
ATOM 6156 C C . GLU A 1 770 ? 19.652 -26.781 -18.153 1.00 95.69 770 GLU A C 1
ATOM 6158 O O . GLU A 1 770 ? 19.198 -25.709 -18.546 1.00 95.69 770 GLU A O 1
ATOM 6163 N N . ALA A 1 771 ? 19.807 -27.039 -16.851 1.00 93.81 771 ALA A N 1
ATOM 6164 C CA . ALA A 1 771 ? 19.490 -26.066 -15.812 1.00 93.81 771 ALA A CA 1
ATOM 6165 C C . ALA A 1 771 ? 20.471 -24.879 -15.816 1.00 93.81 771 ALA A C 1
ATOM 6167 O O . ALA A 1 771 ? 20.067 -23.749 -15.539 1.00 93.81 771 ALA A O 1
ATOM 6168 N N . TYR A 1 772 ? 21.744 -25.112 -16.154 1.00 95.75 772 TYR A N 1
ATOM 6169 C CA . TYR A 1 772 ? 22.721 -24.045 -16.372 1.00 95.75 772 TYR A CA 1
ATOM 6170 C C . TYR A 1 772 ? 22.393 -23.219 -17.625 1.00 95.75 772 TYR A C 1
ATOM 6172 O O . TYR A 1 772 ? 22.415 -21.993 -17.559 1.00 95.75 772 TYR A O 1
ATOM 6180 N N . GLU A 1 773 ? 22.033 -23.859 -18.740 1.00 94.56 773 GLU A N 1
ATOM 6181 C CA . GLU A 1 773 ? 21.591 -23.173 -19.963 1.00 94.56 773 GLU A CA 1
ATOM 6182 C C . GLU A 1 773 ? 20.350 -22.306 -19.711 1.00 94.56 773 GLU A C 1
ATOM 6184 O O . GLU A 1 773 ? 20.320 -21.134 -20.093 1.00 94.56 773 GLU A O 1
ATOM 6189 N N . ALA A 1 774 ? 19.361 -22.836 -18.985 1.00 92.25 774 ALA A N 1
ATOM 6190 C CA . ALA A 1 774 ? 18.189 -22.075 -18.563 1.00 92.25 774 ALA A CA 1
ATOM 6191 C C . ALA A 1 774 ? 18.579 -20.871 -17.689 1.00 92.25 774 ALA A C 1
ATOM 6193 O O . ALA A 1 774 ? 18.074 -19.768 -17.901 1.00 92.25 774 ALA A O 1
ATOM 6194 N N . PHE A 1 775 ? 19.521 -21.047 -16.758 1.00 94.94 775 PHE A N 1
ATOM 6195 C CA . PHE A 1 775 ? 20.038 -19.962 -15.923 1.00 94.94 775 PHE A CA 1
ATOM 6196 C C . PHE A 1 775 ? 20.691 -18.851 -16.760 1.00 94.94 775 PHE A C 1
ATOM 6198 O O . PHE A 1 775 ? 20.323 -17.685 -16.625 1.00 94.94 775 PHE A O 1
ATOM 6205 N N . VAL A 1 776 ? 21.611 -19.189 -17.671 1.00 94.56 776 VAL A N 1
ATOM 6206 C CA . VAL A 1 776 ? 22.309 -18.180 -18.492 1.00 94.56 776 VAL A CA 1
ATOM 6207 C C . VAL A 1 776 ? 21.418 -17.546 -19.563 1.00 94.56 776 VAL A C 1
ATOM 6209 O O . VAL A 1 776 ? 21.669 -16.419 -19.986 1.00 94.56 776 VAL A O 1
ATOM 6212 N N . SER A 1 777 ? 20.346 -18.215 -19.993 1.00 93.12 777 SER A N 1
ATOM 6213 C CA . SER A 1 777 ? 19.386 -17.629 -20.939 1.00 93.12 777 SER A CA 1
ATOM 6214 C C . SER A 1 777 ? 18.659 -16.404 -20.360 1.00 93.12 777 SER A C 1
ATOM 6216 O O . SER A 1 777 ? 18.299 -15.485 -21.107 1.00 93.12 777 SER A O 1
ATOM 6218 N N . LYS A 1 778 ? 18.536 -16.359 -19.026 1.00 94.12 778 LYS A N 1
ATOM 6219 C CA . LYS A 1 778 ? 17.861 -15.313 -18.251 1.00 94.12 778 LYS A CA 1
ATOM 6220 C C . LYS A 1 778 ? 18.755 -14.134 -17.870 1.00 94.12 778 LYS A C 1
ATOM 6222 O O . LYS A 1 778 ? 18.276 -13.241 -17.184 1.00 94.12 778 LYS A O 1
ATOM 6227 N N . ILE A 1 779 ? 20.021 -14.084 -18.293 1.00 95.44 779 ILE A N 1
ATOM 6228 C CA . ILE A 1 779 ? 20.923 -12.970 -17.946 1.00 95.44 779 ILE A CA 1
ATOM 6229 C C . ILE A 1 779 ? 21.355 -12.164 -19.168 1.00 95.44 779 ILE A C 1
ATOM 6231 O O . ILE A 1 779 ? 21.548 -12.696 -20.266 1.00 95.44 779 ILE A O 1
ATOM 6235 N N . ARG A 1 780 ? 21.510 -10.857 -18.975 1.00 96.69 780 ARG A N 1
ATOM 6236 C CA . ARG A 1 780 ? 22.082 -9.920 -19.947 1.00 96.69 780 ARG A CA 1
ATOM 6237 C C . ARG A 1 780 ? 23.166 -9.128 -19.238 1.00 96.69 780 ARG A C 1
ATOM 6239 O O . ARG A 1 780 ? 22.890 -8.558 -18.194 1.00 96.69 780 ARG A O 1
ATOM 6246 N N . ILE A 1 781 ? 24.391 -9.128 -19.757 1.00 98.12 781 ILE A N 1
ATOM 6247 C CA . ILE A 1 781 ? 25.536 -8.528 -19.063 1.00 98.12 781 ILE A CA 1
ATOM 6248 C C . ILE A 1 781 ? 26.043 -7.316 -19.837 1.00 98.12 781 ILE A C 1
ATOM 6250 O O . ILE A 1 781 ? 26.240 -7.395 -21.052 1.00 98.12 781 ILE A O 1
ATOM 6254 N N . TYR A 1 782 ? 26.289 -6.226 -19.118 1.00 98.38 782 TYR A N 1
ATOM 6255 C CA . TYR A 1 782 ? 26.982 -5.046 -19.610 1.00 98.38 782 TYR A CA 1
ATOM 6256 C C . TYR A 1 782 ? 28.177 -4.753 -18.697 1.00 98.38 782 TYR A C 1
ATOM 6258 O O . TYR A 1 782 ? 27.997 -4.391 -17.538 1.00 98.38 782 TYR A O 1
ATOM 6266 N N . ASP A 1 783 ? 29.389 -4.890 -19.228 1.00 98.31 783 ASP A N 1
ATOM 6267 C CA . ASP A 1 783 ? 30.655 -4.754 -18.500 1.00 98.31 783 ASP A CA 1
ATOM 6268 C C . ASP A 1 783 ? 31.442 -3.520 -18.946 1.00 98.31 783 ASP A C 1
ATOM 6270 O O . ASP A 1 783 ? 31.723 -3.342 -20.140 1.00 98.31 783 ASP A O 1
ATOM 6274 N N . ILE A 1 784 ? 31.802 -2.677 -17.977 1.00 97.12 784 ILE A N 1
ATOM 6275 C CA . ILE A 1 784 ? 32.650 -1.505 -18.165 1.00 97.12 784 ILE A CA 1
ATOM 6276 C C . ILE A 1 784 ? 34.123 -1.911 -18.043 1.00 97.12 784 ILE A C 1
ATOM 6278 O O . ILE A 1 784 ? 34.647 -2.206 -16.975 1.00 97.12 784 ILE A O 1
ATOM 6282 N N . ALA A 1 785 ? 34.834 -1.842 -19.170 1.00 94.62 785 ALA A N 1
ATOM 6283 C CA . ALA A 1 785 ? 36.291 -1.936 -19.269 1.00 94.62 785 ALA A CA 1
ATOM 6284 C C . ALA A 1 785 ? 36.979 -3.253 -18.837 1.00 94.62 785 ALA A C 1
ATOM 6286 O O . ALA A 1 785 ? 38.196 -3.347 -19.043 1.00 94.62 785 ALA A O 1
ATOM 6287 N N . ASP A 1 786 ? 36.257 -4.273 -18.357 1.00 94.75 786 ASP A N 1
ATOM 6288 C CA . ASP A 1 786 ? 36.825 -5.530 -17.841 1.00 94.75 786 ASP A CA 1
ATOM 6289 C C . ASP A 1 786 ? 37.871 -5.267 -16.744 1.00 94.75 786 ASP A C 1
ATOM 6291 O O . ASP A 1 786 ? 39.075 -5.485 -16.921 1.00 94.75 786 ASP A O 1
ATOM 6295 N N . GLN A 1 787 ? 37.407 -4.710 -15.622 1.00 92.44 787 GLN A N 1
ATOM 6296 C CA . GLN A 1 787 ? 38.292 -4.143 -14.604 1.00 92.44 787 GLN A CA 1
ATOM 6297 C C . GLN A 1 787 ? 39.072 -5.189 -13.792 1.00 92.44 787 GLN A C 1
ATOM 6299 O O . GLN A 1 787 ? 40.182 -4.891 -13.344 1.00 92.44 787 GLN A O 1
ATOM 6304 N N . ASP A 1 788 ? 38.567 -6.424 -13.658 1.00 93.88 788 ASP A N 1
ATOM 6305 C CA . ASP A 1 788 ? 39.322 -7.515 -13.017 1.00 93.88 788 ASP A CA 1
ATOM 6306 C C . ASP A 1 788 ? 40.265 -8.234 -13.996 1.00 93.88 788 ASP A C 1
ATOM 6308 O O . ASP A 1 788 ? 41.128 -9.008 -13.575 1.00 93.88 788 ASP A O 1
ATOM 6312 N N . GLY A 1 789 ? 40.125 -8.001 -15.306 1.00 93.81 789 GLY A N 1
ATOM 6313 C CA . GLY A 1 789 ? 40.927 -8.661 -16.339 1.00 93.81 789 GLY A CA 1
ATOM 6314 C C . GLY A 1 789 ? 40.644 -10.160 -16.484 1.00 93.81 789 GLY A C 1
ATOM 6315 O O . GLY A 1 789 ? 41.520 -10.911 -16.923 1.00 93.81 789 GLY A O 1
ATOM 6316 N N . ILE A 1 790 ? 39.450 -10.612 -16.086 1.00 95.94 790 ILE A N 1
ATOM 6317 C CA . ILE A 1 790 ? 39.059 -12.031 -16.094 1.00 95.94 790 ILE A CA 1
ATOM 6318 C C . ILE A 1 790 ? 38.102 -12.394 -17.229 1.00 95.94 790 ILE A C 1
ATOM 6320 O O . ILE A 1 790 ? 37.767 -13.573 -17.387 1.00 95.94 790 ILE A O 1
ATOM 6324 N N . PHE A 1 791 ? 37.684 -11.425 -18.049 1.00 95.38 791 PHE A N 1
ATOM 6325 C CA . PHE A 1 791 ? 36.784 -11.675 -19.172 1.00 95.38 791 PHE A CA 1
ATOM 6326 C C . PHE A 1 791 ? 37.252 -12.811 -20.109 1.00 95.38 791 PHE A C 1
ATOM 6328 O O . PHE A 1 791 ? 36.435 -13.686 -20.416 1.00 95.38 791 PHE A O 1
ATOM 6335 N N . PRO A 1 792 ? 38.537 -12.916 -20.522 1.00 94.31 792 PRO A N 1
ATOM 6336 C CA . PRO A 1 792 ? 38.981 -14.020 -21.381 1.00 94.31 792 PRO A CA 1
ATOM 6337 C C . PRO A 1 792 ? 38.763 -15.410 -20.753 1.00 94.31 792 PRO A C 1
ATOM 6339 O O . PRO A 1 792 ? 38.377 -16.364 -21.436 1.00 94.31 792 PRO A O 1
ATOM 6342 N N . GLN A 1 793 ? 38.977 -15.540 -19.442 1.00 96.44 793 GLN A N 1
ATOM 6343 C CA . GLN A 1 793 ? 38.749 -16.772 -18.686 1.00 96.44 793 GLN A CA 1
ATOM 6344 C C . GLN A 1 793 ? 37.254 -17.068 -18.549 1.00 96.44 793 GLN A C 1
ATOM 6346 O O . GLN A 1 793 ? 36.854 -18.230 -18.691 1.00 96.44 793 GLN A O 1
ATOM 6351 N N . MET A 1 794 ? 36.432 -16.036 -18.333 1.00 95.38 794 MET A N 1
ATOM 6352 C CA . MET A 1 794 ? 34.975 -16.163 -18.308 1.00 95.38 794 MET A CA 1
ATOM 6353 C C . MET A 1 794 ? 34.445 -16.669 -19.646 1.00 95.38 794 MET A C 1
ATOM 6355 O O . MET A 1 794 ? 33.730 -17.664 -19.658 1.00 95.38 794 MET A O 1
ATOM 6359 N N . GLN A 1 795 ? 34.857 -16.083 -20.774 1.00 92.88 795 GLN A N 1
ATOM 6360 C CA . GLN A 1 795 ? 34.423 -16.541 -22.099 1.00 92.88 795 GLN A CA 1
ATOM 6361 C C . GLN A 1 795 ? 34.770 -18.001 -22.365 1.00 92.88 795 GLN A C 1
ATOM 6363 O O . GLN A 1 795 ? 33.962 -18.762 -22.896 1.00 92.88 795 GLN A O 1
ATOM 6368 N N . LYS A 1 796 ? 35.983 -18.406 -21.980 1.00 94.19 796 LYS A N 1
ATOM 6369 C CA . LYS A 1 796 ? 36.433 -19.787 -22.141 1.00 94.19 796 LYS A CA 1
ATOM 6370 C C . LYS A 1 796 ? 35.633 -20.756 -21.266 1.00 94.19 796 LYS A C 1
ATOM 6372 O O . LYS A 1 796 ? 35.386 -21.890 -21.672 1.00 94.19 796 LYS A O 1
ATOM 6377 N N . SER A 1 797 ? 35.271 -20.334 -20.059 1.00 95.12 797 SER A N 1
ATOM 6378 C CA . SER A 1 797 ? 34.621 -21.190 -19.062 1.00 95.12 797 SER A CA 1
ATOM 6379 C C . SER A 1 797 ? 33.100 -21.214 -19.202 1.00 95.12 797 SER A C 1
ATOM 6381 O O . SER A 1 797 ? 32.479 -22.222 -18.863 1.00 95.12 797 SER A O 1
ATOM 6383 N N . PHE A 1 798 ? 32.507 -20.148 -19.731 1.00 93.81 798 PHE A N 1
ATOM 6384 C CA . PHE A 1 798 ? 31.069 -19.906 -19.823 1.00 93.81 798 PHE A CA 1
ATOM 6385 C C . PHE A 1 798 ? 30.718 -19.402 -21.237 1.00 93.81 798 PHE A C 1
ATOM 6387 O O . PHE A 1 798 ? 30.386 -18.230 -21.424 1.00 93.81 798 PHE A O 1
ATOM 6394 N N . PRO A 1 799 ? 30.858 -20.248 -22.273 1.00 88.75 799 PRO A N 1
ATOM 6395 C CA . PRO A 1 799 ? 30.568 -19.837 -23.642 1.00 88.75 799 PRO A CA 1
ATOM 6396 C C . PRO A 1 799 ? 29.069 -19.562 -23.833 1.00 88.75 799 PRO A C 1
ATOM 6398 O O . PRO A 1 799 ? 28.232 -20.194 -23.194 1.00 88.75 799 PRO A O 1
ATOM 6401 N N . GLY A 1 800 ? 28.728 -18.656 -24.754 1.00 83.56 800 GLY A N 1
ATOM 6402 C CA . GLY A 1 800 ? 27.335 -18.381 -25.137 1.00 83.56 800 GLY A CA 1
ATOM 6403 C C . GLY A 1 800 ? 26.603 -17.344 -24.279 1.00 83.56 800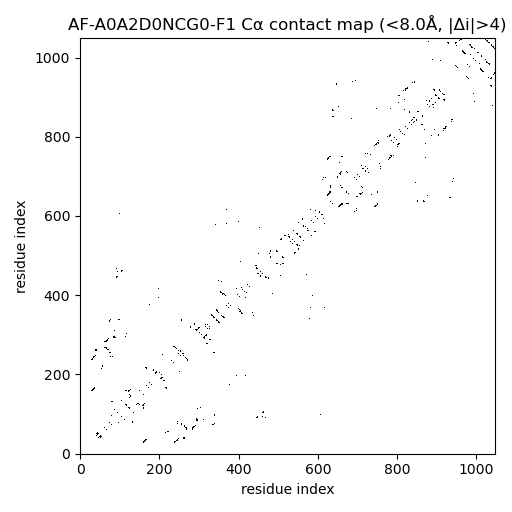 GLY A C 1
ATOM 6404 O O . GLY A 1 800 ? 25.412 -17.128 -24.487 1.00 83.56 800 GLY A O 1
ATOM 6405 N N . LEU A 1 801 ? 27.294 -16.676 -23.349 1.00 92.44 801 LEU A N 1
ATOM 6406 C CA . LEU A 1 801 ? 26.725 -15.561 -22.592 1.00 92.44 801 LEU A CA 1
ATOM 6407 C C . LEU A 1 801 ? 26.356 -14.391 -23.510 1.00 92.44 801 LEU A C 1
ATOM 6409 O O . LEU A 1 801 ? 27.163 -13.950 -24.332 1.00 92.44 801 LEU A O 1
ATOM 6413 N N . TRP A 1 802 ? 25.162 -13.834 -23.309 1.00 95.31 802 TRP A N 1
ATOM 6414 C CA . TRP A 1 802 ? 24.820 -12.537 -23.877 1.00 95.31 802 TRP A CA 1
ATOM 6415 C C . TRP A 1 802 ? 25.578 -11.453 -23.099 1.00 95.31 802 TRP A C 1
ATOM 6417 O O . TRP A 1 802 ? 25.312 -11.235 -21.915 1.00 95.31 802 TRP A O 1
ATOM 6427 N N . TYR A 1 803 ? 26.563 -10.830 -23.749 1.00 97.12 803 TYR A N 1
ATOM 6428 C CA . TYR A 1 803 ? 27.567 -10.010 -23.070 1.00 97.12 803 TYR A CA 1
ATOM 6429 C C . TYR A 1 803 ? 27.994 -8.814 -23.920 1.00 97.12 803 TYR A C 1
ATOM 6431 O O . TYR A 1 803 ? 28.506 -8.995 -25.029 1.00 97.12 803 TYR A O 1
ATOM 6439 N N . ILE A 1 804 ? 27.840 -7.606 -23.385 1.00 97.69 804 ILE A N 1
ATOM 6440 C CA . ILE A 1 804 ? 28.451 -6.380 -23.899 1.00 97.69 804 ILE A CA 1
ATOM 6441 C C . ILE A 1 804 ? 29.721 -6.111 -23.098 1.00 97.69 804 ILE A C 1
ATOM 6443 O O . ILE A 1 804 ? 29.665 -5.947 -21.884 1.00 97.69 804 ILE A O 1
ATOM 6447 N N . LEU A 1 805 ? 30.857 -6.042 -23.790 1.00 97.12 805 LEU A N 1
ATOM 6448 C CA . LEU A 1 805 ? 32.107 -5.546 -23.229 1.00 97.12 805 LEU A CA 1
ATOM 6449 C C . LEU A 1 805 ? 32.364 -4.140 -23.780 1.00 97.12 805 LEU A C 1
ATOM 6451 O O . LEU A 1 805 ? 32.838 -3.994 -24.912 1.00 97.12 805 LEU A O 1
ATOM 6455 N N . ASN A 1 806 ? 32.052 -3.113 -22.984 1.00 96.88 806 ASN A N 1
ATOM 6456 C CA . ASN A 1 806 ? 32.285 -1.717 -23.349 1.00 96.88 806 ASN A CA 1
ATOM 6457 C C . ASN A 1 806 ? 33.739 -1.342 -23.033 1.00 96.88 806 ASN A C 1
ATOM 6459 O O . ASN A 1 806 ? 34.094 -0.925 -21.926 1.00 96.88 806 ASN A O 1
ATOM 6463 N N . LYS A 1 807 ? 34.613 -1.590 -24.008 1.00 95.19 807 LYS A N 1
ATOM 6464 C CA . LYS A 1 807 ? 36.066 -1.472 -23.879 1.00 95.19 807 LYS A CA 1
ATOM 6465 C C . LYS A 1 807 ? 36.662 -1.123 -25.235 1.00 95.19 807 LYS A C 1
ATOM 6467 O O . LYS A 1 807 ? 36.305 -1.710 -26.256 1.00 95.19 807 LYS A O 1
ATOM 6472 N N . ALA A 1 808 ? 37.642 -0.221 -25.227 1.00 92.88 808 ALA A N 1
ATOM 6473 C CA . ALA A 1 808 ? 38.429 0.052 -26.422 1.00 92.88 808 ALA A CA 1
ATOM 6474 C C . ALA A 1 808 ? 39.150 -1.229 -26.896 1.00 92.88 808 ALA A C 1
ATOM 6476 O O . ALA A 1 808 ? 39.599 -2.016 -26.054 1.00 92.88 808 ALA A O 1
ATOM 6477 N N . PRO A 1 809 ? 39.322 -1.428 -28.214 1.00 87.31 809 PRO A N 1
ATOM 6478 C CA . PRO A 1 809 ? 40.119 -2.533 -28.742 1.00 87.31 809 PRO A CA 1
ATOM 6479 C C . PRO A 1 809 ? 41.531 -2.585 -28.133 1.00 87.31 809 PRO A C 1
ATOM 6481 O O . PRO A 1 809 ? 42.124 -1.545 -27.851 1.00 87.31 809 PRO A O 1
ATOM 6484 N N . GLU A 1 810 ? 42.103 -3.784 -27.963 1.00 82.44 810 GLU A N 1
ATOM 6485 C CA . GLU A 1 810 ? 43.409 -3.979 -27.295 1.00 82.44 810 GLU A CA 1
ATOM 6486 C C . GLU A 1 810 ? 44.565 -3.190 -27.931 1.00 82.44 810 GLU A C 1
ATOM 6488 O O . GLU A 1 810 ? 45.529 -2.828 -27.258 1.00 82.44 810 GLU A O 1
ATOM 6493 N N . ASN A 1 811 ? 44.473 -2.924 -29.233 1.00 85.94 811 ASN A N 1
ATOM 6494 C CA . ASN A 1 811 ? 45.460 -2.192 -30.021 1.00 85.94 811 ASN A CA 1
ATOM 6495 C C . ASN A 1 811 ? 45.152 -0.689 -30.156 1.00 85.94 811 ASN A C 1
ATOM 6497 O O . ASN A 1 811 ? 45.841 0.007 -30.905 1.00 85.94 811 ASN A O 1
ATOM 6501 N N . GLU A 1 812 ? 44.132 -0.190 -29.462 1.00 88.56 812 GLU A N 1
ATOM 6502 C CA . GLU A 1 812 ? 43.741 1.213 -29.450 1.00 88.56 812 GLU A CA 1
ATOM 6503 C C . GLU A 1 812 ? 43.955 1.857 -28.078 1.00 88.56 812 GLU A C 1
ATOM 6505 O O . GLU A 1 812 ? 44.153 1.209 -27.050 1.00 88.56 812 GLU A O 1
ATOM 6510 N N . ASP A 1 813 ? 43.929 3.187 -28.060 1.00 89.81 813 ASP A N 1
ATOM 6511 C CA . ASP A 1 813 ? 43.958 3.938 -26.816 1.00 89.81 813 ASP A CA 1
ATOM 6512 C C . ASP A 1 813 ? 42.709 3.619 -25.982 1.00 89.81 813 ASP A C 1
ATOM 6514 O O . ASP A 1 813 ? 41.586 3.834 -26.440 1.00 89.81 813 ASP A O 1
ATOM 6518 N N . LYS A 1 814 ? 42.889 3.177 -24.730 1.00 89.75 814 LYS A N 1
ATOM 6519 C CA . LYS A 1 814 ? 41.787 2.905 -23.785 1.00 89.75 814 LYS A CA 1
ATOM 6520 C C . LYS A 1 814 ? 40.835 4.096 -23.614 1.00 89.75 814 LYS A C 1
ATOM 6522 O O . LYS A 1 814 ? 39.679 3.920 -23.235 1.00 89.75 814 LYS A O 1
ATOM 6527 N N . ARG A 1 815 ? 41.301 5.315 -23.908 1.00 89.38 815 ARG A N 1
ATOM 6528 C CA . ARG A 1 815 ? 40.504 6.550 -23.886 1.00 89.38 815 ARG A CA 1
ATOM 6529 C C . ARG A 1 815 ? 39.471 6.645 -25.016 1.00 89.38 815 ARG A C 1
ATOM 6531 O O . ARG A 1 815 ? 38.624 7.533 -24.969 1.00 89.38 815 ARG A O 1
ATOM 6538 N N . ASN A 1 816 ? 39.520 5.748 -25.999 1.00 92.69 816 ASN A N 1
ATOM 6539 C CA . ASN A 1 816 ? 38.574 5.693 -27.113 1.00 92.69 816 ASN A CA 1
ATOM 6540 C C . ASN A 1 816 ? 37.316 4.864 -26.826 1.00 92.69 816 ASN A C 1
ATOM 6542 O O . ASN A 1 816 ? 36.426 4.878 -27.673 1.00 92.69 816 ASN A O 1
ATOM 6546 N N . ALA A 1 817 ? 37.231 4.183 -25.677 1.00 95.69 817 ALA A N 1
ATOM 6547 C CA . ALA A 1 817 ? 36.069 3.373 -25.306 1.00 95.69 817 ALA A CA 1
ATOM 6548 C C . ALA A 1 817 ? 34.765 4.191 -25.331 1.00 95.69 817 ALA A C 1
ATOM 6550 O O . ALA A 1 817 ? 34.770 5.378 -24.982 1.00 95.69 817 ALA A O 1
ATOM 6551 N N . ALA A 1 818 ? 33.657 3.563 -25.727 1.00 96.69 818 ALA A N 1
ATOM 6552 C CA . ALA A 1 818 ? 32.368 4.224 -25.914 1.00 96.69 818 ALA A CA 1
ATOM 6553 C C . ALA A 1 818 ? 31.860 4.897 -24.633 1.00 96.69 818 ALA A C 1
ATOM 6555 O O . ALA A 1 818 ? 31.450 6.057 -24.697 1.00 96.69 818 ALA A O 1
ATOM 6556 N N . PHE A 1 819 ? 31.974 4.237 -23.473 1.00 96.06 819 PHE A N 1
ATOM 6557 C CA . PHE A 1 819 ? 31.496 4.764 -22.186 1.00 96.06 819 PHE A CA 1
ATOM 6558 C C . PHE A 1 819 ? 32.124 6.116 -21.805 1.00 96.06 819 PHE A C 1
ATOM 6560 O O . PHE A 1 819 ? 31.489 6.962 -21.181 1.00 96.06 819 PHE A O 1
ATOM 6567 N N . ARG A 1 820 ? 33.352 6.397 -22.265 1.00 95.38 820 ARG A N 1
ATOM 6568 C CA . ARG A 1 820 ? 34.008 7.699 -22.041 1.00 95.38 820 ARG A CA 1
ATOM 6569 C C . ARG A 1 820 ? 33.342 8.842 -22.800 1.00 95.38 820 ARG A C 1
ATOM 6571 O O . ARG A 1 820 ? 33.609 10.002 -22.502 1.00 95.38 820 ARG A O 1
ATOM 6578 N N . GLY A 1 821 ? 32.465 8.530 -23.753 1.00 95.75 821 GLY A N 1
ATOM 6579 C CA . GLY A 1 821 ? 31.546 9.481 -24.364 1.00 95.75 821 GLY A CA 1
ATOM 6580 C C . GLY A 1 821 ? 30.616 10.157 -23.355 1.00 95.75 821 GLY A C 1
ATOM 6581 O O . GLY A 1 821 ? 30.083 11.218 -23.662 1.00 95.75 821 GLY A O 1
ATOM 6582 N N . MET A 1 822 ? 30.482 9.623 -22.135 1.00 95.56 822 MET A N 1
ATOM 6583 C CA . MET A 1 822 ? 29.743 10.283 -21.062 1.00 95.56 822 MET A CA 1
ATOM 6584 C C . MET A 1 822 ? 30.302 11.686 -20.763 1.00 95.56 822 MET A C 1
ATOM 6586 O O . MET A 1 822 ? 29.530 12.643 -20.714 1.00 95.56 822 MET A O 1
ATOM 6590 N N . TYR A 1 823 ? 31.634 11.841 -20.711 1.00 94.19 823 TYR A N 1
ATOM 6591 C CA . TYR A 1 823 ? 32.324 13.098 -20.365 1.00 94.19 823 TYR A CA 1
ATOM 6592 C C . TYR A 1 823 ? 33.326 13.618 -21.418 1.00 94.19 823 TYR A C 1
ATOM 6594 O O . TYR A 1 823 ? 33.901 14.688 -21.233 1.00 94.19 823 TYR A O 1
ATOM 6602 N N . LEU A 1 824 ? 33.548 12.899 -22.529 1.00 93.88 824 LEU A N 1
ATOM 6603 C CA . LEU A 1 824 ? 34.431 13.320 -23.631 1.00 93.88 824 LEU A CA 1
ATOM 6604 C C . LEU A 1 824 ? 33.711 13.358 -24.981 1.00 93.88 824 LEU A C 1
ATOM 6606 O O . LEU A 1 824 ? 32.906 12.484 -25.293 1.00 93.88 824 LEU A O 1
ATOM 6610 N N . GLY A 1 825 ? 34.068 14.321 -25.834 1.00 91.06 825 GLY A N 1
ATOM 6611 C CA . GLY A 1 825 ? 33.431 14.530 -27.140 1.00 91.06 825 GLY A CA 1
ATOM 6612 C C . GLY A 1 825 ? 32.026 15.130 -27.018 1.00 91.06 825 GLY A C 1
ATOM 6613 O O . GLY A 1 825 ? 31.528 15.316 -25.914 1.00 91.06 825 GLY A O 1
ATOM 6614 N N . GLY A 1 826 ? 31.369 15.443 -28.140 1.00 91.88 826 GLY A N 1
ATOM 6615 C CA . GLY A 1 826 ? 30.063 16.121 -28.122 1.00 91.88 826 GLY A CA 1
ATOM 6616 C C . GLY A 1 826 ? 30.131 17.526 -27.506 1.00 91.88 826 GLY A C 1
ATOM 6617 O O . GLY A 1 826 ? 31.139 18.216 -27.651 1.00 91.88 826 GLY A O 1
ATOM 6618 N N . ASP A 1 827 ? 29.061 17.947 -26.829 1.00 93.75 827 ASP A N 1
ATOM 6619 C CA . ASP A 1 827 ? 29.015 19.218 -26.093 1.00 93.75 827 ASP A CA 1
ATOM 6620 C C . ASP A 1 827 ? 29.556 19.038 -24.665 1.00 93.75 827 ASP A C 1
ATOM 6622 O O . ASP A 1 827 ? 28.847 18.596 -23.759 1.00 93.75 827 ASP A O 1
ATOM 6626 N N . GLU A 1 828 ? 30.846 19.304 -24.463 1.00 94.31 828 GLU A N 1
ATOM 6627 C CA . GLU A 1 828 ? 31.518 19.131 -23.165 1.00 94.31 828 GLU A CA 1
ATOM 6628 C C . GLU A 1 828 ? 31.109 20.199 -22.130 1.00 94.31 828 GLU A C 1
ATOM 6630 O O . GLU A 1 828 ? 31.297 19.975 -20.934 1.00 94.31 828 GLU A O 1
ATOM 6635 N N . SER A 1 829 ? 30.462 21.304 -22.540 1.00 95.50 829 SER A N 1
ATOM 6636 C CA . SER A 1 829 ? 30.029 22.366 -21.613 1.00 95.50 829 SER A CA 1
ATOM 6637 C C . SER A 1 829 ? 28.984 21.881 -20.601 1.00 95.50 829 SER A C 1
ATOM 6639 O O . SER A 1 829 ? 28.957 22.340 -19.458 1.00 95.50 829 SER A O 1
ATOM 6641 N N . LEU A 1 830 ? 28.207 20.861 -20.971 1.00 96.19 830 LEU A N 1
ATOM 6642 C CA . LEU A 1 830 ? 27.220 20.195 -20.118 1.00 96.19 830 LEU A CA 1
ATOM 6643 C C . LEU A 1 830 ? 27.845 19.320 -19.019 1.00 96.19 830 LEU A C 1
ATOM 6645 O O . LEU A 1 830 ? 27.129 18.693 -18.247 1.00 96.19 830 LEU A O 1
ATOM 6649 N N . THR A 1 831 ? 29.174 19.237 -18.962 1.00 94.81 831 THR A N 1
ATOM 6650 C CA . THR A 1 831 ? 29.933 18.484 -17.944 1.00 94.81 831 THR A CA 1
ATOM 6651 C C . THR A 1 831 ? 30.692 19.410 -16.985 1.00 94.81 831 THR A C 1
ATOM 6653 O O . THR A 1 831 ? 31.469 18.960 -16.140 1.00 94.81 831 THR A O 1
ATOM 6656 N N . SER A 1 832 ? 30.484 20.722 -17.137 1.00 94.50 832 SER A N 1
ATOM 6657 C CA . SER A 1 832 ? 31.170 21.776 -16.395 1.00 94.50 832 SER A CA 1
ATOM 6658 C C . SER A 1 832 ? 30.628 21.969 -14.977 1.00 94.50 832 SER A C 1
ATOM 6660 O O . SER A 1 832 ? 29.506 21.578 -14.656 1.00 94.50 832 SER A O 1
ATOM 6662 N N . ALA A 1 833 ? 31.430 22.633 -14.139 1.00 93.00 833 ALA A N 1
ATOM 6663 C CA . ALA A 1 833 ? 31.014 23.073 -12.810 1.00 93.00 833 ALA A CA 1
ATOM 6664 C C . ALA A 1 833 ? 29.757 23.944 -12.850 1.00 93.00 833 ALA A C 1
ATOM 6666 O O . ALA A 1 833 ? 28.817 23.663 -12.117 1.00 93.00 833 ALA A O 1
ATOM 6667 N N . ASP A 1 834 ? 29.712 24.929 -13.748 1.00 94.69 834 ASP A N 1
ATOM 6668 C CA . ASP A 1 834 ? 28.578 25.850 -13.857 1.00 94.69 834 ASP A CA 1
ATOM 6669 C C . ASP A 1 834 ? 27.270 25.107 -14.169 1.00 94.69 834 ASP A C 1
ATOM 6671 O O . ASP A 1 834 ? 26.234 25.408 -13.580 1.00 94.69 834 ASP A O 1
ATOM 6675 N N . TRP A 1 835 ? 27.318 24.094 -15.044 1.00 96.38 835 TRP A N 1
ATOM 6676 C CA . TRP A 1 835 ? 26.139 23.283 -15.353 1.00 96.38 835 TRP A CA 1
ATOM 6677 C C . TRP A 1 835 ? 25.676 22.467 -14.139 1.00 96.38 835 TRP A C 1
ATOM 6679 O O . TRP A 1 835 ? 24.494 22.482 -13.805 1.00 96.38 835 TRP A O 1
ATOM 6689 N N . PHE A 1 836 ? 26.594 21.789 -13.447 1.00 96.31 836 PHE A N 1
ATOM 6690 C CA . PHE A 1 836 ? 26.252 20.950 -12.293 1.00 96.31 836 PHE A CA 1
ATOM 6691 C C . PHE A 1 836 ? 25.778 21.755 -11.085 1.00 96.31 836 PHE A C 1
ATOM 6693 O O . PHE A 1 836 ? 24.845 21.333 -10.406 1.00 96.31 836 PHE A O 1
ATOM 6700 N N . VAL A 1 837 ? 26.379 22.918 -10.828 1.00 94.38 837 VAL A N 1
ATOM 6701 C CA . VAL A 1 837 ? 25.913 23.839 -9.784 1.00 94.38 837 VAL A CA 1
ATOM 6702 C C . VAL A 1 837 ? 24.455 24.212 -10.027 1.00 94.38 837 VAL A C 1
ATOM 6704 O O . VAL A 1 837 ? 23.643 24.072 -9.120 1.00 94.38 837 VAL A O 1
ATOM 6707 N N . ALA A 1 838 ? 24.119 24.591 -11.262 1.00 94.69 838 ALA A N 1
ATOM 6708 C CA . ALA A 1 838 ? 22.779 25.048 -11.607 1.00 94.69 838 ALA A CA 1
ATOM 6709 C C . ALA A 1 838 ? 21.707 23.943 -11.638 1.00 94.69 838 ALA A C 1
ATOM 6711 O O . ALA A 1 838 ? 20.542 24.265 -11.453 1.00 94.69 838 ALA A O 1
ATOM 6712 N N . ASN A 1 839 ? 22.070 22.681 -11.902 1.00 97.06 839 ASN A N 1
ATOM 6713 C CA . ASN A 1 839 ? 21.089 21.631 -12.233 1.00 97.06 839 ASN A CA 1
ATOM 6714 C C . ASN A 1 839 ? 21.142 20.379 -11.337 1.00 97.06 839 ASN A C 1
ATOM 6716 O O . ASN A 1 839 ? 20.337 19.471 -11.516 1.00 97.06 839 ASN A O 1
ATOM 6720 N N . VAL A 1 840 ? 22.138 20.249 -10.453 1.00 96.44 840 VAL A N 1
ATOM 6721 C CA . VAL A 1 840 ? 22.345 19.011 -9.672 1.00 96.44 840 VAL A CA 1
ATOM 6722 C C . VAL A 1 840 ? 22.761 19.290 -8.232 1.00 96.44 840 VAL A C 1
ATOM 6724 O O . VAL A 1 840 ? 22.302 18.608 -7.324 1.00 96.44 840 VAL A O 1
ATOM 6727 N N . LEU A 1 841 ? 23.665 20.243 -7.996 1.00 93.69 841 LEU A N 1
ATOM 6728 C CA . LEU A 1 841 ? 24.321 20.382 -6.692 1.00 93.69 841 LEU A CA 1
ATOM 6729 C C . LEU A 1 841 ? 23.553 21.296 -5.733 1.00 93.69 841 LEU A C 1
ATOM 6731 O O . LEU A 1 841 ? 23.260 20.901 -4.605 1.00 93.69 841 LEU A O 1
ATOM 6735 N N . GLU A 1 842 ? 23.265 22.530 -6.149 1.00 90.62 842 GLU A N 1
ATOM 6736 C CA . GLU A 1 842 ? 22.651 23.537 -5.279 1.00 90.62 842 GLU A CA 1
ATOM 6737 C C . GLU A 1 842 ? 21.130 23.457 -5.370 1.00 90.62 842 GLU A C 1
ATOM 6739 O O . GLU A 1 842 ? 20.599 23.350 -6.459 1.00 90.62 842 GLU A O 1
ATOM 6744 N N . GLU A 1 843 ? 20.423 23.498 -4.239 1.00 91.12 843 GLU A N 1
ATOM 6745 C CA . GLU A 1 843 ? 18.946 23.493 -4.164 1.00 91.12 843 GLU A CA 1
ATOM 6746 C C . GLU A 1 843 ? 18.225 22.191 -4.581 1.00 91.12 843 GLU A C 1
ATOM 6748 O O . GLU A 1 843 ? 17.010 22.126 -4.455 1.00 91.12 843 GLU A O 1
ATOM 6753 N N . HIS A 1 844 ? 18.939 21.104 -4.906 1.00 93.88 844 HIS A N 1
ATOM 6754 C CA . HIS A 1 844 ? 18.343 19.815 -5.327 1.00 93.88 844 HIS A CA 1
ATOM 6755 C C . HIS A 1 844 ? 18.428 18.694 -4.260 1.00 93.88 844 HIS A C 1
ATOM 6757 O O . HIS A 1 844 ? 18.486 17.496 -4.551 1.00 93.88 844 HIS A O 1
ATOM 6763 N N . GLY A 1 845 ? 18.442 19.075 -2.980 1.00 94.38 845 GLY A N 1
ATOM 6764 C CA . GLY A 1 845 ? 18.288 18.151 -1.852 1.00 94.38 845 GLY A CA 1
ATOM 6765 C C . GLY A 1 845 ? 19.504 17.259 -1.517 1.00 94.38 845 GLY A C 1
ATOM 6766 O O . GLY A 1 845 ? 20.614 17.465 -2.012 1.00 94.38 845 GLY A O 1
ATOM 6767 N N . PRO A 1 846 ? 19.324 16.266 -0.619 1.00 96.81 846 PRO A N 1
ATOM 6768 C CA . PRO A 1 846 ? 20.405 15.423 -0.092 1.00 96.81 846 PRO A CA 1
ATOM 6769 C C . PRO A 1 846 ? 21.181 14.608 -1.133 1.00 96.81 846 PRO A C 1
ATOM 6771 O O . PRO A 1 846 ? 22.363 14.349 -0.927 1.00 96.81 846 PRO A O 1
ATOM 6774 N N . LEU A 1 847 ? 20.545 14.203 -2.238 1.00 97.19 847 LEU A N 1
ATOM 6775 C CA . LEU A 1 847 ? 21.233 13.496 -3.323 1.00 97.19 847 LEU A CA 1
ATOM 6776 C C . LEU A 1 847 ? 22.206 14.421 -4.064 1.00 97.19 847 LEU A C 1
ATOM 6778 O O . LEU A 1 847 ? 23.351 14.035 -4.285 1.00 97.19 847 LEU A O 1
ATOM 6782 N N . GLY A 1 848 ? 21.794 15.659 -4.355 1.00 96.31 848 GLY A N 1
ATOM 6783 C CA . GLY A 1 848 ? 22.666 16.676 -4.947 1.00 96.31 848 GLY A CA 1
ATOM 6784 C C . GLY A 1 848 ? 23.855 17.016 -4.048 1.00 96.31 848 GLY A C 1
ATOM 6785 O O . GLY A 1 848 ? 24.994 17.084 -4.505 1.00 96.31 848 GLY A O 1
ATOM 6786 N N . ALA A 1 849 ? 23.614 17.121 -2.737 1.00 96.25 849 ALA A N 1
ATOM 6787 C CA . ALA A 1 849 ? 24.659 17.385 -1.747 1.00 96.25 849 ALA A CA 1
ATOM 6788 C C . ALA A 1 849 ? 25.701 16.255 -1.623 1.00 96.25 849 ALA A C 1
ATOM 6790 O O . ALA A 1 849 ? 26.856 16.528 -1.291 1.00 96.25 849 ALA A O 1
ATOM 6791 N N . LEU A 1 850 ? 25.308 15.000 -1.875 1.00 96.38 850 LEU A N 1
ATOM 6792 C CA . LEU A 1 850 ? 26.218 13.850 -1.873 1.00 96.38 850 LEU A CA 1
ATOM 6793 C C . LEU A 1 850 ? 26.963 13.658 -3.197 1.00 96.38 850 LEU A C 1
ATOM 6795 O O . LEU A 1 850 ? 27.899 12.860 -3.241 1.00 96.38 850 LEU A O 1
ATOM 6799 N N . TYR A 1 851 ? 26.584 14.365 -4.263 1.00 96.56 851 TYR A N 1
ATOM 6800 C CA . TYR A 1 851 ? 27.196 14.196 -5.573 1.00 96.56 851 TYR A CA 1
ATOM 6801 C C . TYR A 1 851 ? 28.661 14.690 -5.571 1.00 96.56 851 TYR A C 1
ATOM 6803 O O . TYR A 1 851 ? 28.917 15.881 -5.351 1.00 96.56 851 TYR A O 1
ATOM 6811 N N . PRO A 1 852 ? 29.657 13.818 -5.834 1.00 94.25 852 PRO A N 1
ATOM 6812 C CA . PRO A 1 852 ? 31.062 14.213 -5.811 1.00 94.25 852 PRO A CA 1
ATOM 6813 C C . PRO A 1 852 ? 31.406 15.252 -6.883 1.00 94.25 852 PRO A C 1
ATOM 6815 O O . PRO A 1 852 ? 31.061 15.096 -8.052 1.00 94.25 852 PRO A O 1
ATOM 6818 N N . GLN A 1 853 ? 32.166 16.283 -6.507 1.00 91.31 853 GLN A N 1
ATOM 6819 C CA . GLN A 1 853 ? 32.477 17.426 -7.383 1.00 91.31 853 GLN A CA 1
ATOM 6820 C C . GLN A 1 853 ? 33.865 17.359 -8.039 1.00 91.31 853 GLN A C 1
ATOM 6822 O O . GLN A 1 853 ? 34.291 18.301 -8.709 1.00 91.31 853 GLN A O 1
ATOM 6827 N N . LYS A 1 854 ? 34.616 16.277 -7.815 1.00 87.88 854 LYS A N 1
ATOM 6828 C CA . LYS A 1 854 ? 35.981 16.136 -8.323 1.00 87.88 854 LYS A CA 1
ATOM 6829 C C . LYS A 1 854 ? 36.284 14.695 -8.683 1.00 87.88 854 LYS A C 1
ATOM 6831 O O . LYS A 1 854 ? 36.079 13.816 -7.861 1.00 87.88 854 LYS A O 1
ATOM 6836 N N . THR A 1 855 ? 36.851 14.494 -9.865 1.00 85.50 855 THR A N 1
ATOM 6837 C CA . THR A 1 855 ? 37.317 13.208 -10.400 1.00 85.50 855 THR A CA 1
ATOM 6838 C C . THR A 1 855 ? 38.787 13.326 -10.808 1.00 85.50 855 THR A C 1
ATOM 6840 O O . THR A 1 855 ? 39.301 14.428 -11.031 1.00 85.50 855 THR A O 1
ATOM 6843 N N . TRP A 1 856 ? 39.493 12.197 -10.893 1.00 75.31 856 TRP A N 1
ATOM 6844 C CA . TRP A 1 856 ? 40.957 12.177 -11.051 1.00 75.31 856 TRP A CA 1
ATOM 6845 C C . TRP A 1 856 ? 41.427 11.607 -12.401 1.00 75.31 856 TRP A C 1
ATOM 6847 O O . TRP A 1 856 ? 42.613 11.345 -12.598 1.00 75.31 856 TRP A O 1
ATOM 6857 N N . THR A 1 857 ? 40.512 11.455 -13.364 1.00 76.88 857 THR A N 1
ATOM 6858 C CA . THR A 1 857 ? 40.791 10.859 -14.680 1.00 76.88 857 THR A CA 1
ATOM 6859 C C . THR A 1 857 ? 41.234 11.907 -15.708 1.00 76.88 857 THR A C 1
ATOM 6861 O O . THR A 1 857 ? 40.580 12.930 -15.883 1.00 76.88 857 THR A O 1
ATOM 6864 N N . ALA A 1 858 ? 42.312 11.635 -16.455 1.00 77.56 858 ALA A N 1
ATOM 6865 C CA . ALA A 1 858 ? 42.775 12.480 -17.561 1.00 77.56 858 ALA A CA 1
ATOM 6866 C C . ALA A 1 858 ? 42.694 11.757 -18.930 1.00 77.56 858 ALA A C 1
ATOM 6868 O O . ALA A 1 858 ? 43.107 10.598 -19.035 1.00 77.56 858 ALA A O 1
ATOM 6869 N N . PRO A 1 859 ? 42.247 12.428 -20.012 1.00 86.00 859 PRO A N 1
ATOM 6870 C CA . PRO A 1 859 ? 41.662 13.766 -20.023 1.00 86.00 859 PRO A CA 1
ATOM 6871 C C . PRO A 1 859 ? 40.239 13.741 -19.443 1.00 86.00 859 PRO A C 1
ATOM 6873 O O . PRO A 1 859 ? 39.454 12.868 -19.792 1.00 86.00 859 PRO A O 1
ATOM 6876 N N . ASN A 1 860 ? 39.921 14.715 -18.597 1.00 86.56 860 ASN A N 1
ATOM 6877 C CA . ASN A 1 860 ? 38.563 15.119 -18.245 1.00 86.56 860 ASN A CA 1
ATOM 6878 C C . ASN A 1 860 ? 38.581 16.658 -18.268 1.00 86.56 860 ASN A C 1
ATOM 6880 O O . ASN A 1 860 ? 39.262 17.248 -17.426 1.00 86.56 860 ASN A O 1
ATOM 6884 N N . PRO A 1 861 ? 37.952 17.309 -19.262 1.00 85.31 861 PRO A N 1
ATOM 6885 C CA . PRO A 1 861 ? 38.139 18.737 -19.521 1.00 85.31 861 PRO A CA 1
ATOM 6886 C C . PRO A 1 861 ? 37.715 19.627 -18.347 1.00 85.31 861 PRO A C 1
ATOM 6888 O O . PRO A 1 861 ? 38.314 20.682 -18.145 1.00 85.31 861 PRO A O 1
ATOM 6891 N N . HIS A 1 862 ? 36.737 19.185 -17.551 1.00 89.81 862 HIS A N 1
ATOM 6892 C CA . HIS A 1 862 ? 36.217 19.939 -16.410 1.00 89.81 862 HIS A CA 1
ATOM 6893 C C . HIS A 1 862 ? 36.509 19.284 -15.057 1.00 89.81 862 HIS A C 1
ATOM 6895 O O . HIS A 1 862 ? 36.417 19.949 -14.029 1.00 89.81 862 HIS A O 1
ATOM 6901 N N . GLY A 1 863 ? 36.876 17.998 -15.036 1.00 87.50 863 GLY A N 1
ATOM 6902 C CA . GLY A 1 863 ? 37.258 17.282 -13.817 1.00 87.50 863 GLY A CA 1
ATOM 6903 C C . GLY A 1 863 ? 36.121 17.061 -12.814 1.00 87.50 863 GLY A C 1
ATOM 6904 O O . GLY A 1 863 ? 36.385 16.500 -11.754 1.00 87.50 863 GLY A O 1
ATOM 6905 N N . LEU A 1 864 ? 34.884 17.467 -13.127 1.00 90.31 864 LEU A N 1
ATOM 6906 C CA . LEU A 1 864 ? 33.718 17.309 -12.256 1.00 90.31 864 LEU A CA 1
ATOM 6907 C C . LEU A 1 864 ? 32.975 16.008 -12.556 1.00 90.31 864 LEU A C 1
ATOM 6909 O O . LEU A 1 864 ? 32.989 15.103 -11.729 1.00 90.31 864 LEU A O 1
ATOM 6913 N N . M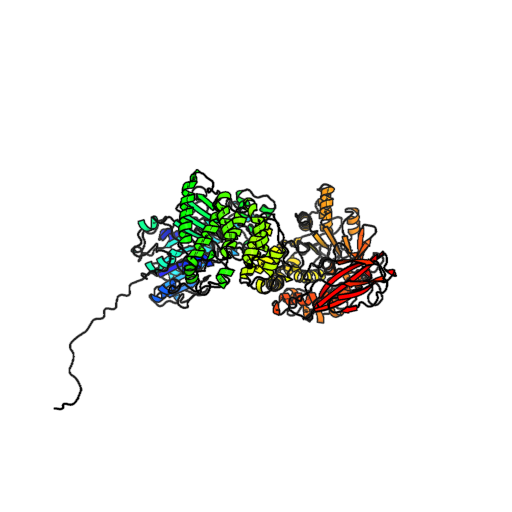ET A 1 865 ? 32.346 15.893 -13.728 1.00 92.88 865 MET A N 1
ATOM 6914 C CA . MET A 1 865 ? 31.581 14.700 -14.104 1.00 92.88 865 MET A CA 1
ATOM 6915 C C . MET A 1 865 ? 32.492 13.658 -14.755 1.00 92.88 865 MET A C 1
ATOM 6917 O O . MET A 1 865 ? 33.241 13.986 -15.681 1.00 92.88 865 MET A O 1
ATOM 6921 N N . LYS A 1 866 ? 32.408 12.407 -14.297 1.00 92.25 866 LYS A N 1
ATOM 6922 C CA . LYS A 1 866 ? 32.970 11.240 -14.988 1.00 92.25 866 LYS A CA 1
ATOM 6923 C C . LYS A 1 866 ? 31.847 10.267 -15.337 1.00 92.25 866 LYS A C 1
ATOM 6925 O O . LYS A 1 866 ? 31.611 10.074 -16.525 1.00 92.25 866 LYS A O 1
ATOM 6930 N N . GLU A 1 867 ? 31.135 9.738 -14.339 1.00 94.50 867 GLU A N 1
ATOM 6931 C CA . GLU A 1 867 ? 29.999 8.816 -14.533 1.00 94.50 867 GLU A CA 1
ATOM 6932 C C . GLU A 1 867 ? 30.275 7.719 -15.579 1.00 94.50 867 GLU A C 1
ATOM 6934 O O . GLU A 1 867 ? 29.476 7.479 -16.487 1.00 94.50 867 GLU A O 1
ATOM 6939 N N . GLY A 1 868 ? 31.457 7.094 -15.513 1.00 93.75 868 GLY A N 1
ATOM 6940 C CA . GLY A 1 868 ? 31.896 6.142 -16.534 1.00 93.75 868 GLY A CA 1
ATOM 6941 C C . GLY A 1 868 ? 30.960 4.943 -16.675 1.00 93.75 868 GLY A C 1
ATOM 6942 O O . GLY A 1 868 ? 30.870 4.369 -17.760 1.00 93.75 868 GLY A O 1
ATOM 6943 N N . ASP A 1 869 ? 30.227 4.628 -15.612 1.00 97.19 869 ASP A N 1
ATOM 6944 C CA . ASP A 1 869 ? 29.393 3.437 -15.507 1.00 97.19 869 ASP A CA 1
ATOM 6945 C C . ASP A 1 869 ? 27.935 3.680 -15.877 1.00 97.19 869 ASP A C 1
ATOM 6947 O O . ASP A 1 869 ? 27.229 2.736 -16.231 1.00 97.19 869 ASP A O 1
ATOM 6951 N N . THR A 1 870 ? 27.483 4.936 -15.873 1.00 98.31 870 THR A N 1
ATOM 6952 C CA . THR A 1 870 ? 26.114 5.324 -16.241 1.00 98.31 870 THR A CA 1
ATOM 6953 C C . THR A 1 870 ? 25.638 4.729 -17.583 1.00 98.31 870 THR A C 1
ATOM 6955 O O . THR A 1 870 ? 24.516 4.213 -17.641 1.00 98.31 870 THR A O 1
ATOM 6958 N N . PRO A 1 871 ? 26.463 4.673 -18.654 1.00 98.06 871 PRO A N 1
ATOM 6959 C CA . PRO A 1 871 ? 26.078 4.020 -19.908 1.00 98.06 871 PRO A CA 1
ATOM 6960 C C . PRO A 1 871 ? 25.620 2.556 -19.763 1.00 98.06 871 PRO A C 1
ATOM 6962 O O . PRO A 1 871 ? 24.803 2.092 -20.557 1.00 98.06 871 PRO A O 1
ATOM 6965 N N . SER A 1 872 ? 26.109 1.829 -18.750 1.00 97.75 872 SER A N 1
ATOM 6966 C CA . SER A 1 872 ? 25.792 0.407 -18.547 1.00 97.75 872 SER A CA 1
ATOM 6967 C C . SER A 1 872 ? 24.343 0.130 -18.161 1.00 97.75 872 SER A C 1
ATOM 6969 O O . SER A 1 872 ? 23.857 -0.971 -18.415 1.00 97.75 872 SER A O 1
ATOM 6971 N N . TRP A 1 873 ? 23.652 1.101 -17.558 1.00 97.38 873 TRP A N 1
ATOM 6972 C CA . TRP A 1 873 ? 22.229 0.992 -17.237 1.00 97.38 873 TRP A CA 1
ATOM 6973 C C . TRP A 1 873 ? 21.365 1.861 -18.155 1.00 97.38 873 TRP A C 1
ATOM 6975 O O . TRP A 1 873 ? 20.230 1.481 -18.433 1.00 97.38 873 TRP A O 1
ATOM 6985 N N . PHE A 1 874 ? 21.910 2.936 -18.745 1.00 97.19 874 PHE A N 1
ATOM 6986 C CA . PHE A 1 874 ? 21.257 3.638 -19.861 1.00 97.19 874 PHE A CA 1
ATOM 6987 C C . PHE A 1 874 ? 20.898 2.700 -21.013 1.00 97.19 874 PHE A C 1
ATOM 6989 O O . PHE A 1 874 ? 19.837 2.853 -21.604 1.00 97.19 874 PHE A O 1
ATOM 6996 N N . TYR A 1 875 ? 21.730 1.697 -21.294 1.00 96.19 875 TYR A N 1
ATOM 6997 C CA . TYR A 1 875 ? 21.436 0.689 -22.315 1.00 96.19 875 TYR A CA 1
ATOM 6998 C C . TYR A 1 875 ? 20.105 -0.057 -22.081 1.00 96.19 875 TYR A C 1
ATOM 7000 O O . TYR A 1 875 ? 19.442 -0.479 -23.028 1.00 96.19 875 TYR A O 1
ATOM 7008 N N . PHE A 1 876 ? 19.705 -0.223 -20.817 1.00 94.50 876 PHE A N 1
ATOM 7009 C CA . PHE A 1 876 ? 18.465 -0.897 -20.430 1.00 94.50 876 PHE A CA 1
ATOM 7010 C C . PHE A 1 876 ? 17.318 0.084 -20.143 1.00 94.50 876 PHE A C 1
ATOM 7012 O O . PHE A 1 876 ? 16.202 -0.358 -19.873 1.00 94.50 876 PHE A O 1
ATOM 7019 N N . PHE A 1 877 ? 17.566 1.396 -20.218 1.00 91.62 877 PHE A N 1
ATOM 7020 C CA . PHE A 1 877 ? 16.560 2.430 -20.002 1.00 91.62 877 PHE A CA 1
ATOM 7021 C C . PHE A 1 877 ? 15.676 2.601 -21.246 1.00 91.62 877 PHE A C 1
ATOM 7023 O O . PHE A 1 877 ? 16.148 2.941 -22.333 1.00 91.62 877 PHE A O 1
ATOM 7030 N N . ASN A 1 878 ? 14.366 2.400 -21.091 1.00 86.44 878 ASN A N 1
ATOM 7031 C CA . ASN A 1 878 ? 13.425 2.514 -22.199 1.00 86.44 878 ASN A CA 1
ATOM 7032 C C . ASN A 1 878 ? 12.951 3.960 -22.432 1.00 86.44 878 ASN A C 1
ATOM 7034 O O . ASN A 1 878 ? 11.858 4.351 -22.034 1.00 86.44 878 ASN A O 1
ATOM 7038 N N . ASN A 1 879 ? 13.749 4.740 -23.159 1.00 89.62 879 ASN A N 1
ATOM 7039 C CA . ASN A 1 879 ? 13.351 6.058 -23.673 1.00 89.62 879 ASN A CA 1
ATOM 7040 C C . ASN A 1 879 ? 12.820 6.020 -25.126 1.00 89.62 879 ASN A C 1
ATOM 7042 O O . ASN A 1 879 ? 12.580 7.074 -25.724 1.00 89.62 879 ASN A O 1
ATOM 7046 N N . GLY A 1 880 ? 12.675 4.817 -25.700 1.00 87.38 880 GLY A N 1
ATOM 7047 C CA . GLY A 1 880 ? 12.253 4.566 -27.082 1.00 87.38 880 GLY A CA 1
ATOM 7048 C C . GLY A 1 880 ? 13.370 4.552 -28.143 1.00 87.38 880 GLY A C 1
ATOM 7049 O O . GLY A 1 880 ? 13.090 4.297 -29.320 1.00 87.38 880 GLY A O 1
ATOM 7050 N N . LEU A 1 881 ? 14.638 4.789 -27.766 1.00 88.56 881 LEU A N 1
ATOM 7051 C CA . LEU A 1 881 ? 15.801 4.528 -28.636 1.00 88.56 881 LEU A CA 1
ATOM 7052 C C . LEU A 1 881 ? 16.316 3.105 -28.507 1.00 88.56 881 LEU A C 1
ATOM 7054 O O . LEU A 1 881 ? 16.713 2.515 -29.519 1.00 88.56 881 LEU A O 1
ATOM 7058 N N . GLU A 1 882 ? 16.374 2.621 -27.269 1.00 83.50 882 GLU A N 1
ATOM 7059 C CA . GLU A 1 882 ? 17.059 1.388 -26.923 1.00 83.50 882 GLU A CA 1
ATOM 7060 C C . GLU A 1 882 ? 16.244 0.166 -27.327 1.00 83.50 882 GLU A C 1
ATOM 7062 O O . GLU A 1 882 ? 15.014 0.129 -27.299 1.00 83.50 882 GLU A O 1
ATOM 7067 N N . THR A 1 883 ? 16.947 -0.875 -27.743 1.00 84.62 883 THR A N 1
ATOM 7068 C CA . THR A 1 883 ? 16.355 -2.189 -27.970 1.00 84.62 883 THR A CA 1
ATOM 7069 C C . THR A 1 883 ? 17.353 -3.192 -27.421 1.00 84.62 883 THR A C 1
ATOM 7071 O O . THR A 1 883 ? 18.260 -3.584 -28.152 1.00 84.62 883 THR A O 1
ATOM 7074 N N . PRO A 1 884 ? 17.235 -3.596 -26.140 1.00 84.62 884 PRO A N 1
ATOM 7075 C CA . PRO A 1 884 ? 18.280 -4.359 -25.463 1.00 84.62 884 PRO A CA 1
ATOM 7076 C C . PRO A 1 884 ? 18.672 -5.670 -26.149 1.00 84.62 884 PRO A C 1
ATOM 7078 O O . PRO A 1 884 ? 19.782 -6.143 -25.953 1.00 84.62 884 PRO A O 1
ATOM 7081 N N . THR A 1 885 ? 17.807 -6.257 -26.979 1.00 88.19 885 THR A N 1
ATOM 7082 C CA . THR A 1 885 ? 18.112 -7.453 -27.783 1.00 88.19 885 THR A CA 1
ATOM 7083 C C . THR A 1 885 ? 18.939 -7.174 -29.045 1.00 88.19 885 THR A C 1
ATOM 7085 O O . THR A 1 885 ? 19.448 -8.121 -29.641 1.00 88.19 885 THR A O 1
ATOM 7088 N N . HIS A 1 886 ? 19.114 -5.907 -29.426 1.00 92.19 886 HIS A N 1
ATOM 7089 C CA . HIS A 1 886 ? 19.841 -5.439 -30.607 1.00 92.19 886 HIS A CA 1
ATOM 7090 C C . HIS A 1 886 ? 20.910 -4.387 -30.238 1.00 92.19 886 HIS A C 1
ATOM 7092 O O . HIS A 1 886 ? 20.717 -3.193 -30.479 1.00 92.19 886 HIS A O 1
ATOM 7098 N N . PRO A 1 887 ? 22.071 -4.798 -29.685 1.00 94.00 887 PRO A N 1
ATOM 7099 C CA . PRO A 1 887 ? 23.159 -3.877 -29.324 1.00 94.00 887 PRO A CA 1
ATOM 7100 C C . PRO A 1 887 ? 23.688 -3.013 -30.478 1.00 94.00 887 PRO A C 1
ATOM 7102 O O . PRO A 1 887 ? 24.305 -1.970 -30.258 1.00 94.00 887 PRO A O 1
ATOM 7105 N N . ASP A 1 888 ? 23.461 -3.437 -31.721 1.00 94.25 888 ASP A N 1
ATOM 7106 C CA . ASP A 1 888 ? 23.854 -2.741 -32.944 1.00 94.25 888 ASP A CA 1
ATOM 7107 C C . ASP A 1 888 ? 23.002 -1.517 -33.279 1.00 94.25 888 ASP A C 1
ATOM 7109 O O . ASP A 1 888 ? 23.397 -0.701 -34.115 1.00 94.25 888 ASP A O 1
ATOM 7113 N N . TYR A 1 889 ? 21.876 -1.340 -32.590 1.00 93.62 889 TYR A N 1
ATOM 7114 C CA . TYR A 1 889 ? 20.922 -0.269 -32.854 1.00 93.62 889 TYR A CA 1
ATOM 7115 C C . TYR A 1 889 ? 21.334 1.065 -32.234 1.00 93.62 889 TYR A C 1
ATOM 7117 O O . TYR A 1 889 ? 21.046 2.110 -32.825 1.00 93.62 889 TYR A O 1
ATOM 7125 N N . GLY A 1 890 ? 22.033 1.028 -31.103 1.00 92.38 890 GLY A N 1
ATOM 7126 C CA . GLY A 1 890 ? 22.616 2.191 -30.446 1.00 92.38 890 GLY A CA 1
ATOM 7127 C C . GLY A 1 890 ? 21.615 3.109 -29.749 1.00 92.38 890 GLY A C 1
ATOM 7128 O O . GLY A 1 890 ? 20.520 3.348 -30.254 1.00 92.38 890 GLY A O 1
ATOM 7129 N N . GLY A 1 891 ? 22.035 3.699 -28.639 1.00 94.56 891 GLY A N 1
ATOM 7130 C CA . GLY A 1 891 ? 21.268 4.700 -27.904 1.00 94.56 891 GLY A CA 1
ATOM 7131 C C . GLY A 1 891 ? 22.130 5.389 -26.849 1.00 94.56 891 GLY A C 1
ATOM 7132 O O . GLY A 1 891 ? 23.326 5.587 -27.065 1.00 94.56 891 GLY A O 1
ATOM 7133 N N . TRP A 1 892 ? 21.539 5.777 -25.722 1.00 96.19 892 TRP A N 1
ATOM 7134 C CA . TRP A 1 892 ? 22.239 6.442 -24.619 1.00 96.19 892 TRP A CA 1
ATOM 7135 C C . TRP A 1 892 ? 23.326 5.559 -23.995 1.00 96.19 892 TRP A C 1
ATOM 7137 O O . TRP A 1 892 ? 24.347 6.084 -23.552 1.00 96.19 892 TRP A O 1
ATOM 7147 N N . GLY A 1 893 ? 23.156 4.233 -24.019 1.00 95.94 893 GLY A N 1
ATOM 7148 C CA . GLY A 1 893 ? 24.185 3.280 -23.587 1.00 95.94 893 GLY A CA 1
ATOM 7149 C C . GLY A 1 893 ? 25.339 3.097 -24.582 1.00 95.94 893 GLY A C 1
ATOM 7150 O O . GLY A 1 893 ? 26.334 2.448 -24.274 1.00 95.94 893 GLY A O 1
ATOM 7151 N N . GLY A 1 894 ? 25.248 3.681 -25.777 1.00 96.31 894 GLY A N 1
ATOM 7152 C CA . GLY A 1 894 ? 26.201 3.477 -26.866 1.00 96.31 894 GLY A CA 1
ATOM 7153 C C . GLY A 1 894 ? 25.743 2.411 -27.858 1.00 96.31 894 GLY A C 1
ATOM 7154 O O . GLY A 1 894 ? 24.629 1.896 -27.781 1.00 96.31 894 GLY A O 1
ATOM 7155 N N . ARG A 1 895 ? 26.595 2.116 -28.843 1.00 96.62 895 ARG A N 1
ATOM 7156 C CA . ARG A 1 895 ? 26.307 1.177 -29.936 1.00 96.62 895 ARG A CA 1
ATOM 7157 C C . ARG A 1 895 ? 27.412 0.143 -30.056 1.00 96.62 895 ARG A C 1
ATOM 7159 O O . ARG A 1 895 ? 28.592 0.475 -29.943 1.00 96.62 895 ARG A O 1
ATOM 7166 N N . PHE A 1 896 ? 27.033 -1.093 -30.355 1.00 97.00 896 PHE A N 1
ATOM 7167 C CA . PHE A 1 896 ? 27.949 -2.225 -30.346 1.00 97.00 896 PHE A CA 1
ATOM 7168 C C . PHE A 1 896 ? 27.873 -3.040 -31.630 1.00 97.00 896 PHE A C 1
ATOM 7170 O O . PHE A 1 896 ? 26.956 -2.930 -32.431 1.00 97.00 896 PHE A O 1
ATOM 7177 N N . ARG A 1 897 ? 28.871 -3.881 -31.855 1.00 95.12 897 ARG A N 1
ATOM 7178 C CA . ARG A 1 897 ? 28.896 -4.859 -32.940 1.00 95.12 897 ARG A CA 1
ATOM 7179 C C . ARG A 1 897 ? 29.242 -6.217 -32.368 1.00 95.12 897 ARG A C 1
ATOM 7181 O O . ARG A 1 897 ? 30.073 -6.320 -31.461 1.00 95.12 897 ARG A O 1
ATOM 7188 N N . GLN A 1 898 ? 28.609 -7.251 -32.903 1.00 94.56 898 GLN A N 1
ATOM 7189 C CA . GLN A 1 898 ? 28.904 -8.615 -32.500 1.00 94.56 898 GLN A CA 1
ATOM 7190 C C . GLN A 1 898 ? 30.301 -9.013 -32.996 1.00 94.56 898 GLN A C 1
ATOM 7192 O O . GLN A 1 898 ? 30.671 -8.747 -34.139 1.00 94.56 898 GLN A O 1
ATOM 7197 N N . SER A 1 899 ? 31.084 -9.606 -32.107 1.00 90.75 899 SER A N 1
ATOM 7198 C CA . SER A 1 899 ? 32.378 -10.217 -32.404 1.00 90.75 899 SER A CA 1
ATOM 7199 C C . SER A 1 899 ? 32.208 -11.637 -32.952 1.00 90.75 899 SER A C 1
ATOM 7201 O O . SER A 1 899 ? 31.157 -12.258 -32.785 1.00 90.75 899 SER A O 1
ATOM 7203 N N . ASP A 1 900 ? 33.282 -12.197 -33.508 1.00 87.25 900 ASP A N 1
ATOM 7204 C CA . ASP A 1 900 ? 33.304 -13.576 -34.017 1.00 87.25 900 ASP A CA 1
ATOM 7205 C C . ASP A 1 900 ? 33.000 -14.630 -32.933 1.00 87.25 900 ASP A C 1
ATOM 7207 O O . ASP A 1 900 ? 32.500 -15.711 -33.239 1.00 87.25 900 ASP A O 1
ATOM 7211 N N . ASN A 1 901 ? 33.259 -14.308 -31.659 1.00 84.31 901 ASN A N 1
ATOM 7212 C CA . ASN A 1 901 ? 33.006 -15.190 -30.514 1.00 84.31 901 ASN A CA 1
ATOM 7213 C C . ASN A 1 901 ? 31.642 -14.923 -29.841 1.00 84.31 901 ASN A C 1
ATOM 7215 O O . ASN A 1 901 ? 31.393 -15.412 -28.740 1.00 84.31 901 ASN A O 1
ATOM 7219 N N . GLY A 1 902 ? 30.763 -14.137 -30.471 1.00 88.75 902 GLY A N 1
ATOM 7220 C CA . GLY A 1 902 ? 29.356 -13.979 -30.083 1.00 88.75 902 GLY A CA 1
ATOM 7221 C C . GLY A 1 902 ? 29.041 -12.868 -29.073 1.00 88.75 902 GLY A C 1
ATOM 7222 O O . GLY A 1 902 ? 27.874 -12.498 -28.961 1.00 88.75 902 GLY A O 1
ATOM 7223 N N . TYR A 1 903 ? 30.043 -12.297 -28.396 1.00 92.88 903 TYR A N 1
ATOM 7224 C CA . TYR A 1 903 ? 29.886 -11.128 -27.511 1.00 92.88 903 TYR A CA 1
ATOM 7225 C C . TYR A 1 903 ? 29.932 -9.809 -28.290 1.00 92.88 903 TYR A C 1
ATOM 7227 O O . TYR A 1 903 ? 30.394 -9.780 -29.431 1.00 92.88 903 TYR A O 1
ATOM 7235 N N . TYR A 1 904 ? 29.508 -8.713 -27.671 1.00 96.31 904 TYR A N 1
ATOM 7236 C CA . TYR A 1 904 ? 29.404 -7.399 -28.300 1.00 96.31 904 TYR A CA 1
ATOM 7237 C C . TYR A 1 904 ? 30.524 -6.457 -27.843 1.00 96.31 904 TYR A C 1
ATOM 7239 O O . TYR A 1 904 ? 30.894 -6.437 -26.672 1.00 96.31 904 TYR A O 1
ATOM 7247 N N . THR A 1 905 ? 31.059 -5.679 -28.786 1.00 96.00 905 THR A N 1
ATOM 7248 C CA . THR A 1 905 ? 32.142 -4.697 -28.573 1.00 96.00 905 THR A CA 1
ATOM 7249 C C . THR A 1 905 ? 31.778 -3.349 -29.174 1.00 96.00 905 THR A C 1
ATOM 7251 O O . THR A 1 905 ? 30.926 -3.290 -30.060 1.00 96.00 905 THR A O 1
ATOM 7254 N N . ASP A 1 906 ? 32.434 -2.279 -28.731 1.00 96.75 906 ASP A N 1
ATOM 7255 C CA . ASP A 1 906 ? 32.193 -0.909 -29.192 1.00 96.75 906 ASP A CA 1
ATOM 7256 C C . ASP A 1 906 ? 32.105 -0.783 -30.728 1.00 96.75 906 ASP A C 1
ATOM 7258 O O . ASP A 1 906 ? 32.960 -1.273 -31.483 1.00 96.75 906 ASP A O 1
ATOM 7262 N N . ALA A 1 907 ? 31.080 -0.066 -31.198 1.00 95.06 907 ALA A N 1
ATOM 7263 C CA . ALA A 1 907 ? 30.911 0.333 -32.588 1.00 95.06 907 ALA A CA 1
ATOM 7264 C C . ALA A 1 907 ? 30.941 1.871 -32.722 1.00 95.06 907 ALA A C 1
ATOM 7266 O O . ALA A 1 907 ? 30.322 2.582 -31.932 1.00 95.06 907 ALA A O 1
ATOM 7267 N N . PRO A 1 908 ? 31.664 2.422 -33.714 1.00 94.06 908 PRO A N 1
ATOM 7268 C CA . PRO A 1 908 ? 31.815 3.865 -33.855 1.00 94.06 908 PRO A CA 1
ATOM 7269 C C . PRO A 1 908 ? 30.631 4.525 -34.561 1.00 94.06 908 PRO A C 1
ATOM 7271 O O . PRO A 1 908 ? 30.170 4.033 -35.587 1.00 94.06 908 PRO A O 1
ATOM 7274 N N . ASP A 1 909 ? 30.236 5.705 -34.095 1.00 94.31 909 ASP A N 1
ATOM 7275 C CA . ASP A 1 909 ? 29.314 6.597 -34.808 1.00 94.31 909 ASP A CA 1
ATOM 7276 C C . ASP A 1 909 ? 30.065 7.734 -35.500 1.00 94.31 909 ASP A C 1
ATOM 7278 O O . ASP A 1 909 ? 31.221 8.019 -35.169 1.00 94.31 909 ASP A O 1
ATOM 7282 N N . VAL A 1 910 ? 29.415 8.402 -36.458 1.00 89.19 910 VAL A N 1
ATOM 7283 C CA . VAL A 1 910 ? 29.989 9.512 -37.221 1.00 89.19 910 VAL A CA 1
ATOM 7284 C C . VAL A 1 910 ? 29.166 10.782 -37.015 1.00 89.19 910 VAL A C 1
ATOM 7286 O O . VAL A 1 910 ? 28.119 10.990 -37.619 1.00 89.19 910 VAL A O 1
ATOM 7289 N N . LEU A 1 911 ? 29.718 11.716 -36.242 1.00 81.50 911 LEU A N 1
ATOM 7290 C CA . LEU A 1 911 ? 29.198 13.077 -36.099 1.00 81.50 911 LEU A CA 1
ATOM 7291 C C . LEU A 1 911 ? 30.337 14.066 -36.374 1.00 81.50 911 LEU A C 1
ATOM 7293 O O . LEU A 1 911 ? 31.442 13.910 -35.860 1.00 81.50 911 LEU A O 1
ATOM 7297 N N . GLY A 1 912 ? 30.121 15.046 -37.256 1.00 75.56 912 GLY A N 1
ATOM 7298 C CA . GLY A 1 912 ? 31.186 15.977 -37.670 1.00 75.56 912 GLY A CA 1
ATOM 7299 C C . GLY A 1 912 ? 32.281 15.357 -38.558 1.00 75.56 912 GLY A C 1
ATOM 7300 O O . GLY A 1 912 ? 33.354 15.936 -38.714 1.00 75.56 912 GLY A O 1
ATOM 7301 N N . GLY A 1 913 ? 32.023 14.186 -39.157 1.00 79.19 913 GLY A N 1
ATOM 7302 C CA . GLY A 1 913 ? 32.852 13.588 -40.212 1.00 79.19 913 GLY A CA 1
ATOM 7303 C C . GLY A 1 913 ? 34.001 12.681 -39.757 1.00 79.19 913 GLY A C 1
ATOM 7304 O O . GLY A 1 913 ? 34.727 12.177 -40.613 1.00 79.19 913 GLY A O 1
ATOM 7305 N N . LYS A 1 914 ? 34.177 12.436 -38.450 1.00 84.75 914 LYS A N 1
ATOM 7306 C CA . LYS A 1 914 ? 35.164 11.473 -37.928 1.00 84.75 914 LYS A CA 1
ATOM 7307 C C . LYS A 1 914 ? 34.472 10.370 -37.118 1.00 84.75 914 LYS A C 1
ATOM 7309 O O . LYS A 1 914 ? 33.703 10.711 -36.223 1.00 84.75 914 LYS A O 1
ATOM 7314 N N . PRO A 1 915 ? 34.746 9.081 -37.392 1.00 91.25 915 PRO A N 1
ATOM 7315 C CA . PRO A 1 915 ? 34.184 7.987 -36.612 1.00 91.25 915 PRO A CA 1
ATOM 7316 C C . PRO A 1 915 ? 34.792 7.941 -35.205 1.00 91.25 915 PRO A C 1
ATOM 7318 O O . PRO A 1 915 ? 36.007 8.071 -35.046 1.00 91.25 915 PRO A O 1
ATOM 7321 N N . SER A 1 916 ? 33.964 7.727 -34.184 1.00 93.94 916 SER A N 1
ATOM 7322 C CA . SER A 1 916 ? 34.422 7.451 -32.818 1.00 93.94 916 SER A CA 1
ATOM 7323 C C . SER A 1 916 ? 33.370 6.669 -32.037 1.00 93.94 916 SER A C 1
ATOM 7325 O O . SER A 1 916 ? 32.188 6.997 -32.090 1.00 93.94 916 SER A O 1
ATOM 7327 N N . ALA A 1 917 ? 33.797 5.670 -31.261 1.00 95.44 917 ALA A N 1
ATOM 7328 C CA . ALA A 1 917 ? 32.916 4.945 -30.343 1.00 95.44 917 ALA A CA 1
ATOM 7329 C C . ALA A 1 917 ? 32.292 5.875 -29.290 1.00 95.44 917 ALA A C 1
ATOM 7331 O O . ALA A 1 917 ? 31.106 5.765 -29.003 1.00 95.44 917 ALA A O 1
ATOM 7332 N N . ARG A 1 918 ? 33.036 6.882 -28.811 1.00 95.50 918 ARG A N 1
ATOM 7333 C CA . ARG A 1 918 ? 32.528 7.903 -27.875 1.00 95.50 918 ARG A CA 1
ATOM 7334 C C . ARG A 1 918 ? 31.310 8.660 -28.402 1.00 95.50 918 ARG A C 1
ATOM 7336 O O . ARG A 1 918 ? 30.441 9.011 -27.615 1.00 95.50 918 ARG A O 1
ATOM 7343 N N . ILE A 1 919 ? 31.229 8.885 -29.718 1.00 96.31 919 ILE A N 1
ATOM 7344 C CA . ILE A 1 919 ? 30.098 9.595 -30.336 1.00 96.31 919 ILE A CA 1
ATOM 7345 C C . ILE A 1 919 ? 28.797 8.815 -30.154 1.00 96.31 919 ILE A C 1
ATOM 7347 O O . ILE A 1 919 ? 27.755 9.448 -30.022 1.00 96.31 919 ILE A O 1
ATOM 7351 N N . SER A 1 920 ? 28.852 7.478 -30.084 1.00 95.81 920 SER A N 1
ATOM 7352 C CA . SER A 1 920 ? 27.655 6.656 -29.873 1.00 95.81 920 SER A CA 1
ATOM 7353 C C . SER A 1 920 ? 26.954 6.958 -28.542 1.00 95.81 920 SER A C 1
ATOM 7355 O O . SER A 1 920 ? 25.748 6.779 -28.460 1.00 95.81 920 SER A O 1
ATOM 7357 N N . VAL A 1 921 ? 27.679 7.500 -27.552 1.00 97.00 921 VAL A N 1
ATOM 7358 C CA . VAL A 1 921 ? 27.138 7.986 -26.271 1.00 97.00 921 VAL A CA 1
ATOM 7359 C C . VAL A 1 921 ? 27.006 9.515 -26.278 1.00 97.00 921 VAL A C 1
ATOM 7361 O O . VAL A 1 921 ? 25.925 10.059 -26.062 1.00 97.00 921 VAL A O 1
ATOM 7364 N N . SER A 1 922 ? 28.088 10.242 -26.592 1.00 96.50 922 SER A N 1
ATOM 7365 C CA . SER A 1 922 ? 28.166 11.701 -26.404 1.00 96.50 922 SER A CA 1
ATOM 7366 C C . SER A 1 922 ? 27.184 12.497 -27.265 1.00 96.50 922 SER A C 1
ATOM 7368 O O . SER A 1 922 ? 26.899 13.654 -26.958 1.00 96.50 922 SER A O 1
ATOM 7370 N N . ARG A 1 923 ? 26.692 11.920 -28.371 1.00 94.75 923 ARG A N 1
ATOM 7371 C CA . ARG A 1 923 ? 25.701 12.569 -29.244 1.00 94.75 923 ARG A CA 1
ATOM 7372 C C . ARG A 1 923 ? 24.356 12.799 -28.549 1.00 94.75 923 ARG A C 1
ATOM 7374 O O . ARG A 1 923 ? 23.639 13.703 -28.955 1.00 94.75 923 ARG A O 1
ATOM 7381 N N . TRP A 1 924 ? 24.052 12.015 -27.515 1.00 96.19 924 TRP A N 1
ATOM 7382 C CA . TRP A 1 924 ? 22.799 12.076 -26.761 1.00 96.19 924 TRP A CA 1
ATOM 7383 C C . TRP A 1 924 ? 22.908 12.903 -25.472 1.00 96.19 924 TRP A C 1
ATOM 7385 O O . TRP A 1 924 ? 21.912 13.090 -24.777 1.00 96.19 924 TRP A O 1
ATOM 7395 N N . ARG A 1 925 ? 24.104 13.432 -25.155 1.00 97.00 925 ARG A N 1
ATOM 7396 C CA . ARG A 1 925 ? 24.366 14.184 -23.915 1.00 97.00 925 ARG A CA 1
ATOM 7397 C C . ARG A 1 925 ? 23.408 15.328 -23.646 1.00 97.00 925 ARG A C 1
ATOM 7399 O O . ARG A 1 925 ? 22.970 15.431 -22.503 1.00 97.00 925 ARG A O 1
ATOM 7406 N N . PRO A 1 926 ? 23.061 16.172 -24.631 1.00 97.38 926 PRO A N 1
ATOM 7407 C CA . PRO A 1 926 ? 22.094 17.227 -24.384 1.00 97.38 926 PRO A CA 1
ATOM 7408 C C . PRO A 1 926 ? 20.791 16.701 -23.781 1.00 97.38 926 PRO A C 1
ATOM 7410 O O . PRO A 1 926 ? 20.233 17.358 -22.909 1.00 97.38 926 PRO A O 1
ATOM 7413 N N . ASP A 1 927 ? 20.328 15.529 -24.207 1.00 97.38 927 ASP A N 1
ATOM 7414 C CA . ASP A 1 927 ? 19.020 15.001 -23.831 1.00 97.38 927 ASP A CA 1
ATOM 7415 C C . ASP A 1 927 ? 19.078 14.319 -22.459 1.00 97.38 927 ASP A C 1
ATOM 7417 O O . ASP A 1 927 ? 18.289 14.661 -21.581 1.00 97.38 927 ASP A O 1
ATOM 7421 N N . TYR A 1 928 ? 20.073 13.457 -22.213 1.00 97.50 928 TYR A N 1
ATOM 7422 C CA . TYR A 1 928 ? 20.208 12.802 -20.905 1.00 97.50 928 TYR A CA 1
ATOM 7423 C C . TYR A 1 928 ? 20.669 13.747 -19.782 1.00 97.50 928 TYR A C 1
ATOM 7425 O O . TYR A 1 928 ? 20.455 13.452 -18.607 1.00 97.50 928 TYR A O 1
ATOM 7433 N N . GLN A 1 929 ? 21.294 14.887 -20.106 1.00 98.00 929 GLN A N 1
ATOM 7434 C CA . GLN A 1 929 ? 21.601 15.927 -19.116 1.00 98.00 929 GLN A CA 1
ATOM 7435 C C . GLN A 1 929 ? 20.364 16.742 -18.743 1.00 98.00 929 GLN A C 1
ATOM 7437 O O . GLN A 1 929 ? 20.169 17.015 -17.562 1.00 98.00 929 GLN A O 1
ATOM 7442 N N . ARG A 1 930 ? 19.499 17.084 -19.709 1.00 98.19 930 ARG A N 1
ATOM 7443 C CA . ARG A 1 930 ? 18.206 17.721 -19.403 1.00 98.19 930 ARG A CA 1
ATOM 7444 C C . ARG A 1 930 ? 17.306 16.794 -18.592 1.00 98.19 930 ARG A C 1
ATOM 7446 O O . ARG A 1 930 ? 16.705 17.246 -17.627 1.00 98.19 930 ARG A O 1
ATOM 7453 N N . GLU A 1 931 ? 17.290 15.501 -18.916 1.00 97.88 931 GLU A N 1
ATOM 7454 C CA . GLU A 1 931 ? 16.555 14.521 -18.113 1.00 97.88 931 GLU A CA 1
ATOM 7455 C C . GLU A 1 931 ? 17.104 14.405 -16.687 1.00 97.88 931 GLU A C 1
ATOM 7457 O O . GLU A 1 931 ? 16.327 14.382 -15.736 1.00 97.88 931 GLU A O 1
ATOM 7462 N N . PHE A 1 932 ? 18.428 14.401 -16.506 1.00 98.25 932 PHE A N 1
ATOM 7463 C CA . PHE A 1 932 ? 18.996 14.375 -15.160 1.00 98.25 932 PHE A CA 1
ATOM 7464 C C . PHE A 1 932 ? 18.654 15.634 -14.358 1.00 98.25 932 PHE A C 1
ATOM 7466 O O . PHE A 1 932 ? 18.272 15.509 -13.201 1.00 98.25 932 PHE A O 1
ATOM 7473 N N . ALA A 1 933 ? 18.717 16.816 -14.975 1.00 98.31 933 ALA A N 1
ATOM 7474 C CA . ALA A 1 933 ? 18.318 18.070 -14.339 1.00 98.31 933 ALA A CA 1
ATOM 7475 C C . ALA A 1 933 ? 16.852 18.030 -13.864 1.00 98.31 933 ALA A C 1
ATOM 7477 O O . ALA A 1 933 ? 16.595 18.211 -12.679 1.00 98.31 933 ALA A O 1
ATOM 7478 N N . ALA A 1 934 ? 15.908 17.655 -14.737 1.00 98.19 934 ALA A N 1
ATOM 7479 C CA . ALA A 1 934 ? 14.497 17.542 -14.350 1.00 98.19 934 ALA A CA 1
ATOM 7480 C C . ALA A 1 934 ? 14.266 16.508 -13.233 1.00 98.19 934 ALA A C 1
ATOM 7482 O O . ALA A 1 934 ? 13.478 16.726 -12.319 1.00 98.19 934 ALA A O 1
ATOM 7483 N N . ARG A 1 935 ? 14.977 15.376 -13.249 1.00 98.06 935 ARG A N 1
ATOM 7484 C CA . ARG A 1 935 ? 14.851 14.366 -12.184 1.00 98.06 935 ARG A CA 1
ATOM 7485 C C . ARG A 1 935 ? 15.498 14.798 -10.865 1.00 98.06 935 ARG A C 1
ATOM 7487 O O . ARG A 1 935 ? 15.083 14.335 -9.801 1.00 98.06 935 ARG A O 1
ATOM 7494 N N . MET A 1 936 ? 16.489 15.686 -10.908 1.00 98.38 936 MET A N 1
ATOM 7495 C CA . MET A 1 936 ? 16.976 16.368 -9.712 1.00 98.38 936 MET A CA 1
ATOM 7496 C C . MET A 1 936 ? 15.932 17.370 -9.199 1.00 98.38 936 MET A C 1
ATOM 7498 O O . MET A 1 936 ? 15.739 17.439 -7.986 1.00 98.38 936 MET A O 1
ATOM 7502 N N . ASP A 1 937 ? 15.197 18.066 -10.075 1.00 97.94 937 ASP A N 1
ATOM 7503 C CA . ASP A 1 937 ? 14.066 18.918 -9.671 1.00 97.94 937 ASP A CA 1
ATOM 7504 C C . ASP A 1 937 ? 12.979 18.102 -8.955 1.00 97.94 937 ASP A C 1
ATOM 7506 O O . ASP A 1 937 ? 12.479 18.517 -7.910 1.00 97.94 937 ASP A O 1
ATOM 7510 N N . TRP A 1 938 ? 12.679 16.885 -9.426 1.00 97.06 938 TRP A N 1
ATOM 7511 C CA . TRP A 1 938 ? 11.705 15.981 -8.786 1.00 97.06 938 TRP A CA 1
ATOM 7512 C C . TRP A 1 938 ? 12.055 15.616 -7.333 1.00 97.06 938 TRP A C 1
ATOM 7514 O O . TRP A 1 938 ? 11.198 15.179 -6.557 1.00 97.06 938 TRP A O 1
ATOM 7524 N N . CYS A 1 939 ? 13.321 15.776 -6.932 1.00 96.88 939 CYS A N 1
ATOM 7525 C CA . CYS A 1 939 ? 13.745 15.541 -5.554 1.00 96.88 939 CYS A CA 1
ATOM 7526 C C . CYS A 1 939 ? 13.233 16.616 -4.582 1.00 96.88 939 CYS A C 1
ATOM 7528 O O . CYS A 1 939 ? 13.241 16.376 -3.370 1.00 96.88 939 CYS A O 1
ATOM 7530 N N . VAL A 1 940 ? 12.844 17.794 -5.083 1.00 95.69 940 VAL A N 1
ATOM 7531 C CA . VAL A 1 940 ? 12.566 18.983 -4.261 1.00 95.69 940 VAL A CA 1
ATOM 7532 C C . VAL A 1 940 ? 11.313 19.765 -4.664 1.00 95.69 940 VAL A C 1
ATOM 7534 O O . VAL A 1 940 ? 10.773 20.484 -3.821 1.00 95.69 940 VAL A O 1
ATOM 7537 N N . LEU A 1 941 ? 10.851 19.644 -5.908 1.00 93.88 941 LEU A N 1
ATOM 7538 C CA . LEU A 1 941 ? 9.658 20.312 -6.425 1.00 93.88 941 LEU A CA 1
ATOM 7539 C C . LEU A 1 941 ? 8.438 19.384 -6.375 1.00 93.88 941 LEU A C 1
ATOM 7541 O O . LEU A 1 941 ? 8.569 18.165 -6.372 1.00 93.88 941 LEU A O 1
ATOM 7545 N N . ASP A 1 942 ? 7.242 19.974 -6.337 1.00 87.75 942 ASP A N 1
ATOM 7546 C CA . ASP A 1 942 ? 5.985 19.247 -6.544 1.00 87.75 942 ASP A CA 1
ATOM 7547 C C . ASP A 1 942 ? 5.746 19.009 -8.049 1.00 87.75 942 ASP A C 1
ATOM 7549 O O . ASP A 1 942 ? 6.249 19.769 -8.876 1.00 87.75 942 ASP A O 1
ATOM 7553 N N . TYR A 1 943 ? 4.892 18.034 -8.404 1.00 87.38 943 TYR A N 1
ATOM 7554 C CA . TYR A 1 943 ? 4.531 17.696 -9.796 1.00 87.38 943 TYR A CA 1
ATOM 7555 C C . TYR A 1 943 ? 4.311 18.924 -10.691 1.00 87.38 943 TYR A C 1
ATOM 7557 O O . TYR A 1 943 ? 4.980 19.085 -11.697 1.00 87.38 943 TYR A O 1
ATOM 7565 N N . ALA A 1 944 ? 3.430 19.848 -10.297 1.00 88.06 944 ALA A N 1
ATOM 7566 C CA . ALA A 1 944 ? 3.070 21.006 -11.123 1.00 88.06 944 ALA A CA 1
ATOM 7567 C C . ALA A 1 944 ? 4.197 22.045 -11.312 1.00 88.06 944 ALA A C 1
ATOM 7569 O O . ALA A 1 944 ? 4.012 23.010 -12.051 1.00 88.06 944 ALA A O 1
ATOM 7570 N N . ALA A 1 945 ? 5.310 21.910 -10.589 1.00 92.88 945 ALA A N 1
ATOM 7571 C CA . ALA A 1 945 ? 6.453 22.814 -10.650 1.00 92.88 945 ALA A CA 1
ATOM 7572 C C . ALA A 1 945 ? 7.672 22.197 -11.354 1.00 92.88 945 ALA A C 1
ATOM 7574 O O . ALA A 1 945 ? 8.674 22.893 -11.500 1.00 92.88 945 ALA A O 1
ATOM 7575 N N . ALA A 1 946 ? 7.598 20.936 -11.788 1.00 94.94 946 ALA A N 1
ATOM 7576 C CA . ALA A 1 946 ? 8.661 20.263 -12.525 1.00 94.94 946 ALA A CA 1
ATOM 7577 C C . ALA A 1 946 ? 8.145 19.738 -13.869 1.00 94.94 946 ALA A C 1
ATOM 7579 O O . ALA A 1 946 ? 6.970 19.413 -13.995 1.00 94.94 946 ALA A O 1
ATOM 7580 N N . ASN A 1 947 ? 9.037 19.637 -14.854 1.00 97.00 947 ASN A N 1
ATOM 7581 C CA . ASN A 1 947 ? 8.709 19.086 -16.167 1.00 97.00 947 ASN A CA 1
ATOM 7582 C C . ASN A 1 947 ? 8.764 17.546 -16.173 1.00 97.00 947 ASN A C 1
ATOM 7584 O O . ASN A 1 947 ? 9.559 16.944 -15.435 1.00 97.00 947 ASN A O 1
ATOM 7588 N N . HIS A 1 948 ? 7.986 16.912 -17.047 1.00 94.75 948 HIS A N 1
ATOM 7589 C CA . HIS A 1 948 ? 7.953 15.472 -17.270 1.00 94.75 948 HIS A CA 1
ATOM 7590 C C . HIS A 1 948 ? 8.018 15.145 -18.768 1.00 94.75 948 HIS A C 1
ATOM 7592 O O . HIS A 1 948 ? 7.571 15.897 -19.621 1.00 94.75 948 HIS A O 1
ATOM 7598 N N . PRO A 1 949 ? 8.614 14.000 -19.131 1.00 93.19 949 PRO A N 1
ATOM 7599 C CA . PRO A 1 949 ? 8.877 13.694 -20.529 1.00 93.19 949 PRO A CA 1
ATOM 7600 C C . PRO A 1 949 ? 7.585 13.416 -21.320 1.00 93.19 949 PRO A C 1
ATOM 7602 O O . PRO A 1 949 ? 6.683 12.765 -20.779 1.00 93.19 949 PRO A O 1
ATOM 7605 N N . PRO A 1 950 ? 7.531 13.759 -22.625 1.00 91.69 950 PRO A N 1
ATOM 7606 C CA . PRO A 1 950 ? 6.411 13.422 -23.502 1.00 91.69 950 PRO A CA 1
ATOM 7607 C C . PRO A 1 950 ? 6.131 11.920 -23.526 1.00 91.69 950 PRO A C 1
ATOM 7609 O O . PRO A 1 950 ? 7.042 11.107 -23.408 1.00 91.69 950 PRO A O 1
ATOM 7612 N N . GLN A 1 951 ? 4.880 11.514 -23.733 1.00 86.62 951 GLN A N 1
ATOM 7613 C CA . GLN A 1 951 ? 4.452 10.117 -23.604 1.00 86.62 951 GLN A CA 1
ATOM 7614 C C . GLN A 1 951 ? 3.731 9.629 -24.866 1.00 86.62 951 GLN A C 1
ATOM 7616 O O . GLN A 1 951 ? 2.731 10.213 -25.294 1.00 86.62 951 GLN A O 1
ATOM 7621 N N . PHE A 1 952 ? 4.208 8.523 -25.447 1.00 82.31 952 PHE A N 1
ATOM 7622 C CA . PHE A 1 952 ? 3.510 7.807 -26.520 1.00 82.31 952 PHE A CA 1
ATOM 7623 C C . PHE A 1 952 ? 2.335 7.007 -25.937 1.00 82.31 952 PHE A C 1
ATOM 7625 O O . PHE A 1 952 ? 2.504 6.268 -24.969 1.00 82.31 952 PHE A O 1
ATOM 7632 N N . LEU A 1 953 ? 1.142 7.145 -26.528 1.00 70.44 953 LEU A N 1
ATOM 7633 C CA . LEU A 1 953 ? -0.089 6.514 -26.028 1.00 70.44 953 LEU A CA 1
ATOM 7634 C C . LEU A 1 953 ? -0.204 5.016 -26.362 1.00 70.44 953 LEU A C 1
ATOM 7636 O O . LEU A 1 953 ? -1.076 4.333 -25.830 1.00 70.44 953 LEU A O 1
ATOM 7640 N N . GLU A 1 954 ? 0.663 4.502 -27.230 1.00 66.19 954 GLU A N 1
ATOM 7641 C CA . GLU A 1 954 ? 0.797 3.076 -27.537 1.00 66.19 954 GLU A CA 1
ATOM 7642 C C . GLU A 1 954 ? 2.265 2.676 -27.353 1.00 66.19 954 GLU A C 1
ATOM 7644 O O . GLU A 1 954 ? 3.163 3.486 -27.591 1.00 66.19 954 GLU A O 1
ATOM 7649 N N . ALA A 1 955 ? 2.508 1.449 -26.877 1.00 51.47 955 ALA A N 1
ATOM 7650 C CA . ALA A 1 955 ? 3.821 1.012 -26.405 1.00 51.47 955 ALA A CA 1
ATOM 7651 C C . ALA A 1 955 ? 4.945 1.260 -27.432 1.00 51.47 955 ALA A C 1
ATOM 7653 O O . ALA A 1 955 ? 4.885 0.798 -28.574 1.00 51.47 955 ALA A O 1
ATOM 7654 N N . ALA A 1 956 ? 5.999 1.944 -26.974 1.00 53.06 956 ALA A N 1
ATOM 7655 C CA . ALA A 1 956 ? 7.154 2.400 -27.748 1.00 53.06 956 ALA A CA 1
ATOM 7656 C C . ALA A 1 956 ? 8.152 1.275 -28.095 1.00 53.06 956 ALA A C 1
ATOM 7658 O O . ALA A 1 956 ? 9.359 1.398 -27.892 1.00 53.06 956 ALA A O 1
ATOM 7659 N N . ALA A 1 957 ? 7.666 0.143 -28.611 1.00 65.69 957 ALA A N 1
ATOM 7660 C CA . ALA A 1 957 ? 8.542 -0.849 -29.225 1.00 65.69 957 ALA A CA 1
ATOM 7661 C C . ALA A 1 957 ? 9.050 -0.328 -30.577 1.00 65.69 957 ALA A C 1
ATOM 7663 O O . ALA A 1 957 ? 8.333 0.379 -31.293 1.00 65.69 957 ALA A O 1
ATOM 7664 N N . THR A 1 958 ? 10.273 -0.708 -30.951 1.00 80.00 958 THR A N 1
ATOM 7665 C CA . THR A 1 958 ? 10.822 -0.456 -32.290 1.00 80.00 958 THR A CA 1
ATOM 7666 C C . THR A 1 958 ? 9.846 -0.937 -33.368 1.00 80.00 958 THR A C 1
ATOM 7668 O O . THR A 1 958 ? 9.479 -2.110 -33.413 1.00 80.00 958 THR A O 1
ATOM 7671 N N . GLN A 1 959 ? 9.430 -0.028 -34.250 1.00 85.44 959 GLN A N 1
ATOM 7672 C CA . GLN A 1 959 ? 8.426 -0.302 -35.275 1.00 85.44 959 GLN A CA 1
ATOM 7673 C C . GLN A 1 959 ? 9.084 -0.863 -36.535 1.00 85.44 959 GLN A C 1
ATOM 7675 O O . GLN A 1 959 ? 9.917 -0.203 -37.160 1.00 85.44 959 GLN A O 1
ATOM 7680 N N . MET A 1 960 ? 8.687 -2.069 -36.934 1.00 88.88 960 MET A N 1
ATOM 7681 C CA . MET A 1 960 ? 9.180 -2.725 -38.145 1.00 88.88 960 MET A CA 1
ATOM 7682 C C . MET A 1 960 ? 8.252 -2.426 -39.326 1.00 88.88 960 MET A C 1
ATOM 7684 O O . MET A 1 960 ? 7.065 -2.741 -39.292 1.00 88.88 960 MET A O 1
ATOM 7688 N N . LEU A 1 961 ? 8.800 -1.853 -40.393 1.00 91.50 961 LEU A N 1
ATOM 7689 C CA . LEU A 1 961 ? 8.100 -1.524 -41.632 1.00 91.50 961 LEU A CA 1
ATOM 7690 C C . LEU A 1 961 ? 8.736 -2.272 -42.809 1.00 91.50 961 LEU A C 1
ATOM 7692 O O . LEU A 1 961 ? 9.939 -2.530 -42.815 1.00 91.50 961 LEU A O 1
ATOM 7696 N N . SER A 1 962 ? 7.947 -2.572 -43.841 1.00 92.19 962 SER A N 1
ATOM 7697 C CA . SER A 1 962 ? 8.443 -3.132 -45.103 1.00 92.19 962 SER A CA 1
ATOM 7698 C C . SER A 1 962 ? 7.966 -2.290 -46.283 1.00 92.19 962 SER A C 1
ATOM 7700 O O . SER A 1 962 ? 6.819 -1.837 -46.297 1.00 92.19 962 SER A O 1
ATOM 7702 N N . ALA A 1 963 ? 8.855 -2.036 -47.243 1.00 93.81 963 ALA A N 1
ATOM 7703 C CA . ALA A 1 963 ? 8.579 -1.197 -48.407 1.00 93.81 963 ALA A CA 1
ATOM 7704 C C . ALA A 1 963 ? 9.489 -1.550 -49.593 1.00 93.81 963 ALA A C 1
ATOM 7706 O O . ALA A 1 963 ? 10.551 -2.135 -49.412 1.00 93.81 963 ALA A O 1
ATOM 7707 N N . GLU A 1 964 ? 9.097 -1.161 -50.802 1.00 94.44 964 GLU A N 1
ATOM 7708 C CA . GLU A 1 964 ? 9.862 -1.427 -52.027 1.00 94.44 964 GLU A CA 1
ATOM 7709 C C . GLU A 1 964 ? 10.827 -0.278 -52.350 1.00 94.44 964 GLU A C 1
ATOM 7711 O O . GLU A 1 964 ? 10.522 0.907 -52.150 1.00 94.44 964 GLU A O 1
ATOM 7716 N N . ALA A 1 965 ? 11.992 -0.598 -52.912 1.00 92.25 965 ALA A N 1
ATOM 7717 C CA . ALA A 1 965 ? 12.930 0.429 -53.352 1.00 92.25 965 ALA A CA 1
ATOM 7718 C C . ALA A 1 965 ? 12.290 1.389 -54.382 1.00 92.25 965 ALA A C 1
ATOM 7720 O O . ALA A 1 965 ? 11.652 0.986 -55.355 1.00 92.25 965 ALA A O 1
ATOM 7721 N N . GLY A 1 966 ? 12.459 2.703 -54.190 1.00 90.62 966 GLY A N 1
ATOM 7722 C CA . GLY A 1 966 ? 11.838 3.725 -55.042 1.00 90.62 966 GLY A CA 1
ATOM 7723 C C . GLY A 1 966 ? 10.403 4.116 -54.664 1.00 90.62 966 GLY A C 1
ATOM 7724 O O . GLY A 1 966 ? 9.901 5.086 -55.249 1.00 90.62 966 GLY A O 1
ATOM 7725 N N . GLN A 1 967 ? 9.770 3.431 -53.702 1.00 93.69 967 GLN A N 1
ATOM 7726 C CA . GLN A 1 967 ? 8.467 3.787 -53.132 1.00 93.69 967 GLN A CA 1
ATOM 7727 C C . GLN A 1 967 ? 8.568 5.055 -52.269 1.00 93.69 967 GLN A C 1
ATOM 7729 O O . GLN A 1 967 ? 9.555 5.268 -51.565 1.00 9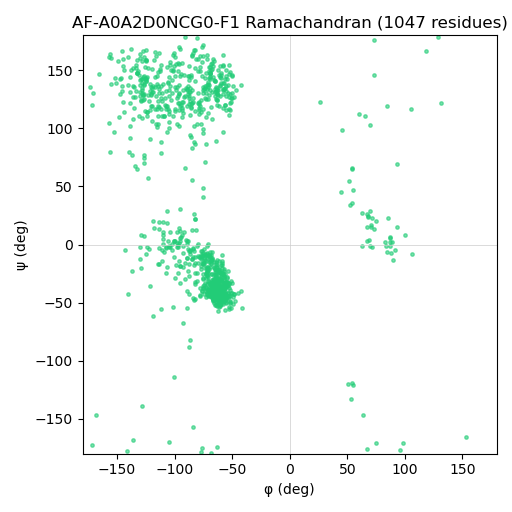3.69 967 GLN A O 1
ATOM 7734 N N . THR A 1 968 ? 7.534 5.901 -52.297 1.00 92.81 968 THR A N 1
ATOM 7735 C CA . THR A 1 968 ? 7.347 6.945 -51.279 1.00 92.81 968 THR A CA 1
ATOM 7736 C C . THR A 1 968 ? 6.610 6.346 -50.095 1.00 92.81 968 THR A C 1
ATOM 7738 O O . THR A 1 968 ? 5.490 5.858 -50.253 1.00 92.81 968 THR A O 1
ATOM 7741 N N . ILE A 1 969 ? 7.225 6.397 -48.919 1.00 91.94 969 ILE A N 1
ATOM 7742 C CA . ILE A 1 969 ? 6.608 5.942 -47.675 1.00 91.94 969 ILE A CA 1
ATOM 7743 C C . ILE A 1 969 ? 6.150 7.141 -46.854 1.00 91.94 969 ILE A C 1
ATOM 7745 O O . ILE A 1 969 ? 6.728 8.223 -46.947 1.00 91.94 969 ILE A O 1
ATOM 7749 N N . THR A 1 970 ? 5.091 6.954 -46.072 1.00 91.56 970 THR A N 1
ATOM 7750 C CA . THR A 1 970 ? 4.611 7.944 -45.105 1.00 91.56 970 THR A CA 1
ATOM 7751 C C . THR A 1 970 ? 4.433 7.255 -43.766 1.00 91.56 970 THR A C 1
ATOM 7753 O O . THR A 1 970 ? 3.725 6.255 -43.686 1.00 91.56 970 THR A O 1
ATOM 7756 N N . ILE A 1 971 ? 5.095 7.779 -42.742 1.00 91.12 971 ILE A N 1
ATOM 7757 C CA . ILE A 1 971 ? 5.085 7.245 -41.383 1.00 91.12 971 ILE A CA 1
ATOM 7758 C C . ILE A 1 971 ? 4.265 8.203 -40.526 1.00 91.12 971 ILE A C 1
ATOM 7760 O O . ILE A 1 971 ? 4.511 9.409 -40.533 1.00 91.12 971 ILE A O 1
ATOM 7764 N N . THR A 1 972 ? 3.264 7.660 -39.835 1.00 88.44 972 THR A N 1
ATOM 7765 C CA . THR A 1 972 ? 2.465 8.382 -38.838 1.00 88.44 972 THR A CA 1
ATOM 7766 C C . THR A 1 972 ? 2.745 7.731 -37.492 1.00 88.44 972 THR A C 1
ATOM 7768 O O . THR A 1 972 ? 2.530 6.520 -37.389 1.00 88.44 972 THR A O 1
ATOM 7771 N N . PRO A 1 973 ? 3.278 8.470 -36.509 1.00 86.38 973 PRO A N 1
ATOM 7772 C CA . PRO A 1 973 ? 3.551 7.899 -35.205 1.00 86.38 973 PRO A CA 1
ATOM 7773 C C . PRO A 1 973 ? 2.257 7.632 -34.429 1.00 86.38 973 PRO A C 1
ATOM 7775 O O . PRO A 1 973 ? 1.209 8.191 -34.771 1.00 86.38 973 PRO A O 1
ATOM 7778 N N . PRO A 1 974 ? 2.316 6.794 -33.378 1.00 81.62 974 PRO A N 1
ATOM 7779 C CA . PRO A 1 974 ? 1.265 6.756 -32.375 1.00 81.62 974 PRO A CA 1
ATOM 7780 C C . PRO A 1 974 ? 1.005 8.156 -31.822 1.00 81.62 974 PRO A C 1
ATOM 7782 O O . PRO A 1 974 ? 1.894 9.012 -31.823 1.00 81.62 974 PRO A O 1
ATOM 7785 N N . ALA A 1 975 ? -0.207 8.377 -31.319 1.00 84.94 975 ALA A N 1
ATOM 7786 C CA . ALA A 1 975 ? -0.527 9.627 -30.651 1.00 84.94 975 ALA A CA 1
ATOM 7787 C C . ALA A 1 975 ? 0.450 9.864 -29.489 1.00 84.94 975 ALA A C 1
ATOM 7789 O O . ALA A 1 975 ? 0.747 8.952 -28.715 1.00 84.94 975 ALA A O 1
ATOM 7790 N N . VAL A 1 976 ? 0.944 11.094 -29.393 1.00 86.94 976 VAL A N 1
ATOM 7791 C CA . VAL A 1 976 ? 1.838 11.547 -28.328 1.00 86.94 976 VAL A CA 1
ATOM 7792 C C . VAL A 1 976 ? 1.123 12.636 -27.562 1.00 86.94 976 VAL A C 1
ATOM 7794 O O . VAL A 1 976 ? 0.385 13.431 -28.148 1.00 86.94 976 VAL A O 1
ATOM 7797 N N . ARG A 1 977 ? 1.338 12.673 -26.257 1.00 87.06 977 ARG A N 1
ATOM 7798 C CA . ARG A 1 977 ? 0.892 13.780 -25.425 1.00 87.06 977 ARG A CA 1
ATOM 7799 C C . ARG A 1 977 ? 2.014 14.236 -24.518 1.00 87.06 977 ARG A C 1
ATOM 7801 O O . ARG A 1 977 ? 2.907 13.455 -24.195 1.00 87.06 977 ARG A O 1
ATOM 7808 N N . ASP A 1 978 ? 1.878 15.460 -24.062 1.00 89.94 978 ASP A N 1
ATOM 7809 C CA . ASP A 1 978 ? 2.647 15.968 -22.952 1.00 89.94 978 ASP A CA 1
ATOM 7810 C C . ASP A 1 978 ? 1.824 15.830 -21.655 1.00 89.94 978 ASP A C 1
ATOM 7812 O O . ASP A 1 978 ? 0.628 16.151 -21.675 1.00 89.94 978 ASP A O 1
ATOM 7816 N N . PRO A 1 979 ? 2.377 15.261 -20.570 1.00 85.00 979 PRO A N 1
ATOM 7817 C CA . PRO A 1 979 ? 1.663 15.139 -19.299 1.00 85.00 979 PRO A CA 1
ATOM 7818 C C . PRO A 1 979 ? 1.465 16.482 -18.573 1.00 85.00 979 PRO A C 1
ATOM 7820 O O . PRO A 1 979 ? 0.496 16.603 -17.820 1.00 85.00 979 PRO A O 1
ATOM 7823 N N . ASP A 1 980 ? 2.316 17.476 -18.830 1.00 88.12 980 ASP A N 1
ATOM 7824 C CA . ASP A 1 980 ? 2.275 18.811 -18.221 1.00 88.12 980 ASP A CA 1
ATOM 7825 C C . ASP A 1 980 ? 1.440 19.803 -19.048 1.00 88.12 980 ASP A C 1
ATOM 7827 O O . ASP A 1 980 ? 0.955 20.818 -18.541 1.00 88.12 980 ASP A O 1
ATOM 7831 N N . GLY A 1 981 ? 1.160 19.445 -20.304 1.00 88.12 981 GLY A N 1
ATOM 7832 C CA . GLY A 1 981 ? 0.385 20.242 -21.251 1.00 88.12 981 GLY A CA 1
ATOM 7833 C C . GLY A 1 981 ? 1.245 21.143 -22.136 1.00 88.12 981 GLY A C 1
ATOM 7834 O O . GLY A 1 981 ? 0.692 22.041 -22.778 1.00 88.12 981 GLY A O 1
ATOM 7835 N N . ASP A 1 982 ? 2.553 20.890 -22.180 1.00 93.38 982 ASP A N 1
ATOM 7836 C CA . ASP A 1 982 ? 3.532 21.638 -22.963 1.00 93.38 982 ASP A CA 1
ATOM 7837 C C . ASP A 1 982 ? 3.407 21.373 -24.479 1.00 93.38 982 ASP A C 1
ATOM 7839 O O . ASP A 1 982 ? 2.818 20.385 -24.944 1.00 93.38 982 ASP A O 1
ATOM 7843 N N . GLU A 1 983 ? 3.938 22.289 -25.295 1.00 95.12 983 GLU A N 1
ATOM 7844 C CA . GLU A 1 983 ? 3.889 22.176 -26.752 1.00 95.12 983 GLU A CA 1
ATOM 7845 C C . GLU A 1 983 ? 4.918 21.164 -27.274 1.00 95.12 983 GLU A C 1
ATOM 7847 O O . GLU A 1 983 ? 6.132 21.304 -27.110 1.00 95.12 983 GLU A O 1
ATOM 7852 N N . LEU A 1 984 ? 4.437 20.169 -28.024 1.00 94.44 984 LEU A N 1
ATOM 7853 C CA . LEU A 1 984 ? 5.290 19.128 -28.595 1.00 94.44 984 LEU A CA 1
ATOM 7854 C C . LEU A 1 984 ? 5.919 19.534 -29.934 1.00 94.44 984 LEU A C 1
ATOM 7856 O O . LEU A 1 984 ? 5.245 19.952 -30.881 1.00 94.44 984 LEU A O 1
ATOM 7860 N N . LYS A 1 985 ? 7.226 19.294 -30.056 1.00 94.50 985 LYS A N 1
ATOM 7861 C CA . LYS A 1 985 ? 8.016 19.418 -31.288 1.00 94.50 985 LYS A CA 1
ATOM 7862 C C . LYS A 1 985 ? 8.477 18.044 -31.761 1.00 94.50 985 LYS A C 1
ATOM 7864 O O . LYS A 1 985 ? 8.973 17.239 -30.981 1.00 94.50 985 LYS A O 1
ATOM 7869 N N . PHE A 1 986 ? 8.366 17.806 -33.066 1.00 92.88 986 PHE A N 1
ATOM 7870 C CA . PHE A 1 986 ? 8.681 16.529 -33.709 1.00 92.88 986 PHE A CA 1
ATOM 7871 C C . PHE A 1 986 ? 9.857 16.699 -34.676 1.00 92.88 986 PHE A C 1
ATOM 7873 O O . PHE A 1 986 ? 9.826 17.558 -35.559 1.00 92.88 986 PHE A O 1
ATOM 7880 N N . ALA A 1 987 ? 10.889 15.868 -34.538 1.00 92.94 987 ALA A N 1
ATOM 7881 C CA . ALA A 1 987 ? 12.063 15.871 -35.406 1.00 92.94 987 ALA A CA 1
ATOM 7882 C C . ALA A 1 987 ? 12.384 14.459 -35.910 1.00 92.94 987 ALA A C 1
ATOM 7884 O O . ALA A 1 987 ? 12.525 13.523 -35.129 1.00 92.94 987 ALA A O 1
ATOM 7885 N N . TRP A 1 988 ? 12.534 14.308 -37.228 1.00 91.75 988 TRP A N 1
ATOM 7886 C CA . TRP A 1 988 ? 12.818 13.026 -37.875 1.00 91.75 988 TRP A CA 1
ATOM 7887 C C . TRP A 1 988 ? 14.267 12.956 -38.348 1.00 91.75 988 TRP A C 1
ATOM 7889 O O . TRP A 1 988 ? 14.686 13.730 -39.209 1.00 91.75 988 TRP A O 1
ATOM 7899 N N . ASN A 1 989 ? 15.019 11.993 -37.819 1.00 91.19 989 ASN A N 1
ATOM 7900 C CA . ASN A 1 989 ? 16.442 11.820 -38.087 1.00 91.19 989 ASN A CA 1
ATOM 7901 C C . ASN A 1 989 ? 16.735 10.444 -38.689 1.00 91.19 989 ASN A C 1
ATOM 7903 O O . ASN A 1 989 ? 16.220 9.423 -38.238 1.00 91.19 989 ASN A O 1
ATOM 7907 N N . PHE A 1 990 ? 17.608 10.406 -39.693 1.00 92.62 990 PHE A N 1
ATOM 7908 C CA . PHE A 1 990 ? 18.145 9.160 -40.231 1.00 92.62 990 PHE A CA 1
ATOM 7909 C C . PHE A 1 990 ? 19.390 8.742 -39.459 1.00 92.62 990 PHE A C 1
ATOM 7911 O O . PHE A 1 990 ? 20.312 9.545 -39.310 1.00 92.62 990 PHE A O 1
ATOM 7918 N N . TYR A 1 991 ? 19.418 7.489 -39.006 1.00 93.44 991 TYR A N 1
ATOM 7919 C CA . TYR A 1 991 ? 20.521 6.921 -38.239 1.00 93.44 991 TYR A CA 1
ATOM 7920 C C . TYR A 1 991 ? 21.263 5.849 -39.066 1.00 93.44 991 TYR A C 1
ATOM 7922 O O . TYR A 1 991 ? 21.023 4.650 -38.895 1.00 93.44 991 TYR A O 1
ATOM 7930 N N . PRO A 1 992 ? 22.137 6.253 -40.011 1.00 92.38 992 PRO A N 1
ATOM 7931 C CA . PRO A 1 992 ? 22.762 5.335 -40.964 1.00 92.38 992 PRO A CA 1
ATOM 7932 C C . PRO A 1 992 ? 23.669 4.291 -40.315 1.00 92.38 992 PRO A C 1
ATOM 7934 O O . PRO A 1 992 ? 23.824 3.210 -40.870 1.00 92.38 992 PRO A O 1
ATOM 7937 N N . GLU A 1 993 ? 24.279 4.591 -39.169 1.00 93.56 993 GLU A N 1
ATOM 7938 C CA . GLU A 1 993 ? 25.221 3.685 -38.505 1.00 93.56 993 GLU A CA 1
ATOM 7939 C C . GLU A 1 993 ? 24.556 2.453 -37.878 1.00 93.56 993 GLU A C 1
ATOM 7941 O O . GLU A 1 993 ? 25.231 1.442 -37.683 1.00 93.56 993 GLU A O 1
ATOM 7946 N N . ALA A 1 994 ? 23.252 2.530 -37.591 1.00 92.88 994 ALA A N 1
ATOM 7947 C CA . ALA A 1 994 ? 22.449 1.423 -37.073 1.00 92.88 994 ALA A CA 1
ATOM 7948 C C . ALA A 1 994 ? 21.843 0.552 -38.191 1.00 92.88 994 ALA A C 1
ATOM 7950 O O . ALA A 1 994 ? 21.498 -0.602 -37.962 1.00 92.88 994 ALA A O 1
ATOM 7951 N N . GLY A 1 995 ? 21.700 1.097 -39.404 1.00 92.00 995 GLY A N 1
ATOM 7952 C CA . GLY A 1 995 ? 21.160 0.381 -40.558 1.00 92.00 995 GLY A CA 1
ATOM 7953 C C . GLY A 1 995 ? 22.234 -0.222 -41.465 1.00 92.00 995 GLY A C 1
ATOM 7954 O O . GLY A 1 995 ? 23.423 0.072 -41.378 1.00 92.00 995 GLY A O 1
ATOM 7955 N N . THR A 1 996 ? 21.801 -1.050 -42.416 1.00 93.44 996 THR A N 1
ATOM 7956 C CA . THR A 1 996 ? 22.697 -1.602 -43.451 1.00 93.44 996 THR A CA 1
ATOM 7957 C C . THR A 1 996 ? 22.797 -0.709 -44.693 1.00 93.44 996 THR A C 1
ATOM 7959 O O . THR A 1 996 ? 23.662 -0.931 -45.549 1.00 93.44 996 THR A O 1
ATOM 7962 N N . PHE A 1 997 ? 21.929 0.301 -44.816 1.00 93.81 997 PHE A N 1
ATOM 7963 C CA . PHE A 1 997 ? 22.019 1.346 -45.834 1.00 93.81 997 PHE A CA 1
ATOM 7964 C C . PHE A 1 997 ? 22.779 2.566 -45.298 1.00 93.81 997 PHE A C 1
ATOM 7966 O O . PHE A 1 997 ? 22.315 3.244 -44.391 1.00 93.81 997 PHE A O 1
ATOM 7973 N N . THR A 1 998 ? 23.915 2.896 -45.914 1.00 85.81 998 THR A N 1
ATOM 7974 C CA . THR A 1 998 ? 24.781 4.024 -45.512 1.00 85.81 998 THR A CA 1
ATOM 7975 C C . THR A 1 998 ? 24.779 5.182 -46.519 1.00 85.81 998 THR A C 1
ATOM 7977 O O . THR A 1 998 ? 25.584 6.110 -46.426 1.00 85.81 998 THR A O 1
ATOM 7980 N N . GLY A 1 999 ? 23.893 5.130 -47.520 1.00 85.50 999 GLY A N 1
ATOM 7981 C CA . GLY A 1 999 ? 23.734 6.189 -48.514 1.00 85.50 999 GLY A CA 1
ATOM 7982 C C . GLY A 1 999 ? 22.982 7.405 -47.966 1.00 85.50 999 GLY A C 1
ATOM 7983 O O . GLY A 1 999 ? 22.390 7.367 -46.892 1.00 85.50 999 GLY A O 1
ATOM 7984 N N . LYS A 1 1000 ? 22.968 8.504 -48.727 1.00 85.06 1000 LYS A N 1
ATOM 7985 C CA . LYS A 1 1000 ? 22.167 9.684 -48.371 1.00 85.06 1000 LYS A CA 1
ATOM 7986 C C . LYS A 1 1000 ? 20.688 9.431 -48.654 1.00 85.06 1000 LYS A C 1
ATOM 7988 O O . LYS A 1 1000 ? 20.341 8.989 -49.751 1.00 85.06 1000 LYS A O 1
ATOM 7993 N N . LEU A 1 1001 ? 19.834 9.769 -47.693 1.00 85.31 1001 LEU A N 1
ATOM 7994 C CA . LEU A 1 1001 ? 18.399 9.871 -47.924 1.00 85.31 1001 LEU A CA 1
ATOM 7995 C C . LEU A 1 1001 ? 18.043 11.190 -48.633 1.00 85.31 1001 LEU A C 1
ATOM 7997 O O . LEU A 1 1001 ? 18.738 12.192 -48.437 1.00 85.31 1001 LEU A O 1
ATOM 8001 N N . PRO A 1 1002 ? 16.975 11.213 -49.454 1.00 81.31 1002 PRO A N 1
ATOM 8002 C CA . PRO A 1 1002 ? 16.311 12.453 -49.842 1.00 81.31 1002 PRO A CA 1
ATOM 8003 C C . PRO A 1 1002 ? 15.817 13.213 -48.609 1.00 81.31 1002 PRO A C 1
ATOM 8005 O O . PRO A 1 1002 ? 15.678 12.636 -47.531 1.00 81.31 1002 PRO A O 1
ATOM 8008 N N . GLU A 1 1003 ? 15.521 14.499 -48.781 1.00 83.88 1003 GLU A N 1
ATOM 8009 C CA . GLU A 1 1003 ? 14.932 15.312 -47.718 1.00 83.88 1003 GLU A CA 1
ATOM 8010 C C . GLU A 1 1003 ? 13.644 14.660 -47.191 1.00 83.88 1003 GLU A C 1
ATOM 8012 O O . GLU A 1 1003 ? 12.757 14.277 -47.963 1.00 83.88 1003 GLU A O 1
ATOM 8017 N N . ILE A 1 1004 ? 13.579 14.490 -45.869 1.00 85.56 1004 ILE A N 1
ATOM 8018 C CA . ILE A 1 1004 ? 12.401 13.963 -45.189 1.00 85.56 1004 ILE A CA 1
ATOM 8019 C C . ILE A 1 1004 ? 11.399 15.107 -45.091 1.00 85.56 1004 ILE A C 1
ATOM 8021 O O . ILE A 1 1004 ? 11.631 16.076 -44.372 1.00 85.56 1004 ILE A O 1
ATOM 8025 N N . ASN A 1 1005 ? 10.279 14.998 -45.806 1.00 80.69 1005 ASN A N 1
ATOM 8026 C CA . ASN A 1 1005 ? 9.198 15.967 -45.679 1.00 80.69 1005 ASN A CA 1
ATOM 8027 C C . ASN A 1 1005 ? 8.473 15.690 -44.361 1.00 80.69 1005 ASN A C 1
ATOM 8029 O O . ASN A 1 1005 ? 7.618 14.802 -44.298 1.00 80.69 1005 ASN A O 1
ATOM 8033 N N . ALA A 1 1006 ? 8.850 16.419 -43.315 1.00 79.81 1006 ALA A N 1
ATOM 8034 C CA . ALA A 1 1006 ? 8.168 16.397 -42.031 1.00 79.81 1006 ALA A CA 1
ATOM 8035 C C . ALA A 1 1006 ? 7.021 17.418 -42.041 1.00 79.81 1006 ALA A C 1
ATOM 8037 O O . ALA A 1 1006 ? 7.229 18.591 -42.359 1.00 79.81 1006 ALA A O 1
ATOM 8038 N N . LYS A 1 1007 ? 5.805 16.978 -41.714 1.00 74.06 1007 LYS A N 1
ATOM 8039 C CA . LYS A 1 1007 ? 4.661 17.864 -41.475 1.00 74.06 1007 LYS A CA 1
ATOM 8040 C C . LYS A 1 1007 ? 4.018 17.456 -40.159 1.00 74.06 1007 LYS A C 1
ATOM 8042 O O . LYS A 1 1007 ? 3.412 16.389 -40.103 1.00 74.06 1007 LYS A O 1
ATOM 8047 N N . GLU A 1 1008 ? 4.146 18.324 -39.156 1.00 77.31 1008 GLU A N 1
ATOM 8048 C CA . GLU A 1 1008 ? 3.747 18.032 -37.773 1.00 77.31 1008 GLU A CA 1
ATOM 8049 C C . GLU A 1 1008 ? 4.432 16.738 -37.301 1.00 77.31 1008 GLU A C 1
ATOM 8051 O O . GLU A 1 1008 ? 5.659 16.654 -37.315 1.00 77.31 1008 GLU A O 1
ATOM 8056 N N . ASP A 1 1009 ? 3.658 15.719 -36.951 1.00 78.25 1009 ASP A N 1
ATOM 8057 C CA . ASP A 1 1009 ? 4.117 14.430 -36.450 1.00 78.25 1009 ASP A CA 1
ATOM 8058 C C . ASP A 1 1009 ? 4.541 13.447 -37.561 1.00 78.25 1009 ASP A C 1
ATOM 8060 O O . ASP A 1 1009 ? 5.253 12.479 -37.293 1.00 78.25 1009 ASP A O 1
ATOM 8064 N N . ARG A 1 1010 ? 4.169 13.681 -38.828 1.00 88.19 1010 ARG A N 1
ATOM 8065 C CA . ARG A 1 1010 ? 4.370 12.719 -39.933 1.00 88.19 1010 ARG A CA 1
ATOM 8066 C C . ARG A 1 1010 ? 5.637 12.972 -40.731 1.00 88.19 1010 ARG A C 1
ATOM 8068 O O . ARG A 1 1010 ? 5.963 14.113 -41.053 1.00 88.19 1010 ARG A O 1
ATOM 8075 N N . ALA A 1 1011 ? 6.265 11.888 -41.183 1.00 89.06 1011 ALA A N 1
ATOM 8076 C CA . ALA A 1 1011 ? 7.378 11.921 -42.132 1.00 89.06 1011 ALA A CA 1
ATOM 8077 C C . ALA A 1 1011 ? 7.012 11.267 -43.466 1.00 89.06 1011 ALA A C 1
ATOM 8079 O O . ALA A 1 1011 ? 6.439 10.178 -43.494 1.00 89.06 1011 ALA A O 1
ATOM 8080 N N . SER A 1 1012 ? 7.394 11.898 -44.580 1.00 91.06 1012 SER A N 1
ATOM 8081 C CA . SER A 1 1012 ? 7.240 11.337 -45.926 1.00 91.06 1012 SER A CA 1
ATOM 8082 C C . SER A 1 1012 ? 8.486 11.540 -46.784 1.00 91.06 1012 SER A C 1
ATOM 8084 O O . SER A 1 1012 ? 8.977 12.660 -46.947 1.00 91.06 1012 SER A O 1
ATOM 8086 N N . PHE A 1 1013 ? 9.003 10.461 -47.369 1.00 91.88 1013 PHE A N 1
ATOM 8087 C CA . PHE A 1 1013 ? 10.161 10.515 -48.262 1.00 91.88 1013 PHE A CA 1
ATOM 8088 C C . PHE A 1 1013 ? 10.193 9.318 -49.211 1.00 91.88 1013 PHE A C 1
ATOM 8090 O O . PHE A 1 1013 ? 9.535 8.296 -49.001 1.00 91.88 1013 PHE A O 1
ATOM 8097 N N . ARG A 1 1014 ? 10.960 9.463 -50.294 1.00 92.50 1014 ARG A N 1
ATOM 8098 C CA . ARG A 1 1014 ? 11.142 8.414 -51.297 1.00 92.50 1014 ARG A CA 1
ATOM 8099 C C . ARG A 1 1014 ? 12.342 7.543 -50.950 1.00 92.50 1014 ARG A C 1
ATOM 8101 O O . ARG A 1 1014 ? 13.444 8.059 -50.778 1.00 92.50 1014 ARG A O 1
ATOM 8108 N N . LEU A 1 1015 ? 12.147 6.229 -50.908 1.00 92.69 1015 LEU A N 1
ATOM 8109 C CA . LEU A 1 1015 ? 13.224 5.276 -50.669 1.00 92.69 1015 LEU A CA 1
ATOM 8110 C C . LEU A 1 1015 ? 14.208 5.267 -51.849 1.00 92.69 1015 LEU A C 1
ATOM 8112 O O . LEU A 1 1015 ? 13.776 5.173 -53.004 1.00 92.69 1015 LEU A O 1
ATOM 8116 N N . PRO A 1 1016 ? 15.527 5.365 -51.607 1.00 92.50 1016 PRO A N 1
ATOM 8117 C CA . PRO A 1 1016 ? 16.518 5.277 -52.673 1.00 92.50 1016 PRO A CA 1
ATOM 8118 C C . PRO A 1 1016 ? 16.455 3.920 -53.389 1.00 92.50 1016 PRO A C 1
ATOM 8120 O O . PRO A 1 1016 ? 16.432 2.892 -52.728 1.00 92.50 1016 PRO A O 1
ATOM 8123 N N . PRO A 1 1017 ? 16.548 3.847 -54.728 1.00 91.00 1017 PRO A N 1
ATOM 8124 C CA . PRO A 1 1017 ? 16.673 2.557 -55.418 1.00 91.00 1017 PRO A CA 1
ATOM 8125 C C . PRO A 1 1017 ? 17.853 1.706 -54.904 1.00 91.00 1017 PRO A C 1
ATOM 8127 O O . PRO A 1 1017 ? 17.784 0.481 -54.839 1.00 91.00 1017 PRO A O 1
ATOM 8130 N N . ALA A 1 1018 ? 18.932 2.369 -54.470 1.00 92.38 1018 ALA A N 1
ATOM 8131 C CA . ALA A 1 1018 ? 20.118 1.733 -53.902 1.00 92.38 1018 ALA A CA 1
ATOM 8132 C C . ALA A 1 1018 ? 19.901 1.095 -52.514 1.00 92.38 1018 ALA A C 1
ATOM 8134 O O . ALA A 1 1018 ? 20.824 0.461 -52.007 1.00 92.38 1018 ALA A O 1
ATOM 8135 N N . SER A 1 1019 ? 18.731 1.264 -51.886 1.00 93.19 1019 SER A N 1
ATOM 8136 C CA . SER A 1 1019 ? 18.425 0.630 -50.602 1.00 93.19 1019 SER A CA 1
ATOM 8137 C C . SER A 1 1019 ? 17.794 -0.758 -50.726 1.00 93.19 1019 SER A C 1
ATOM 8139 O O . SER A 1 1019 ? 17.533 -1.363 -49.698 1.00 93.19 1019 SER A O 1
ATOM 8141 N N . THR A 1 1020 ? 17.577 -1.281 -51.938 1.00 94.06 1020 THR A N 1
ATOM 8142 C CA . THR A 1 1020 ? 17.076 -2.654 -52.170 1.00 94.06 1020 THR A CA 1
ATOM 8143 C C . THR A 1 1020 ? 17.862 -3.683 -51.343 1.00 94.06 1020 THR A C 1
ATOM 8145 O O . THR A 1 1020 ? 19.096 -3.720 -51.404 1.00 94.06 1020 THR A O 1
ATOM 8148 N N . GLY A 1 1021 ? 17.165 -4.514 -50.565 1.00 93.38 1021 GLY A N 1
ATOM 8149 C CA . GLY A 1 1021 ? 17.762 -5.522 -49.684 1.00 93.38 1021 GLY A CA 1
ATOM 8150 C C . GLY A 1 1021 ? 18.499 -4.956 -48.462 1.00 93.38 1021 GLY A C 1
ATOM 8151 O O . GLY A 1 1021 ? 19.300 -5.668 -47.853 1.00 93.38 1021 GLY A O 1
ATOM 8152 N N . LYS A 1 1022 ? 18.290 -3.679 -48.118 1.00 95.50 1022 LYS A N 1
ATOM 8153 C CA . LYS A 1 1022 ? 18.896 -3.000 -46.962 1.00 95.50 1022 LYS A CA 1
ATOM 8154 C C . LYS A 1 1022 ? 17.835 -2.562 -45.952 1.00 95.50 1022 LYS A C 1
ATOM 8156 O O . LYS A 1 1022 ? 16.657 -2.437 -46.268 1.00 95.50 1022 LYS A O 1
ATOM 8161 N N . SER A 1 1023 ? 18.295 -2.286 -44.741 1.00 94.88 1023 SER A N 1
ATOM 8162 C CA . SER A 1 1023 ? 17.531 -1.718 -43.635 1.00 94.88 1023 SER A CA 1
ATOM 8163 C C . SER A 1 1023 ? 17.898 -0.249 -43.422 1.00 94.88 1023 SER A C 1
ATOM 8165 O O . SER A 1 1023 ? 19.075 0.127 -43.492 1.00 94.88 1023 SER A O 1
ATOM 8167 N N . LEU A 1 1024 ? 16.889 0.580 -43.154 1.00 95.38 1024 LEU A N 1
ATOM 8168 C CA . LEU A 1 1024 ? 17.048 1.986 -42.785 1.00 95.38 1024 LEU A CA 1
ATOM 8169 C C . LEU A 1 1024 ? 16.452 2.225 -41.407 1.00 95.38 1024 LEU A C 1
ATOM 8171 O O . LEU A 1 1024 ? 15.335 1.791 -41.141 1.00 95.38 1024 LEU A O 1
ATOM 8175 N N . HIS A 1 1025 ? 17.181 2.953 -40.567 1.00 94.62 1025 HIS A N 1
ATOM 8176 C CA . HIS A 1 1025 ? 16.741 3.309 -39.225 1.00 94.62 1025 HIS A CA 1
ATOM 8177 C C . HIS A 1 1025 ? 16.379 4.789 -39.188 1.00 94.62 1025 HIS A C 1
ATOM 8179 O O . HIS A 1 1025 ? 17.223 5.650 -39.447 1.00 94.62 1025 HIS A O 1
ATOM 8185 N N . LEU A 1 1026 ? 15.123 5.081 -38.874 1.00 93.56 1026 LEU A N 1
ATOM 8186 C CA . LEU A 1 1026 ? 14.644 6.430 -38.609 1.00 93.56 1026 LEU A CA 1
ATOM 8187 C C . LEU A 1 1026 ? 14.306 6.576 -37.138 1.00 93.56 1026 LEU A C 1
ATOM 8189 O O . LEU A 1 1026 ? 13.677 5.701 -36.547 1.00 93.56 1026 LEU A O 1
ATOM 8193 N N . ILE A 1 1027 ? 14.694 7.712 -36.583 1.00 93.25 1027 ILE A N 1
ATOM 8194 C CA . ILE A 1 1027 ? 14.407 8.104 -35.215 1.00 93.25 1027 ILE A CA 1
ATOM 8195 C C . ILE A 1 1027 ? 13.478 9.308 -35.273 1.00 93.25 1027 ILE A C 1
ATOM 8197 O O . ILE A 1 1027 ? 13.850 10.355 -35.807 1.00 93.25 1027 ILE A O 1
ATOM 8201 N N . LEU A 1 1028 ? 12.277 9.150 -34.729 1.00 93.56 1028 LEU A N 1
ATOM 8202 C CA . LEU A 1 1028 ? 11.448 10.275 -34.333 1.00 93.56 1028 LEU A CA 1
ATOM 8203 C C . LEU A 1 1028 ? 11.896 10.714 -32.941 1.00 93.56 1028 LEU A C 1
ATOM 8205 O O . LEU A 1 1028 ? 11.874 9.916 -32.011 1.00 93.56 1028 LEU A O 1
ATOM 8209 N N . THR A 1 1029 ? 12.288 11.970 -32.811 1.00 94.19 1029 THR A N 1
ATOM 8210 C CA . THR A 1 1029 ? 12.537 12.655 -31.546 1.00 94.19 1029 THR A CA 1
ATOM 8211 C C . THR A 1 1029 ? 11.345 13.558 -31.266 1.00 94.19 1029 THR A C 1
ATOM 8213 O O . THR A 1 1029 ? 11.005 14.391 -32.109 1.00 94.19 1029 THR A O 1
ATOM 8216 N N . VAL A 1 1030 ? 10.714 13.394 -30.107 1.00 94.31 1030 VAL A N 1
ATOM 8217 C CA . VAL A 1 1030 ? 9.638 14.266 -29.632 1.00 94.31 1030 VAL A CA 1
ATOM 8218 C C . VAL A 1 1030 ? 10.131 14.992 -28.396 1.00 94.31 1030 VAL A C 1
ATOM 8220 O O . VAL A 1 1030 ? 10.555 14.337 -27.447 1.00 94.31 1030 VAL A O 1
ATOM 8223 N N . SER A 1 1031 ? 10.097 16.320 -28.422 1.00 95.94 1031 SER A N 1
ATOM 8224 C CA . SER A 1 1031 ? 10.481 17.159 -27.289 1.00 95.94 1031 SER A CA 1
ATOM 8225 C C . SER A 1 1031 ? 9.361 18.111 -26.908 1.00 95.94 1031 SER A C 1
ATOM 8227 O O . SER A 1 1031 ? 8.748 18.687 -27.808 1.00 95.94 1031 SER A O 1
ATOM 8229 N N . ASP A 1 1032 ? 9.152 18.326 -25.619 1.00 96.62 1032 ASP A N 1
ATOM 8230 C CA . ASP A 1 1032 ? 8.313 19.416 -25.116 1.00 96.62 1032 ASP A CA 1
ATOM 8231 C C . ASP A 1 1032 ? 9.045 20.774 -25.172 1.00 96.62 1032 ASP A C 1
ATOM 8233 O O . ASP A 1 1032 ? 10.176 20.892 -25.676 1.00 96.62 1032 ASP A O 1
ATOM 8237 N N . ASP A 1 1033 ? 8.371 21.824 -24.711 1.00 96.19 1033 ASP A N 1
ATOM 8238 C CA . ASP A 1 1033 ? 8.948 23.144 -24.471 1.00 96.19 1033 ASP A CA 1
ATOM 8239 C C . ASP A 1 1033 ? 8.973 23.553 -22.989 1.00 96.19 1033 ASP A C 1
ATOM 8241 O O . ASP A 1 1033 ? 9.192 24.731 -22.686 1.00 96.19 1033 ASP A O 1
ATOM 8245 N N . GLY A 1 1034 ? 8.857 22.573 -22.089 1.00 95.00 1034 GLY A N 1
ATOM 8246 C CA . GLY A 1 1034 ? 9.039 22.736 -20.655 1.00 95.00 1034 GLY A CA 1
ATOM 8247 C C . GLY A 1 1034 ? 10.490 23.041 -20.266 1.00 95.00 1034 GLY A C 1
ATOM 8248 O O . GLY A 1 1034 ? 11.394 23.190 -21.102 1.00 95.00 1034 GLY A O 1
ATOM 8249 N N . VAL A 1 1035 ? 10.742 23.188 -18.961 1.00 94.00 1035 VAL A N 1
ATOM 8250 C CA . VAL A 1 1035 ? 12.051 23.612 -18.436 1.00 94.00 1035 VAL A CA 1
ATOM 8251 C C . VAL A 1 1035 ? 12.574 22.614 -17.396 1.00 94.00 1035 VAL A C 1
ATOM 8253 O O . VAL A 1 1035 ? 11.981 22.519 -16.327 1.00 94.00 1035 VAL A O 1
ATOM 8256 N N . PRO A 1 1036 ? 13.697 21.919 -17.671 1.00 96.50 1036 PRO A N 1
ATOM 8257 C CA . PRO A 1 1036 ? 14.362 21.820 -18.975 1.00 96.50 1036 PRO A CA 1
ATOM 8258 C C . PRO A 1 1036 ? 13.514 21.012 -19.970 1.00 96.50 1036 PRO A C 1
ATOM 8260 O O . PRO A 1 1036 ? 12.786 20.118 -19.558 1.00 96.50 1036 PRO A O 1
ATOM 8263 N N . ALA A 1 1037 ? 13.653 21.272 -21.274 1.00 96.94 1037 ALA A N 1
ATOM 8264 C CA . ALA A 1 1037 ? 12.870 20.556 -22.285 1.00 96.94 1037 ALA A CA 1
ATOM 8265 C C . ALA A 1 1037 ? 13.216 19.059 -22.309 1.00 96.94 1037 ALA A C 1
ATOM 8267 O O . ALA A 1 1037 ? 14.392 18.707 -22.491 1.00 96.94 1037 ALA A O 1
ATOM 8268 N N . LEU A 1 1038 ? 12.235 18.174 -22.161 1.00 97.62 1038 LEU A N 1
ATOM 8269 C CA . LEU A 1 1038 ? 12.451 16.730 -22.107 1.00 97.62 1038 LEU A CA 1
ATOM 8270 C C . LEU A 1 1038 ? 12.140 16.066 -23.445 1.00 97.62 1038 LEU A C 1
ATOM 8272 O O . LEU A 1 1038 ? 11.644 16.680 -24.387 1.00 97.62 1038 LEU A O 1
ATOM 8276 N N . VAL A 1 1039 ? 12.600 14.820 -23.592 1.00 95.31 1039 VAL A N 1
ATOM 8277 C CA . VAL A 1 1039 ? 12.620 14.129 -24.885 1.00 95.31 1039 VAL A CA 1
ATOM 8278 C C . VAL A 1 1039 ? 12.236 12.666 -24.730 1.00 95.31 1039 VAL A C 1
ATOM 8280 O O . VAL A 1 1039 ? 12.745 11.965 -23.853 1.00 95.31 1039 VAL A O 1
ATOM 8283 N N . ARG A 1 1040 ? 11.410 12.171 -25.653 1.00 93.62 1040 ARG A N 1
ATOM 8284 C CA . ARG A 1 1040 ? 11.257 10.739 -25.931 1.00 93.62 1040 ARG A CA 1
ATOM 8285 C C . ARG A 1 1040 ? 11.450 10.446 -27.406 1.00 93.62 1040 ARG A C 1
ATOM 8287 O O . ARG A 1 1040 ? 11.379 11.332 -28.260 1.00 93.62 1040 ARG A O 1
ATOM 8294 N N . TYR A 1 1041 ? 11.716 9.181 -27.701 1.00 93.50 1041 TYR A N 1
ATOM 8295 C CA . TYR A 1 1041 ? 12.037 8.741 -29.046 1.00 93.50 1041 TYR A CA 1
ATOM 8296 C C . TYR A 1 1041 ? 11.108 7.630 -29.507 1.00 93.50 1041 TYR A C 1
ATOM 8298 O O . TYR A 1 1041 ? 10.517 6.915 -28.708 1.00 93.50 1041 TYR A O 1
ATOM 8306 N N . GLN A 1 1042 ? 11.024 7.458 -30.820 1.00 91.69 1042 GLN A N 1
ATOM 8307 C CA . GLN A 1 1042 ? 10.435 6.279 -31.431 1.00 91.69 1042 GLN A CA 1
ATOM 8308 C C . GLN A 1 1042 ? 11.290 5.851 -32.620 1.00 91.69 1042 GLN A C 1
ATOM 8310 O O . GLN A 1 1042 ? 11.501 6.614 -33.570 1.00 91.69 1042 GLN A O 1
ATOM 8315 N N . ARG A 1 1043 ? 11.774 4.609 -32.579 1.00 92.25 1043 ARG A N 1
ATOM 8316 C CA . ARG A 1 1043 ? 12.550 4.003 -33.664 1.00 92.25 1043 ARG A CA 1
ATOM 8317 C C . ARG A 1 1043 ? 11.639 3.322 -34.683 1.00 92.25 1043 ARG A C 1
ATOM 8319 O O . ARG A 1 1043 ? 10.736 2.571 -34.312 1.00 92.25 1043 ARG A O 1
ATOM 8326 N N . TYR A 1 1044 ? 11.943 3.533 -35.961 1.00 92.75 1044 TYR A N 1
ATOM 8327 C CA . TYR A 1 1044 ? 11.352 2.838 -37.103 1.00 92.75 1044 TYR A CA 1
ATOM 8328 C C . TYR A 1 1044 ? 12.450 2.176 -37.930 1.00 92.75 1044 TYR A C 1
ATOM 8330 O O . TYR A 1 1044 ? 13.410 2.833 -38.339 1.00 92.75 1044 TYR A O 1
ATOM 8338 N N . ILE A 1 1045 ? 12.287 0.888 -38.214 1.00 93.62 1045 ILE A N 1
ATOM 8339 C CA . ILE A 1 1045 ? 13.186 0.111 -39.063 1.00 93.62 1045 ILE A CA 1
ATOM 8340 C C . ILE A 1 1045 ? 12.437 -0.245 -40.333 1.00 93.62 1045 ILE A C 1
ATOM 8342 O O . ILE A 1 1045 ? 11.445 -0.967 -40.302 1.00 93.62 1045 ILE A O 1
ATOM 8346 N N . ILE A 1 1046 ? 12.924 0.256 -41.461 1.00 94.62 1046 ILE A N 1
ATOM 8347 C CA . ILE A 1 1046 ? 12.339 -0.018 -42.769 1.00 94.62 1046 ILE A CA 1
ATOM 8348 C C . ILE A 1 1046 ? 13.196 -1.070 -43.453 1.00 94.62 1046 ILE A C 1
ATOM 8350 O O . ILE A 1 1046 ? 14.326 -0.786 -43.857 1.00 94.62 1046 ILE A O 1
ATOM 8354 N N . GLN A 1 1047 ? 12.646 -2.270 -43.602 1.00 95.62 1047 GLN A N 1
ATOM 8355 C CA . GLN A 1 1047 ? 13.219 -3.311 -44.438 1.00 95.62 1047 GLN A CA 1
ATOM 8356 C C . GLN A 1 1047 ? 12.810 -3.066 -45.892 1.00 95.62 1047 GLN A C 1
ATOM 8358 O O . GLN A 1 1047 ? 11.623 -3.115 -46.225 1.00 95.62 1047 GLN A O 1
ATOM 8363 N N . VAL A 1 1048 ? 13.790 -2.782 -46.751 1.00 94.19 1048 VAL A N 1
ATOM 8364 C CA . VAL A 1 1048 ? 13.537 -2.478 -48.160 1.00 94.19 1048 VAL A CA 1
ATOM 8365 C C . VAL A 1 1048 ? 13.716 -3.728 -49.006 1.00 94.19 1048 VAL A C 1
ATOM 8367 O O . VAL A 1 1048 ? 14.801 -4.320 -49.006 1.00 94.19 1048 VAL A O 1
ATOM 8370 N N . ASN A 1 1049 ? 12.657 -4.104 -49.718 1.00 89.81 1049 ASN A N 1
ATOM 8371 C CA . ASN A 1 1049 ? 12.647 -5.227 -50.654 1.00 89.81 1049 ASN A CA 1
ATOM 8372 C C . ASN A 1 1049 ? 13.102 -4.810 -52.054 1.00 89.81 1049 ASN A C 1
ATOM 8374 O O . ASN A 1 1049 ? 12.938 -3.616 -52.420 1.00 89.81 1049 ASN A O 1
#

Radius of gyration: 34.92 Å; Cα contacts (8 Å, |Δi|>4): 2195; chains: 1; bounding box: 110×95×113 Å

Organism: Flavilitoribacter nigricans (strain ATCC 23147 / DSM 23189 / NBRC 102662 / NCIMB 1420 / SS-2) (NCBI:txid1122177)

Nearest PDB structures (foldseek):
  2yhg-assembly1_A  TM=8.227E-01  e=5.710E-31  Saccharophagus degradans 2-40
  4miv-assembly4_G  TM=8.191E-01  e=3.483E-23  Homo sapiens
  4miv-assembly3_F  TM=8.091E-01  e=2.501E-23  Homo sapiens
  4miv-assembly1_B  TM=8.206E-01  e=6.144E-23  Homo sapiens
  7stt-assembly1_A  TM=6.998E-01  e=8.266E-19  Pedobacter yulinensis

Sequence (1049 aa):
MIKIKLSPALACLAGILLLSLPAMAQERPNIVWVVSEDNSMHYLQLYNENGGTPMPNIEALARQGLVFNHAFSQAPVCSVARSTLISGSFAPRIGAQYHRATERVPMPEGQEMFPHYLRQAGYYTTNNAKEDYNMMKSDGVWDASGRRATYRDRKEGQPFFHVQNFGTTHEGQLHFTTEEMKTQKTSRDPDEFTPFPYHPNTPLFRYTYAKYYDLHQKVDQQIGEFIDQLEADGLMENTFIFYYGDHGGVLPRSKGYIYESGLHVPLVVYVPEKWKHLVPAEPGSSLDGFVQFMDFGPTVLNLAGVNVPDKMDGQPFLGKGVSKEELESRDVTFSYADRFDEKYDLVRAVRKGNLKYMRNFQPFNIDGLYNFYRFRMLAYQEWRELYDAGELNAVQRQFFEARPPEALYDLEKDPHETNNLANDPFYQTQLLELRGLLQQQLKSLPDLSFFPESEFLARATDNPVQFGRQNRRLIRELIDIADLSLLPFQRARPAIAKALSSEEPMKRYWALITCSSFGAAAEPFYDIALQLATEDPHRLVRVRAAEFLSLTGKSTPESVLVDAVATADSPTEANLILNTLALLKDSRDIDINIPDFKIRPEFLSMPGGLAGWRLAHLAEGTHPRLLVLTDIGGDPDDTQSLIRLLTHANEFEIEGLIASASGTPGELEEKVVRPDLIREIVRAYGQVERSLKTHSPSFPQAHTLQNLIKSGNPERGWEQVGAGHDTEGSAWIIKTVDRTDERPLNISIWGGQTDLAQALWRVKNDRSPEAYEAFVSKIRIYDIADQDGIFPQMQKSFPGLWYILNKAPENEDKRNAAFRGMYLGGDESLTSADWFVANVLEEHGPLGALYPQKTWTAPNPHGLMKEGDTPSWFYFFNNGLETPTHPDYGGWGGRFRQSDNGYYTDAPDVLGGKPSARISVSRWRPDYQREFAARMDWCVLDYAAANHPPQFLEAAATQMLSAEAGQTITITPPAVRDPDGDELKFAWNFYPEAGTFTGKLPEINAKEDRASFRLPPASTGKSLHLILTVSDDGVPALVRYQRYIIQVN

InterPro domains:
  IPR000917 Sulfatase, N-terminal [PF00884] (153-306)
  IPR011483 Cellulose-binding Sde182, nucleoside hydrolase-like domain [PF07632] (625-896)
  IPR013783 Immunoglobulin-like fold [G3DSA:2.60.40.10] (944-1049)
  IPR016024 Armadillo-type fold [SSF48371] (490-570)
  IPR017850 Alkaline-phosphatase-like, core domain superfamily [G3DSA:3.40.720.10] (28-449)
  IPR017850 Alkaline-phosphatase-like, core domain superfamily [SSF53649] (27-452)
  IPR036452 Ribonucleoside hydrolase-like [G3DSA:3.90.245.10] (623-943)
  IPR036452 Ribonucleoside hydrolase-like [SSF53590] (625-765)
  IPR048527 Cellulose-binding Sde182, C-terminal domain [PF21027] (975-1048)
  IPR050738 Sulfatase enzyme [PTHR42693] (154-444)

pLDDT: mean 92.38, std 10.24, range [28.56, 98.88]

Foldseek 3Di:
DDDDDDDDDDDDDDDDPPPPDPPPPPAAFAEEEEAEAAAFPCQECVLVVPHHFDLPLLVVLQQQWEWENAEWQQFLAQLLSLQCQQQLARCLLFVRFAQQALAAFERAPPGAGLQLLVVVVQAAEEEQEDRSYSHDHDPSRHPYYYNPTDSVPDDVSTHYYYYDYDHLQPLVLLLDAPVCLVVPDFPDDLVVDDDDPLADRDSQLSSSSSSSSSSSNVSSVVVNVVVVVCVVVVRQQRYKYWYKYSFAHNRPCARLHPASNSIHMTIIIRDHPVCQVFAQDGRSYYAHFHHYSSQNSQQSCQSRVHDDDPPNPYHHCTHPPHHSVNRNVHFKDKHWGAHDQLAGFTKIWMGGHQKIKIFGLQQQDAQLQDDVVSVSRVSSVVLLVCLVVVNDDPQNNSNLGGHARMFMDRCVVPVPRSDGCCPPPVCVVVNVVRVVVRLVVCLVRLRNVLDQSVRCVVQQRHPVNVVSVVCSVVSNVLVVLSCLLVDDCVVSVVVLVVQCPDPPLSSLLSSLSSLLSVAVSSVVCLVSLVCQLPPPPDLSSVLSSLLSCLSNVNDNPLCSLLLSLLPPPALSSNSVSLNSQSSSCSHPVDQRDNPQLSHALRNCVRVPRNNLLSNLVSCVLVAAAEEEEDLPPQWLLSLQLLLLCLLVQLRYPYQADEFDQHDFVPRDPDLDTCLVSVLLLLVQSQLLVSLLSSQHSNRDHSSVSNVRYFYAGSDFAPVLADPPNAGRLLVSLLVRLPPPRPAAHEYFYHAACSSVNNNLSCCVVPHDPVSSVSSQVRYAYEHEANRRVCVVVCCVVPAPHNYEYQADPPPDDRCQGQLQLLQDDAPNVCVAPVNLCVQQQPPLGSSNVSRAQATDDPPRPHRGHRNSRNLSCVLSRPLLQHDVVAQQSADLSFHWDADPRGYTYQDWDDDPHDTTSSCSNNVCNVAVSQVSSLSSCSSRDRNLVGFDAKDFPDDQDAAEAEEAAFDKDKDAGGDIQGSNRFDKDKDKDWRLSSKPDNDDFDDWPDDGRMTIGTHHNVCAQIKTKMKIWMWGPDVVIHIGIHIYIYGYD

Solvent-accessible surface area (backbone atoms only — not comparable to full-atom values): 54776 Å² total; per-residue (Å²): 134,91,82,83,90,85,86,86,89,89,84,82,91,85,88,82,86,75,79,77,69,77,74,76,74,79,85,60,56,25,40,36,38,42,32,41,30,34,30,24,29,74,53,28,22,94,76,24,81,90,73,26,39,71,36,70,49,59,54,54,39,29,60,43,2,37,33,37,79,34,26,31,31,40,17,17,38,59,29,24,17,37,33,15,25,44,45,8,32,64,28,37,44,47,59,25,45,40,31,78,49,93,64,67,19,56,58,57,89,97,53,67,47,47,51,26,60,41,40,76,74,57,34,41,32,26,34,19,41,89,67,55,56,28,47,58,79,62,83,62,41,48,79,32,72,32,86,79,32,55,75,78,81,46,59,91,92,51,36,35,39,34,36,43,51,39,71,61,44,27,56,75,74,60,52,56,51,74,65,49,62,75,71,54,80,54,94,54,66,32,87,78,48,79,57,58,84,55,48,70,89,43,74,64,42,15,39,54,51,36,48,53,46,48,27,49,44,53,43,28,51,55,48,37,58,53,51,54,48,40,49,77,69,69,39,51,59,46,30,37,38,36,39,33,28,51,10,6,20,55,58,90,78,8,52,66,27,87,42,61,54,0,16,35,14,38,36,33,36,27,55,17,76,80,51,50,90,36,44,56,62,64,64,49,37,77,41,72,24,46,44,46,35,25,17,50,34,30,16,54,30,31,54,56,73,39,86,65,63,89,82,36,72,37,55,52,80,39,12,78,92,42,48,46,70,65,41,55,65,31,46,67,50,68,35,44,39,41,32,49,66,49,34,74,53,49,37,40,35,36,34,49,73,55,38,35,36,38,40,32,72,53,15,66,51,39,75,61,57,81,41,67,80,62,56,53,18,54,59,53,44,54,54,49,54,35,47,78,70,65,73,50,52,77,60,38,38,47,42,59,31,64,44,61,49,53,38,26,28,48,42,84,85,36,78,78,66,76,62,73,39,63,84,37,78,89,43,45,68,60,51,53,51,46,51,49,52,45,52,52,50,56,62,71,42,39,48,47,72,82,39,56,67,47,59,34,59,75,73,22,47,91,45,31,46,60,43,24,63,75,39,38,67,58,48,43,53,44,51,55,44,44,52,36,53,80,44,62,62,87,75,25,46,68,59,40,55,56,26,57,72,40,88,54,60,67,41,26,33,36,26,29,47,28,36,37,56,49,36,69,79,36,54,93,44,48,70,58,28,54,47,33,32,76,66,46,90,47,63,69,38,14,46,35,22,32,48,32,31,40,76,51,72,75,43,71,56,56,66,54,52,47,49,46,44,49,64,38,91,41,51,64,40,25,26,59,49,44,37,52,51,50,46,37,34,74,71,65,72,45,84,66,84,69,57,73,81,50,54,58,69,70,33,41,68,38,81,90,29,35,35,25,51,46,51,23,62,51,48,58,92,74,41,50,36,33,31,38,29,30,14,35,83,50,56,49,30,52,55,39,27,48,51,53,46,62,60,48,31,52,60,34,41,75,70,30,44,21,15,18,27,32,26,54,87,82,70,51,97,66,78,37,54,37,48,67,58,55,51,51,52,41,54,29,44,50,73,26,44,70,36,37,36,54,71,39,42,46,43,68,54,40,70,61,54,59,73,33,54,29,49,30,43,35,64,72,30,66,90,49,43,58,92,92,45,82,32,61,25,16,54,45,54,50,57,61,64,65,46,98,58,90,68,47,40,34,36,24,27,49,23,40,56,39,39,59,52,27,28,53,51,48,45,57,72,76,43,54,72,68,58,34,51,56,53,53,71,36,40,37,40,26,33,41,61,55,55,47,70,39,60,74,60,45,50,75,75,51,68,88,53,52,37,36,45,45,36,37,56,92,93,48,60,70,84,51,15,23,43,48,4,65,48,36,64,69,73,51,69,78,38,26,63,73,43,40,45,73,40,36,39,57,89,21,48,60,54,20,67,66,46,58,73,59,51,91,62,84,93,40,94,62,32,27,61,52,30,54,49,40,27,46,53,39,36,64,40,83,50,20,57,45,49,79,93,44,52,46,54,34,31,64,35,23,24,26,40,75,44,98,87,66,34,29,32,58,28,59,27,73,67,96,86,50,76,32,20,19,45,28,18,11,72,46,42,75,56,60,50,28,45,49,27,30,38,28,39,31,34,65,38,56,54,96,75,45,47,67,54,44,42,65,77,52,86,65,62,74,40,82,43,77,49,52,44,56,39,72,50,74,49,74,68,71,63,68,45,45,86,84,68,48,61,78,43,62,46,82,44,80,42,43,81,48,26,75,34,75,73,88,77,63,78,68,49,66,57,76,76,28,40,35,39,54,40,52,64,88,33,48,78,23,32,42,32,38,37,40,39,37,29,39,68,46,71,53,50,27,64,29,33,41,33,36,38,39,43,22,78

Secondary structure (DSSP, 8-state):
------------------------PPP--EEEEEEESS--GGGBTTT-TTTSBP-HHHHHHHHTEEEES-EE-SSSSHHHHHHHHHHTS-HHHHT---TT-SSPBPPPTT---HHHHHHHTT-EEEEES----SBPPPTTS-SEESTT--GGGSPTT--EEEEEEEGGGSGGGG---HHHHHHPPPSS-GGG----TTS---HHHHHHHHHHHHHHHHHHHHHHHHHHHHHHTT-GGGEEEEEEESSS--STTSTTS-SHHHHEE-EEEE--GGGGGGSSS-TT-EE-S-EEHHHHHHHHHHHTTPPPPTT-----SSSTT--HHHHHT--EEEEEE--BTTB---EEEEEETTEEEEEESSTTSBTT---HHHHTSHHHHHHHHHHHTT---HHHHGGGSBPPSEEEEETTT-TT--S--TT-GGGHHHHHHHHHHHHHHHHHTT-GGGS-HHHHHHHTTT-HHHHHHHTHHHHHHHHHHHGGGGS-HHHHHHHHHHHHT-SSHHHHHHHHHHHHHHGGGGGGGHHHHHHHHHH-SSHHHHHHHHHHHHHTTS---HHHHHHHHHT-SSHHHHHHHHHHHHHHHHHH-------GGGS-GGGTTSGGGHHHHHHHHHHTTTSPEEEEEE-TTSSTHHHHHHHHHHHTGGGSEEEEEEE-S-SSTTTSSS----HHHHHHHHHHHHHHHHHHHHH-TTPPPHHHHHHTEEE--SS-SGGGSSTT---HHHHHHHHHHTSS--SPEEEEESS-SHHHHHHHHHHHHHS-HHHHHHHHHTEEEEEETTTTS-HHHHHHHSTT--EEEE---TTS-GGG-GGGGGTSSS-GGGGSHHHHIIIIISSSHHHHHHS------SS-SSSS---TTTHHHHTT--SSS--TT-TTS-BTTB-EEE-TTS-EEE--EEETTEEETTHHHHTTHHHHHHHHHHHHHTTTS-GGGS----EESS--PPEEEEE-TTPEEEE-PPPEE-SS-PPPEEEEEE-TTTSS--SPPPP-EEETTEEEEEPPGGGTT-EEEEEEEEE-SSSSPPEEEEEEEEEE-

Mean predicted aligned error: 9.45 Å